Protein AF-0000000086630078 (afdb_homodimer)

InterPro domains:
  IPR008928 Six-hairpin glycosidase superfamily [SSF48208] (59-385)
  IPR012878 Non-reducing end beta-L-arabinofuranosidase-like, GH127 catalytic domain [PF07944] (8-413)
  IPR049046 Non-reducing end beta-L-arabinofuranosidase-like, GH127 middle domain [PF20736] (427-497)
  IPR049049 Non-reducing end beta-L-arabinofuranosidase-like, GH127 C-terminal domain [PF20737] (521-621)
  IPR049174 Non-reducing end beta-L-arabinofuranosidase-like [PTHR43465] (6-621)

pLDDT: mean 95.34, std 4.58, range [56.19, 98.94]

Sequence (1248 aa):
MQPIARDVDITSPFWSFLQKCSREKTIPALIQAQKKSGHWDCLKWKEGHKVKPHPFWDSDVYKTTEAACYFLMSHPDEPIMAHVEEAVDNIRAAQHPDGYINSYYTVRGLGERWTNLRDMHELYCIGHLIEACVAYETLTKSGRLLEPVMKVVHHIDSIFGAEEGKKQGYPGHQEIEIGLLRLYEMTGEPILLKVAQYFILERGSRDEKGEIYFDKEAWARGTDPSNWDSFEMRPTYRFPRDYGYHQANCPLVDATEVCGHSVRSMYYLTAATDLVRLTNHEDVKTSLDRLWRNMVDKKMYITGGLGSVRQWEGFGHPYVLGDTEEGGICYAETCATFGLIGWCNRMLRLNLNSEYADVMEVGLYNGFLGAVGLEGETFYYENPLRTFTGHPKERTRWFDVACCPPNVAKLLGNLGTYIYGVKDDRVVVHLYIASTFNVPGSNTTITMKTNAPWSGEVEITLSEPTSLACRIPSWATGYKATVEGGEVRDGYLYLPASVSGTIKLTFEVKPRKMYANPITGKNEVCIMRGPLVYCIEDVDNDVDIDTIALSQGQVKDGAPMTILDHEIIPVIAKGRELRSADASKLYDDKEWEQGEERELTFIPFYARANRGGKGGMRVWCFRQMQPIARDVDITSPFWSFLQKCSREKTIPALIQAQKKSGHWDCLKWKEGHKVKPHPFWDSDVYKTTEAACYFLMSHPDEPIMAHVEEAVDNIRAAQHPDGYINSYYTVRGLGERWTNLRDMHELYCIGHLIEACVAYETLTKSGRLLEPVMKVVHHIDSIFGAEEGKKQGYPGHQEIEIGLLRLYEMTGEPILLKVAQYFILERGSRDEKGEIYFDKEAWARGTDPSNWDSFEMRPTYRFPRDYGYHQANCPLVDATEVCGHSVRSMYYLTAATDLVRLTNHEDVKTSLDRLWRNMVDKKMYITGGLGSVRQWEGFGHPYVLGDTEEGGICYAETCATFGLIGWCNRMLRLNLNSEYADVMEVGLYNGFLGAVGLEGETFYYENPLRTFTGHPKERTRWFDVACCPPNVAKLLGNLGTYIYGVKDDRVVVHLYIASTFNVPGSNTTITMKTNAPWSGEVEITLSEPTSLACRIPSWATGYKATVEGGEVRDGYLYLPASVSGTIKLTFEVKPRKMYANPITGKNEVCIMRGPLVYCIEDVDNDVDIDTIALSQGQVKDGAPMTILDHEIIPVIAKGRELRSADASKLYDDKEWEQGEERELTFIPFYARANRGGKGGMRVWCFRQ

Secondary structure (DSSP, 8-state):
----GGGEEE--HHHHHHHHHIIIIIHHHHHHHHHHHTGGGGGG--TT-SSPPPTTHHHHHHHHHHHHHHHHHHS--HHHHHHHHHHHHHHHHH--TTS---HHHHHH-GGGTTS-TTTS-HHHHHHHHHHHHHHHHHHH---TTHHHHHHHHHHHHHHBSSSTTSB----SS--HHHHHHHHHHHH--HHHHHHHHHHHHHTT---TTS--HHHHHHHHTT--TT-TTSTTS-TT-SSTT-GGGGT-SS-GGG--S--EEHHHHHHHHHHHHHHHHHH--HHHHHHHHHHHHHIIIII--TTS----BTTTTEE-STT---S-GGGT----BHHHHHHHHHHHHHHHHH---HHHHHHHHHIIIIIIGGGB-TTSS-B-SB--SEE-TT-----BS--SS--HHHHHHHHHHTTHHHHEEEETTEEEE-S---EEEE-TTSS-EEEEEE-TTT--EEEEEEEEEE-EEEE--TT-S-EEESSSS-EEETTEEEPPTTEEEEEEEEE---EEEEEE-GGG---EEEEEETTEEEEEEGGG-SS-GGGEEE-SSPPEE---EEETTEEE--EEEEEEEEE-SSTT-SEESSPPEE---EEEEEEEGGGTTSS--SS-EES-EEE-/----GGGEEE--HHHHHHHHHIIIIIHHHHHHHHHHHTGGGGGG--TT-SSPPPTTHHHHHHHHHHHHHHHHHHS--HHHHHHHHHHHHHHHHH--TTS---HHHHHH-GGGTTS-TTTS-HHHHHHHHHHHHHHHHHHH---TTHHHHHHHHHHHHHHBSSSTTSB----SS--HHHHHHHHHHHH--HHHHHHHHHHHHHTT---TTS--HHHHHHHHTT--TT-TTSTTS-TT-SSTT-GGGGT-SS-GGG--S--EEHHHHHHHHHHHHHHHHHH--HHHHHHHHHHHHHIIIII--TTS----BTTTTEE-STT---S-GGGT----BHHHHHHHHHHHHHHHHH---HHHHHHHHHIIIIIIGGGB-TTSS-B-SB--SEE-TT-----BS--SS--HHHHHHHHHHTTHHHHEEEETTEEEE-S---EEEE-TTSS-EEEEEE-TTT--EEEEEEEEEE-EEEE--TT-S-EEESSSS-EEETTEEEPPTTEEEEEEEEE---EEEEEE-GGG---EEEEEETTEEEEEEGGG-SS-GGGEEE-SSPPEE---EEETTEEE--EEEEEEEEE-SSTT-SEESSPPEE---EEEEEEEGGGTTSS--SS-EES-EEE-

Organism: NCBI:txid1208366

Structure (mmCIF, N/CA/C/O backbone):
data_AF-0000000086630078-model_v1
#
loop_
_entity.id
_entity.type
_entity.pdbx_description
1 polymer 'Uncharacterized protein'
#
loop_
_atom_site.group_PDB
_atom_site.id
_atom_site.type_symbol
_atom_site.label_atom_id
_atom_site.label_alt_id
_atom_site.label_comp_id
_atom_site.label_asym_id
_atom_site.label_entity_id
_atom_site.label_seq_id
_atom_site.pdbx_PDB_ins_code
_atom_site.Cartn_x
_atom_site.Cartn_y
_atom_site.Cartn_z
_atom_site.occupancy
_atom_site.B_iso_or_equiv
_atom_site.auth_seq_id
_atom_site.auth_comp_id
_atom_site.auth_asym_id
_atom_site.auth_atom_id
_atom_site.pdbx_PDB_model_num
ATOM 1 N N . MET A 1 1 ? -0.254 -37.875 -25.281 1 74.31 1 MET A N 1
ATOM 2 C CA . MET A 1 1 ? -0.898 -37.688 -24 1 74.31 1 MET A CA 1
ATOM 3 C C . MET A 1 1 ? 0.069 -37.062 -23 1 74.31 1 MET A C 1
ATOM 5 O O . MET A 1 1 ? 1.234 -37.438 -22.922 1 74.31 1 MET A O 1
ATOM 9 N N . GLN A 1 2 ? -0.431 -36.125 -22.297 1 84.75 2 GLN A N 1
ATOM 10 C CA . GLN A 1 2 ? 0.403 -35.438 -21.312 1 84.75 2 GLN A CA 1
ATOM 11 C C . GLN A 1 2 ? 0.56 -36.281 -20.047 1 84.75 2 GLN A C 1
ATOM 13 O O . GLN A 1 2 ? -0.332 -37.062 -19.703 1 84.75 2 GLN A O 1
ATOM 18 N N . PRO A 1 3 ? 1.698 -36.156 -19.406 1 88.81 3 PRO A N 1
ATOM 19 C CA . PRO A 1 3 ? 1.896 -36.875 -18.156 1 88.81 3 PRO A CA 1
ATOM 20 C C . PRO A 1 3 ? 0.856 -36.531 -17.094 1 88.81 3 PRO A C 1
ATOM 22 O O . PRO A 1 3 ? 0.387 -35.406 -17.031 1 88.81 3 PRO A O 1
ATOM 25 N N . ILE A 1 4 ? 0.538 -37.562 -16.344 1 87.06 4 ILE A N 1
ATOM 26 C CA . ILE A 1 4 ? -0.288 -37.375 -15.148 1 87.06 4 ILE A CA 1
ATOM 27 C C . ILE A 1 4 ? 0.475 -37.844 -13.914 1 87.06 4 ILE A C 1
ATOM 29 O O . ILE A 1 4 ? 1.607 -38.312 -14.016 1 87.06 4 ILE A O 1
ATOM 33 N N . ALA A 1 5 ? -0.106 -37.656 -12.781 1 86 5 ALA A N 1
ATOM 34 C CA . ALA A 1 5 ? 0.574 -37.844 -11.5 1 86 5 ALA A CA 1
ATOM 35 C C . ALA A 1 5 ? 1.135 -39.25 -11.375 1 86 5 ALA A C 1
ATOM 37 O O . ALA A 1 5 ? 2.225 -39.438 -10.828 1 86 5 ALA A O 1
ATOM 38 N N . ARG A 1 6 ? 0.498 -40.219 -11.883 1 92.56 6 ARG A N 1
ATOM 39 C CA . ARG A 1 6 ? 0.92 -41.594 -11.688 1 92.56 6 ARG A CA 1
ATOM 40 C C . ARG A 1 6 ? 2.078 -41.969 -12.617 1 92.56 6 ARG A C 1
ATOM 42 O O . ARG A 1 6 ? 2.766 -42.969 -12.406 1 92.56 6 ARG A O 1
ATOM 49 N N . ASP A 1 7 ? 2.311 -41.125 -13.602 1 94.81 7 ASP A N 1
ATOM 50 C CA . ASP A 1 7 ? 3.279 -41.469 -14.641 1 94.81 7 ASP A CA 1
ATOM 51 C C . ASP A 1 7 ? 4.703 -41.188 -14.188 1 94.81 7 ASP A C 1
ATOM 53 O O . ASP A 1 7 ? 5.668 -41.656 -14.789 1 94.81 7 ASP A O 1
ATOM 57 N N . VAL A 1 8 ? 4.863 -40.344 -13.188 1 96.81 8 VAL A N 1
ATOM 58 C CA . VAL A 1 8 ? 6.188 -39.875 -12.789 1 96.81 8 VAL A CA 1
ATOM 59 C C . VAL A 1 8 ? 6.422 -40.188 -11.312 1 96.81 8 VAL A C 1
ATOM 61 O O . VAL A 1 8 ? 5.637 -39.781 -10.453 1 96.81 8 VAL A O 1
ATOM 64 N N . ASP A 1 9 ? 7.434 -40.875 -11.055 1 96.56 9 ASP A N 1
ATOM 65 C CA . ASP A 1 9 ? 7.867 -41.156 -9.688 1 96.56 9 ASP A CA 1
ATOM 66 C C . ASP A 1 9 ? 9.062 -40.281 -9.305 1 96.56 9 ASP A C 1
ATOM 68 O O . ASP A 1 9 ? 10.164 -40.469 -9.836 1 96.56 9 ASP A O 1
ATOM 72 N N . ILE A 1 10 ? 8.891 -39.375 -8.383 1 97.5 10 ILE A N 1
ATOM 73 C CA . ILE A 1 10 ? 9.953 -38.5 -7.938 1 97.5 10 ILE A CA 1
ATOM 74 C C . ILE A 1 10 ? 10.914 -39.25 -7.027 1 97.5 10 ILE A C 1
ATOM 76 O O . ILE A 1 10 ? 10.508 -39.781 -6.004 1 97.5 10 ILE A O 1
ATOM 80 N N . THR A 1 11 ? 12.195 -39.219 -7.375 1 97.38 11 THR A N 1
ATOM 81 C CA . THR A 1 11 ? 13.188 -39.938 -6.594 1 97.38 11 THR A CA 1
ATOM 82 C C . THR A 1 11 ? 14.148 -39 -5.902 1 97.38 11 THR A C 1
ATOM 84 O O . THR A 1 11 ? 14.969 -39.406 -5.086 1 97.38 11 THR A O 1
ATOM 87 N N . SER A 1 12 ? 14.094 -37.688 -6.223 1 96.94 12 SER A N 1
ATOM 88 C CA . SER A 1 12 ? 14.836 -36.688 -5.469 1 96.94 12 SER A CA 1
ATOM 89 C C . SER A 1 12 ? 14.547 -36.812 -3.975 1 96.94 12 SER A C 1
ATOM 91 O O . SER A 1 12 ? 13.383 -36.719 -3.559 1 96.94 12 SER A O 1
ATOM 93 N N . PRO A 1 13 ? 15.555 -36.906 -3.137 1 95.31 13 PRO A N 1
ATOM 94 C CA . PRO A 1 13 ? 15.297 -37.062 -1.702 1 95.31 13 PRO A CA 1
ATOM 95 C C . PRO A 1 13 ? 14.539 -35.875 -1.114 1 95.31 13 PRO A C 1
ATOM 97 O O . PRO A 1 13 ? 13.633 -36.062 -0.3 1 95.31 13 PRO A O 1
ATOM 100 N N . PHE A 1 14 ? 14.906 -34.719 -1.485 1 95.44 14 PHE A N 1
ATOM 101 C CA . PHE A 1 14 ? 14.289 -33.531 -0.942 1 95.44 14 PHE A CA 1
ATOM 102 C C . PHE A 1 14 ? 12.812 -33.438 -1.318 1 95.44 14 PHE A C 1
ATOM 104 O O . PHE A 1 14 ? 11.953 -33.312 -0.449 1 95.44 14 PHE A O 1
ATOM 111 N N . TRP A 1 15 ? 12.508 -33.531 -2.611 1 97.06 15 TRP A N 1
ATOM 112 C CA . TRP A 1 15 ? 11.133 -33.375 -3.078 1 97.06 15 TRP A CA 1
ATOM 113 C C . TRP A 1 15 ? 10.281 -34.562 -2.627 1 97.06 15 TRP A C 1
ATOM 115 O O . TRP A 1 15 ? 9.094 -34.406 -2.344 1 97.06 15 TRP A O 1
ATOM 125 N N . SER A 1 16 ? 10.922 -35.781 -2.566 1 96.5 16 SER A N 1
ATOM 126 C CA . SER A 1 16 ? 10.211 -36.938 -2.049 1 96.5 16 SER A CA 1
ATOM 127 C C . SER A 1 16 ? 9.82 -36.75 -0.588 1 96.5 16 SER A C 1
ATOM 129 O O . SER A 1 16 ? 8.734 -37.156 -0.168 1 96.5 16 SER A O 1
ATOM 131 N N . PHE A 1 17 ? 10.719 -36.156 0.139 1 96.31 17 PHE A N 1
ATOM 132 C CA . PHE A 1 17 ? 10.43 -35.875 1.535 1 96.31 17 PHE A CA 1
ATOM 133 C C . PHE A 1 17 ? 9.234 -34.938 1.649 1 96.31 17 PHE A C 1
ATOM 135 O O . PHE A 1 17 ? 8.32 -35.156 2.445 1 96.31 17 PHE A O 1
ATOM 142 N N . LEU A 1 18 ? 9.227 -33.875 0.848 1 96.19 18 LEU A N 1
ATOM 143 C CA . LEU A 1 18 ? 8.125 -32.906 0.901 1 96.19 18 LEU A CA 1
ATOM 144 C C . LEU A 1 18 ? 6.812 -33.562 0.498 1 96.19 18 LEU A C 1
ATOM 146 O O . LEU A 1 18 ? 5.766 -33.281 1.082 1 96.19 18 LEU A O 1
ATOM 150 N N . GLN A 1 19 ? 6.859 -34.406 -0.53 1 96.62 19 GLN A N 1
ATOM 151 C CA . GLN A 1 19 ? 5.668 -35.156 -0.928 1 96.62 19 GLN A CA 1
ATOM 152 C C . GLN A 1 19 ? 5.164 -36.031 0.211 1 96.62 19 GLN A C 1
ATOM 154 O O . GLN A 1 19 ? 3.959 -36.094 0.463 1 96.62 19 GLN A O 1
ATOM 159 N N . LYS A 1 20 ? 6.109 -36.688 0.867 1 96.25 20 LYS A N 1
ATOM 160 C CA . LYS A 1 20 ? 5.742 -37.531 1.991 1 96.25 20 LYS A CA 1
ATOM 161 C C . LYS A 1 20 ? 5.094 -36.719 3.111 1 96.25 20 LYS A C 1
ATOM 163 O O . LYS A 1 20 ? 4.078 -37.156 3.672 1 96.25 20 LYS A O 1
ATOM 168 N N . CYS A 1 21 ? 5.703 -35.594 3.432 1 95.19 21 CYS A N 1
ATOM 169 C CA . CYS A 1 21 ? 5.145 -34.75 4.461 1 95.19 21 CYS A CA 1
ATOM 170 C C . CYS A 1 21 ? 3.73 -34.312 4.098 1 95.19 21 CYS A C 1
ATOM 172 O O . CYS A 1 21 ? 2.838 -34.312 4.945 1 95.19 21 CYS A O 1
ATOM 174 N N . SER A 1 22 ? 3.564 -33.938 2.854 1 94.75 22 SER A N 1
ATOM 175 C CA . SER A 1 22 ? 2.246 -33.5 2.406 1 94.75 22 SER A CA 1
ATOM 176 C C . SER A 1 22 ? 1.222 -34.625 2.514 1 94.75 22 SER A C 1
ATOM 178 O O . SER A 1 22 ? 0.108 -34.406 2.998 1 94.75 22 SER A O 1
ATOM 180 N N . ARG A 1 23 ? 1.608 -35.781 2.133 1 94.88 23 ARG A N 1
ATOM 181 C CA . ARG A 1 23 ? 0.722 -36.938 2.111 1 94.88 23 ARG A CA 1
ATOM 182 C C . ARG A 1 23 ? 0.385 -37.406 3.525 1 94.88 23 ARG A C 1
ATOM 184 O O . ARG A 1 23 ? -0.775 -37.688 3.834 1 94.88 23 ARG A O 1
ATOM 191 N N . GLU A 1 24 ? 1.346 -37.375 4.398 1 94.94 24 GLU A N 1
ATOM 192 C CA . GLU A 1 24 ? 1.194 -38.031 5.695 1 94.94 24 GLU A CA 1
ATOM 193 C C . GLU A 1 24 ? 0.789 -37.031 6.773 1 94.94 24 GLU A C 1
ATOM 195 O O . GLU A 1 24 ? 0.217 -37.406 7.797 1 94.94 24 GLU A O 1
ATOM 200 N N . LYS A 1 25 ? 1.089 -35.812 6.516 1 92.56 25 LYS A N 1
ATOM 201 C CA . LYS A 1 25 ? 0.846 -34.812 7.574 1 92.56 25 LYS A CA 1
ATOM 202 C C . LYS A 1 25 ? -0.108 -33.719 7.102 1 92.56 25 LYS A C 1
ATOM 204 O O . LYS A 1 25 ? -1.171 -33.531 7.691 1 92.56 25 LYS A O 1
ATOM 209 N N . THR A 1 26 ? 0.227 -33.094 6.008 1 92.25 26 THR A N 1
ATOM 210 C CA . THR A 1 26 ? -0.507 -31.922 5.559 1 92.25 26 THR A CA 1
ATOM 211 C C . THR A 1 26 ? -1.948 -32.281 5.211 1 92.25 26 THR A C 1
ATOM 213 O O . THR A 1 26 ? -2.887 -31.656 5.711 1 92.25 26 THR A O 1
ATOM 216 N N . ILE A 1 27 ? -2.16 -33.25 4.359 1 94.38 27 ILE A N 1
ATOM 217 C CA . ILE A 1 27 ? -3.494 -33.594 3.889 1 94.38 27 ILE A CA 1
ATOM 218 C C . ILE A 1 27 ? -4.359 -34.031 5.066 1 94.38 27 ILE A C 1
ATOM 220 O O . ILE A 1 27 ? -5.469 -33.531 5.258 1 94.38 27 ILE A O 1
ATOM 224 N N . PRO A 1 28 ? -3.869 -34.906 5.977 1 93.38 28 PRO A N 1
ATOM 225 C CA . PRO A 1 28 ? -4.68 -35.281 7.145 1 93.38 28 PRO A CA 1
ATOM 226 C C . PRO A 1 28 ? -4.988 -34.094 8.039 1 93.38 28 PRO A C 1
ATOM 228 O O . PRO A 1 28 ? -6.105 -33.969 8.555 1 93.38 28 PRO A O 1
ATOM 231 N N . ALA A 1 29 ? -3.994 -33.281 8.172 1 91.38 29 ALA A N 1
ATOM 232 C CA . ALA A 1 29 ? -4.195 -32.094 9.008 1 91.38 29 ALA A CA 1
ATOM 233 C C . ALA A 1 29 ? -5.262 -31.172 8.406 1 91.38 29 ALA A C 1
ATOM 235 O O . ALA A 1 29 ? -6.051 -30.578 9.141 1 91.38 29 ALA A O 1
ATOM 236 N N . LEU A 1 30 ? -5.227 -31.047 7.105 1 91.75 30 LEU A N 1
ATOM 237 C CA . LEU A 1 30 ? -6.223 -30.234 6.418 1 91.75 30 LEU A CA 1
ATOM 238 C C . LEU A 1 30 ? -7.625 -30.797 6.641 1 91.75 30 LEU A C 1
ATOM 240 O O . LEU A 1 30 ? -8.555 -30.047 6.953 1 91.75 30 LEU A O 1
ATOM 244 N N . ILE A 1 31 ? -7.773 -32.031 6.504 1 93.69 31 ILE A N 1
ATOM 245 C CA . ILE A 1 31 ? -9.07 -32.688 6.66 1 93.69 31 ILE A CA 1
ATOM 246 C C . ILE A 1 31 ? -9.555 -32.531 8.102 1 93.69 31 ILE A C 1
ATOM 248 O O . ILE A 1 31 ? -10.711 -32.156 8.328 1 93.69 31 ILE A O 1
ATOM 252 N N . GLN A 1 32 ? -8.656 -32.719 9 1 92.62 32 GLN A N 1
ATOM 253 C CA . GLN A 1 32 ? -9.016 -32.594 10.406 1 92.62 32 GLN A CA 1
ATOM 254 C C . GLN A 1 32 ? -9.43 -31.141 10.727 1 92.62 32 GLN A C 1
ATOM 256 O O . GLN A 1 32 ? -10.391 -30.922 11.461 1 92.62 32 GLN A O 1
ATOM 261 N N . ALA A 1 33 ? -8.641 -30.25 10.25 1 90.56 33 ALA A N 1
ATOM 262 C CA . ALA A 1 33 ? -8.945 -28.844 10.484 1 90.56 33 ALA A CA 1
ATOM 263 C C . ALA A 1 33 ? -10.312 -28.469 9.906 1 90.56 33 ALA A C 1
ATOM 265 O O . ALA A 1 33 ? -11.07 -27.719 10.516 1 90.56 33 ALA A O 1
ATOM 266 N N . GLN A 1 34 ? -10.594 -28.953 8.742 1 92.5 34 GLN A N 1
ATOM 267 C CA . GLN A 1 34 ? -11.867 -28.672 8.086 1 92.5 34 GLN A CA 1
ATOM 268 C C . GLN A 1 34 ? -13.023 -29.328 8.828 1 92.5 34 GLN A C 1
ATOM 270 O O . GLN A 1 34 ? -14.125 -28.766 8.898 1 92.5 34 GLN A O 1
ATOM 275 N N . LYS A 1 35 ? -12.812 -30.469 9.344 1 93.38 35 LYS A N 1
ATOM 276 C CA . LYS A 1 35 ? -13.844 -31.141 10.141 1 93.38 35 LYS A CA 1
ATOM 277 C C . LYS A 1 35 ? -14.109 -30.375 11.438 1 93.38 35 LYS A C 1
ATOM 279 O O . LYS A 1 35 ? -15.266 -30.172 11.82 1 93.38 35 LYS A O 1
ATOM 284 N N . LYS A 1 36 ? -13.07 -29.938 12.031 1 90.94 36 LYS A N 1
ATOM 285 C CA . LYS A 1 36 ? -13.195 -29.219 13.281 1 90.94 36 LYS A CA 1
ATOM 286 C C . LYS A 1 36 ? -13.891 -27.875 13.078 1 90.94 36 LYS A C 1
ATOM 288 O O . LYS A 1 36 ? -14.664 -27.438 13.93 1 90.94 36 LYS A O 1
ATOM 293 N N . SER A 1 37 ? -13.562 -27.234 11.977 1 88.25 37 SER A N 1
ATOM 294 C CA . SER A 1 37 ? -14.102 -25.906 11.719 1 88.25 37 SER A CA 1
ATOM 295 C C . SER A 1 37 ? -15.484 -25.969 11.078 1 88.25 37 SER A C 1
ATOM 297 O O . SER A 1 37 ? -16.172 -24.953 10.953 1 88.25 37 SER A O 1
ATOM 299 N N . GLY A 1 38 ? -15.891 -27.188 10.641 1 90.69 38 GLY A N 1
ATOM 300 C CA . GLY A 1 38 ? -17.203 -27.375 10.039 1 90.69 38 GLY A CA 1
ATOM 301 C C . GLY A 1 38 ? -17.172 -27.312 8.523 1 90.69 38 GLY A C 1
ATOM 302 O O . GLY A 1 38 ? -18.172 -27.609 7.867 1 90.69 38 GLY A O 1
ATOM 303 N N . HIS A 1 39 ? -16.062 -26.984 7.906 1 90.31 39 HIS A N 1
ATOM 304 C CA . HIS A 1 39 ? -15.922 -26.906 6.457 1 90.31 39 HIS A CA 1
ATOM 305 C C . HIS A 1 39 ? -16.312 -28.219 5.797 1 90.31 39 HIS A C 1
ATOM 307 O O . HIS A 1 39 ? -17.047 -28.234 4.805 1 90.31 39 HIS A O 1
ATOM 313 N N . TRP A 1 40 ? -15.898 -29.25 6.387 1 93.06 40 TRP A N 1
ATOM 314 C CA . TRP A 1 40 ? -16.016 -30.594 5.801 1 93.06 40 TRP A CA 1
ATOM 315 C C . TRP A 1 40 ? -17.469 -31.031 5.746 1 93.06 40 TRP A C 1
ATOM 317 O O . TRP A 1 40 ? -17.859 -31.797 4.863 1 93.06 40 TRP A O 1
ATOM 327 N N . ASP A 1 41 ? -18.297 -30.438 6.641 1 94.62 41 ASP A N 1
ATOM 328 C CA . ASP A 1 41 ? -19.672 -30.906 6.781 1 94.62 41 ASP A CA 1
ATOM 329 C C . ASP A 1 41 ? -20.656 -29.891 6.211 1 94.62 41 ASP A C 1
ATOM 331 O O . ASP A 1 41 ? -21.859 -30.141 6.16 1 94.62 41 ASP A O 1
ATOM 335 N N . CYS A 1 42 ? -20.109 -28.859 5.688 1 95.88 42 CYS A N 1
ATOM 336 C CA . CYS A 1 42 ? -21 -27.766 5.332 1 95.88 42 CYS A CA 1
ATOM 337 C C . CYS A 1 42 ? -21.938 -28.172 4.203 1 95.88 42 CYS A C 1
ATOM 339 O O . CYS A 1 42 ? -23.078 -27.703 4.137 1 95.88 42 CYS A O 1
ATOM 341 N N . LEU A 1 43 ? -21.562 -29.078 3.389 1 96.31 43 LEU A N 1
ATOM 342 C CA . LEU A 1 43 ? -22.375 -29.531 2.266 1 96.31 43 LEU A CA 1
ATOM 343 C C . LEU A 1 43 ? -23.562 -30.359 2.752 1 96.31 43 LEU A C 1
ATOM 345 O O . LEU A 1 43 ? -24.516 -30.578 2 1 96.31 43 LEU A O 1
ATOM 349 N N . LYS A 1 44 ? -23.516 -30.734 3.998 1 96.62 44 LYS A N 1
ATOM 350 C CA . LYS A 1 44 ? -24.594 -31.531 4.566 1 96.62 44 LYS A CA 1
ATOM 351 C C . LYS A 1 44 ? -25.672 -30.641 5.172 1 96.62 44 LYS A C 1
ATOM 353 O O . LYS A 1 44 ? -26.766 -31.109 5.484 1 96.62 44 LYS A O 1
ATOM 358 N N . TRP A 1 45 ? -25.375 -29.422 5.293 1 97.06 45 TRP A N 1
ATOM 359 C CA . TRP A 1 45 ? -26.266 -28.531 6.031 1 97.06 45 TRP A CA 1
ATOM 360 C C . TRP A 1 45 ? -27.438 -28.094 5.16 1 97.06 45 TRP A C 1
ATOM 362 O O . TRP A 1 45 ? -27.344 -28.078 3.932 1 97.06 45 TRP A O 1
ATOM 372 N N . LYS A 1 46 ? -28.531 -27.797 5.852 1 95.38 46 LYS A N 1
ATOM 373 C CA . LYS A 1 46 ? -29.766 -27.375 5.176 1 95.38 46 LYS A CA 1
ATOM 374 C C . LYS A 1 46 ? -30.094 -25.922 5.5 1 95.38 46 LYS A C 1
ATOM 376 O O . LYS A 1 46 ? -29.406 -25.281 6.285 1 95.38 46 LYS A O 1
ATOM 381 N N . GLU A 1 47 ? -31.078 -25.438 4.809 1 95.19 47 GLU A N 1
ATOM 382 C CA . GLU A 1 47 ? -31.5 -24.047 5.008 1 95.19 47 GLU A CA 1
ATOM 383 C C . GLU A 1 47 ? -31.766 -23.766 6.48 1 95.19 47 GLU A C 1
ATOM 385 O O . GLU A 1 47 ? -32.438 -24.547 7.164 1 95.19 47 GLU A O 1
ATOM 390 N N . GLY A 1 48 ? -31.188 -22.672 6.941 1 93.75 48 GLY A N 1
ATOM 391 C CA . GLY A 1 48 ? -31.469 -22.25 8.305 1 93.75 48 GLY A CA 1
ATOM 392 C C . GLY A 1 48 ? -30.484 -22.797 9.312 1 93.75 48 GLY A C 1
ATOM 393 O O . GLY A 1 48 ? -30.547 -22.469 10.5 1 93.75 48 GLY A O 1
ATOM 394 N N . HIS A 1 49 ? -29.578 -23.562 8.836 1 94.5 49 HIS A N 1
ATOM 395 C CA . HIS A 1 49 ? -28.562 -24.047 9.758 1 94.5 49 HIS A CA 1
ATOM 396 C C . HIS A 1 49 ? -27.906 -22.906 10.523 1 94.5 49 HIS A C 1
ATOM 398 O O . HIS A 1 49 ? -27.688 -21.828 9.961 1 94.5 49 HIS A O 1
ATOM 404 N N . LYS A 1 50 ? -27.547 -23.125 11.852 1 90.31 50 LYS A N 1
ATOM 405 C CA . LYS A 1 50 ? -27.094 -22.094 12.781 1 90.31 50 LYS A CA 1
ATOM 406 C C . LYS A 1 50 ? -25.781 -21.484 12.32 1 90.31 50 LYS A C 1
ATOM 408 O O . LYS A 1 50 ? -25.609 -20.266 12.312 1 90.31 50 LYS A O 1
ATOM 413 N N . VAL A 1 51 ? -24.875 -22.375 12.047 1 90.56 51 VAL A N 1
ATOM 414 C CA . VAL A 1 51 ? -23.578 -21.938 11.531 1 90.56 51 VAL A CA 1
ATOM 415 C C . VAL A 1 51 ? -23.703 -21.641 10.039 1 90.56 51 VAL A C 1
ATOM 417 O O . VAL A 1 51 ? -24.203 -22.453 9.273 1 90.56 51 VAL A O 1
ATOM 420 N N . LYS A 1 52 ? -23.375 -20.453 9.68 1 90.44 52 LYS A N 1
ATOM 421 C CA . LYS A 1 52 ? -23.406 -20.047 8.281 1 90.44 52 LYS A CA 1
ATOM 422 C C . LYS A 1 52 ? -22.047 -20.234 7.621 1 90.44 52 LYS A C 1
ATOM 424 O O . LYS A 1 52 ? -21.047 -19.688 8.086 1 90.44 52 LYS A O 1
ATOM 429 N N . PRO A 1 53 ? -22.047 -20.984 6.562 1 92.12 53 PRO A N 1
ATOM 430 C CA . PRO A 1 53 ? -20.766 -21.188 5.895 1 92.12 53 PRO A CA 1
ATOM 431 C C . PRO A 1 53 ? -20.234 -19.922 5.23 1 92.12 53 PRO A C 1
ATOM 433 O O . PRO A 1 53 ? -21.016 -19.062 4.797 1 92.12 53 PRO A O 1
ATOM 436 N N . HIS A 1 54 ? -18.922 -19.859 5.199 1 90.5 54 HIS A N 1
ATOM 437 C CA . HIS A 1 54 ? -18.281 -18.844 4.371 1 90.5 54 HIS A CA 1
ATOM 438 C C . HIS A 1 54 ? -18.469 -19.156 2.889 1 90.5 54 HIS A C 1
ATOM 440 O O . HIS A 1 54 ? -18.578 -20.312 2.494 1 90.5 54 HIS A O 1
ATOM 446 N N . PRO A 1 55 ? -18.391 -18.109 2.074 1 91.31 55 PRO A N 1
ATOM 447 C CA . PRO A 1 55 ? -18.672 -18.297 0.651 1 91.31 55 PRO A CA 1
ATOM 448 C C . PRO A 1 55 ? -17.734 -19.281 -0.022 1 91.31 55 PRO A C 1
ATOM 450 O O . PRO A 1 55 ? -18.062 -19.844 -1.062 1 91.31 55 PRO A O 1
ATOM 453 N N . PHE A 1 56 ? -16.594 -19.562 0.509 1 90.62 56 PHE A N 1
ATOM 454 C CA . PHE A 1 56 ? -15.719 -20.422 -0.271 1 90.62 56 PHE A CA 1
ATOM 455 C C . PHE A 1 56 ? -15.297 -21.641 0.537 1 90.62 56 PHE A C 1
ATOM 457 O O . PHE A 1 56 ? -14.281 -22.266 0.234 1 90.62 56 PHE A O 1
ATOM 464 N N . TRP A 1 57 ? -16.078 -22.016 1.545 1 93.19 57 TRP A N 1
ATOM 465 C CA . TRP A 1 57 ? -15.781 -23.219 2.318 1 93.19 57 TRP A CA 1
ATOM 466 C C . TRP A 1 57 ? -15.828 -24.469 1.434 1 93.19 57 TRP A C 1
ATOM 468 O O . TRP A 1 57 ? -15.008 -25.375 1.581 1 93.19 57 TRP A O 1
ATOM 478 N N . ASP A 1 58 ? -16.781 -24.484 0.481 1 96.38 58 ASP A N 1
ATOM 479 C CA . ASP A 1 58 ? -16.875 -25.625 -0.428 1 96.38 58 ASP A CA 1
ATOM 480 C C . ASP A 1 58 ? -15.547 -25.875 -1.138 1 96.38 58 ASP A C 1
ATOM 482 O O . ASP A 1 58 ? -15.141 -27.031 -1.297 1 96.38 58 ASP A O 1
ATOM 486 N N . SER A 1 59 ? -14.945 -24.797 -1.549 1 96.25 59 SER A N 1
ATOM 487 C CA . SER A 1 59 ? -13.719 -24.922 -2.33 1 96.25 59 SER A CA 1
ATOM 488 C C . SER A 1 59 ? -12.609 -25.562 -1.505 1 96.25 59 SER A C 1
ATOM 490 O O . SER A 1 59 ? -11.758 -26.281 -2.043 1 96.25 59 SER A O 1
ATOM 492 N N . ASP A 1 60 ? -12.625 -25.359 -0.217 1 94 60 ASP A N 1
ATOM 493 C CA . ASP A 1 60 ? -11.617 -25.969 0.642 1 94 60 ASP A CA 1
ATOM 494 C C . ASP A 1 60 ? -11.719 -27.5 0.62 1 94 60 ASP A C 1
ATOM 496 O O . ASP A 1 60 ? -10.703 -28.188 0.555 1 94 60 ASP A O 1
ATOM 500 N N . VAL A 1 61 ? -12.93 -27.922 0.663 1 95.94 61 VAL A N 1
ATOM 501 C CA . VAL A 1 61 ? -13.172 -29.359 0.614 1 95.94 61 VAL A CA 1
ATOM 502 C C . VAL A 1 61 ? -12.727 -29.906 -0.738 1 95.94 61 VAL A C 1
ATOM 504 O O . VAL A 1 61 ? -12.062 -30.938 -0.803 1 95.94 61 VAL A O 1
ATOM 507 N N . TYR A 1 62 ? -13.117 -29.234 -1.773 1 97.81 62 TYR A N 1
ATOM 508 C CA . TYR A 1 62 ? -12.82 -29.703 -3.125 1 97.81 62 TYR A CA 1
ATOM 509 C C . TYR A 1 62 ? -11.32 -29.719 -3.379 1 97.81 62 TYR A C 1
ATOM 511 O O . TYR A 1 62 ? -10.789 -30.672 -3.957 1 97.81 62 TYR A O 1
ATOM 519 N N . LYS A 1 63 ? -10.578 -28.688 -2.963 1 97.06 63 LYS A N 1
ATOM 520 C CA . LYS A 1 63 ? -9.133 -28.609 -3.15 1 97.06 63 LYS A CA 1
ATOM 521 C C . LYS A 1 63 ? -8.414 -29.719 -2.395 1 97.06 63 LYS A C 1
ATOM 523 O O . LYS A 1 63 ? -7.469 -30.328 -2.912 1 97.06 63 LYS A O 1
ATOM 528 N N . THR A 1 64 ? -8.875 -29.922 -1.189 1 96.19 64 THR A N 1
ATOM 529 C CA . THR A 1 64 ? -8.289 -30.984 -0.386 1 96.19 64 THR A CA 1
ATOM 530 C C . THR A 1 64 ? -8.523 -32.344 -1.034 1 96.19 64 THR A C 1
ATOM 532 O O . THR A 1 64 ? -7.625 -33.188 -1.081 1 96.19 64 THR A O 1
ATOM 535 N N . THR A 1 65 ? -9.711 -32.531 -1.541 1 97.94 65 THR A N 1
ATOM 536 C CA . THR A 1 65 ? -10.047 -33.781 -2.225 1 97.94 65 THR A CA 1
ATOM 537 C C . THR A 1 65 ? -9.188 -33.969 -3.467 1 97.94 65 THR A C 1
ATOM 539 O O . THR A 1 65 ? -8.672 -35.062 -3.713 1 97.94 65 THR A O 1
ATOM 542 N N . GLU A 1 66 ? -9.047 -32.938 -4.199 1 98.12 66 GLU A N 1
ATOM 543 C CA . GLU A 1 66 ? -8.195 -32.969 -5.383 1 98.12 66 GLU A CA 1
ATOM 544 C C . GLU A 1 66 ? -6.766 -33.375 -5.023 1 98.12 66 GLU A C 1
ATOM 546 O O . GLU A 1 66 ? -6.188 -34.281 -5.637 1 98.12 66 GLU A O 1
ATOM 551 N N . ALA A 1 67 ? -6.211 -32.75 -4.02 1 97.38 67 ALA A N 1
ATOM 552 C CA . ALA A 1 67 ? -4.848 -33 -3.574 1 97.38 67 ALA A CA 1
ATOM 553 C C . ALA A 1 67 ? -4.699 -34.469 -3.148 1 97.38 67 ALA A C 1
ATOM 555 O O . ALA A 1 67 ? -3.73 -35.125 -3.525 1 97.38 67 ALA A O 1
ATOM 556 N N . ALA A 1 68 ? -5.66 -34.906 -2.387 1 97.94 68 ALA A N 1
ATOM 557 C CA . ALA A 1 68 ? -5.637 -36.281 -1.919 1 97.94 68 ALA A CA 1
ATOM 558 C C . ALA A 1 68 ? -5.633 -37.281 -3.092 1 97.94 68 ALA A C 1
ATOM 560 O O . ALA A 1 68 ? -4.895 -38.25 -3.084 1 97.94 68 ALA A O 1
ATOM 561 N N . CYS A 1 69 ? -6.43 -36.969 -4.078 1 98.38 69 CYS A N 1
ATOM 562 C CA . CYS A 1 69 ? -6.52 -37.844 -5.246 1 98.38 69 CYS A CA 1
ATOM 563 C C . CYS A 1 69 ? -5.172 -37.938 -5.953 1 98.38 69 CYS A C 1
ATOM 565 O O . CYS A 1 69 ? -4.777 -39 -6.391 1 98.38 69 CYS A O 1
ATOM 567 N N . TYR A 1 70 ? -4.477 -36.844 -6.086 1 97.69 70 TYR A N 1
ATOM 568 C CA . TYR A 1 70 ? -3.172 -36.875 -6.738 1 97.69 70 TYR A CA 1
ATOM 569 C C . TYR A 1 70 ? -2.215 -37.812 -6.008 1 97.69 70 TYR A C 1
ATOM 571 O O . TYR A 1 70 ? -1.504 -38.594 -6.637 1 97.69 70 TYR A O 1
ATOM 579 N N . PHE A 1 71 ? -2.217 -37.75 -4.691 1 97.12 71 PHE A N 1
ATOM 580 C CA . PHE A 1 71 ? -1.313 -38.594 -3.924 1 97.12 71 PHE A CA 1
ATOM 581 C C . PHE A 1 71 ? -1.751 -40.062 -3.994 1 97.12 71 PHE A C 1
ATOM 583 O O . PHE A 1 71 ? -0.914 -40.969 -4.039 1 97.12 71 PHE A O 1
ATOM 590 N N . LEU A 1 72 ? -3.037 -40.281 -4.039 1 97.69 72 LEU A N 1
ATOM 591 C CA . LEU A 1 72 ? -3.564 -41.625 -4.09 1 97.69 72 LEU A CA 1
ATOM 592 C C . LEU A 1 72 ? -3.215 -42.312 -5.414 1 97.69 72 LEU A C 1
ATOM 594 O O . LEU A 1 72 ? -3.162 -43.531 -5.496 1 97.69 72 LEU A O 1
ATOM 598 N N . MET A 1 73 ? -2.982 -41.594 -6.441 1 95.94 73 MET A N 1
ATOM 599 C CA . MET A 1 73 ? -2.629 -42.125 -7.75 1 95.94 73 MET A CA 1
ATOM 600 C C . MET A 1 73 ? -1.29 -42.844 -7.691 1 95.94 73 MET A C 1
ATOM 602 O O . MET A 1 73 ? -1.089 -43.844 -8.391 1 95.94 73 MET A O 1
ATOM 606 N N . SER A 1 74 ? -0.417 -42.375 -6.844 1 91.88 74 SER A N 1
ATOM 607 C CA . SER A 1 74 ? 0.921 -42.938 -6.773 1 91.88 74 SER A CA 1
ATOM 608 C C . SER A 1 74 ? 1.109 -43.75 -5.488 1 91.88 74 SER A C 1
ATOM 610 O O . SER A 1 74 ? 1.966 -44.625 -5.426 1 91.88 74 SER A O 1
ATOM 612 N N . HIS A 1 75 ? 0.321 -43.375 -4.453 1 94.25 75 HIS A N 1
ATOM 613 C CA . HIS A 1 75 ? 0.436 -44 -3.15 1 94.25 75 HIS A CA 1
ATOM 614 C C . HIS A 1 75 ? -0.937 -44.375 -2.59 1 94.25 75 HIS A C 1
ATOM 616 O O . HIS A 1 75 ? -1.486 -43.625 -1.77 1 94.25 75 HIS A O 1
ATOM 622 N N . PRO A 1 76 ? -1.347 -45.531 -2.93 1 95 76 PRO A N 1
ATOM 623 C CA . PRO A 1 76 ? -2.641 -45.906 -2.369 1 95 76 PRO A CA 1
ATOM 624 C C . PRO A 1 76 ? -2.662 -45.875 -0.843 1 95 76 PRO A C 1
ATOM 626 O O . PRO A 1 76 ? -1.681 -46.25 -0.196 1 95 76 PRO A O 1
ATOM 629 N N . ASP A 1 77 ? -3.674 -45.344 -0.282 1 96.25 77 ASP A N 1
ATOM 630 C CA . ASP A 1 77 ? -3.887 -45.156 1.15 1 96.25 77 ASP A CA 1
ATOM 631 C C . ASP A 1 77 ? -5.371 -45.25 1.501 1 96.25 77 ASP A C 1
ATOM 633 O O . ASP A 1 77 ? -6.137 -44.312 1.222 1 96.25 77 ASP A O 1
ATOM 637 N N . GLU A 1 78 ? -5.719 -46.281 2.227 1 96.88 78 GLU A N 1
ATOM 638 C CA . GLU A 1 78 ? -7.129 -46.594 2.451 1 96.88 78 GLU A CA 1
ATOM 639 C C . GLU A 1 78 ? -7.797 -45.531 3.303 1 96.88 78 GLU A C 1
ATOM 641 O O . GLU A 1 78 ? -8.898 -45.062 2.986 1 96.88 78 GLU A O 1
ATOM 646 N N . PRO A 1 79 ? -7.137 -45.094 4.375 1 96.56 79 PRO A N 1
ATOM 647 C CA . PRO A 1 79 ? -7.77 -44.031 5.18 1 96.56 79 PRO A CA 1
ATOM 648 C C . PRO A 1 79 ? -8.016 -42.75 4.387 1 96.56 79 PRO A C 1
ATOM 650 O O . PRO A 1 79 ? -9.078 -42.156 4.504 1 96.56 79 PRO A O 1
ATOM 653 N N . ILE A 1 80 ? -7.051 -42.375 3.613 1 97.19 80 ILE A N 1
ATOM 654 C CA . ILE A 1 80 ? -7.211 -41.156 2.811 1 97.19 80 ILE A CA 1
ATOM 655 C C . ILE A 1 80 ? -8.305 -41.375 1.768 1 97.19 80 ILE A C 1
ATOM 657 O O . ILE A 1 80 ? -9.125 -40.5 1.523 1 97.19 80 ILE A O 1
ATOM 661 N N . MET A 1 81 ? -8.289 -42.531 1.184 1 97.94 81 MET A N 1
ATOM 662 C CA . MET A 1 81 ? -9.32 -42.844 0.197 1 97.94 81 MET A CA 1
ATOM 663 C C . MET A 1 81 ? -10.711 -42.812 0.826 1 97.94 81 MET A C 1
ATOM 665 O O . MET A 1 81 ? -11.664 -42.375 0.189 1 97.94 81 MET A O 1
ATOM 669 N N . ALA A 1 82 ? -10.812 -43.25 2.025 1 98.19 82 ALA A N 1
ATOM 670 C CA . ALA A 1 82 ? -12.094 -43.219 2.727 1 98.19 82 ALA A CA 1
ATOM 671 C C . ALA A 1 82 ? -12.602 -41.781 2.869 1 98.19 82 ALA A C 1
ATOM 673 O O . ALA A 1 82 ? -13.797 -41.531 2.75 1 98.19 82 ALA A O 1
ATOM 674 N N . HIS A 1 83 ? -11.703 -40.906 3.215 1 97.62 83 HIS A N 1
ATOM 675 C CA . HIS A 1 83 ? -12.086 -39.5 3.307 1 97.62 83 HIS A CA 1
ATOM 676 C C . HIS A 1 83 ? -12.516 -38.969 1.949 1 97.62 83 HIS A C 1
ATOM 678 O O . HIS A 1 83 ? -13.461 -38.188 1.862 1 97.62 83 HIS A O 1
ATOM 684 N N . VAL A 1 84 ? -11.805 -39.344 0.899 1 98.38 84 VAL A N 1
ATOM 685 C CA . VAL A 1 84 ? -12.164 -38.906 -0.452 1 98.38 84 VAL A CA 1
ATOM 686 C C . VAL A 1 84 ? -13.57 -39.406 -0.792 1 98.38 84 VAL A C 1
ATOM 688 O O . VAL A 1 84 ? -14.398 -38.656 -1.279 1 98.38 84 VAL A O 1
ATOM 691 N N . GLU A 1 85 ? -13.836 -40.656 -0.483 1 98.5 85 GLU A N 1
ATOM 692 C CA . GLU A 1 85 ? -15.148 -41.219 -0.767 1 98.5 85 GLU A CA 1
ATOM 693 C C . GLU A 1 85 ? -16.234 -40.531 0.064 1 98.5 85 GLU A C 1
ATOM 695 O O . GLU A 1 85 ? -17.359 -40.344 -0.412 1 98.5 85 GLU A O 1
ATOM 700 N N . GLU A 1 86 ? -15.883 -40.25 1.244 1 98.25 86 GLU A N 1
ATOM 701 C CA . GLU A 1 86 ? -16.812 -39.5 2.08 1 98.25 86 GLU A CA 1
ATOM 702 C C . GLU A 1 86 ? -17.172 -38.156 1.45 1 98.25 86 GLU A C 1
ATOM 704 O O . GLU A 1 86 ? -18.344 -37.781 1.413 1 98.25 86 GLU A O 1
ATOM 709 N N . ALA A 1 87 ? -16.172 -37.469 1.022 1 98.06 87 ALA A N 1
ATOM 710 C CA . ALA A 1 87 ? -16.406 -36.188 0.36 1 98.06 87 ALA A CA 1
ATOM 711 C C . ALA A 1 87 ? -17.281 -36.375 -0.873 1 98.06 87 ALA A C 1
ATOM 713 O O . ALA A 1 87 ? -18.203 -35.562 -1.103 1 98.06 87 ALA A O 1
ATOM 714 N N . VAL A 1 88 ? -17.016 -37.375 -1.66 1 98.5 88 VAL A N 1
ATOM 715 C CA . VAL A 1 88 ? -17.766 -37.625 -2.875 1 98.5 88 VAL A CA 1
ATOM 716 C C . VAL A 1 88 ? -19.234 -37.906 -2.52 1 98.5 88 VAL A C 1
ATOM 718 O O . VAL A 1 88 ? -20.141 -37.406 -3.17 1 98.5 88 VAL A O 1
ATOM 721 N N . ASP A 1 89 ? -19.438 -38.688 -1.474 1 98.38 89 ASP A N 1
ATOM 722 C CA . ASP A 1 89 ? -20.797 -38.969 -1.008 1 98.38 89 ASP A CA 1
ATOM 723 C C . ASP A 1 89 ? -21.516 -37.688 -0.596 1 98.38 89 ASP A C 1
ATOM 725 O O . ASP A 1 89 ? -22.672 -37.469 -0.94 1 98.38 89 ASP A O 1
ATOM 729 N N . ASN A 1 90 ? -20.828 -36.875 0.166 1 98.06 90 ASN A N 1
ATOM 730 C CA . ASN A 1 90 ? -21.406 -35.625 0.616 1 98.06 90 ASN A CA 1
ATOM 731 C C . ASN A 1 90 ? -21.766 -34.719 -0.56 1 98.06 90 ASN A C 1
ATOM 733 O O . ASN A 1 90 ? -22.828 -34.094 -0.557 1 98.06 90 ASN A O 1
ATOM 737 N N . ILE A 1 91 ? -20.922 -34.656 -1.559 1 98.38 91 ILE A N 1
ATOM 738 C CA . ILE A 1 91 ? -21.141 -33.812 -2.74 1 98.38 91 ILE A CA 1
ATOM 739 C C . ILE A 1 91 ? -22.375 -34.312 -3.494 1 98.38 91 ILE A C 1
ATOM 741 O O . ILE A 1 91 ? -23.25 -33.531 -3.85 1 98.38 91 ILE A O 1
ATOM 745 N N . ARG A 1 92 ? -22.453 -35.594 -3.719 1 98.31 92 ARG A N 1
ATOM 746 C CA . ARG A 1 92 ? -23.578 -36.188 -4.441 1 98.31 92 ARG A CA 1
ATOM 747 C C . ARG A 1 92 ? -24.891 -35.938 -3.707 1 98.31 92 ARG A C 1
ATOM 749 O O . ARG A 1 92 ? -25.906 -35.594 -4.324 1 98.31 92 ARG A O 1
ATOM 756 N N . ALA A 1 93 ? -24.828 -36 -2.426 1 97.88 93 ALA A N 1
ATOM 757 C CA . ALA A 1 93 ? -26.031 -35.844 -1.61 1 97.88 93 ALA A CA 1
ATOM 758 C C . ALA A 1 93 ? -26.453 -34.375 -1.521 1 97.88 93 ALA A C 1
ATOM 760 O O . ALA A 1 93 ? -27.625 -34.062 -1.304 1 97.88 93 ALA A O 1
ATOM 761 N N . ALA A 1 94 ? -25.516 -33.531 -1.672 1 98.06 94 ALA A N 1
ATOM 762 C CA . ALA A 1 94 ? -25.734 -32.125 -1.439 1 98.06 94 ALA A CA 1
ATOM 763 C C . ALA A 1 94 ? -26.375 -31.453 -2.652 1 98.06 94 ALA A C 1
ATOM 765 O O . ALA A 1 94 ? -26.922 -30.344 -2.551 1 98.06 94 ALA A O 1
ATOM 766 N N . GLN A 1 95 ? -26.281 -32 -3.854 1 98.44 95 GLN A N 1
ATOM 767 C CA . GLN A 1 95 ? -26.719 -31.359 -5.086 1 98.44 95 GLN A CA 1
ATOM 768 C C . GLN A 1 95 ? -28.25 -31.25 -5.141 1 98.44 95 GLN A C 1
ATOM 770 O O . GLN A 1 95 ? -28.953 -32.188 -4.797 1 98.44 95 GLN A O 1
ATOM 775 N N . HIS A 1 96 ? -28.797 -30.156 -5.516 1 98.06 96 HIS A N 1
ATOM 776 C CA . HIS A 1 96 ? -30.219 -29.922 -5.66 1 98.06 96 HIS A CA 1
ATOM 777 C C . HIS A 1 96 ? -30.766 -30.547 -6.941 1 98.06 96 HIS A C 1
ATOM 779 O O . HIS A 1 96 ? -30 -30.859 -7.855 1 98.06 96 HIS A O 1
ATOM 785 N N . PRO A 1 97 ? -32.062 -30.641 -7.109 1 97.56 97 PRO A N 1
ATOM 786 C CA . PRO A 1 97 ? -32.656 -31.344 -8.25 1 97.56 97 PRO A CA 1
ATOM 787 C C . PRO A 1 97 ? -32.312 -30.688 -9.586 1 97.56 97 PRO A C 1
ATOM 789 O O . PRO A 1 97 ? -32.188 -31.375 -10.602 1 97.56 97 PRO A O 1
ATOM 792 N N . ASP A 1 98 ? -32.125 -29.484 -9.562 1 97.88 98 ASP A N 1
ATOM 793 C CA . ASP A 1 98 ? -31.859 -28.781 -10.82 1 97.88 98 ASP A CA 1
ATOM 794 C C . ASP A 1 98 ? -30.359 -28.797 -11.141 1 97.88 98 ASP A C 1
ATOM 796 O O . ASP A 1 98 ? -29.938 -28.188 -12.133 1 97.88 98 ASP A O 1
ATOM 800 N N . GLY A 1 99 ? -29.547 -29.391 -10.273 1 98.31 99 GLY A N 1
ATOM 801 C CA . GLY A 1 99 ? -28.109 -29.516 -10.5 1 98.31 99 GLY A CA 1
ATOM 802 C C . GLY A 1 99 ? -27.281 -28.531 -9.688 1 98.31 99 GLY A C 1
ATOM 803 O O . GLY A 1 99 ? -26.078 -28.703 -9.562 1 98.31 99 GLY A O 1
ATOM 804 N N . TYR A 1 100 ? -27.953 -27.531 -9.07 1 98.38 100 TYR A N 1
ATOM 805 C CA . TYR A 1 100 ? -27.25 -26.516 -8.281 1 98.38 100 TYR A CA 1
ATOM 806 C C . TYR A 1 100 ? -26.547 -27.156 -7.086 1 98.38 100 TYR A C 1
ATOM 808 O O . TYR A 1 100 ? -27.078 -28.078 -6.469 1 98.38 100 TYR A O 1
ATOM 816 N N . ILE A 1 101 ? -25.391 -26.656 -6.75 1 98.25 101 ILE A N 1
ATOM 817 C CA . ILE A 1 101 ? -24.672 -27.141 -5.574 1 98.25 101 ILE A CA 1
ATOM 818 C C . ILE A 1 101 ? -23.828 -26.031 -4.984 1 98.25 101 ILE A C 1
ATOM 820 O O . ILE A 1 101 ? -22.922 -25.5 -5.652 1 98.25 101 ILE A O 1
ATOM 824 N N . ASN A 1 102 ? -24.078 -25.625 -3.805 1 98.12 102 ASN A N 1
ATOM 825 C CA . ASN A 1 102 ? -23.375 -24.594 -3.031 1 98.12 102 ASN A CA 1
ATOM 826 C C . ASN A 1 102 ? -23.906 -24.516 -1.602 1 98.12 102 ASN A C 1
ATOM 828 O O . ASN A 1 102 ? -25.109 -24.328 -1.388 1 98.12 102 ASN A O 1
ATOM 832 N N . SER A 1 103 ? -22.984 -24.656 -0.649 1 97.56 103 SER A N 1
ATOM 833 C CA . SER A 1 103 ? -23.438 -24.719 0.739 1 97.56 103 SER A CA 1
ATOM 834 C C . SER A 1 103 ? -23.891 -23.359 1.23 1 97.56 103 SER A C 1
ATOM 836 O O . SER A 1 103 ? -24.844 -23.25 2.004 1 97.56 103 SER A O 1
ATOM 838 N N . TYR A 1 104 ? -23.219 -22.266 0.789 1 96.44 104 TYR A N 1
ATOM 839 C CA . TYR A 1 104 ? -23.5 -20.922 1.272 1 96.44 104 TYR A CA 1
ATOM 840 C C . TYR A 1 104 ? -24.953 -20.547 1.038 1 96.44 104 TYR A C 1
ATOM 842 O O . TYR A 1 104 ? -25.672 -20.188 1.979 1 96.44 104 TYR A O 1
ATOM 850 N N . TYR A 1 105 ? -25.453 -20.703 -0.179 1 96.94 105 TYR A N 1
ATOM 851 C CA . TYR A 1 105 ? -26.812 -20.281 -0.509 1 96.94 105 TYR A CA 1
ATOM 852 C C . TYR A 1 105 ? -27.828 -21.359 -0.154 1 96.94 105 TYR A C 1
ATOM 854 O O . TYR A 1 105 ? -29.016 -21.062 0.034 1 96.94 105 TYR A O 1
ATOM 862 N N . THR A 1 106 ? -27.344 -22.625 -0.1 1 97.44 106 THR A N 1
ATOM 863 C CA . THR A 1 106 ? -28.234 -23.656 0.411 1 97.44 106 THR A CA 1
ATOM 864 C C . THR A 1 106 ? -28.656 -23.344 1.845 1 97.44 106 THR A C 1
ATOM 866 O O . THR A 1 106 ? -29.844 -23.438 2.186 1 97.44 106 THR A O 1
ATOM 869 N N . VAL A 1 107 ? -27.688 -22.938 2.672 1 96.81 107 VAL A N 1
ATOM 870 C CA . VAL A 1 107 ? -27.938 -22.703 4.09 1 96.81 107 VAL A CA 1
ATOM 871 C C . VAL A 1 107 ? -28.688 -21.391 4.273 1 96.81 107 VAL A C 1
ATOM 873 O O . VAL A 1 107 ? -29.578 -21.297 5.121 1 96.81 107 VAL A O 1
ATOM 876 N N . ARG A 1 108 ? -28.391 -20.375 3.477 1 94.75 108 ARG A N 1
ATOM 877 C CA . ARG A 1 108 ? -28.938 -19.031 3.648 1 94.75 108 ARG A CA 1
ATOM 878 C C . ARG A 1 108 ? -30.266 -18.891 2.896 1 94.75 108 ARG A C 1
ATOM 880 O O . ARG A 1 108 ? -31.047 -17.984 3.184 1 94.75 108 ARG A O 1
ATOM 887 N N . GLY A 1 109 ? -30.5 -19.734 1.967 1 95.44 109 GLY A N 1
ATOM 888 C CA . GLY A 1 109 ? -31.688 -19.672 1.129 1 95.44 109 GLY A CA 1
ATOM 889 C C . GLY A 1 109 ? -31.359 -19.625 -0.353 1 95.44 109 GLY A C 1
ATOM 890 O O . GLY A 1 109 ? -30.609 -18.766 -0.803 1 95.44 109 GLY A O 1
ATOM 891 N N . LEU A 1 110 ? -32 -20.484 -1.127 1 95.75 110 LEU A N 1
ATOM 892 C CA . LEU A 1 110 ? -31.688 -20.672 -2.541 1 95.75 110 LEU A CA 1
ATOM 893 C C . LEU A 1 110 ? -32.188 -19.5 -3.373 1 95.75 110 LEU A C 1
ATOM 895 O O . LEU A 1 110 ? -31.797 -19.328 -4.523 1 95.75 110 LEU A O 1
ATOM 899 N N . GLY A 1 111 ? -33.062 -18.766 -2.787 1 95.31 111 GLY A N 1
ATOM 900 C CA . GLY A 1 111 ? -33.625 -17.625 -3.498 1 95.31 111 GLY A CA 1
ATOM 901 C C . GLY A 1 111 ? -32.562 -16.594 -3.896 1 95.31 111 GLY A C 1
ATOM 902 O O . GLY A 1 111 ? -32.781 -15.828 -4.836 1 95.31 111 GLY A O 1
ATOM 903 N N . GLU A 1 112 ? -31.406 -16.625 -3.293 1 94.38 112 GLU A N 1
ATOM 904 C CA . GLU A 1 112 ? -30.391 -15.609 -3.531 1 94.38 112 GLU A CA 1
ATOM 905 C C . GLU A 1 112 ? -29.234 -16.172 -4.352 1 94.38 112 GLU A C 1
ATOM 907 O O . GLU A 1 112 ? -28.25 -15.469 -4.598 1 94.38 112 GLU A O 1
ATOM 912 N N . ARG A 1 113 ? -29.453 -17.391 -4.793 1 97 113 ARG A N 1
ATOM 913 C CA . ARG A 1 113 ? -28.391 -17.938 -5.633 1 97 113 ARG A CA 1
ATOM 914 C C . ARG A 1 113 ? -28.234 -17.141 -6.918 1 97 113 ARG A C 1
ATOM 916 O O . ARG A 1 113 ? -29.219 -16.578 -7.426 1 97 113 ARG A O 1
ATOM 923 N N . TRP A 1 114 ? -27.016 -16.953 -7.477 1 97.69 114 TRP A N 1
ATOM 924 C CA . TRP A 1 114 ? -26.625 -16.328 -8.742 1 97.69 114 TRP A CA 1
ATOM 925 C C . TRP A 1 114 ? -26.984 -14.844 -8.75 1 97.69 114 TRP A C 1
ATOM 927 O O . TRP A 1 114 ? -27.188 -14.25 -9.812 1 97.69 114 TRP A O 1
ATOM 937 N N . THR A 1 115 ? -27.062 -14.18 -7.535 1 96.75 115 THR A N 1
ATOM 938 C CA . THR A 1 115 ? -27.391 -12.766 -7.477 1 96.75 115 THR A CA 1
ATOM 939 C C . THR A 1 115 ? -26.141 -11.914 -7.258 1 96.75 115 THR A C 1
ATOM 941 O O . THR A 1 115 ? -26.172 -10.695 -7.441 1 96.75 115 THR A O 1
ATOM 944 N N . ASN A 1 116 ? -25.047 -12.555 -6.867 1 96.38 116 ASN A N 1
ATOM 945 C CA . ASN A 1 116 ? -23.781 -11.852 -6.621 1 96.38 116 ASN A CA 1
ATOM 946 C C . ASN A 1 116 ? -22.578 -12.68 -7.051 1 96.38 116 ASN A C 1
ATOM 948 O O . ASN A 1 116 ? -21.828 -13.172 -6.211 1 96.38 116 ASN A O 1
ATOM 952 N N . LEU A 1 117 ? -22.359 -12.703 -8.352 1 97.75 117 LEU A N 1
ATOM 953 C CA . LEU A 1 117 ? -21.266 -13.477 -8.922 1 97.75 117 LEU A CA 1
ATOM 954 C C . LEU A 1 117 ? -19.922 -12.828 -8.609 1 97.75 117 LEU A C 1
ATOM 956 O O . LEU A 1 117 ? -18.922 -13.523 -8.461 1 97.75 117 LEU A O 1
ATOM 960 N N . ARG A 1 118 ? -19.969 -11.547 -8.43 1 97 118 ARG A N 1
ATOM 961 C CA . ARG A 1 118 ? -18.75 -10.773 -8.219 1 97 118 ARG A CA 1
ATOM 962 C C . ARG A 1 118 ? -18.031 -11.203 -6.938 1 97 118 ARG A C 1
ATOM 964 O O . ARG A 1 118 ? -16.812 -11.344 -6.914 1 97 118 ARG A O 1
ATOM 971 N N . ASP A 1 119 ? -18.828 -11.508 -5.891 1 94.5 119 ASP A N 1
ATOM 972 C CA . ASP A 1 119 ? -18.203 -11.547 -4.578 1 94.5 119 ASP A CA 1
ATOM 973 C C . ASP A 1 119 ? -18.422 -12.906 -3.908 1 94.5 119 ASP A C 1
ATOM 975 O O . ASP A 1 119 ? -17.656 -13.297 -3.018 1 94.5 119 ASP A O 1
ATOM 979 N N . MET A 1 120 ? -19.422 -13.719 -4.324 1 95.06 120 MET A N 1
ATOM 980 C CA . MET A 1 120 ? -19.875 -14.789 -3.445 1 95.06 120 MET A CA 1
ATOM 981 C C . MET A 1 120 ? -19.359 -16.141 -3.926 1 95.06 120 MET A C 1
ATOM 983 O O . MET A 1 120 ? -19.766 -17.188 -3.408 1 95.06 120 MET A O 1
ATOM 987 N N . HIS A 1 121 ? -18.594 -16.328 -4.875 1 97 121 HIS A N 1
ATOM 988 C CA . HIS A 1 121 ? -17.672 -17.406 -5.211 1 97 121 HIS A CA 1
ATOM 989 C C . HIS A 1 121 ? -18.422 -18.688 -5.57 1 97 121 HIS A C 1
ATOM 991 O O . HIS A 1 121 ? -17.906 -19.781 -5.387 1 97 121 HIS A O 1
ATOM 997 N N . GLU A 1 122 ? -19.672 -18.578 -6.023 1 98 122 GLU A N 1
ATOM 998 C CA . GLU A 1 122 ? -20.391 -19.781 -6.422 1 98 122 GLU A CA 1
ATOM 999 C C . GLU A 1 122 ? -19.672 -20.516 -7.551 1 98 122 GLU A C 1
ATOM 1001 O O . GLU A 1 122 ? -19.359 -21.703 -7.43 1 98 122 GLU A O 1
ATOM 1006 N N . LEU A 1 123 ? -19.406 -19.766 -8.578 1 98.69 123 LEU A N 1
ATOM 1007 C CA . LEU A 1 123 ? -18.766 -20.359 -9.75 1 98.69 123 LEU A CA 1
ATOM 1008 C C . LEU A 1 123 ? -17.328 -20.766 -9.453 1 98.69 123 LEU A C 1
ATOM 1010 O O . LEU A 1 123 ? -16.844 -21.766 -9.992 1 98.69 123 LEU A O 1
ATOM 1014 N N . TYR A 1 124 ? -16.688 -20.031 -8.57 1 98.12 124 TYR A N 1
ATOM 1015 C CA . TYR A 1 124 ? -15.344 -20.375 -8.102 1 98.12 124 TYR A CA 1
ATOM 1016 C C . TYR A 1 124 ? -15.336 -21.734 -7.43 1 98.12 124 TYR A C 1
ATOM 1018 O O . TYR A 1 124 ? -14.492 -22.578 -7.742 1 98.12 124 TYR A O 1
ATOM 1026 N N . CYS A 1 125 ? -16.266 -21.953 -6.562 1 98.12 125 CYS A N 1
ATOM 1027 C CA . CYS A 1 125 ? -16.375 -23.234 -5.859 1 98.12 125 CYS A CA 1
ATOM 1028 C C . CYS A 1 125 ? -16.641 -24.375 -6.832 1 98.12 125 CYS A C 1
ATOM 1030 O O . CYS A 1 125 ? -16.016 -25.438 -6.738 1 98.12 125 CYS A O 1
ATOM 1032 N N . ILE A 1 126 ? -17.5 -24.141 -7.738 1 98.75 126 ILE A N 1
ATOM 1033 C CA . ILE A 1 126 ? -17.844 -25.188 -8.711 1 98.75 126 ILE A CA 1
ATOM 1034 C C . ILE A 1 126 ? -16.625 -25.484 -9.57 1 98.75 126 ILE A C 1
ATOM 1036 O O . ILE A 1 126 ? -16.391 -26.641 -9.945 1 98.75 126 ILE A O 1
ATOM 1040 N N . GLY A 1 127 ? -15.828 -24.453 -9.883 1 98.75 127 GLY A N 1
ATOM 1041 C CA . GLY A 1 127 ? -14.578 -24.703 -10.586 1 98.75 127 GLY A CA 1
ATOM 1042 C C . GLY A 1 127 ? -13.68 -25.703 -9.875 1 98.75 127 GLY A C 1
ATOM 1043 O O . GLY A 1 127 ? -13.164 -26.625 -10.5 1 98.75 127 GLY A O 1
ATOM 1044 N N . HIS A 1 128 ? -13.539 -25.531 -8.594 1 98.44 128 HIS A N 1
ATOM 1045 C CA . HIS A 1 128 ? -12.711 -26.453 -7.82 1 98.44 128 HIS A CA 1
ATOM 1046 C C . HIS A 1 128 ? -13.359 -27.828 -7.727 1 98.44 128 HIS A C 1
ATOM 1048 O O . HIS A 1 128 ? -12.664 -28.844 -7.684 1 98.44 128 HIS A O 1
ATOM 1054 N N . LEU A 1 129 ? -14.672 -27.844 -7.707 1 98.81 129 LEU A N 1
ATOM 1055 C CA . LEU A 1 129 ? -15.359 -29.125 -7.762 1 98.81 129 LEU A CA 1
ATOM 1056 C C . LEU A 1 129 ? -15.016 -29.875 -9.047 1 98.81 129 LEU A C 1
ATOM 1058 O O . LEU A 1 129 ? -14.758 -31.078 -9.016 1 98.81 129 LEU A O 1
ATOM 1062 N N . ILE A 1 130 ? -15.062 -29.188 -10.117 1 98.94 130 ILE A N 1
ATOM 1063 C CA . ILE A 1 130 ? -14.758 -29.797 -11.398 1 98.94 130 ILE A CA 1
ATOM 1064 C C . ILE A 1 130 ? -13.312 -30.297 -11.398 1 98.94 130 ILE A C 1
ATOM 1066 O O . ILE A 1 130 ? -13.031 -31.391 -11.891 1 98.94 130 ILE A O 1
ATOM 1070 N N . GLU A 1 131 ? -12.375 -29.516 -10.883 1 98.5 131 GLU A N 1
ATOM 1071 C CA . GLU A 1 131 ? -10.984 -29.953 -10.781 1 98.5 131 GLU A CA 1
ATOM 1072 C C . GLU A 1 131 ? -10.859 -31.203 -9.93 1 98.5 131 GLU A C 1
ATOM 1074 O O . GLU A 1 131 ? -10.117 -32.125 -10.281 1 98.5 131 GLU A O 1
ATOM 1079 N N . ALA A 1 132 ? -11.578 -31.188 -8.82 1 98.62 132 ALA A N 1
ATOM 1080 C CA . ALA A 1 132 ? -11.594 -32.406 -7.988 1 98.62 132 ALA A CA 1
ATOM 1081 C C . ALA A 1 132 ? -12.148 -33.594 -8.758 1 98.62 132 ALA A C 1
ATOM 1083 O O . ALA A 1 132 ? -11.664 -34.719 -8.609 1 98.62 132 ALA A O 1
ATOM 1084 N N . CYS A 1 133 ? -13.148 -33.344 -9.531 1 98.88 133 CYS A N 1
ATOM 1085 C CA . CYS A 1 133 ? -13.742 -34.375 -10.359 1 98.88 133 CYS A CA 1
ATOM 1086 C C . CYS A 1 133 ? -12.727 -34.969 -11.328 1 98.88 133 CYS A C 1
ATOM 1088 O O . CYS A 1 133 ? -12.617 -36.188 -11.477 1 98.88 133 CYS A O 1
ATOM 1090 N N . VAL A 1 134 ? -11.992 -34.094 -11.992 1 98.5 134 VAL A N 1
ATOM 1091 C CA . VAL A 1 134 ? -10.977 -34.531 -12.938 1 98.5 134 VAL A CA 1
ATOM 1092 C C . VAL A 1 134 ? -9.977 -35.438 -12.227 1 98.5 134 VAL A C 1
ATOM 1094 O O . VAL A 1 134 ? -9.641 -36.531 -12.719 1 98.5 134 VAL A O 1
ATOM 1097 N N . ALA A 1 135 ? -9.5 -35.031 -11.078 1 98.38 135 ALA A N 1
ATOM 1098 C CA . ALA A 1 135 ? -8.539 -35.844 -10.32 1 98.38 135 ALA A CA 1
ATOM 1099 C C . ALA A 1 135 ? -9.148 -37.156 -9.875 1 98.38 135 ALA A C 1
ATOM 1101 O O . ALA A 1 135 ? -8.531 -38.219 -10.031 1 98.38 135 ALA A O 1
ATOM 1102 N N . TYR A 1 136 ? -10.344 -37.094 -9.352 1 98.69 136 TYR A N 1
ATOM 1103 C CA . TYR A 1 136 ? -11.031 -38.281 -8.828 1 98.69 136 TYR A CA 1
ATOM 1104 C C . TYR A 1 136 ? -11.297 -39.281 -9.938 1 98.69 136 TYR A C 1
ATOM 1106 O O . TYR A 1 136 ? -11.07 -40.469 -9.758 1 98.69 136 TYR A O 1
ATOM 1114 N N . GLU A 1 137 ? -11.781 -38.812 -11.062 1 98.44 137 GLU A N 1
ATOM 1115 C CA . GLU A 1 137 ? -12.109 -39.719 -12.164 1 98.44 137 GLU A CA 1
ATOM 1116 C C . GLU A 1 137 ? -10.852 -40.25 -12.836 1 98.44 137 GLU A C 1
ATOM 1118 O O . GLU A 1 137 ? -10.859 -41.344 -13.422 1 98.44 137 GLU A O 1
ATOM 1123 N N . THR A 1 138 ? -9.789 -39.469 -12.797 1 97 138 THR A N 1
ATOM 1124 C CA . THR A 1 138 ? -8.508 -40 -13.242 1 97 138 THR A CA 1
ATOM 1125 C C . THR A 1 138 ? -8.07 -41.156 -12.352 1 97 138 THR A C 1
ATOM 1127 O O . THR A 1 138 ? -7.535 -42.156 -12.836 1 97 138 THR A O 1
ATOM 1130 N N . LEU A 1 139 ? -8.312 -41.031 -11.086 1 97.5 139 LEU A N 1
ATOM 1131 C CA . LEU A 1 139 ? -7.922 -42 -10.086 1 97.5 139 LEU A CA 1
ATOM 1132 C C . LEU A 1 139 ? -8.82 -43.25 -10.164 1 97.5 139 LEU A C 1
ATOM 1134 O O . LEU A 1 139 ? -8.328 -44.375 -10.133 1 97.5 139 LEU A O 1
ATOM 1138 N N . THR A 1 140 ? -10.188 -43.094 -10.359 1 97.56 140 THR A N 1
ATOM 1139 C CA . THR A 1 140 ? -11.109 -44.156 -10.062 1 97.56 140 THR A CA 1
ATOM 1140 C C . THR A 1 140 ? -11.828 -44.625 -11.328 1 97.56 140 THR A C 1
ATOM 1142 O O . THR A 1 140 ? -12.305 -45.781 -11.398 1 97.56 140 THR A O 1
ATOM 1145 N N . LYS A 1 141 ? -12.094 -43.688 -12.25 1 96.69 141 LYS A N 1
ATOM 1146 C CA . LYS A 1 141 ? -12.898 -43.938 -13.445 1 96.69 141 LYS A CA 1
ATOM 1147 C C . LYS A 1 141 ? -14.289 -44.438 -13.086 1 96.69 141 LYS A C 1
ATOM 1149 O O . LYS A 1 141 ? -14.867 -45.25 -13.805 1 96.69 141 LYS A O 1
ATOM 1154 N N . SER A 1 142 ? -14.797 -44 -11.977 1 97.5 142 SER A N 1
ATOM 1155 C CA . SER A 1 142 ? -16.047 -44.562 -11.445 1 97.5 142 SER A CA 1
ATOM 1156 C C . SER A 1 142 ? -17.25 -43.812 -12.016 1 97.5 142 SER A C 1
ATOM 1158 O O . SER A 1 142 ? -18.359 -44.375 -12.078 1 97.5 142 SER A O 1
ATOM 1160 N N . GLY A 1 143 ? -17.094 -42.625 -12.344 1 97.81 143 GLY A N 1
ATOM 1161 C CA . GLY A 1 143 ? -18.188 -41.781 -12.812 1 97.81 143 GLY A CA 1
ATOM 1162 C C . GLY A 1 143 ? -19 -41.188 -11.68 1 97.81 143 GLY A C 1
ATOM 1163 O O . GLY A 1 143 ? -19.859 -40.344 -11.914 1 97.81 143 GLY A O 1
ATOM 1164 N N . ARG A 1 144 ? -18.703 -41.469 -10.469 1 98.31 144 ARG A N 1
ATOM 1165 C CA . ARG A 1 144 ? -19.5 -41.062 -9.312 1 98.31 144 ARG A CA 1
ATOM 1166 C C . ARG A 1 144 ? -19.5 -39.531 -9.148 1 98.31 144 ARG A C 1
ATOM 1168 O O . ARG A 1 144 ? -20.516 -38.969 -8.734 1 98.31 144 ARG A O 1
ATOM 1175 N N . LEU A 1 145 ? -18.406 -38.938 -9.445 1 98.38 145 LEU A N 1
ATOM 1176 C CA . LEU A 1 145 ? -18.359 -37.469 -9.312 1 98.38 145 LEU A CA 1
ATOM 1177 C C . LEU A 1 145 ? -18.672 -36.781 -10.648 1 98.38 145 LEU A C 1
ATOM 1179 O O . LEU A 1 145 ? -19.094 -35.656 -10.68 1 98.38 145 LEU A O 1
ATOM 1183 N N . LEU A 1 146 ? -18.438 -37.5 -11.727 1 98.69 146 LEU A N 1
ATOM 1184 C CA . LEU A 1 146 ? -18.703 -36.938 -13.055 1 98.69 146 LEU A CA 1
ATOM 1185 C C . LEU A 1 146 ? -20.188 -36.625 -13.211 1 98.69 146 LEU A C 1
ATOM 1187 O O . LEU A 1 146 ? -20.562 -35.625 -13.828 1 98.69 146 LEU A O 1
ATOM 1191 N N . GLU A 1 147 ? -21.031 -37.438 -12.656 1 98.31 147 GLU A N 1
ATOM 1192 C CA . GLU A 1 147 ? -22.484 -37.281 -12.797 1 98.31 147 GLU A CA 1
ATOM 1193 C C . GLU A 1 147 ? -22.953 -35.969 -12.227 1 98.31 147 GLU A C 1
ATOM 1195 O O . GLU A 1 147 ? -23.5 -35.125 -12.945 1 98.31 147 GLU A O 1
ATOM 1200 N N . PRO A 1 148 ? -22.734 -35.719 -10.922 1 98.56 148 PRO A N 1
ATOM 1201 C CA . PRO A 1 148 ? -23.188 -34.438 -10.391 1 98.56 148 PRO A CA 1
ATOM 1202 C C . PRO A 1 148 ? -22.484 -33.25 -11.039 1 98.56 148 PRO A C 1
ATOM 1204 O O . PRO A 1 148 ? -23.078 -32.156 -11.172 1 98.56 148 PRO A O 1
ATOM 1207 N N . VAL A 1 149 ? -21.25 -33.406 -11.453 1 98.88 149 VAL A N 1
ATOM 1208 C CA . VAL A 1 149 ? -20.5 -32.312 -12.055 1 98.88 149 VAL A CA 1
ATOM 1209 C C . VAL A 1 149 ? -21.109 -31.938 -13.406 1 98.88 149 VAL A C 1
ATOM 1211 O O . VAL A 1 149 ? -21.344 -30.766 -13.688 1 98.88 149 VAL A O 1
ATOM 1214 N N . MET A 1 150 ? -21.438 -32.938 -14.211 1 98.81 150 MET A N 1
ATOM 1215 C CA . MET A 1 150 ? -22.047 -32.656 -15.508 1 98.81 150 MET A CA 1
ATOM 1216 C C . MET A 1 150 ? -23.438 -32.062 -15.328 1 98.81 150 MET A C 1
ATOM 1218 O O . MET A 1 150 ? -23.859 -31.188 -16.109 1 98.81 150 MET A O 1
ATOM 1222 N N . LYS A 1 151 ? -24.125 -32.5 -14.258 1 98.75 151 LYS A N 1
ATOM 1223 C CA . LYS A 1 151 ? -25.438 -31.938 -13.984 1 98.75 151 LYS A CA 1
ATOM 1224 C C . LYS A 1 151 ? -25.344 -30.438 -13.648 1 98.75 151 LYS A C 1
ATOM 1226 O O . LYS A 1 151 ? -26.172 -29.656 -14.117 1 98.75 151 LYS A O 1
ATOM 1231 N N . VAL A 1 152 ? -24.438 -30.094 -12.867 1 98.81 152 VAL A N 1
ATOM 1232 C CA . VAL A 1 152 ? -24.312 -28.672 -12.516 1 98.81 152 VAL A CA 1
ATOM 1233 C C . VAL A 1 152 ? -23.828 -27.875 -13.719 1 98.81 152 VAL A C 1
ATOM 1235 O O . VAL A 1 152 ? -24.219 -26.734 -13.914 1 98.81 152 VAL A O 1
ATOM 1238 N N . VAL A 1 153 ? -22.984 -28.422 -14.586 1 98.81 153 VAL A N 1
ATOM 1239 C CA . VAL A 1 153 ? -22.531 -27.734 -15.789 1 98.81 153 VAL A CA 1
ATOM 1240 C C . VAL A 1 153 ? -23.719 -27.422 -16.688 1 98.81 153 VAL A C 1
ATOM 1242 O O . VAL A 1 153 ? -23.828 -26.312 -17.234 1 98.81 153 VAL A O 1
ATOM 1245 N N . HIS A 1 154 ? -24.609 -28.391 -16.812 1 98.69 154 HIS A N 1
ATOM 1246 C CA . HIS A 1 154 ? -25.812 -28.156 -17.594 1 98.69 154 HIS A CA 1
ATOM 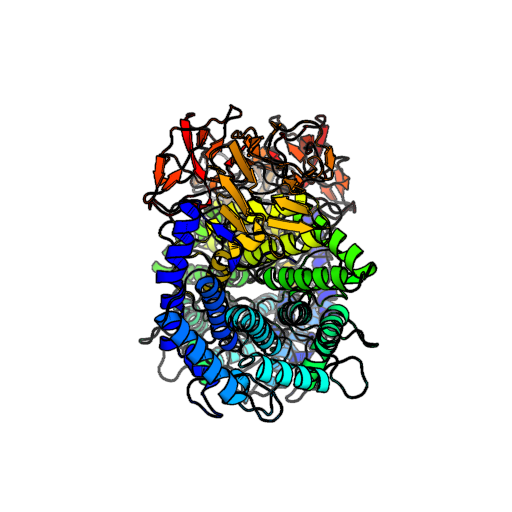1247 C C . HIS A 1 154 ? -26.672 -27.062 -16.969 1 98.69 154 HIS A C 1
ATOM 1249 O O . HIS A 1 154 ? -27.25 -26.234 -17.672 1 98.69 154 HIS A O 1
ATOM 1255 N N . HIS A 1 155 ? -26.75 -27.109 -15.656 1 98.69 155 HIS A N 1
ATOM 1256 C CA . HIS A 1 155 ? -27.453 -26.062 -14.945 1 98.69 155 HIS A CA 1
ATOM 1257 C C . HIS A 1 155 ? -26.859 -24.688 -15.25 1 98.69 155 HIS A C 1
ATOM 1259 O O . HIS A 1 155 ? -27.578 -23.75 -15.578 1 98.69 155 HIS A O 1
ATOM 1265 N N . ILE A 1 156 ? -25.594 -24.594 -15.203 1 98.81 156 ILE A N 1
ATOM 1266 C CA . ILE A 1 156 ? -24.875 -23.344 -15.445 1 98.81 156 ILE A CA 1
ATOM 1267 C C . ILE A 1 156 ? -25.125 -22.875 -16.875 1 98.81 156 ILE A C 1
ATOM 1269 O O . ILE A 1 156 ? -25.406 -21.703 -17.109 1 98.81 156 ILE A O 1
ATOM 1273 N N . ASP A 1 157 ? -25.062 -23.781 -17.797 1 98.5 157 ASP A N 1
ATOM 1274 C CA . ASP A 1 157 ? -25.312 -23.453 -19.203 1 98.5 157 ASP A CA 1
ATOM 1275 C C . ASP A 1 157 ? -26.734 -22.953 -19.422 1 98.5 157 ASP A C 1
ATOM 1277 O O . ASP A 1 157 ? -26.984 -22.141 -20.297 1 98.5 157 ASP A O 1
ATOM 1281 N N . SER A 1 158 ? -27.625 -23.484 -18.641 1 98.25 158 SER A N 1
ATOM 1282 C CA . SER A 1 158 ? -29.016 -23.062 -18.766 1 98.25 158 SER A CA 1
ATOM 1283 C C . SER A 1 158 ? -29.219 -21.641 -18.25 1 98.25 158 SER A C 1
ATOM 1285 O O . SER A 1 158 ? -30.156 -20.953 -18.656 1 98.25 158 SER A O 1
ATOM 1287 N N . ILE A 1 159 ? -28.344 -21.203 -17.391 1 98.25 159 ILE A N 1
ATOM 1288 C CA . ILE A 1 159 ? -28.516 -19.922 -16.719 1 98.25 159 ILE A CA 1
ATOM 1289 C C . ILE A 1 159 ? -27.672 -18.844 -17.422 1 98.25 159 ILE A C 1
ATOM 1291 O O . ILE A 1 159 ? -28.125 -17.719 -17.578 1 98.25 159 ILE A O 1
ATOM 1295 N N . PHE A 1 160 ? -26.453 -19.188 -17.812 1 98.31 160 PHE A N 1
ATOM 1296 C CA . PHE A 1 160 ? -25.5 -18.203 -18.281 1 98.31 160 PHE A CA 1
ATOM 1297 C C . PHE A 1 160 ? -25.188 -18.406 -19.766 1 98.31 160 PHE A C 1
ATOM 1299 O O . PHE A 1 160 ? -25.094 -19.547 -20.234 1 98.31 160 PHE A O 1
ATOM 1306 N N . GLY A 1 161 ? -24.938 -17.344 -20.453 1 97.06 161 GLY A N 1
ATOM 1307 C CA . GLY A 1 161 ? -24.578 -17.391 -21.859 1 97.06 161 GLY A CA 1
ATOM 1308 C C . GLY A 1 161 ? -24.953 -16.125 -22.625 1 97.06 161 GLY A C 1
ATOM 1309 O O . GLY A 1 161 ? -25.547 -15.211 -22.047 1 97.06 161 GLY A O 1
ATOM 1310 N N . ALA A 1 162 ? -24.547 -16.078 -23.844 1 93.31 162 ALA A N 1
ATOM 1311 C CA . ALA A 1 162 ? -24.828 -14.922 -24.703 1 93.31 162 ALA A CA 1
ATOM 1312 C C . ALA A 1 162 ? -26.234 -15 -25.297 1 93.31 162 ALA A C 1
ATOM 1314 O O . ALA A 1 162 ? -26.75 -14.008 -25.797 1 93.31 162 ALA A O 1
ATOM 1315 N N . GLU A 1 163 ? -26.828 -16.125 -25.156 1 94.62 163 GLU A N 1
ATOM 1316 C CA . GLU A 1 163 ? -28.141 -16.344 -25.75 1 94.62 163 GLU A CA 1
ATOM 1317 C C . GLU A 1 163 ? -29.219 -15.523 -25.047 1 94.62 163 GLU A C 1
ATOM 1319 O O . GLU A 1 163 ? -29.094 -15.219 -23.859 1 94.62 163 GLU A O 1
ATOM 1324 N N . GLU A 1 164 ? -30.281 -15.203 -25.766 1 93.88 164 GLU A N 1
ATOM 1325 C CA . GLU A 1 164 ? -31.406 -14.461 -25.219 1 93.88 164 GLU A CA 1
ATOM 1326 C C . GLU A 1 164 ? -32 -15.195 -24.016 1 93.88 164 GLU A C 1
ATOM 1328 O O . GLU A 1 164 ? -32.188 -16.422 -24.062 1 93.88 164 GLU A O 1
ATOM 1333 N N . GLY A 1 165 ? -32.25 -14.5 -23.016 1 94 165 GLY A N 1
ATOM 1334 C CA . GLY A 1 165 ? -32.875 -15.07 -21.828 1 94 165 GLY A CA 1
ATOM 1335 C C . GLY A 1 165 ? -31.891 -15.516 -20.781 1 94 165 GLY A C 1
ATOM 1336 O O . GLY A 1 165 ? -32.281 -15.727 -19.625 1 94 165 GLY A O 1
ATOM 1337 N N . LYS A 1 166 ? -30.688 -15.68 -21.125 1 96.38 166 LYS A N 1
ATOM 1338 C CA . LYS A 1 166 ? -29.672 -16.094 -20.156 1 96.38 166 LYS A CA 1
ATOM 1339 C C . LYS A 1 166 ? -28.984 -14.875 -19.531 1 96.38 166 LYS A C 1
ATOM 1341 O O . LYS A 1 166 ? -29.047 -13.773 -20.062 1 96.38 166 LYS A O 1
ATOM 1346 N N . LYS A 1 167 ? -28.453 -15.117 -18.344 1 96.62 167 LYS A N 1
ATOM 1347 C CA . LYS A 1 167 ? -27.641 -14.102 -17.703 1 96.62 167 LYS A CA 1
ATOM 1348 C C . LYS A 1 167 ? -26.281 -13.969 -18.375 1 96.62 167 LYS A C 1
ATOM 1350 O O . LYS A 1 167 ? -25.625 -14.977 -18.656 1 96.62 167 LYS A O 1
ATOM 1355 N N . GLN A 1 168 ? -25.906 -12.773 -18.641 1 96.56 168 GLN A N 1
ATOM 1356 C CA . GLN A 1 168 ? -24.594 -12.555 -19.234 1 96.56 168 GLN A CA 1
ATOM 1357 C C . GLN A 1 168 ? -23.516 -12.352 -18.156 1 96.56 168 GLN A C 1
ATOM 1359 O O . GLN A 1 168 ? -22.75 -11.398 -18.219 1 96.56 168 GLN A O 1
ATOM 1364 N N . GLY A 1 169 ? -23.531 -13.273 -17.141 1 97.5 169 GLY A N 1
ATOM 1365 C CA . GLY A 1 169 ? -22.641 -13.172 -15.992 1 97.5 169 GLY A CA 1
ATOM 1366 C C . GLY A 1 169 ? -21.406 -14.039 -16.125 1 97.5 169 GLY A C 1
ATOM 1367 O O . GLY A 1 169 ? -21.328 -14.883 -17.016 1 97.5 169 GLY A O 1
ATOM 1368 N N . TYR A 1 170 ? -20.453 -13.805 -15.414 1 98.25 170 TYR A N 1
ATOM 1369 C CA . TYR A 1 170 ? -19.203 -14.547 -15.289 1 98.25 170 TYR A CA 1
ATOM 1370 C C . TYR A 1 170 ? -18.656 -14.461 -13.867 1 98.25 170 TYR A C 1
ATOM 1372 O O . TYR A 1 170 ? -19.062 -13.586 -13.094 1 98.25 170 TYR A O 1
ATOM 1380 N N . PRO A 1 171 ? -17.75 -15.367 -13.469 1 97.75 171 PRO A N 1
ATOM 1381 C CA . PRO A 1 171 ? -17.297 -15.406 -12.078 1 97.75 171 PRO A CA 1
ATOM 1382 C C . PRO A 1 171 ? -16.438 -14.211 -11.703 1 97.75 171 PRO A C 1
ATOM 1384 O O . PRO A 1 171 ? -15.609 -13.758 -12.508 1 97.75 171 PRO A O 1
ATOM 1387 N N . GLY A 1 172 ? -16.609 -13.711 -10.422 1 97.56 172 GLY A N 1
ATOM 1388 C CA . GLY A 1 172 ? -15.727 -12.68 -9.891 1 97.56 172 GLY A CA 1
ATOM 1389 C C . GLY A 1 172 ? -14.328 -13.188 -9.586 1 97.56 172 GLY A C 1
ATOM 1390 O O . GLY A 1 172 ? -13.359 -12.422 -9.641 1 97.56 172 GLY A O 1
ATOM 1391 N N . HIS A 1 173 ? -14.219 -14.406 -9.188 1 97.75 173 HIS A N 1
ATOM 1392 C CA . HIS A 1 173 ? -12.969 -15.125 -8.984 1 97.75 173 HIS A CA 1
ATOM 1393 C C . HIS A 1 173 ? -12.844 -16.297 -9.945 1 97.75 173 HIS A C 1
ATOM 1395 O O . HIS A 1 173 ? -13.617 -17.266 -9.867 1 97.75 173 HIS A O 1
ATOM 1401 N N . GLN A 1 174 ? -11.828 -16.25 -10.773 1 98.31 174 GLN A N 1
ATOM 1402 C CA . GLN A 1 174 ? -11.656 -17.25 -11.828 1 98.31 174 GLN A CA 1
ATOM 1403 C C . GLN A 1 174 ? -11.273 -18.609 -11.242 1 98.31 174 GLN A C 1
ATOM 1405 O O . GLN A 1 174 ? -10.602 -18.688 -10.211 1 98.31 174 GLN A O 1
ATOM 1410 N N . GLU A 1 175 ? -11.68 -19.656 -11.758 1 98.38 175 GLU A N 1
ATOM 1411 C CA . GLU A 1 175 ? -11.359 -21.062 -11.484 1 98.38 175 GLU A CA 1
ATOM 1412 C C . GLU A 1 175 ? -12.195 -22 -12.344 1 98.38 175 GLU A C 1
ATOM 1414 O O . GLU A 1 175 ? -11.688 -23 -12.859 1 98.38 175 GLU A O 1
ATOM 1419 N N . ILE A 1 176 ? -13.453 -21.656 -12.562 1 98.81 176 ILE A N 1
ATOM 1420 C CA . ILE A 1 176 ? -14.359 -22.562 -13.266 1 98.81 176 ILE A CA 1
ATOM 1421 C C . ILE A 1 176 ? -13.875 -22.766 -14.695 1 98.81 176 ILE A C 1
ATOM 1423 O O . ILE A 1 176 ? -14.031 -23.859 -15.258 1 98.81 176 ILE A O 1
ATOM 1427 N N . GLU A 1 177 ? -13.289 -21.719 -15.281 1 98.88 177 GLU A N 1
ATOM 1428 C CA . GLU A 1 177 ? -12.789 -21.797 -16.656 1 98.88 177 GLU A CA 1
ATOM 1429 C C . GLU A 1 177 ? -11.727 -22.891 -16.781 1 98.88 177 GLU A C 1
ATOM 1431 O O . GLU A 1 177 ? -11.742 -23.672 -17.734 1 98.88 177 GLU A O 1
ATOM 1436 N N . ILE A 1 178 ? -10.812 -22.938 -15.789 1 98.75 178 ILE A N 1
ATOM 1437 C CA . ILE A 1 178 ? -9.781 -23.969 -15.773 1 98.75 178 ILE A CA 1
ATOM 1438 C C . ILE A 1 178 ? -10.43 -25.344 -15.648 1 98.75 178 ILE A C 1
ATOM 1440 O O . ILE A 1 178 ? -10.125 -26.25 -16.422 1 98.75 178 ILE A O 1
ATOM 1444 N N . GLY A 1 179 ? -11.375 -25.484 -14.656 1 98.81 179 GLY A N 1
ATOM 1445 C CA . GLY A 1 179 ? -12.039 -26.75 -14.438 1 98.81 179 GLY A CA 1
ATOM 1446 C C . GLY A 1 179 ? -12.766 -27.266 -15.664 1 98.81 179 GLY A C 1
ATOM 1447 O O . GLY A 1 179 ? -12.633 -28.438 -16.031 1 98.81 179 GLY A O 1
ATOM 1448 N N . LEU A 1 180 ? -13.484 -26.391 -16.297 1 98.94 180 LEU A N 1
ATOM 1449 C CA . LEU A 1 180 ? -14.258 -26.75 -17.484 1 98.94 180 LEU A CA 1
ATOM 1450 C C . LEU A 1 180 ? -13.336 -27.25 -18.594 1 98.94 180 LEU A C 1
ATOM 1452 O O . LEU A 1 180 ? -13.609 -28.281 -19.219 1 98.94 180 LEU A O 1
ATOM 1456 N N . LEU A 1 181 ? -12.281 -26.625 -18.844 1 98.75 181 LEU A N 1
ATOM 1457 C CA . LEU A 1 181 ? -11.406 -26.984 -19.953 1 98.75 181 LEU A CA 1
ATOM 1458 C C . LEU A 1 181 ? -10.633 -28.266 -19.641 1 98.75 181 LEU A C 1
ATOM 1460 O O . LEU A 1 181 ? -10.391 -29.062 -20.547 1 98.75 181 LEU A O 1
ATOM 1464 N N . ARG A 1 182 ? -10.234 -28.438 -18.406 1 98.19 182 ARG A N 1
ATOM 1465 C CA . ARG A 1 182 ? -9.594 -29.703 -18.031 1 98.19 182 ARG A CA 1
ATOM 1466 C C . ARG A 1 182 ? -10.555 -30.875 -18.188 1 98.19 182 ARG A C 1
ATOM 1468 O O . ARG A 1 182 ? -10.164 -31.938 -18.672 1 98.19 182 ARG A O 1
ATOM 1475 N N . LEU A 1 183 ? -11.781 -30.625 -17.75 1 98.75 183 LEU A N 1
ATOM 1476 C CA . LEU A 1 183 ? -12.773 -31.688 -17.891 1 98.75 183 LEU A CA 1
ATOM 1477 C C . LEU A 1 183 ? -13.07 -31.953 -19.359 1 98.75 183 LEU A C 1
ATOM 1479 O O . LEU A 1 183 ? -13.32 -33.094 -19.75 1 98.75 183 LEU A O 1
ATOM 1483 N N . TYR A 1 184 ? -13.117 -30.953 -20.172 1 98.56 184 TYR A N 1
ATOM 1484 C CA . TYR A 1 184 ? -13.289 -31.125 -21.609 1 98.56 184 TYR A CA 1
ATOM 1485 C C . TYR A 1 184 ? -12.203 -32.031 -22.203 1 98.56 184 TYR A C 1
ATOM 1487 O O . TYR A 1 184 ? -12.484 -32.906 -23.016 1 98.56 184 TYR A O 1
ATOM 1495 N N . GLU A 1 185 ? -10.984 -31.766 -21.828 1 96.69 185 GLU A N 1
ATOM 1496 C CA . GLU A 1 185 ? -9.875 -32.562 -22.328 1 96.69 185 GLU A CA 1
ATOM 1497 C C . GLU A 1 185 ? -10.047 -34.031 -21.922 1 96.69 185 GLU A C 1
ATOM 1499 O O . GLU A 1 185 ? -9.656 -34.938 -22.672 1 96.69 185 GLU A O 1
ATOM 1504 N N . MET A 1 186 ? -10.641 -34.219 -20.766 1 96.19 186 MET A N 1
ATOM 1505 C CA . MET A 1 186 ? -10.82 -35.562 -20.266 1 96.19 186 MET A CA 1
ATOM 1506 C C . MET A 1 186 ? -12 -36.25 -20.969 1 96.19 186 MET A C 1
ATOM 1508 O O . MET A 1 186 ? -11.922 -37.438 -21.312 1 96.19 186 MET A O 1
ATOM 1512 N N . THR A 1 187 ? -13.133 -35.5 -21.266 1 97.5 187 THR A N 1
ATOM 1513 C CA . THR A 1 187 ? -14.383 -36.156 -21.641 1 97.5 187 THR A CA 1
ATOM 1514 C C . THR A 1 187 ? -14.703 -35.875 -23.109 1 97.5 187 THR A C 1
ATOM 1516 O O . THR A 1 187 ? -15.477 -36.625 -23.719 1 97.5 187 THR A O 1
ATOM 1519 N N . GLY A 1 188 ? -14.234 -34.75 -23.609 1 97.44 188 GLY A N 1
ATOM 1520 C CA . GLY A 1 188 ? -14.555 -34.344 -24.969 1 97.44 188 GLY A CA 1
ATOM 1521 C C . GLY A 1 188 ? -15.953 -33.781 -25.109 1 97.44 188 GLY A C 1
ATOM 1522 O O . GLY A 1 188 ? -16.391 -33.438 -26.219 1 97.44 188 GLY A O 1
ATOM 1523 N N . GLU A 1 189 ? -16.641 -33.594 -23.984 1 98.25 189 GLU A N 1
ATOM 1524 C CA . GLU A 1 189 ? -18.016 -33.094 -24.047 1 98.25 189 GLU A CA 1
ATOM 1525 C C . GLU A 1 189 ? -18.016 -31.625 -24.5 1 98.25 189 GLU A C 1
ATOM 1527 O O . GLU A 1 189 ? -17.484 -30.75 -23.812 1 98.25 189 GLU A O 1
ATOM 1532 N N . PRO A 1 190 ? -18.703 -31.25 -25.547 1 98.31 190 PRO A N 1
ATOM 1533 C CA . PRO A 1 190 ? -18.594 -29.938 -26.172 1 98.31 190 PRO A CA 1
ATOM 1534 C C . PRO A 1 190 ? -19.141 -28.812 -25.281 1 98.31 190 PRO A C 1
ATOM 1536 O O . PRO A 1 190 ? -18.672 -27.688 -25.344 1 98.31 190 PRO A O 1
ATOM 1539 N N . ILE A 1 191 ? -20.141 -29.141 -24.453 1 98.56 191 ILE A N 1
ATOM 1540 C CA . ILE A 1 191 ? -20.766 -28.125 -23.609 1 98.56 191 ILE A CA 1
ATOM 1541 C C . ILE A 1 191 ? -19.719 -27.5 -22.688 1 98.56 191 ILE A C 1
ATOM 1543 O O . ILE A 1 191 ? -19.812 -26.328 -22.344 1 98.56 191 ILE A O 1
ATOM 1547 N N . LEU A 1 192 ? -18.75 -28.266 -22.312 1 98.81 192 LEU A N 1
ATOM 1548 C CA . LEU A 1 192 ? -17.703 -27.797 -21.422 1 98.81 192 LEU A CA 1
ATOM 1549 C C . LEU A 1 192 ? -16.875 -26.703 -22.078 1 98.81 192 LEU A C 1
ATOM 1551 O O . LEU A 1 192 ? -16.609 -25.672 -21.453 1 98.81 192 LEU A O 1
ATOM 1555 N N . LEU A 1 193 ? -16.453 -26.891 -23.297 1 98.75 193 LEU A N 1
ATOM 1556 C CA . LEU A 1 193 ? -15.703 -25.891 -24.047 1 98.75 193 LEU A CA 1
ATOM 1557 C C . LEU A 1 193 ? -16.562 -24.656 -24.312 1 98.75 193 LEU A C 1
ATOM 1559 O O . LEU A 1 193 ? -16.078 -23.531 -24.234 1 98.75 193 LEU A O 1
ATOM 1563 N N . LYS A 1 194 ? -17.859 -24.906 -24.594 1 98.56 194 LYS A N 1
ATOM 1564 C CA . LYS A 1 194 ? -18.781 -23.812 -24.859 1 98.56 194 LYS A CA 1
ATOM 1565 C C . LYS A 1 194 ? -18.891 -22.875 -23.672 1 98.56 194 LYS A C 1
ATOM 1567 O O . LYS A 1 194 ? -18.719 -21.656 -23.812 1 98.56 194 LYS A O 1
ATOM 1572 N N . VAL A 1 195 ? -19.078 -23.453 -22.531 1 98.75 195 VAL A N 1
ATOM 1573 C CA . VAL A 1 195 ? -19.297 -22.672 -21.312 1 98.75 195 VAL A CA 1
ATOM 1574 C C . VAL A 1 195 ? -18 -21.969 -20.922 1 98.75 195 VAL A C 1
ATOM 1576 O O . VAL A 1 195 ? -18 -20.797 -20.547 1 98.75 195 VAL A O 1
ATOM 1579 N N . ALA A 1 196 ? -16.875 -22.656 -21.031 1 98.81 196 ALA A N 1
ATOM 1580 C CA . ALA A 1 196 ? -15.578 -22.062 -20.703 1 98.81 196 ALA A CA 1
ATOM 1581 C C . ALA A 1 196 ? -15.273 -20.859 -21.594 1 98.81 196 ALA A C 1
ATOM 1583 O O . ALA A 1 196 ? -14.844 -19.812 -21.109 1 98.81 196 ALA A O 1
ATOM 1584 N N . GLN A 1 197 ? -15.484 -21.062 -22.906 1 98.56 197 GLN A N 1
ATOM 1585 C CA . GLN A 1 197 ? -15.234 -20 -23.859 1 98.56 197 GLN A CA 1
ATOM 1586 C C . GLN A 1 197 ? -16.078 -18.781 -23.562 1 98.56 197 GLN A C 1
ATOM 1588 O O . GLN A 1 197 ? -15.602 -17.641 -23.641 1 98.56 197 GLN A O 1
ATOM 1593 N N . TYR A 1 198 ? -17.328 -18.984 -23.219 1 98.44 198 TYR A N 1
ATOM 1594 C CA . TYR A 1 198 ? -18.219 -17.875 -22.875 1 98.44 198 TYR A CA 1
ATOM 1595 C C . TYR A 1 198 ? -17.656 -17.094 -21.688 1 98.44 198 TYR A C 1
ATOM 1597 O O . TYR A 1 198 ? -17.516 -15.867 -21.766 1 98.44 198 TYR A O 1
ATOM 1605 N N . PHE A 1 199 ? -17.297 -17.797 -20.562 1 98.75 199 PHE A N 1
ATOM 1606 C CA . PHE A 1 199 ? -16.844 -17.125 -19.359 1 98.75 199 PHE A CA 1
ATOM 1607 C C . PHE A 1 199 ? -15.555 -16.344 -19.625 1 98.75 199 PHE A C 1
ATOM 1609 O O . PHE A 1 199 ? -15.352 -15.258 -19.078 1 98.75 199 PHE A O 1
ATOM 1616 N N . ILE A 1 200 ? -14.648 -16.875 -20.438 1 98.69 200 ILE A N 1
ATOM 1617 C CA . ILE A 1 200 ? -13.359 -16.25 -20.719 1 98.69 200 ILE A CA 1
ATOM 1618 C C . ILE A 1 200 ? -13.555 -15.008 -21.578 1 98.69 200 ILE A C 1
ATOM 1620 O O . ILE A 1 200 ? -13.016 -13.945 -21.266 1 98.69 200 ILE A O 1
ATOM 1624 N N . LEU A 1 201 ? -14.422 -15.094 -22.594 1 98.06 201 LEU A N 1
ATOM 1625 C CA . LEU A 1 201 ? -14.484 -14.039 -23.594 1 98.06 201 LEU A CA 1
ATOM 1626 C C . LEU A 1 201 ? -15.484 -12.961 -23.203 1 98.06 201 LEU A C 1
ATOM 1628 O O . LEU A 1 201 ? -15.383 -11.812 -23.625 1 98.06 201 LEU A O 1
ATOM 1632 N N . GLU A 1 202 ? -16.453 -13.312 -22.312 1 98 202 GLU A N 1
ATOM 1633 C CA . GLU A 1 202 ? -17.5 -12.367 -21.922 1 98 202 GLU A CA 1
ATOM 1634 C C . GLU A 1 202 ? -16.984 -11.375 -20.875 1 98 202 GLU A C 1
ATOM 1636 O O . GLU A 1 202 ? -17.516 -10.273 -20.75 1 98 202 GLU A O 1
ATOM 1641 N N . ARG A 1 203 ? -16 -11.797 -20.094 1 98 203 ARG A N 1
ATOM 1642 C CA . ARG A 1 203 ? -15.492 -10.992 -18.984 1 98 203 ARG A CA 1
ATOM 1643 C C . ARG A 1 203 ? -15 -9.633 -19.469 1 98 203 ARG A C 1
ATOM 1645 O O . ARG A 1 203 ? -14.227 -9.547 -20.422 1 98 203 ARG A O 1
ATOM 1652 N N . GLY A 1 204 ? -15.461 -8.586 -18.781 1 97.19 204 GLY A N 1
ATOM 1653 C CA . GLY A 1 204 ? -15 -7.234 -19.078 1 97.19 204 GLY A CA 1
ATOM 1654 C C . GLY A 1 204 ? -15.773 -6.574 -20.203 1 97.19 204 GLY A C 1
ATOM 1655 O O . GLY A 1 204 ? -15.57 -5.395 -20.484 1 97.19 204 GLY A O 1
ATOM 1656 N N . SER A 1 205 ? -16.719 -7.301 -20.828 1 97 205 SER A N 1
ATOM 1657 C CA . SER A 1 205 ? -17.531 -6.711 -21.891 1 97 205 SER A CA 1
ATOM 1658 C C . SER A 1 205 ? -18.484 -5.66 -21.328 1 97 205 SER A C 1
ATOM 1660 O O . SER A 1 205 ? -19.031 -5.824 -20.234 1 97 205 SER A O 1
ATOM 1662 N N . ARG A 1 206 ? -18.656 -4.637 -22.109 1 96.38 206 ARG A N 1
ATOM 1663 C CA . ARG A 1 206 ? -19.516 -3.525 -21.703 1 96.38 206 ARG A CA 1
ATOM 1664 C C . ARG A 1 206 ? -20.703 -3.361 -22.641 1 96.38 206 ARG A C 1
ATOM 1666 O O . ARG A 1 206 ? -20.594 -3.615 -23.844 1 96.38 206 ARG A O 1
ATOM 1673 N N . ASP A 1 207 ? -21.828 -2.99 -22.062 1 95.06 207 ASP A N 1
ATOM 1674 C CA . ASP A 1 207 ? -23 -2.717 -22.891 1 95.06 207 ASP A CA 1
ATOM 1675 C C . ASP A 1 207 ? -22.984 -1.28 -23.406 1 95.06 207 ASP A C 1
ATOM 1677 O O . ASP A 1 207 ? -21.953 -0.604 -23.344 1 95.06 207 ASP A O 1
ATOM 1681 N N . GLU A 1 208 ? -24.078 -0.865 -23.922 1 93.88 208 GLU A N 1
ATOM 1682 C CA . GLU A 1 208 ? -24.172 0.448 -24.562 1 93.88 208 GLU A CA 1
ATOM 1683 C C . GLU A 1 208 ? -24.016 1.566 -23.531 1 93.88 208 GLU A C 1
ATOM 1685 O O . GLU A 1 208 ? -23.594 2.674 -23.875 1 93.88 208 GLU A O 1
ATOM 1690 N N . LYS A 1 209 ? -24.312 1.347 -22.281 1 93.12 209 LYS A N 1
ATOM 1691 C CA . LYS A 1 209 ? -24.219 2.344 -21.219 1 93.12 209 LYS A CA 1
ATOM 1692 C C . LYS A 1 209 ? -22.844 2.312 -20.562 1 93.12 209 LYS A C 1
ATOM 1694 O O . LYS A 1 209 ? -22.594 3.035 -19.594 1 93.12 209 LYS A O 1
ATOM 1699 N N . GLY A 1 210 ? -21.984 1.419 -21.062 1 95.19 210 GLY A N 1
ATOM 1700 C CA . GLY A 1 210 ? -20.641 1.296 -20.516 1 95.19 210 GLY A CA 1
ATOM 1701 C C . GLY A 1 210 ? -20.594 0.455 -19.25 1 95.19 210 GLY A C 1
ATOM 1702 O O . GLY A 1 210 ? -19.625 0.524 -18.484 1 95.19 210 GLY A O 1
ATOM 1703 N N . GLU A 1 211 ? -21.578 -0.289 -18.953 1 96.94 211 GLU A N 1
ATOM 1704 C CA . GLU A 1 211 ? -21.672 -1.106 -17.75 1 96.94 211 GLU A CA 1
ATOM 1705 C C . GLU A 1 211 ? -21.281 -2.555 -18.031 1 96.94 211 GLU A C 1
ATOM 1707 O O . GLU A 1 211 ? -21.594 -3.086 -19.109 1 96.94 211 GLU A O 1
ATOM 1712 N N . ILE A 1 212 ? -20.547 -3.113 -17.094 1 97.94 212 ILE A N 1
ATOM 1713 C CA . ILE A 1 212 ? -20.266 -4.543 -17.188 1 97.94 212 ILE A CA 1
ATOM 1714 C C . ILE A 1 212 ? -21.297 -5.324 -16.375 1 97.94 212 ILE A C 1
ATOM 1716 O O . ILE A 1 212 ? -22.203 -4.734 -15.766 1 97.94 212 ILE A O 1
ATOM 1720 N N . TYR A 1 213 ? -21.219 -6.562 -16.406 1 97.88 213 TYR A N 1
ATOM 1721 C CA . TYR A 1 213 ? -22.234 -7.387 -15.742 1 97.88 213 TYR A CA 1
ATOM 1722 C C . TYR A 1 213 ? -22.281 -7.09 -14.242 1 97.88 213 TYR A C 1
ATOM 1724 O O . TYR A 1 213 ? -23.344 -7.125 -13.633 1 97.88 213 TYR A O 1
ATOM 1732 N N . PHE A 1 214 ? -21.156 -6.816 -13.578 1 98.06 214 PHE A N 1
ATOM 1733 C CA . PHE A 1 214 ? -21.109 -6.582 -12.141 1 98.06 214 PHE A CA 1
ATOM 1734 C C . PHE A 1 214 ? -21.891 -5.328 -11.773 1 98.06 214 PHE A C 1
ATOM 1736 O O . PHE A 1 214 ? -22.453 -5.242 -10.68 1 98.06 214 PHE A O 1
ATOM 1743 N N . ASP A 1 215 ? -21.891 -4.348 -12.656 1 97.69 215 ASP A N 1
ATOM 1744 C CA . ASP A 1 215 ? -22.75 -3.184 -12.445 1 97.69 215 ASP A CA 1
ATOM 1745 C C . ASP A 1 215 ? -24.219 -3.58 -12.445 1 97.69 215 ASP A C 1
ATOM 1747 O O . ASP A 1 215 ? -24.984 -3.17 -11.562 1 97.69 215 ASP A O 1
ATOM 1751 N N . LYS A 1 216 ? -24.578 -4.387 -13.453 1 96.5 216 LYS A N 1
ATOM 1752 C CA . LYS A 1 216 ? -25.969 -4.812 -13.617 1 96.5 216 LYS A CA 1
ATOM 1753 C C . LYS A 1 216 ? -26.453 -5.605 -12.398 1 96.5 216 LYS A C 1
ATOM 1755 O O . LYS A 1 216 ? -27.578 -5.426 -11.938 1 96.5 216 LYS A O 1
ATOM 1760 N N . GLU A 1 217 ? -25.625 -6.43 -11.93 1 96.44 217 GLU A N 1
ATOM 1761 C CA . GLU A 1 217 ? -25.984 -7.223 -10.766 1 96.44 217 GLU A CA 1
ATOM 1762 C C . GLU A 1 217 ? -26.125 -6.348 -9.523 1 96.44 217 GLU A C 1
ATOM 1764 O O . GLU A 1 217 ? -27 -6.598 -8.68 1 96.44 217 GLU A O 1
ATOM 1769 N N . ALA A 1 218 ? -25.234 -5.348 -9.359 1 96.44 218 ALA A N 1
ATOM 1770 C CA . ALA A 1 218 ? -25.328 -4.41 -8.242 1 96.44 218 ALA A CA 1
ATOM 1771 C C . ALA A 1 218 ? -26.672 -3.674 -8.266 1 96.44 218 ALA A C 1
ATOM 1773 O O . ALA A 1 218 ? -27.359 -3.584 -7.246 1 96.44 218 ALA A O 1
ATOM 1774 N N . TRP A 1 219 ? -27.094 -3.197 -9.438 1 96 219 TRP A N 1
ATOM 1775 C CA . TRP A 1 219 ? -28.375 -2.523 -9.594 1 96 219 TRP A CA 1
ATOM 1776 C C . TRP A 1 219 ? -29.531 -3.459 -9.242 1 96 219 TRP A C 1
ATOM 1778 O O . TRP A 1 219 ? -30.484 -3.053 -8.586 1 96 219 TRP A O 1
ATOM 1788 N N . ALA A 1 220 ? -29.406 -4.68 -9.727 1 96.31 220 ALA A N 1
ATOM 1789 C CA . ALA A 1 220 ? -30.453 -5.668 -9.469 1 96.31 220 ALA A CA 1
ATOM 1790 C C . ALA A 1 220 ? -30.594 -5.934 -7.977 1 96.31 220 ALA A C 1
ATOM 1792 O O . ALA A 1 220 ? -31.703 -6.238 -7.5 1 96.31 220 ALA A O 1
ATOM 1793 N N . ARG A 1 221 ? -29.516 -5.758 -7.254 1 94.44 221 ARG A N 1
ATOM 1794 C CA . ARG A 1 221 ? -29.562 -5.969 -5.809 1 94.44 221 ARG A CA 1
ATOM 1795 C C . ARG A 1 221 ? -29.922 -4.68 -5.078 1 94.44 221 ARG A C 1
ATOM 1797 O O . ARG A 1 221 ? -29.953 -4.645 -3.846 1 94.44 221 ARG A O 1
ATOM 1804 N N . GLY A 1 222 ? -30.094 -3.701 -5.762 1 93.81 222 GLY A N 1
ATOM 1805 C CA . GLY A 1 222 ? -30.547 -2.441 -5.195 1 93.81 222 GLY A CA 1
ATOM 1806 C C . GLY A 1 222 ? -29.422 -1.58 -4.668 1 93.81 222 GLY A C 1
ATOM 1807 O O . GLY A 1 222 ? -29.625 -0.763 -3.766 1 93.81 222 GLY A O 1
ATOM 1808 N N . THR A 1 223 ? -28.266 -1.854 -5.148 1 91.62 223 THR A N 1
ATOM 1809 C CA . THR A 1 223 ? -27.125 -1.086 -4.688 1 91.62 223 THR A CA 1
ATOM 1810 C C . THR A 1 223 ? -26.516 -0.289 -5.836 1 91.62 223 THR A C 1
ATOM 1812 O O . THR A 1 223 ? -26.672 -0.653 -7.004 1 91.62 223 THR A O 1
ATOM 1815 N N . ASP A 1 224 ? -25.906 0.825 -5.52 1 92.75 224 ASP A N 1
ATOM 1816 C CA . ASP A 1 224 ? -25.25 1.687 -6.504 1 92.75 224 ASP A CA 1
ATOM 1817 C C . ASP A 1 224 ? -23.75 1.417 -6.566 1 92.75 224 ASP A C 1
ATOM 1819 O O . ASP A 1 224 ? -23.016 1.784 -5.648 1 92.75 224 ASP A O 1
ATOM 1823 N N . PRO A 1 225 ? -23.266 0.862 -7.656 1 95.06 225 PRO A N 1
ATOM 1824 C CA . PRO A 1 225 ? -21.859 0.507 -7.738 1 95.06 225 PRO A CA 1
ATOM 1825 C C . PRO A 1 225 ? -20.938 1.729 -7.836 1 95.06 225 PRO A C 1
ATOM 1827 O O . PRO A 1 225 ? -19.719 1.606 -7.711 1 95.06 225 PRO A O 1
ATOM 1830 N N . SER A 1 226 ? -21.516 2.895 -8.008 1 91.56 226 SER A N 1
ATOM 1831 C CA . SER A 1 226 ? -20.719 4.109 -8.18 1 91.56 226 SER A CA 1
ATOM 1832 C C . SER A 1 226 ? -20.562 4.855 -6.855 1 91.56 226 SER A C 1
ATOM 1834 O O . SER A 1 226 ? -19.812 5.828 -6.773 1 91.56 226 SER A O 1
ATOM 1836 N N . ASN A 1 227 ? -21.219 4.383 -5.836 1 87.44 227 ASN A N 1
ATOM 1837 C CA . ASN A 1 227 ? -21.25 5.086 -4.559 1 87.44 227 ASN A CA 1
ATOM 1838 C C . ASN A 1 227 ? -20.125 4.621 -3.635 1 87.44 227 ASN A C 1
ATOM 1840 O O . ASN A 1 227 ? -20.031 3.432 -3.318 1 87.44 227 ASN A O 1
ATOM 1844 N N . TRP A 1 228 ? -19.328 5.539 -3.086 1 79.06 228 TRP A N 1
ATOM 1845 C CA . TRP A 1 228 ? -18.188 5.266 -2.207 1 79.06 228 TRP A CA 1
ATOM 1846 C C . TRP A 1 228 ? -18.672 4.672 -0.883 1 79.06 228 TRP A C 1
ATOM 1848 O O . TRP A 1 228 ? -17.906 3.994 -0.193 1 79.06 228 TRP A O 1
ATOM 1858 N N . ASP A 1 229 ? -19.906 4.836 -0.607 1 74.81 229 ASP A N 1
ATOM 1859 C CA . ASP A 1 229 ? -20.406 4.422 0.698 1 74.81 229 ASP A CA 1
ATOM 1860 C C . ASP A 1 229 ? -21.266 3.16 0.583 1 74.81 229 ASP A C 1
ATOM 1862 O O . ASP A 1 229 ? -21.859 2.719 1.565 1 74.81 229 ASP A O 1
ATOM 1866 N N . SER A 1 230 ? -21.312 2.68 -0.609 1 82.56 230 SER A N 1
ATOM 1867 C CA . SER A 1 230 ? -22.125 1.488 -0.803 1 82.56 230 SER A CA 1
ATOM 1868 C C . SER A 1 230 ? -21.344 0.219 -0.5 1 82.56 230 SER A C 1
ATOM 1870 O O . SER A 1 230 ? -20.109 0.234 -0.498 1 82.56 230 SER A O 1
ATOM 1872 N N . PHE A 1 231 ? -22 -0.856 -0.271 1 82.06 231 PHE A N 1
ATOM 1873 C CA . PHE A 1 231 ? -21.406 -2.166 -0.05 1 82.06 231 PHE A CA 1
ATOM 1874 C C . PHE A 1 231 ? -20.672 -2.641 -1.295 1 82.06 231 PHE A C 1
ATOM 1876 O O . PHE A 1 231 ? -19.875 -3.588 -1.234 1 82.06 231 PHE A O 1
ATOM 1883 N N . GLU A 1 232 ? -20.922 -1.902 -2.373 1 89.38 232 GLU A N 1
ATOM 1884 C CA . GLU A 1 232 ? -20.219 -2.26 -3.607 1 89.38 232 GLU A CA 1
ATOM 1885 C C . GLU A 1 232 ? -18.781 -1.774 -3.588 1 89.38 232 GLU A C 1
ATOM 1887 O O . GLU A 1 232 ? -17.953 -2.244 -4.371 1 89.38 232 GLU A O 1
ATOM 1892 N N . MET A 1 233 ? -18.516 -0.874 -2.652 1 90.62 233 MET A N 1
ATOM 1893 C CA . MET A 1 233 ? -17.141 -0.42 -2.453 1 90.62 233 MET A CA 1
ATOM 1894 C C . MET A 1 233 ? -16.391 -1.368 -1.529 1 90.62 233 MET A C 1
ATOM 1896 O O . MET A 1 233 ? -16.391 -1.193 -0.31 1 90.62 233 MET A O 1
ATOM 1900 N N . ARG A 1 234 ? -15.562 -2.252 -2.129 1 90.5 234 ARG A N 1
ATOM 1901 C CA . ARG A 1 234 ? -14.82 -3.27 -1.385 1 90.5 234 ARG A CA 1
ATOM 1902 C C . ARG A 1 234 ? -13.531 -2.703 -0.816 1 90.5 234 ARG A C 1
ATOM 1904 O O . ARG A 1 234 ? -12.938 -1.792 -1.397 1 90.5 234 ARG A O 1
ATOM 1911 N N . PRO A 1 235 ? -13.062 -3.32 0.278 1 88.38 235 PRO A N 1
ATOM 1912 C CA . PRO A 1 235 ? -11.773 -2.898 0.832 1 88.38 235 PRO A CA 1
ATOM 1913 C C . PRO A 1 235 ? -10.633 -3.029 -0.17 1 88.38 235 PRO A C 1
ATOM 1915 O O . PRO A 1 235 ? -9.648 -2.291 -0.089 1 88.38 235 PRO A O 1
ATOM 1918 N N . THR A 1 236 ? -10.836 -3.871 -1.139 1 92.12 236 THR A N 1
ATOM 1919 C CA . THR A 1 236 ? -9.789 -4.152 -2.117 1 92.12 236 THR A CA 1
ATOM 1920 C C . THR A 1 236 ? -9.844 -3.152 -3.268 1 92.12 236 THR A C 1
ATOM 1922 O O . THR A 1 236 ? -8.961 -3.139 -4.129 1 92.12 236 THR A O 1
ATOM 1925 N N . TYR A 1 237 ? -10.914 -2.316 -3.328 1 92.94 237 TYR A N 1
ATOM 1926 C CA . TYR A 1 237 ? -11.062 -1.326 -4.391 1 92.94 237 TYR A CA 1
ATOM 1927 C C . TYR A 1 237 ? -10.398 -0.009 -4 1 92.94 237 TYR A C 1
ATOM 1929 O O . TYR A 1 237 ? -10.414 0.379 -2.828 1 92.94 237 TYR A O 1
ATOM 1937 N N . ARG A 1 238 ? -9.852 0.742 -4.91 1 88.56 238 ARG A N 1
ATOM 1938 C CA . ARG A 1 238 ? -9.297 2.078 -4.703 1 88.56 238 ARG A CA 1
ATOM 1939 C C . ARG A 1 238 ? -10.359 3.148 -4.93 1 88.56 238 ARG A C 1
ATOM 1941 O O . ARG A 1 238 ? -10.266 4.246 -4.375 1 88.56 238 ARG A O 1
ATOM 1948 N N . PHE A 1 239 ? -11.258 2.812 -5.828 1 88.62 239 PHE A N 1
ATOM 1949 C CA . PHE A 1 239 ? -12.375 3.664 -6.223 1 88.62 239 PHE A CA 1
ATOM 1950 C C . PHE A 1 239 ? -13.562 2.824 -6.672 1 88.62 239 PHE A C 1
ATOM 1952 O O . PHE A 1 239 ? -13.422 1.627 -6.93 1 88.62 239 PHE A O 1
ATOM 1959 N N . PRO A 1 240 ? -14.734 3.416 -6.754 1 93.12 240 PRO A N 1
ATOM 1960 C CA . PRO A 1 240 ? -15.891 2.637 -7.191 1 93.12 240 PRO A CA 1
ATOM 1961 C C . PRO A 1 240 ? -15.695 2.002 -8.562 1 93.12 240 PRO A C 1
ATOM 1963 O O . PRO A 1 240 ? -15.141 2.635 -9.469 1 93.12 240 PRO A O 1
ATOM 1966 N N . ARG A 1 241 ? -16.109 0.772 -8.781 1 95.75 241 ARG A N 1
ATOM 1967 C CA . ARG A 1 241 ? -16.078 0.044 -10.039 1 95.75 241 ARG A CA 1
ATOM 1968 C C . ARG A 1 241 ? -14.656 -0.264 -10.469 1 95.75 241 ARG A C 1
ATOM 1970 O O . ARG A 1 241 ? -14.352 -0.29 -11.664 1 95.75 241 ARG A O 1
ATOM 1977 N N . ASP A 1 242 ? -13.75 -0.376 -9.414 1 95.69 242 ASP A N 1
ATOM 1978 C CA . ASP A 1 242 ? -12.383 -0.798 -9.711 1 95.69 242 ASP A CA 1
ATOM 1979 C C . ASP A 1 242 ? -12.328 -2.275 -10.094 1 95.69 242 ASP A C 1
ATOM 1981 O O . ASP A 1 242 ? -11.742 -3.09 -9.383 1 95.69 242 ASP A O 1
ATOM 1985 N N . TYR A 1 243 ? -12.734 -2.586 -11.305 1 97.88 243 TYR A N 1
ATOM 1986 C CA . TYR A 1 243 ? -12.977 -3.963 -11.719 1 97.88 243 TYR A CA 1
ATOM 1987 C C . TYR A 1 243 ? -11.688 -4.641 -12.156 1 97.88 243 TYR A C 1
ATOM 1989 O O . TYR A 1 243 ? -11.68 -5.836 -12.461 1 97.88 243 TYR A O 1
ATOM 1997 N N . GLY A 1 244 ? -10.562 -3.875 -12.109 1 97.25 244 GLY A N 1
ATOM 1998 C CA . GLY A 1 244 ? -9.273 -4.504 -12.336 1 97.25 244 GLY A CA 1
ATOM 1999 C C . GLY A 1 244 ? -8.961 -5.602 -11.336 1 97.25 244 GLY A C 1
ATOM 2000 O O . GLY A 1 244 ? -8.305 -6.59 -11.672 1 97.25 244 GLY A O 1
ATOM 2001 N N . TYR A 1 245 ? -9.523 -5.469 -10.164 1 97.25 245 TYR A N 1
ATOM 2002 C CA . TYR A 1 245 ? -9.367 -6.473 -9.125 1 97.25 245 TYR A CA 1
ATOM 2003 C C . TYR A 1 245 ? -9.781 -7.848 -9.617 1 97.25 245 TYR A C 1
ATOM 2005 O O . TYR A 1 245 ? -9.18 -8.859 -9.25 1 97.25 245 TYR A O 1
ATOM 2013 N N . HIS A 1 246 ? -10.781 -7.879 -10.492 1 98.19 246 HIS A N 1
ATOM 2014 C CA . HIS A 1 246 ? -11.391 -9.109 -10.984 1 98.19 246 HIS A CA 1
ATOM 2015 C C . HIS A 1 246 ? -10.914 -9.445 -12.391 1 98.19 246 HIS A C 1
ATOM 2017 O O . HIS A 1 246 ? -11.445 -10.344 -13.039 1 98.19 246 HIS A O 1
ATOM 2023 N N . GLN A 1 247 ? -9.969 -8.695 -12.961 1 98.38 247 GLN A N 1
ATOM 2024 C CA . GLN A 1 247 ? -9.578 -8.766 -14.359 1 98.38 247 GLN A CA 1
ATOM 2025 C C . GLN A 1 247 ? -10.773 -8.516 -15.281 1 98.38 247 GLN A C 1
ATOM 2027 O O . GLN A 1 247 ? -10.883 -9.133 -16.344 1 98.38 247 GLN A O 1
ATOM 2032 N N . ALA A 1 248 ? -11.672 -7.633 -14.875 1 98.5 248 ALA A N 1
ATOM 2033 C CA . ALA A 1 248 ? -12.883 -7.395 -15.656 1 98.5 248 ALA A 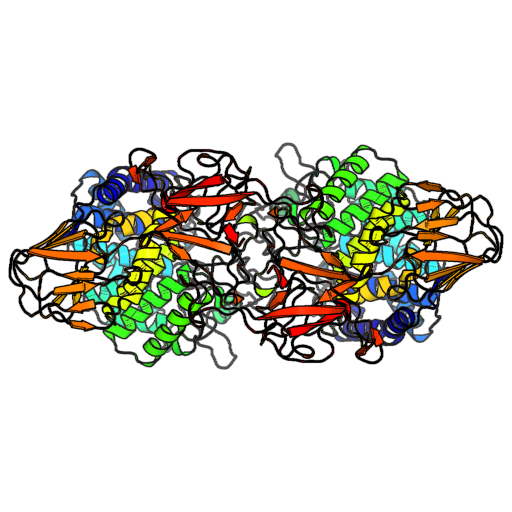CA 1
ATOM 2034 C C . ALA A 1 248 ? -12.961 -5.945 -16.125 1 98.5 248 ALA A C 1
ATOM 2036 O O . ALA A 1 248 ? -14.023 -5.469 -16.516 1 98.5 248 ALA A O 1
ATOM 2037 N N . ASN A 1 249 ? -11.844 -5.242 -16.031 1 97.38 249 ASN A N 1
ATOM 2038 C CA . ASN A 1 249 ? -11.812 -3.844 -16.438 1 97.38 249 ASN A CA 1
ATOM 2039 C C . ASN A 1 249 ? -11.914 -3.703 -17.953 1 97.38 249 ASN A C 1
ATOM 2041 O O . ASN A 1 249 ? -12.281 -2.639 -18.469 1 97.38 249 ASN A O 1
ATOM 2045 N N . CYS A 1 250 ? -11.578 -4.734 -18.75 1 97.94 250 CYS A N 1
ATOM 2046 C CA . CYS A 1 250 ? -11.719 -4.809 -20.203 1 97.94 250 CYS A CA 1
ATOM 2047 C C . CYS A 1 250 ? -11.758 -6.254 -20.672 1 97.94 250 CYS A C 1
ATOM 2049 O O . CYS A 1 250 ? -11.414 -7.168 -19.906 1 97.94 250 CYS A O 1
ATOM 2051 N N . PRO A 1 251 ? -12.211 -6.477 -21.891 1 98.12 251 PRO A N 1
ATOM 2052 C CA . PRO A 1 251 ? -12.102 -7.832 -22.438 1 98.12 251 PRO A CA 1
ATOM 2053 C C . PRO A 1 251 ? -10.656 -8.312 -22.547 1 98.12 251 PRO A C 1
ATOM 2055 O O . PRO A 1 251 ? -9.742 -7.504 -22.75 1 98.12 251 PRO A O 1
ATOM 2058 N N . LEU A 1 252 ? -10.5 -9.609 -22.484 1 98.44 252 LEU A N 1
ATOM 2059 C CA . LEU A 1 252 ? -9.164 -10.203 -22.469 1 98.44 252 LEU A CA 1
ATOM 2060 C C . LEU A 1 252 ? -8.367 -9.789 -23.703 1 98.44 252 LEU A C 1
ATOM 2062 O O . LEU A 1 252 ? -7.176 -9.477 -23.594 1 98.44 252 LEU A O 1
ATOM 2066 N N . VAL A 1 253 ? -8.938 -9.711 -24.875 1 98.19 253 VAL A N 1
ATOM 2067 C CA . VAL A 1 253 ? -8.25 -9.453 -26.141 1 98.19 253 VAL A CA 1
ATOM 2068 C C . VAL A 1 253 ? -7.68 -8.039 -26.141 1 98.19 253 VAL A C 1
ATOM 2070 O O . VAL A 1 253 ? -6.703 -7.754 -26.844 1 98.19 253 VAL A O 1
ATOM 2073 N N . ASP A 1 254 ? -8.25 -7.18 -25.25 1 97.75 254 ASP A N 1
ATOM 2074 C CA . ASP A 1 254 ? -7.828 -5.785 -25.188 1 97.75 254 ASP A CA 1
ATOM 2075 C C . ASP A 1 254 ? -6.836 -5.559 -24.047 1 97.75 254 ASP A C 1
ATOM 2077 O O . ASP A 1 254 ? -6.254 -4.477 -23.922 1 97.75 254 ASP A O 1
ATOM 2081 N N . ALA A 1 255 ? -6.637 -6.555 -23.203 1 97.88 255 ALA A N 1
ATOM 2082 C CA . ALA A 1 255 ? -5.785 -6.387 -22.031 1 97.88 255 ALA A CA 1
ATOM 2083 C C . ALA A 1 255 ? -4.32 -6.211 -22.438 1 97.88 255 ALA A C 1
ATOM 2085 O O . ALA A 1 255 ? -3.812 -6.949 -23.281 1 97.88 255 ALA A O 1
ATOM 2086 N N . THR A 1 256 ? -3.66 -5.23 -21.828 1 96.44 256 THR A N 1
ATOM 2087 C CA . THR A 1 256 ? -2.279 -4.945 -22.203 1 96.44 256 THR A CA 1
ATOM 2088 C C . THR A 1 256 ? -1.345 -5.129 -21.016 1 96.44 256 THR A C 1
ATOM 2090 O O . THR A 1 256 ? -0.125 -5.191 -21.188 1 96.44 256 THR A O 1
ATOM 2093 N N . GLU A 1 257 ? -1.879 -5.211 -19.859 1 97.19 257 GLU A N 1
ATOM 2094 C CA . GLU A 1 257 ? -1.079 -5.41 -18.656 1 97.19 257 GLU A CA 1
ATOM 2095 C C . GLU A 1 257 ? -1.793 -6.324 -17.656 1 97.19 257 GLU A C 1
ATOM 2097 O O . GLU A 1 257 ? -3.023 -6.328 -17.594 1 97.19 257 GLU A O 1
ATOM 2102 N N . VAL A 1 258 ? -1.025 -7.098 -16.969 1 98.38 258 VAL A N 1
ATOM 2103 C CA . VAL A 1 258 ? -1.604 -7.82 -15.844 1 98.38 258 VAL A CA 1
ATOM 2104 C C . VAL A 1 258 ? -1.962 -6.844 -14.727 1 98.38 258 VAL A C 1
ATOM 2106 O O . VAL A 1 258 ? -1.238 -5.871 -14.492 1 98.38 258 VAL A O 1
ATOM 2109 N N . CYS A 1 259 ? -3.115 -7.027 -14.086 1 97 259 CYS A N 1
ATOM 2110 C CA . CYS A 1 259 ? -3.559 -6.109 -13.047 1 97 259 CYS A CA 1
ATOM 2111 C C . CYS A 1 259 ? -4.414 -6.832 -12.008 1 97 259 CYS A C 1
ATOM 2113 O O . CYS A 1 259 ? -4.762 -8 -12.195 1 97 259 CYS A O 1
ATOM 2115 N N . GLY A 1 260 ? -4.652 -6.145 -10.938 1 96.94 260 GLY A N 1
ATOM 2116 C CA . GLY A 1 260 ? -5.578 -6.652 -9.938 1 96.94 260 GLY A CA 1
ATOM 2117 C C . GLY A 1 260 ? -5.031 -7.836 -9.156 1 96.94 260 GLY A C 1
ATOM 2118 O O . GLY A 1 260 ? -3.818 -7.941 -8.953 1 96.94 260 GLY A O 1
ATOM 2119 N N . HIS A 1 261 ? -5.949 -8.664 -8.641 1 97.94 261 HIS A N 1
ATOM 2120 C CA . HIS A 1 261 ? -5.598 -9.797 -7.797 1 97.94 261 HIS A CA 1
ATOM 2121 C C . HIS A 1 261 ? -4.762 -10.812 -8.57 1 97.94 261 HIS A C 1
ATOM 2123 O O . HIS A 1 261 ? -5.199 -11.336 -9.594 1 97.94 261 HIS A O 1
ATOM 2129 N N . SER A 1 262 ? -3.615 -11.18 -8.039 1 98.44 262 SER A N 1
ATOM 2130 C CA . SER A 1 262 ? -2.631 -11.953 -8.789 1 98.44 262 SER A CA 1
ATOM 2131 C C . SER A 1 262 ? -3.111 -13.383 -9.023 1 98.44 262 SER A C 1
ATOM 2133 O O . SER A 1 262 ? -2.902 -13.945 -10.094 1 98.44 262 SER A O 1
ATOM 2135 N N . VAL A 1 263 ? -3.758 -13.969 -8.023 1 98.19 263 VAL A N 1
ATOM 2136 C CA . VAL A 1 263 ? -4.234 -15.336 -8.172 1 98.19 263 VAL A CA 1
ATOM 2137 C C . VAL A 1 263 ? -5.309 -15.398 -9.25 1 98.19 263 VAL A C 1
ATOM 2139 O O . VAL A 1 263 ? -5.27 -16.266 -10.125 1 98.19 263 VAL A O 1
ATOM 2142 N N . ARG A 1 264 ? -6.266 -14.469 -9.195 1 98.5 264 ARG A N 1
ATOM 2143 C CA . ARG A 1 264 ? -7.32 -14.398 -10.203 1 98.5 264 ARG A CA 1
ATOM 2144 C C . ARG A 1 264 ? -6.73 -14.266 -11.602 1 98.5 264 ARG A C 1
ATOM 2146 O O . ARG A 1 264 ? -7.18 -14.93 -12.539 1 98.5 264 ARG A O 1
ATOM 2153 N N . SER A 1 265 ? -5.742 -13.445 -11.68 1 98.69 265 SER A N 1
ATOM 2154 C CA . SER A 1 265 ? -5.09 -13.219 -12.969 1 98.69 265 SER A CA 1
ATOM 2155 C C . SER A 1 265 ? -4.434 -14.492 -13.492 1 98.69 265 SER A C 1
ATOM 2157 O O . SER A 1 265 ? -4.605 -14.844 -14.656 1 98.69 265 SER A O 1
ATOM 2159 N N . MET A 1 266 ? -3.678 -15.148 -12.648 1 98.62 266 MET A N 1
ATOM 2160 C CA . MET A 1 266 ? -2.988 -16.359 -13.078 1 98.62 266 MET A CA 1
ATOM 2161 C C . MET A 1 266 ? -3.988 -17.438 -13.484 1 98.62 266 MET A C 1
ATOM 2163 O O . MET A 1 266 ? -3.781 -18.141 -14.477 1 98.62 266 MET A O 1
ATOM 2167 N N . TYR A 1 267 ? -5.074 -17.594 -12.711 1 98.62 267 TYR A N 1
ATOM 2168 C CA . TYR A 1 267 ? -6.094 -18.578 -13.062 1 98.62 267 TYR A CA 1
ATOM 2169 C C . TYR A 1 267 ? -6.742 -18.234 -14.398 1 98.62 267 TYR A C 1
ATOM 2171 O O . TYR A 1 267 ? -6.953 -19.109 -15.242 1 98.62 267 TYR A O 1
ATOM 2179 N N . TYR A 1 268 ? -7.031 -16.922 -14.586 1 98.75 268 TYR A N 1
ATOM 2180 C CA . TYR A 1 268 ? -7.637 -16.438 -15.82 1 98.75 268 TYR A CA 1
ATOM 2181 C C . TYR A 1 268 ? -6.758 -16.75 -17.016 1 98.75 268 TYR A C 1
ATOM 2183 O O . TYR A 1 268 ? -7.23 -17.312 -18.016 1 98.75 268 TYR A O 1
ATOM 2191 N N . LEU A 1 269 ? -5.516 -16.5 -16.891 1 98.88 269 LEU A N 1
ATOM 2192 C CA . LEU A 1 269 ? -4.582 -16.625 -18 1 98.88 269 LEU A CA 1
ATOM 2193 C C . LEU A 1 269 ? -4.258 -18.094 -18.266 1 98.88 269 LEU A C 1
ATOM 2195 O O . LEU A 1 269 ? -4.031 -18.469 -19.422 1 98.88 269 LEU A O 1
ATOM 2199 N N . THR A 1 270 ? -4.266 -18.891 -17.234 1 98.69 270 THR A N 1
ATOM 2200 C CA . THR A 1 270 ? -4.121 -20.328 -17.422 1 98.69 270 THR A CA 1
ATOM 2201 C C . THR A 1 270 ? -5.25 -20.875 -18.297 1 98.69 270 THR A C 1
ATOM 2203 O O . THR A 1 270 ? -4.996 -21.578 -19.281 1 98.69 270 THR A O 1
ATOM 2206 N N . ALA A 1 271 ? -6.469 -20.516 -17.969 1 98.81 271 ALA A N 1
ATOM 2207 C CA . ALA A 1 271 ? -7.621 -20.969 -18.734 1 98.81 271 ALA A CA 1
ATOM 2208 C C . ALA A 1 271 ? -7.59 -20.438 -20.156 1 98.81 271 ALA A C 1
ATOM 2210 O O . ALA A 1 271 ? -7.883 -21.156 -21.109 1 98.81 271 ALA A O 1
ATOM 2211 N N . ALA A 1 272 ? -7.277 -19.188 -20.266 1 98.88 272 ALA A N 1
ATOM 2212 C CA . ALA A 1 272 ? -7.184 -18.562 -21.594 1 98.88 272 ALA A CA 1
ATOM 2213 C C . ALA A 1 272 ? -6.152 -19.281 -22.469 1 98.88 272 ALA A C 1
ATOM 2215 O O . ALA A 1 272 ? -6.355 -19.438 -23.672 1 98.88 272 ALA A O 1
ATOM 2216 N N . THR A 1 273 ? -5.031 -19.656 -21.891 1 98.75 273 THR A N 1
ATOM 2217 C CA . THR A 1 273 ? -3.994 -20.375 -22.625 1 98.75 273 THR A CA 1
ATOM 2218 C C . THR A 1 273 ? -4.516 -21.719 -23.125 1 98.75 273 THR A C 1
ATOM 2220 O O . THR A 1 273 ? -4.27 -22.094 -24.266 1 98.75 273 THR A O 1
ATOM 2223 N N . ASP A 1 274 ? -5.242 -22.422 -22.297 1 98.31 274 ASP A N 1
ATOM 2224 C CA . ASP A 1 274 ? -5.863 -23.672 -22.719 1 98.31 274 ASP A CA 1
ATOM 2225 C C . ASP A 1 274 ? -6.863 -23.422 -23.844 1 98.31 274 ASP A C 1
ATOM 2227 O O . ASP A 1 274 ? -6.961 -24.219 -24.781 1 98.31 274 ASP A O 1
ATOM 2231 N N . LEU A 1 275 ? -7.586 -22.328 -23.719 1 98.62 275 LEU A N 1
ATOM 2232 C CA . LEU A 1 275 ? -8.539 -22 -24.766 1 98.62 275 LEU A CA 1
ATOM 2233 C C . LEU A 1 275 ? -7.832 -21.812 -26.094 1 98.62 275 LEU A C 1
ATOM 2235 O O . LEU A 1 275 ? -8.289 -22.328 -27.125 1 98.62 275 LEU A O 1
ATOM 2239 N N . VAL A 1 276 ? -6.77 -21.062 -26.094 1 98.62 276 VAL A N 1
ATOM 2240 C CA . VAL A 1 276 ? -5.992 -20.844 -27.312 1 98.62 276 VAL A CA 1
ATOM 2241 C C . VAL A 1 276 ? -5.5 -22.172 -27.859 1 98.62 276 VAL A C 1
ATOM 2243 O O . VAL A 1 276 ? -5.613 -22.438 -29.062 1 98.62 276 VAL A O 1
ATOM 2246 N N . ARG A 1 277 ? -4.953 -23.016 -27.016 1 97 277 ARG A N 1
ATOM 2247 C CA . ARG A 1 277 ? -4.422 -24.297 -27.438 1 97 277 ARG A CA 1
ATOM 2248 C C . ARG A 1 277 ? -5.5 -25.156 -28.094 1 97 277 ARG A C 1
ATOM 2250 O O . ARG A 1 277 ? -5.238 -25.844 -29.078 1 97 277 ARG A O 1
ATOM 2257 N N . LEU A 1 278 ? -6.719 -25.094 -27.578 1 97.06 278 LEU A N 1
ATOM 2258 C CA . LEU A 1 278 ? -7.797 -25.984 -28 1 97.06 278 LEU A CA 1
ATOM 2259 C C . LEU A 1 278 ? -8.539 -25.391 -29.203 1 97.06 278 LEU A C 1
ATOM 2261 O O . LEU A 1 278 ? -9.148 -26.141 -29.969 1 97.06 278 LEU A O 1
ATOM 2265 N N . THR A 1 279 ? -8.492 -24.016 -29.391 1 97.5 279 THR A N 1
ATOM 2266 C CA . THR A 1 279 ? -9.352 -23.406 -30.406 1 97.5 279 THR A CA 1
ATOM 2267 C C . THR A 1 279 ? -8.531 -22.578 -31.391 1 97.5 279 THR A C 1
ATOM 2269 O O . THR A 1 279 ? -9.055 -22.094 -32.375 1 97.5 279 THR A O 1
ATOM 2272 N N . ASN A 1 280 ? -7.27 -22.375 -31.156 1 96.94 280 ASN A N 1
ATOM 2273 C CA . ASN A 1 280 ? -6.383 -21.531 -31.953 1 96.94 280 ASN A CA 1
ATOM 2274 C C . ASN A 1 280 ? -6.891 -20.094 -32.031 1 96.94 280 ASN A C 1
ATOM 2276 O O . ASN A 1 280 ? -6.914 -19.484 -33.094 1 96.94 280 ASN A O 1
ATOM 2280 N N . HIS A 1 281 ? -7.395 -19.656 -30.922 1 96.81 281 HIS A N 1
ATOM 2281 C CA . HIS A 1 281 ? -7.891 -18.281 -30.859 1 96.81 281 HIS A CA 1
ATOM 2282 C C . HIS A 1 281 ? -6.746 -17.281 -30.906 1 96.81 281 HIS A C 1
ATOM 2284 O O . HIS A 1 281 ? -6.242 -16.844 -29.875 1 96.81 281 HIS A O 1
ATOM 2290 N N . GLU A 1 282 ? -6.508 -16.594 -32 1 97.25 282 GLU A N 1
ATOM 2291 C CA . GLU A 1 282 ? -5.305 -15.812 -32.281 1 97.25 282 GLU A CA 1
ATOM 2292 C C . GLU A 1 282 ? -5.305 -14.516 -31.469 1 97.25 282 GLU A C 1
ATOM 2294 O O . GLU A 1 282 ? -4.258 -14.078 -30.984 1 97.25 282 GLU A O 1
ATOM 2299 N N . ASP A 1 283 ? -6.422 -13.867 -31.406 1 97.62 283 ASP A N 1
ATOM 2300 C CA . ASP A 1 283 ? -6.484 -12.602 -30.688 1 97.62 283 ASP A CA 1
ATOM 2301 C C . ASP A 1 283 ? -6.16 -12.805 -29.203 1 97.62 283 ASP A C 1
ATOM 2303 O O . ASP A 1 283 ? -5.473 -11.984 -28.594 1 97.62 283 ASP A O 1
ATOM 2307 N N . VAL A 1 284 ? -6.664 -13.867 -28.625 1 98.38 284 VAL A N 1
ATOM 2308 C CA . VAL A 1 284 ? -6.363 -14.188 -27.234 1 98.38 284 VAL A CA 1
ATOM 2309 C C . VAL A 1 284 ? -4.879 -14.516 -27.094 1 98.38 284 VAL A C 1
ATOM 2311 O O . VAL A 1 284 ? -4.242 -14.094 -26.125 1 98.38 284 VAL A O 1
ATOM 2314 N N . LYS A 1 285 ? -4.328 -15.227 -28.031 1 98.38 285 LYS A N 1
ATOM 2315 C CA . LYS A 1 285 ? -2.91 -15.562 -28 1 98.38 285 LYS A CA 1
ATOM 2316 C C . LYS A 1 285 ? -2.045 -14.305 -27.969 1 98.38 285 LYS A C 1
ATOM 2318 O O . LYS A 1 285 ? -1.09 -14.219 -27.203 1 98.38 285 LYS A O 1
ATOM 2323 N N . THR A 1 286 ? -2.393 -13.352 -28.781 1 98.19 286 THR A N 1
ATOM 2324 C CA . THR A 1 286 ? -1.661 -12.094 -28.844 1 98.19 286 THR A CA 1
ATOM 2325 C C . THR A 1 286 ? -1.704 -11.375 -27.5 1 98.19 286 THR A C 1
ATOM 2327 O O . THR A 1 286 ? -0.692 -10.836 -27.047 1 98.19 286 THR A O 1
ATOM 2330 N N . SER A 1 287 ? -2.842 -11.383 -26.922 1 98.19 287 SER A N 1
ATOM 2331 C CA . SER A 1 287 ? -2.996 -10.766 -25.609 1 98.19 287 SER A CA 1
ATOM 2332 C C . SER A 1 287 ? -2.162 -11.492 -24.547 1 98.19 287 SER A C 1
ATOM 2334 O O . SER A 1 287 ? -1.519 -10.852 -23.719 1 98.19 287 SER A O 1
ATOM 2336 N N . LEU A 1 288 ? -2.172 -12.805 -24.578 1 98.44 288 LEU A N 1
ATOM 2337 C CA . LEU A 1 288 ? -1.388 -13.594 -23.641 1 98.44 288 LEU A CA 1
ATOM 2338 C C . LEU A 1 288 ? 0.094 -13.25 -23.734 1 98.44 288 LEU A C 1
ATOM 2340 O O . LEU A 1 288 ? 0.773 -13.109 -22.719 1 98.44 288 LEU A O 1
ATOM 2344 N N . ASP A 1 289 ? 0.572 -13.078 -24.969 1 98.12 289 ASP A N 1
ATOM 2345 C CA . ASP A 1 289 ? 1.974 -12.727 -25.188 1 98.12 289 ASP A CA 1
ATOM 2346 C C . ASP A 1 289 ? 2.299 -11.367 -24.578 1 98.12 289 ASP A C 1
ATOM 2348 O O . ASP A 1 289 ? 3.334 -11.203 -23.922 1 98.12 289 ASP A O 1
ATOM 2352 N N . ARG A 1 290 ? 1.413 -10.445 -24.75 1 98.06 290 ARG A N 1
ATOM 2353 C CA . ARG A 1 290 ? 1.601 -9.109 -24.203 1 98.06 290 ARG A CA 1
ATOM 2354 C C . ARG A 1 290 ? 1.603 -9.141 -22.672 1 98.06 290 ARG A C 1
ATOM 2356 O O . ARG A 1 290 ? 2.438 -8.492 -22.031 1 98.06 290 ARG A O 1
ATOM 2363 N N . LEU A 1 291 ? 0.679 -9.844 -22.156 1 98.69 291 LEU A N 1
ATOM 2364 C CA . LEU A 1 291 ? 0.532 -9.906 -20.703 1 98.69 291 LEU A CA 1
ATOM 2365 C C . LEU A 1 291 ? 1.716 -10.633 -20.078 1 98.69 291 LEU A C 1
ATOM 2367 O O . LEU A 1 291 ? 2.164 -10.258 -18.984 1 98.69 291 LEU A O 1
ATOM 2371 N N . TRP A 1 292 ? 2.256 -11.672 -20.766 1 98.69 292 TRP A N 1
ATOM 2372 C CA . TRP A 1 292 ? 3.447 -12.367 -20.297 1 98.69 292 TRP A CA 1
ATOM 2373 C C . TRP A 1 292 ? 4.629 -11.414 -20.188 1 98.69 292 TRP A C 1
ATOM 2375 O O . TRP A 1 292 ? 5.293 -11.352 -19.141 1 98.69 292 TRP A O 1
ATOM 2385 N N . ARG A 1 293 ? 4.836 -10.641 -21.219 1 98.31 293 ARG A N 1
ATOM 2386 C CA . ARG A 1 293 ? 5.949 -9.695 -21.234 1 98.31 293 ARG A CA 1
ATOM 2387 C C . ARG A 1 293 ? 5.777 -8.633 -20.156 1 98.31 293 ARG A C 1
ATOM 2389 O O . ARG A 1 293 ? 6.734 -8.289 -19.469 1 98.31 293 ARG A O 1
ATOM 2396 N N . ASN A 1 294 ? 4.574 -8.141 -20.031 1 98.31 294 ASN A N 1
ATOM 2397 C CA . ASN A 1 294 ? 4.309 -7.152 -18.984 1 98.31 294 ASN A CA 1
ATOM 2398 C C . ASN A 1 294 ? 4.641 -7.695 -17.594 1 98.31 294 ASN A C 1
ATOM 2400 O O . ASN A 1 294 ? 5.219 -6.984 -16.766 1 98.31 294 ASN A O 1
ATOM 2404 N N . MET A 1 295 ? 4.285 -8.883 -17.328 1 98.56 295 MET A N 1
ATOM 2405 C CA . MET A 1 295 ? 4.488 -9.5 -16.016 1 98.56 295 MET A CA 1
ATOM 2406 C C . MET A 1 295 ? 5.969 -9.734 -15.75 1 98.56 295 MET A C 1
ATOM 2408 O O . MET A 1 295 ? 6.52 -9.219 -14.773 1 98.56 295 MET A O 1
ATOM 2412 N N . VAL A 1 296 ? 6.723 -10.414 -16.672 1 98.38 296 VAL A N 1
ATOM 2413 C CA . VAL A 1 296 ? 8.078 -10.883 -16.422 1 98.38 296 VAL A CA 1
ATOM 2414 C C . VAL A 1 296 ? 9.062 -9.727 -16.547 1 98.38 296 VAL A C 1
ATOM 2416 O O . VAL A 1 296 ? 10.086 -9.688 -15.859 1 98.38 296 VAL A O 1
ATOM 2419 N N . ASP A 1 297 ? 8.672 -8.711 -17.328 1 97.94 297 ASP A N 1
ATOM 2420 C CA . ASP A 1 297 ? 9.617 -7.637 -17.594 1 97.94 297 ASP A CA 1
ATOM 2421 C C . ASP A 1 297 ? 9.383 -6.453 -16.656 1 97.94 297 ASP A C 1
ATOM 2423 O O . ASP A 1 297 ? 10.227 -5.555 -16.562 1 97.94 297 ASP A O 1
ATOM 2427 N N . LYS A 1 298 ? 8.242 -6.484 -15.914 1 97.56 298 LYS A N 1
ATOM 2428 C CA . LYS A 1 298 ? 7.965 -5.227 -15.219 1 97.56 298 LYS A CA 1
ATOM 2429 C C . LYS A 1 298 ? 7.414 -5.484 -13.82 1 97.56 298 LYS A C 1
ATOM 2431 O O . LYS A 1 298 ? 7.496 -4.613 -12.945 1 97.56 298 LYS A O 1
ATOM 2436 N N . LYS A 1 299 ? 6.852 -6.684 -13.555 1 97.94 299 LYS A N 1
ATOM 2437 C CA . LYS A 1 299 ? 6 -6.723 -12.375 1 97.94 299 LYS A CA 1
ATOM 2438 C C . LYS A 1 299 ? 6.273 -7.969 -11.539 1 97.94 299 LYS A C 1
ATOM 2440 O O . LYS A 1 299 ? 5.629 -8.188 -10.508 1 97.94 299 LYS A O 1
ATOM 2445 N N . MET A 1 300 ? 7.195 -8.805 -11.859 1 98.62 300 MET A N 1
ATOM 2446 C CA . MET A 1 300 ? 7.473 -10.047 -11.148 1 98.62 300 MET A CA 1
ATOM 2447 C C . MET A 1 300 ? 8.672 -9.891 -10.219 1 98.62 300 MET A C 1
ATOM 2449 O O . MET A 1 300 ? 9.672 -9.266 -10.586 1 98.62 300 MET A O 1
ATOM 2453 N N . TYR A 1 301 ? 8.562 -10.391 -9.023 1 98.5 301 TYR A N 1
ATOM 2454 C CA . TYR A 1 301 ? 9.711 -10.406 -8.117 1 98.5 301 TYR A CA 1
ATOM 2455 C C . TYR A 1 301 ? 10.766 -11.398 -8.594 1 98.5 301 TYR A C 1
ATOM 2457 O O . TYR A 1 301 ? 10.445 -12.375 -9.273 1 98.5 301 TYR A O 1
ATOM 2465 N N . ILE A 1 302 ? 11.961 -11.234 -8.172 1 98.62 302 ILE A N 1
ATOM 2466 C CA . ILE A 1 302 ? 13.094 -12.062 -8.578 1 98.62 302 ILE A CA 1
ATOM 2467 C C . ILE A 1 302 ? 12.883 -13.5 -8.094 1 98.62 302 ILE A C 1
ATOM 2469 O O . ILE A 1 302 ? 13.461 -14.438 -8.648 1 98.62 302 ILE A O 1
ATOM 2473 N N . THR A 1 303 ? 12 -13.734 -7.105 1 98.69 303 THR A N 1
ATOM 2474 C CA . THR A 1 303 ? 11.719 -15.039 -6.523 1 98.69 303 THR A CA 1
ATOM 2475 C C . THR A 1 303 ? 10.578 -15.734 -7.27 1 98.69 303 THR A C 1
ATOM 2477 O O . THR A 1 303 ? 10.125 -16.812 -6.871 1 98.69 303 THR A O 1
ATOM 2480 N N . GLY A 1 304 ? 10.047 -15.109 -8.234 1 98.56 304 GLY A N 1
ATOM 2481 C CA . GLY A 1 304 ? 8.875 -15.641 -8.922 1 98.56 304 GLY A CA 1
ATOM 2482 C C . GLY A 1 304 ? 7.57 -15.273 -8.25 1 98.56 304 GLY A C 1
ATOM 2483 O O . GLY A 1 304 ? 6.504 -15.719 -8.672 1 98.56 304 GLY A O 1
ATOM 2484 N N . GLY A 1 305 ? 7.648 -14.461 -7.188 1 98.38 305 GLY A N 1
ATOM 2485 C CA . GLY A 1 305 ? 6.441 -13.984 -6.531 1 98.38 305 GLY A CA 1
ATOM 2486 C C . GLY A 1 305 ? 5.691 -12.945 -7.344 1 98.38 305 GLY A C 1
ATOM 2487 O O . GLY A 1 305 ? 6.289 -12.219 -8.141 1 98.38 305 GLY A O 1
ATOM 2488 N N . LEU A 1 306 ? 4.355 -12.922 -7.164 1 98.44 306 LEU A N 1
ATOM 2489 C CA . LEU A 1 306 ? 3.49 -11.953 -7.832 1 98.44 306 LEU A CA 1
ATOM 2490 C C . LEU A 1 306 ? 2.633 -11.203 -6.816 1 98.44 306 LEU A C 1
ATOM 2492 O O . LEU A 1 306 ? 2.164 -11.789 -5.84 1 98.44 306 LEU A O 1
ATOM 2496 N N . GLY A 1 307 ? 2.381 -9.922 -7.191 1 97.06 307 GLY A N 1
ATOM 2497 C CA . GLY A 1 307 ? 1.556 -9.086 -6.34 1 97.06 307 GLY A CA 1
ATOM 2498 C C . GLY A 1 307 ? 2.365 -8.195 -5.418 1 97.06 307 GLY A C 1
ATOM 2499 O O . GLY A 1 307 ? 2.869 -8.648 -4.387 1 97.06 307 GLY A O 1
ATOM 2500 N N . SER A 1 308 ? 2.453 -6.926 -5.809 1 95.69 308 SER A N 1
ATOM 2501 C CA . SER A 1 308 ? 3.242 -5.988 -5.016 1 95.69 308 SER A CA 1
ATOM 2502 C C . SER A 1 308 ? 2.367 -5.227 -4.023 1 95.69 308 SER A C 1
ATOM 2504 O O . SER A 1 308 ? 2.871 -4.645 -3.062 1 95.69 308 SER A O 1
ATOM 2506 N N . VAL A 1 309 ? 1.056 -5.27 -4.172 1 94.44 309 VAL A N 1
ATOM 2507 C CA . VAL A 1 309 ? 0.184 -4.438 -3.352 1 94.44 309 VAL A CA 1
ATOM 2508 C C . VAL A 1 309 ? -0.676 -5.316 -2.447 1 94.44 309 VAL A C 1
ATOM 2510 O O . VAL A 1 309 ? -1.426 -6.168 -2.932 1 94.44 309 VAL A O 1
ATOM 2513 N N . ARG A 1 310 ? -0.677 -5.102 -1.209 1 91.44 310 ARG A N 1
ATOM 2514 C CA . ARG A 1 310 ? -1.397 -5.898 -0.218 1 91.44 310 ARG A CA 1
ATOM 2515 C C . ARG A 1 310 ? -2.898 -5.637 -0.294 1 91.44 310 ARG A C 1
ATOM 2517 O O . ARG A 1 310 ? -3.701 -6.566 -0.171 1 91.44 310 ARG A O 1
ATOM 2524 N N . GLN A 1 311 ? -3.305 -4.434 -0.536 1 90.12 311 GLN A N 1
ATOM 2525 C CA . GLN A 1 311 ? -4.707 -4.043 -0.466 1 90.12 311 GLN A CA 1
ATOM 2526 C C . GLN A 1 311 ? -5.574 -4.938 -1.351 1 90.12 311 GLN A C 1
ATOM 2528 O O . GLN A 1 311 ? -6.656 -5.355 -0.944 1 90.12 311 GLN A O 1
ATOM 2533 N N . TRP A 1 312 ? -5.066 -5.191 -2.547 1 93.75 312 TRP A N 1
ATOM 2534 C CA . TRP A 1 312 ? -5.887 -6.043 -3.4 1 93.75 312 TRP A CA 1
ATOM 2535 C C . TRP A 1 312 ? -5.164 -7.344 -3.727 1 93.75 312 TRP A C 1
ATOM 2537 O O . TRP A 1 312 ? -5.527 -8.047 -4.672 1 93.75 312 TRP A O 1
ATOM 2547 N N . GLU A 1 313 ? -4.043 -7.562 -2.996 1 94.12 313 GLU A N 1
ATOM 2548 C CA . GLU A 1 313 ? -3.316 -8.828 -3.064 1 94.12 313 GLU A CA 1
ATOM 2549 C C . GLU A 1 313 ? -2.793 -9.086 -4.473 1 94.12 313 GLU A C 1
ATOM 2551 O O . GLU A 1 313 ? -2.922 -10.195 -4.992 1 94.12 313 GLU A O 1
ATOM 2556 N N . GLY A 1 314 ? -2.275 -8.031 -5.055 1 96.62 314 GLY A N 1
ATOM 2557 C CA . GLY A 1 314 ? -2.006 -8.266 -6.461 1 96.62 314 GLY A CA 1
ATOM 2558 C C . GLY A 1 314 ? -1.049 -7.258 -7.066 1 96.62 314 GLY A C 1
ATOM 2559 O O . GLY A 1 314 ? -0.155 -6.758 -6.383 1 96.62 314 GLY A O 1
ATOM 2560 N N . PHE A 1 315 ? -1.199 -7.051 -8.367 1 97.56 315 PHE A N 1
ATOM 2561 C CA . PHE A 1 315 ? -0.234 -6.309 -9.172 1 97.56 315 PHE A CA 1
ATOM 2562 C C . PHE A 1 315 ? -0.381 -4.809 -8.938 1 97.56 315 PHE A C 1
ATOM 2564 O O . PHE A 1 315 ? -1.499 -4.289 -8.883 1 97.56 315 PHE A O 1
ATOM 2571 N N . GLY A 1 316 ? 0.758 -4.164 -8.719 1 94.81 316 GLY A N 1
ATOM 2572 C CA . GLY A 1 316 ? 0.811 -2.711 -8.688 1 94.81 316 GLY A CA 1
ATOM 2573 C C . GLY A 1 316 ? 1.366 -2.104 -9.961 1 94.81 316 GLY A C 1
ATOM 2574 O O . GLY A 1 316 ? 1.309 -2.721 -11.023 1 94.81 316 GLY A O 1
ATOM 2575 N N . HIS A 1 317 ? 1.849 -0.934 -9.906 1 94.62 317 HIS A N 1
ATOM 2576 C CA . HIS A 1 317 ? 2.434 -0.212 -11.031 1 94.62 317 HIS A CA 1
ATOM 2577 C C . HIS A 1 317 ? 3.723 -0.875 -11.5 1 94.62 317 HIS A C 1
ATOM 2579 O O . HIS A 1 317 ? 4.484 -1.408 -10.688 1 94.62 317 HIS A O 1
ATOM 2585 N N . PRO A 1 318 ? 3.984 -0.812 -12.828 1 96.06 318 PRO A N 1
ATOM 2586 C CA . PRO A 1 318 ? 5.23 -1.391 -13.344 1 96.06 318 PRO A CA 1
ATOM 2587 C C . PRO A 1 318 ? 6.461 -0.9 -12.586 1 96.06 318 PRO A C 1
ATOM 2589 O O . PRO A 1 318 ? 6.547 0.28 -12.234 1 96.06 318 PRO A O 1
ATOM 2592 N N . TYR A 1 319 ? 7.383 -1.802 -12.25 1 95.94 319 TYR A N 1
ATOM 2593 C CA . TYR A 1 319 ? 8.719 -1.553 -11.719 1 95.94 319 TYR A CA 1
ATOM 2594 C C . TYR A 1 319 ? 8.656 -1.139 -10.258 1 95.94 319 TYR A C 1
ATOM 2596 O O . TYR A 1 319 ? 9.688 -0.85 -9.641 1 95.94 319 TYR A O 1
ATOM 2604 N N . VAL A 1 320 ? 7.438 -1.029 -9.68 1 95.69 320 VAL A N 1
ATOM 2605 C CA . VAL A 1 320 ? 7.312 -0.734 -8.258 1 95.69 320 VAL A CA 1
ATOM 2606 C C . VAL A 1 320 ? 7.184 -2.035 -7.465 1 95.69 320 VAL A C 1
ATOM 2608 O O . VAL A 1 320 ? 6.082 -2.568 -7.312 1 95.69 320 VAL A O 1
ATOM 2611 N N . LEU A 1 321 ? 8.273 -2.498 -6.973 1 96.31 321 LEU A N 1
ATOM 2612 C CA . LEU A 1 321 ? 8.375 -3.795 -6.309 1 96.31 321 LEU A CA 1
ATOM 2613 C C . LEU A 1 321 ? 9.086 -3.664 -4.965 1 96.31 321 LEU A C 1
ATOM 2615 O O . LEU A 1 321 ? 10.266 -3.988 -4.852 1 96.31 321 LEU A O 1
ATOM 2619 N N . GLY A 1 322 ? 8.328 -3.311 -3.93 1 94 322 GLY A N 1
ATOM 2620 C CA . GLY A 1 322 ? 8.891 -3.232 -2.59 1 94 322 GLY A CA 1
ATOM 2621 C C . GLY A 1 322 ? 9.195 -4.594 -1.991 1 94 322 GLY A C 1
ATOM 2622 O O . GLY A 1 322 ? 8.688 -5.613 -2.467 1 94 322 GLY A O 1
ATOM 2623 N N . ASP A 1 323 ? 9.961 -4.648 -0.895 1 95.5 323 ASP A N 1
ATOM 2624 C CA . ASP A 1 323 ? 10.492 -5.926 -0.44 1 95.5 323 ASP A CA 1
ATOM 2625 C C . ASP A 1 323 ? 9.852 -6.352 0.879 1 95.5 323 ASP A C 1
ATOM 2627 O O . ASP A 1 323 ? 10.07 -7.469 1.349 1 95.5 323 ASP A O 1
ATOM 2631 N N . THR A 1 324 ? 9.102 -5.469 1.483 1 94.06 324 THR A N 1
ATOM 2632 C CA . THR A 1 324 ? 8.641 -5.797 2.828 1 94.06 324 THR A CA 1
ATOM 2633 C C . THR A 1 324 ? 7.125 -5.652 2.932 1 94.06 324 THR A C 1
ATOM 2635 O O . THR A 1 324 ? 6.539 -4.738 2.34 1 94.06 324 THR A O 1
ATOM 2638 N N . GLU A 1 325 ? 6.512 -6.488 3.674 1 91.12 325 GLU A N 1
ATOM 2639 C CA . GLU A 1 325 ? 5.074 -6.449 3.92 1 91.12 325 GLU A CA 1
ATOM 2640 C C . GLU A 1 325 ? 4.699 -5.285 4.828 1 91.12 325 GLU A C 1
ATOM 2642 O O . GLU A 1 325 ? 3.557 -4.82 4.816 1 91.12 325 GLU A O 1
ATOM 2647 N N . GLU A 1 326 ? 5.637 -4.809 5.586 1 87.56 326 GLU A N 1
ATOM 2648 C CA . GLU A 1 326 ? 5.406 -3.707 6.516 1 87.56 326 GLU A CA 1
ATOM 2649 C C . GLU A 1 326 ? 5.055 -2.42 5.777 1 87.56 326 GLU A C 1
ATOM 2651 O O . GLU A 1 326 ? 4.418 -1.526 6.34 1 87.56 326 GLU A O 1
ATOM 2656 N N . GLY A 1 327 ? 5.391 -2.277 4.574 1 79.94 327 GLY A N 1
ATOM 2657 C CA . GLY A 1 327 ? 5.043 -1.13 3.75 1 79.94 327 GLY A CA 1
ATOM 2658 C C . GLY A 1 327 ? 3.771 -1.333 2.947 1 79.94 327 GLY A C 1
ATOM 2659 O O . GLY A 1 327 ? 3.299 -0.412 2.279 1 79.94 327 GLY A O 1
ATOM 2660 N N . GLY A 1 328 ? 3.236 -2.533 3.051 1 80 328 GLY A N 1
ATOM 2661 C CA . GLY A 1 328 ? 2.057 -2.85 2.262 1 80 328 GLY A CA 1
ATOM 2662 C C . GLY A 1 328 ? 2.359 -3.049 0.789 1 80 328 GLY A C 1
ATOM 2663 O O . GLY A 1 328 ? 1.458 -2.99 -0.05 1 80 328 GLY A O 1
ATOM 2664 N N . ILE A 1 329 ? 3.639 -3.176 0.441 1 85.75 329 ILE A N 1
ATOM 2665 C CA . ILE A 1 329 ? 4.012 -3.197 -0.969 1 85.75 329 ILE A CA 1
ATOM 2666 C C . ILE A 1 329 ? 4.773 -4.48 -1.282 1 85.75 329 ILE A C 1
ATOM 2668 O O . ILE A 1 329 ? 5.641 -4.496 -2.16 1 85.75 329 ILE A O 1
ATOM 2672 N N . CYS A 1 330 ? 4.617 -5.562 -0.679 1 93.19 330 CYS A N 1
ATOM 2673 C CA . CYS A 1 330 ? 5.121 -6.887 -1.015 1 93.19 330 CYS A CA 1
ATOM 2674 C C . CYS A 1 330 ? 4.184 -7.973 -0.503 1 93.19 330 CYS A C 1
ATOM 2676 O O . CYS A 1 330 ? 4.352 -8.469 0.611 1 93.19 330 CYS A O 1
ATOM 2678 N N . TYR A 1 331 ? 3.293 -8.234 -1.29 1 93.94 331 TYR A N 1
ATOM 2679 C CA . TYR A 1 331 ? 2.346 -9.281 -0.922 1 93.94 331 TYR A CA 1
ATOM 2680 C C . TYR A 1 331 ? 2.875 -10.656 -1.312 1 93.94 331 TYR A C 1
ATOM 2682 O O . TYR A 1 331 ? 3.121 -11.5 -0.448 1 93.94 331 TYR A O 1
ATOM 2690 N N . ALA A 1 332 ? 3.184 -10.828 -2.604 1 96.81 332 ALA A N 1
ATOM 2691 C CA . ALA A 1 332 ? 3.791 -12.062 -3.104 1 96.81 332 ALA A CA 1
ATOM 2692 C C . ALA A 1 332 ? 3.111 -13.289 -2.506 1 96.81 332 ALA A C 1
ATOM 2694 O O . ALA A 1 332 ? 3.771 -14.141 -1.911 1 96.81 332 ALA A O 1
ATOM 2695 N N . GLU A 1 333 ? 1.865 -13.461 -2.752 1 96.19 333 GLU A N 1
ATOM 2696 C CA . GLU A 1 333 ? 1.055 -14.555 -2.221 1 96.19 333 GLU A CA 1
ATOM 2697 C C . GLU A 1 333 ? 1.535 -15.898 -2.744 1 96.19 333 GLU A C 1
ATOM 2699 O O . GLU A 1 333 ? 1.846 -16.047 -3.93 1 96.19 333 GLU A O 1
ATOM 2704 N N . THR A 1 334 ? 1.576 -16.875 -1.863 1 96.69 334 THR A N 1
ATOM 2705 C CA . THR A 1 334 ? 1.974 -18.234 -2.246 1 96.69 334 THR A CA 1
ATOM 2706 C C . THR A 1 334 ? 1.082 -18.766 -3.365 1 96.69 334 THR A C 1
ATOM 2708 O O . THR A 1 334 ? 1.573 -19.344 -4.332 1 96.69 334 THR A O 1
ATOM 2711 N N . CYS A 1 335 ? -0.217 -18.516 -3.297 1 96.94 335 CYS A N 1
ATOM 2712 C CA . CYS A 1 335 ? -1.157 -19.031 -4.289 1 96.94 335 CYS A CA 1
ATOM 2713 C C . CYS A 1 335 ? -0.913 -18.391 -5.652 1 96.94 335 CYS A C 1
ATOM 2715 O O . CYS A 1 335 ? -1.19 -19 -6.688 1 96.94 335 CYS A O 1
ATOM 2717 N N . ALA A 1 336 ? -0.436 -17.156 -5.629 1 98.25 336 ALA A N 1
ATOM 2718 C CA . ALA A 1 336 ? -0.129 -16.516 -6.902 1 98.25 336 ALA A CA 1
ATOM 2719 C C . ALA A 1 336 ? 1.039 -17.219 -7.598 1 98.25 336 ALA A C 1
ATOM 2721 O O . ALA A 1 336 ? 1.031 -17.391 -8.82 1 98.25 336 ALA A O 1
ATOM 2722 N N . THR A 1 337 ? 2.045 -17.562 -6.832 1 98.31 337 THR A N 1
ATOM 2723 C CA . THR A 1 337 ? 3.164 -18.297 -7.402 1 98.31 337 THR A CA 1
ATOM 2724 C C . THR A 1 337 ? 2.711 -19.672 -7.875 1 98.31 337 THR A C 1
ATOM 2726 O O . THR A 1 337 ? 3.16 -20.156 -8.914 1 98.31 337 THR A O 1
ATOM 2729 N N . PHE A 1 338 ? 1.849 -20.328 -7.051 1 97.62 338 PHE A N 1
ATOM 2730 C CA . PHE A 1 338 ? 1.221 -21.562 -7.473 1 97.62 338 PHE A CA 1
ATOM 2731 C C . PHE A 1 338 ? 0.554 -21.406 -8.836 1 97.62 338 PHE A C 1
ATOM 2733 O O . PHE A 1 338 ? 0.768 -22.219 -9.742 1 97.62 338 PHE A O 1
ATOM 2740 N N . GLY A 1 339 ? -0.245 -20.328 -8.938 1 98.38 339 GLY A N 1
ATOM 2741 C CA . GLY A 1 339 ? -0.907 -20.047 -10.203 1 98.38 339 GLY A CA 1
ATOM 2742 C C . GLY A 1 339 ? 0.063 -19.797 -11.344 1 98.38 339 GLY A C 1
ATOM 2743 O O . GLY A 1 339 ? -0.168 -20.25 -12.469 1 98.38 339 GLY A O 1
ATOM 2744 N N . LEU A 1 340 ? 1.157 -19.109 -11.078 1 98.81 340 LEU A N 1
ATOM 2745 C CA . LEU A 1 340 ? 2.178 -18.812 -12.078 1 98.81 340 LEU A CA 1
ATOM 2746 C C . LEU A 1 340 ? 2.803 -20.109 -12.602 1 98.81 340 LEU A C 1
ATOM 2748 O O . LEU A 1 340 ? 2.984 -20.266 -13.812 1 98.81 340 LEU A O 1
ATOM 2752 N N . ILE A 1 341 ? 3.133 -20.969 -11.727 1 98.69 341 ILE A N 1
ATOM 2753 C CA . ILE A 1 341 ? 3.725 -22.25 -12.109 1 98.69 341 ILE A CA 1
ATOM 2754 C C . ILE A 1 341 ? 2.777 -23 -13.039 1 98.69 341 ILE A C 1
ATOM 2756 O O . ILE A 1 341 ? 3.199 -23.531 -14.07 1 98.69 341 ILE A O 1
ATOM 2760 N N . GLY A 1 342 ? 1.519 -22.984 -12.664 1 98.19 342 GLY A N 1
ATOM 2761 C CA . GLY A 1 342 ? 0.516 -23.594 -13.523 1 98.19 342 GLY A CA 1
ATOM 2762 C C . GLY A 1 342 ? 0.427 -22.953 -14.891 1 98.19 342 GLY A C 1
ATOM 2763 O O . GLY A 1 342 ? 0.32 -23.641 -15.906 1 98.19 342 GLY A O 1
ATOM 2764 N N . TRP A 1 343 ? 0.465 -21.641 -14.898 1 98.75 343 TRP A N 1
ATOM 2765 C CA . TRP A 1 343 ? 0.373 -20.922 -16.172 1 98.75 343 TRP A CA 1
ATOM 2766 C C . TRP A 1 343 ? 1.585 -21.219 -17.047 1 98.75 343 TRP A C 1
ATOM 2768 O O . TRP A 1 343 ? 1.448 -21.438 -18.25 1 98.75 343 TRP A O 1
ATOM 2778 N N . CYS A 1 344 ? 2.777 -21.25 -16.484 1 98.75 344 CYS A N 1
ATOM 2779 C CA . CYS A 1 344 ? 3.99 -21.578 -17.219 1 98.75 344 CYS A CA 1
ATOM 2780 C C . CYS A 1 344 ? 3.865 -22.938 -17.891 1 98.75 344 CYS A C 1
ATOM 2782 O O . CYS A 1 344 ? 4.223 -23.094 -19.062 1 98.75 344 CYS A O 1
ATOM 2784 N N . ASN A 1 345 ? 3.365 -23.859 -17.125 1 97.88 345 ASN A N 1
ATOM 2785 C CA . ASN A 1 345 ? 3.184 -25.203 -17.672 1 97.88 345 ASN A CA 1
ATOM 2786 C C . ASN A 1 345 ? 2.256 -25.203 -18.875 1 97.88 345 ASN A C 1
ATOM 2788 O O . ASN A 1 345 ? 2.514 -25.891 -19.875 1 97.88 345 ASN A O 1
ATOM 2792 N N . ARG A 1 346 ? 1.188 -24.438 -18.812 1 97.75 346 ARG A N 1
ATOM 2793 C CA . ARG A 1 346 ? 0.256 -24.344 -19.938 1 97.75 346 ARG A CA 1
ATOM 2794 C C . ARG A 1 346 ? 0.892 -23.625 -21.125 1 97.75 346 ARG A C 1
ATOM 2796 O O . ARG A 1 346 ? 0.572 -23.922 -22.281 1 97.75 346 ARG A O 1
ATOM 2803 N N . MET A 1 347 ? 1.678 -22.656 -20.812 1 98.25 347 MET A N 1
ATOM 2804 C CA . MET A 1 347 ? 2.371 -21.938 -21.891 1 98.25 347 MET A CA 1
ATOM 2805 C C . MET A 1 347 ? 3.324 -22.875 -22.625 1 98.25 347 MET A C 1
ATOM 2807 O O . MET A 1 347 ? 3.461 -22.781 -23.844 1 98.25 347 MET A O 1
ATOM 2811 N N . LEU A 1 348 ? 3.982 -23.734 -21.906 1 97.62 348 LEU A N 1
ATOM 2812 C CA . LEU A 1 348 ? 4.91 -24.688 -22.5 1 97.62 348 LEU A CA 1
ATOM 2813 C C . LEU A 1 348 ? 4.18 -25.656 -23.438 1 97.62 348 LEU A C 1
ATOM 2815 O O . LEU A 1 348 ? 4.754 -26.125 -24.406 1 97.62 348 LEU A O 1
ATOM 2819 N N . ARG A 1 349 ? 2.924 -25.922 -23.109 1 95.62 349 ARG A N 1
ATOM 2820 C CA . ARG A 1 349 ? 2.125 -26.797 -23.969 1 95.62 349 ARG A CA 1
ATOM 2821 C C . ARG A 1 349 ? 1.758 -26.078 -25.266 1 95.62 349 ARG A C 1
ATOM 2823 O O . ARG A 1 349 ? 1.548 -26.719 -26.297 1 95.62 349 ARG A O 1
ATOM 2830 N N . LEU A 1 350 ? 1.67 -24.781 -25.141 1 94.38 350 LEU A N 1
ATOM 2831 C CA . LEU A 1 350 ? 1.356 -23.984 -26.328 1 94.38 350 LEU A CA 1
ATOM 2832 C C . LEU A 1 350 ? 2.59 -23.797 -27.203 1 94.38 350 LEU A C 1
ATOM 2834 O O . LEU A 1 350 ? 2.531 -24.016 -28.422 1 94.38 350 LEU A O 1
ATOM 2838 N N . ASN A 1 351 ? 3.631 -23.359 -26.578 1 93.06 351 ASN A N 1
ATOM 2839 C CA . ASN A 1 351 ? 4.914 -23.109 -27.219 1 93.06 351 ASN A CA 1
ATOM 2840 C C . ASN A 1 351 ? 6.082 -23.578 -26.359 1 93.06 351 ASN A C 1
ATOM 2842 O O . ASN A 1 351 ? 6.223 -23.156 -25.219 1 93.06 351 ASN A O 1
ATOM 2846 N N . LEU A 1 352 ? 6.973 -24.453 -26.984 1 95.81 352 LEU A N 1
ATOM 2847 C CA . LEU A 1 352 ? 8.148 -24.906 -26.25 1 95.81 352 LEU A CA 1
ATOM 2848 C C . LEU A 1 352 ? 9.234 -23.844 -26.25 1 95.81 352 LEU A C 1
ATOM 2850 O O . LEU A 1 352 ? 10.109 -23.844 -27.125 1 95.81 352 LEU A O 1
ATOM 2854 N N . ASN A 1 353 ? 9.164 -22.969 -25.344 1 97.5 353 ASN A N 1
ATOM 2855 C CA . ASN A 1 353 ? 10.117 -21.906 -25.062 1 97.5 353 ASN A CA 1
ATOM 2856 C C . ASN A 1 353 ? 10.672 -22 -23.641 1 97.5 353 ASN A C 1
ATOM 2858 O O . ASN A 1 353 ? 9.914 -21.984 -22.672 1 97.5 353 ASN A O 1
ATOM 2862 N N . SER A 1 354 ? 12.047 -22.109 -23.547 1 97.88 354 SER A N 1
ATOM 2863 C CA . SER A 1 354 ? 12.672 -22.406 -22.266 1 97.88 354 SER A CA 1
ATOM 2864 C C . SER A 1 354 ? 12.406 -21.297 -21.25 1 97.88 354 SER A C 1
ATOM 2866 O O . SER A 1 354 ? 12.5 -21.5 -20.047 1 97.88 354 SER A O 1
ATOM 2868 N N . GLU A 1 355 ? 12.047 -20.078 -21.703 1 97.88 355 GLU A N 1
ATOM 2869 C CA . GLU A 1 355 ? 11.758 -18.984 -20.781 1 97.88 355 GLU A CA 1
ATOM 2870 C C . GLU A 1 355 ? 10.641 -19.359 -19.812 1 97.88 355 GLU A C 1
ATOM 2872 O O . GLU A 1 355 ? 10.703 -19.031 -18.641 1 97.88 355 GLU A O 1
ATOM 2877 N N . TYR A 1 356 ? 9.586 -19.984 -20.344 1 98.69 356 TYR A N 1
ATOM 2878 C CA . TYR A 1 356 ? 8.461 -20.375 -19.5 1 98.69 356 TYR A CA 1
ATOM 2879 C C . TYR A 1 356 ? 8.898 -21.359 -18.422 1 98.69 356 TYR A C 1
ATOM 2881 O O . TYR A 1 356 ? 8.453 -21.281 -17.281 1 98.69 356 TYR A O 1
ATOM 2889 N N . ALA A 1 357 ? 9.773 -22.281 -18.812 1 98.62 357 ALA A N 1
ATOM 2890 C CA . ALA A 1 357 ? 10.266 -23.281 -17.859 1 98.62 357 ALA A CA 1
ATOM 2891 C C . ALA A 1 357 ? 11.211 -22.641 -16.844 1 98.62 357 ALA A C 1
ATOM 2893 O O . ALA A 1 357 ? 11.25 -23.047 -15.672 1 98.62 357 ALA A O 1
ATOM 2894 N N . ASP A 1 358 ? 11.977 -21.656 -17.328 1 98.62 358 ASP A N 1
ATOM 2895 C CA . ASP A 1 358 ? 12.867 -20.938 -16.422 1 98.62 358 ASP A CA 1
ATOM 2896 C C . ASP A 1 358 ? 12.07 -20.203 -15.336 1 98.62 358 ASP A C 1
ATOM 2898 O O . ASP A 1 358 ? 12.414 -20.266 -14.156 1 98.62 358 ASP A O 1
ATOM 2902 N N . VAL A 1 359 ? 11.016 -19.516 -15.734 1 98.75 359 VAL A N 1
ATOM 2903 C CA . VAL A 1 359 ? 10.172 -18.797 -14.789 1 98.75 359 VAL A CA 1
ATOM 2904 C C . VAL A 1 359 ? 9.477 -19.797 -13.859 1 98.75 359 VAL A C 1
ATOM 2906 O O . VAL A 1 359 ? 9.367 -19.562 -12.656 1 98.75 359 VAL A O 1
ATOM 2909 N N . MET A 1 360 ? 9.039 -20.891 -14.398 1 98.81 360 MET A N 1
ATOM 2910 C CA . MET A 1 360 ? 8.438 -21.969 -13.609 1 98.81 360 MET A CA 1
ATOM 2911 C C . MET A 1 360 ? 9.398 -22.453 -12.531 1 98.81 360 MET A C 1
ATOM 2913 O O . MET A 1 360 ? 9.008 -22.625 -11.375 1 98.81 360 MET A O 1
ATOM 2917 N N . GLU A 1 361 ? 10.664 -22.672 -12.938 1 98.75 361 GLU A N 1
ATOM 2918 C CA . GLU A 1 361 ? 11.688 -23.188 -12.031 1 98.75 361 GLU A CA 1
ATOM 2919 C C . GLU A 1 361 ? 11.977 -22.188 -10.906 1 98.75 361 GLU A C 1
ATOM 2921 O O . GLU A 1 361 ? 12.062 -22.578 -9.742 1 98.75 361 GLU A O 1
ATOM 2926 N N . VAL A 1 362 ? 12.062 -20.938 -11.234 1 98.75 362 VAL A N 1
ATOM 2927 C CA . VAL A 1 362 ? 12.32 -19.891 -10.242 1 98.75 362 VAL A CA 1
ATOM 2928 C C . VAL A 1 362 ? 11.156 -19.828 -9.258 1 98.75 362 VAL A C 1
ATOM 2930 O O . VAL A 1 362 ? 11.359 -19.781 -8.047 1 98.75 362 VAL A O 1
ATOM 2933 N N . GLY A 1 363 ? 9.945 -19.828 -9.828 1 98.69 363 GLY A N 1
ATOM 2934 C CA . GLY A 1 363 ? 8.773 -19.812 -8.961 1 98.69 363 GLY A CA 1
ATOM 2935 C C . GLY A 1 363 ? 8.703 -21.016 -8.047 1 98.69 363 GLY A C 1
ATOM 2936 O O . GLY A 1 363 ? 8.391 -20.875 -6.859 1 98.69 363 GLY A O 1
ATOM 2937 N N . LEU A 1 364 ? 9.031 -22.172 -8.555 1 98.62 364 LEU A N 1
ATOM 2938 C CA . LEU A 1 364 ? 8.961 -23.406 -7.797 1 98.62 364 LEU A CA 1
ATOM 2939 C C . LEU A 1 364 ? 9.977 -23.406 -6.652 1 98.62 364 LEU A C 1
ATOM 2941 O O . LEU A 1 364 ? 9.625 -23.719 -5.512 1 98.62 364 LEU A O 1
ATOM 2945 N N . TYR A 1 365 ? 11.227 -23 -6.918 1 98.38 365 TYR A N 1
ATOM 2946 C CA . TYR A 1 365 ? 12.32 -23.172 -5.973 1 98.38 365 TYR A CA 1
ATOM 2947 C C . TYR A 1 365 ? 12.375 -22.016 -4.977 1 98.38 365 TYR A C 1
ATOM 2949 O O . TYR A 1 365 ? 13.055 -22.094 -3.955 1 98.38 365 TYR A O 1
ATOM 2957 N N . ASN A 1 366 ? 11.695 -20.859 -5.281 1 98.62 366 ASN A N 1
ATOM 2958 C CA . ASN A 1 366 ? 11.828 -19.703 -4.406 1 98.62 366 ASN A CA 1
ATOM 2959 C C . ASN A 1 366 ? 10.469 -19.266 -3.852 1 98.62 366 ASN A C 1
ATOM 2961 O O . ASN A 1 366 ? 10.125 -19.594 -2.715 1 98.62 366 ASN A O 1
ATOM 2965 N N . GLY A 1 367 ? 9.57 -18.766 -4.758 1 97.5 367 GLY A N 1
ATOM 2966 C CA . GLY A 1 367 ? 8.273 -18.297 -4.305 1 97.5 367 GLY A CA 1
ATOM 2967 C C . GLY A 1 367 ? 7.43 -19.406 -3.684 1 97.5 367 GLY A C 1
ATOM 2968 O O . GLY A 1 367 ? 6.773 -19.188 -2.66 1 97.5 367 GLY A O 1
ATOM 2969 N N . PHE A 1 368 ? 7.41 -20.578 -4.219 1 97.25 368 PHE A N 1
ATOM 2970 C CA . PHE A 1 368 ? 6.594 -21.688 -3.738 1 97.25 368 PHE A CA 1
ATOM 2971 C C . PHE A 1 368 ? 7.281 -22.406 -2.584 1 97.25 368 PHE A C 1
ATOM 2973 O O . PHE A 1 368 ? 6.738 -22.484 -1.479 1 97.25 368 PHE A O 1
ATOM 2980 N N . LEU A 1 369 ? 8.508 -22.828 -2.85 1 96.69 369 LEU A N 1
ATOM 2981 C CA . LEU A 1 369 ? 9.242 -23.578 -1.829 1 96.69 369 LEU A CA 1
ATOM 2982 C C . LEU A 1 369 ? 9.539 -22.688 -0.625 1 96.69 369 LEU A C 1
ATOM 2984 O O . LEU A 1 369 ? 9.594 -23.172 0.509 1 96.69 369 LEU A O 1
ATOM 2988 N N . GLY A 1 370 ? 9.711 -21.406 -0.883 1 95.88 370 GLY A N 1
ATOM 2989 C CA . GLY A 1 370 ? 9.992 -20.453 0.178 1 95.88 370 GLY A CA 1
ATOM 2990 C C . GLY A 1 370 ? 8.836 -20.281 1.143 1 95.88 370 GLY A C 1
ATOM 2991 O O . GLY A 1 370 ? 9.008 -19.75 2.24 1 95.88 370 GLY A O 1
ATOM 2992 N N . ALA A 1 371 ? 7.672 -20.75 0.742 1 95.56 371 ALA A N 1
ATOM 2993 C CA . ALA A 1 371 ? 6.484 -20.625 1.583 1 95.56 371 ALA A CA 1
ATOM 2994 C C . ALA A 1 371 ? 6.371 -21.812 2.543 1 95.56 371 ALA A C 1
ATOM 2996 O O . ALA A 1 371 ? 5.617 -21.75 3.518 1 95.56 371 ALA A O 1
ATOM 2997 N N . VAL A 1 372 ? 7.125 -22.859 2.283 1 94.62 372 VAL A N 1
ATOM 2998 C CA . VAL A 1 372 ? 6.988 -24.094 3.033 1 94.62 372 VAL A CA 1
ATOM 2999 C C . VAL A 1 372 ? 8.125 -24.219 4.043 1 94.62 372 VAL A C 1
ATOM 3001 O O . VAL A 1 372 ? 9.297 -24.047 3.695 1 94.62 372 VAL A O 1
ATOM 3004 N N . GLY A 1 373 ? 7.766 -24.516 5.277 1 94.12 373 GLY A N 1
ATOM 3005 C CA . GLY A 1 373 ? 8.812 -24.812 6.246 1 94.12 373 GLY A CA 1
ATOM 3006 C C . GLY A 1 373 ? 9.609 -26.047 5.906 1 94.12 373 GLY A C 1
ATOM 3007 O O . GLY A 1 373 ? 9.07 -27 5.332 1 94.12 373 GLY A O 1
ATOM 3008 N N . LEU A 1 374 ? 10.844 -26.047 6.324 1 94.44 374 LEU A N 1
ATOM 3009 C CA . LEU A 1 374 ? 11.727 -27.156 5.969 1 94.44 374 LEU A CA 1
ATOM 3010 C C . LEU A 1 374 ? 11.289 -28.438 6.66 1 94.44 374 LEU A C 1
ATOM 3012 O O . LEU A 1 374 ? 11.711 -29.531 6.273 1 94.44 374 LEU A O 1
ATOM 3016 N N . GLU A 1 375 ? 10.477 -28.281 7.668 1 90.75 375 GLU A N 1
ATOM 3017 C CA . GLU A 1 375 ? 9.891 -29.453 8.312 1 90.75 375 GLU A CA 1
ATOM 3018 C C . GLU A 1 375 ? 8.711 -29.984 7.512 1 90.75 375 GLU A C 1
ATOM 3020 O O . GLU A 1 375 ? 8.266 -31.109 7.73 1 90.75 375 GLU A O 1
ATOM 3025 N N . GLY A 1 376 ? 8.156 -29.203 6.648 1 88.62 376 GLY A N 1
ATOM 3026 C CA . GLY A 1 376 ? 7.188 -29.656 5.66 1 88.62 376 GLY A CA 1
ATOM 3027 C C . GLY A 1 376 ? 5.75 -29.516 6.133 1 88.62 376 GLY A C 1
ATOM 3028 O O . GLY A 1 376 ? 4.836 -30.062 5.512 1 88.62 376 GLY A O 1
ATOM 3029 N N . GLU A 1 377 ? 5.5 -28.719 7.219 1 88.38 377 GLU A N 1
ATOM 3030 C CA . GLU A 1 377 ? 4.145 -28.719 7.758 1 88.38 377 GLU A CA 1
ATOM 3031 C C . GLU A 1 377 ? 3.658 -27.297 8.039 1 88.38 377 GLU A C 1
ATOM 3033 O O . GLU A 1 377 ? 2.514 -27.109 8.453 1 88.38 377 GLU A O 1
ATOM 3038 N N . THR A 1 378 ? 4.52 -26.297 7.895 1 92 378 THR A N 1
ATOM 3039 C CA . THR A 1 378 ? 4.145 -24.906 8.125 1 92 378 THR A CA 1
ATOM 3040 C C . THR A 1 378 ? 4.297 -24.094 6.848 1 92 378 THR A C 1
ATOM 3042 O O . THR A 1 378 ? 5.082 -24.453 5.965 1 92 378 THR A O 1
ATOM 3045 N N . PHE A 1 379 ? 3.504 -23 6.773 1 92.88 379 PHE A N 1
ATOM 3046 C CA . PHE A 1 379 ? 3.432 -22.297 5.5 1 92.88 379 PHE A CA 1
ATOM 3047 C C . PHE A 1 379 ? 3.359 -20.781 5.719 1 92.88 379 PHE A C 1
ATOM 3049 O O . PHE A 1 379 ? 2.9 -20.328 6.766 1 92.88 379 PHE A O 1
ATOM 3056 N N . TYR A 1 380 ? 3.881 -20.016 4.73 1 93.62 380 TYR A N 1
ATOM 3057 C CA . TYR A 1 380 ? 3.611 -18.594 4.617 1 93.62 380 TYR A CA 1
ATOM 3058 C C . TYR A 1 380 ? 2.465 -18.328 3.648 1 93.62 380 TYR A C 1
ATOM 3060 O O . TYR A 1 380 ? 2.33 -19.016 2.635 1 93.62 380 TYR A O 1
ATOM 3068 N N . TYR A 1 381 ? 1.634 -17.359 3.973 1 92.5 381 TYR A N 1
ATOM 3069 C CA . TYR A 1 381 ? 0.674 -16.812 3.02 1 92.5 381 TYR A CA 1
ATOM 3070 C C . TYR A 1 381 ? 1.337 -15.805 2.098 1 92.5 381 TYR A C 1
ATOM 3072 O O . TYR A 1 381 ? 1.15 -15.844 0.88 1 92.5 381 TYR A O 1
ATOM 3080 N N . GLU A 1 382 ? 2.059 -14.836 2.654 1 94.25 382 GLU A N 1
ATOM 3081 C CA . GLU A 1 382 ? 2.844 -13.812 1.969 1 94.25 382 GLU A CA 1
ATOM 3082 C C . GLU A 1 382 ? 4.336 -14.109 2.062 1 94.25 382 GLU A C 1
ATOM 3084 O O . GLU A 1 382 ? 4.812 -14.617 3.078 1 94.25 382 GLU A O 1
ATOM 3089 N N . ASN A 1 383 ? 5.066 -13.82 1.032 1 96.06 383 ASN A N 1
ATOM 3090 C CA . ASN A 1 383 ? 6.488 -14.148 0.979 1 96.06 383 ASN A CA 1
ATOM 3091 C C . ASN A 1 383 ? 7.344 -12.906 0.734 1 96.06 383 ASN A C 1
ATOM 3093 O O . ASN A 1 383 ? 7.875 -12.727 -0.361 1 96.06 383 ASN A O 1
ATOM 3097 N N . PRO A 1 384 ? 7.52 -12.078 1.747 1 96.25 384 PRO A N 1
ATOM 3098 C CA . PRO A 1 384 ? 8.32 -10.867 1.576 1 96.25 384 PRO A CA 1
ATOM 3099 C C . PRO A 1 384 ? 9.805 -11.172 1.341 1 96.25 384 PRO A C 1
ATOM 3101 O O . PRO A 1 384 ? 10.281 -12.25 1.7 1 96.25 384 PRO A O 1
ATOM 3104 N N . LEU A 1 385 ? 10.516 -10.234 0.773 1 97.94 385 LEU A N 1
ATOM 3105 C CA . LEU A 1 385 ? 11.938 -10.383 0.477 1 97.94 385 LEU A CA 1
ATOM 3106 C C . LEU A 1 385 ? 12.789 -9.688 1.535 1 97.94 385 LEU A C 1
ATOM 3108 O O . LEU A 1 385 ? 14.016 -9.711 1.462 1 97.94 385 LEU A O 1
ATOM 3112 N N . ARG A 1 386 ? 12.086 -9.055 2.516 1 97 386 ARG A N 1
ATOM 3113 C CA . ARG A 1 386 ? 12.766 -8.406 3.629 1 97 386 ARG A CA 1
ATOM 3114 C C . ARG A 1 386 ? 11.922 -8.453 4.895 1 97 386 ARG A C 1
ATOM 3116 O O . ARG A 1 386 ? 10.711 -8.188 4.848 1 97 386 ARG A O 1
ATOM 3123 N N . THR A 1 387 ? 12.469 -8.891 5.977 1 96.5 387 THR A N 1
ATOM 3124 C CA . THR A 1 387 ? 11.938 -8.719 7.328 1 96.5 387 THR A CA 1
ATOM 3125 C C . THR A 1 387 ? 12.938 -7.973 8.203 1 96.5 387 THR A C 1
ATOM 3127 O O . THR A 1 387 ? 14.148 -8.094 8.023 1 96.5 387 THR A O 1
ATOM 3130 N N . PHE A 1 388 ? 12.445 -7.188 9.07 1 95.5 388 PHE A N 1
ATOM 3131 C CA . PHE A 1 388 ? 13.297 -6.324 9.883 1 95.5 388 PHE A CA 1
ATOM 3132 C C . PHE A 1 388 ? 13.734 -7.043 11.156 1 95.5 388 PHE A C 1
ATOM 3134 O O . PHE A 1 388 ? 12.977 -7.832 11.719 1 95.5 388 PHE A O 1
ATOM 3141 N N . THR A 1 389 ? 14.992 -6.703 11.594 1 94.94 389 THR A N 1
ATOM 3142 C CA . THR A 1 389 ? 15.43 -7.145 12.914 1 94.94 389 THR A CA 1
ATOM 3143 C C . THR A 1 389 ? 14.445 -6.699 13.984 1 94.94 389 THR A C 1
ATOM 3145 O O . THR A 1 389 ? 14.055 -5.531 14.031 1 94.94 389 THR A O 1
ATOM 3148 N N . GLY A 1 390 ? 14.07 -7.672 14.773 1 94.19 390 GLY A N 1
ATOM 3149 C CA . GLY A 1 390 ? 13.094 -7.387 15.812 1 94.19 390 GLY A CA 1
ATOM 3150 C C . GLY A 1 390 ? 11.664 -7.664 15.391 1 94.19 390 GLY A C 1
ATOM 3151 O O . GLY A 1 390 ? 10.75 -7.656 16.219 1 94.19 390 GLY A O 1
ATOM 3152 N N . HIS A 1 391 ? 11.477 -7.957 14.117 1 93.19 391 HIS A N 1
ATOM 3153 C CA . HIS A 1 391 ? 10.156 -8.25 13.586 1 93.19 391 HIS A CA 1
ATOM 3154 C C . HIS A 1 391 ? 10.156 -9.539 12.773 1 93.19 391 HIS A C 1
ATOM 3156 O O . HIS A 1 391 ? 9.953 -9.508 11.555 1 93.19 391 HIS A O 1
ATOM 3162 N N . PRO A 1 392 ? 10.281 -10.602 13.445 1 93.25 392 PRO A N 1
ATOM 3163 C CA . PRO A 1 392 ? 10.312 -11.883 12.727 1 93.25 392 PRO A CA 1
ATOM 3164 C C . PRO A 1 392 ? 8.969 -12.234 12.094 1 93.25 392 PRO A C 1
ATOM 3166 O O . PRO A 1 392 ? 7.922 -11.789 12.57 1 93.25 392 PRO A O 1
ATOM 3169 N N . LYS A 1 393 ? 9.016 -12.969 11.047 1 92.06 393 LYS A N 1
ATOM 3170 C CA . LYS A 1 393 ? 7.832 -13.547 10.422 1 92.06 393 LYS A CA 1
ATOM 3171 C C . LYS A 1 393 ? 7.812 -15.062 10.578 1 92.06 393 LYS A C 1
ATOM 3173 O O . LYS A 1 393 ? 8.75 -15.75 10.172 1 92.06 393 LYS A O 1
ATOM 3178 N N . GLU A 1 394 ? 6.73 -15.516 11.109 1 90.81 394 GLU A N 1
ATOM 3179 C CA . GLU A 1 394 ? 6.641 -16.953 11.359 1 90.81 394 GLU A CA 1
ATOM 3180 C C . GLU A 1 394 ? 5.652 -17.609 10.398 1 90.81 394 GLU A C 1
ATOM 3182 O O . GLU A 1 394 ? 4.691 -16.984 9.961 1 90.81 394 GLU A O 1
ATOM 3187 N N . ARG A 1 395 ? 6 -18.906 10.078 1 91.5 395 ARG A N 1
ATOM 3188 C CA . ARG A 1 395 ? 5.066 -19.719 9.32 1 91.5 395 ARG A CA 1
ATOM 3189 C C . ARG A 1 395 ? 3.979 -20.297 10.227 1 91.5 395 ARG A C 1
ATOM 3191 O O . ARG A 1 395 ? 4.148 -20.344 11.445 1 91.5 395 ARG A O 1
ATOM 3198 N N . THR A 1 396 ? 2.904 -20.609 9.625 1 87.81 396 THR A N 1
ATOM 3199 C CA . THR A 1 396 ? 1.803 -21.203 10.375 1 87.81 396 THR A CA 1
ATOM 3200 C C . THR A 1 396 ? 1.312 -22.484 9.703 1 87.81 396 THR A C 1
ATOM 3202 O O . THR A 1 396 ? 1.506 -22.672 8.5 1 87.81 396 THR A O 1
ATOM 3205 N N . ARG A 1 397 ? 0.724 -23.344 10.516 1 77.81 397 ARG A N 1
ATOM 3206 C CA . ARG A 1 397 ? 0.215 -24.609 9.992 1 77.81 397 ARG A CA 1
ATOM 3207 C C . ARG A 1 397 ? -1.145 -24.422 9.328 1 77.81 397 ARG A C 1
ATOM 3209 O O . ARG A 1 397 ? -1.561 -25.234 8.5 1 77.81 397 ARG A O 1
ATOM 3216 N N . TRP A 1 398 ? -1.842 -23.453 9.82 1 73.81 398 TRP A N 1
ATOM 3217 C CA . TRP A 1 398 ? -3.191 -23.234 9.312 1 73.81 398 TRP A CA 1
ATOM 3218 C C . TRP A 1 398 ? -3.51 -21.734 9.266 1 73.81 398 TRP A C 1
ATOM 3220 O O . TRP A 1 398 ? -2.875 -20.938 9.953 1 73.81 398 TRP A O 1
ATOM 3230 N N . PHE A 1 399 ? -4.395 -21.453 8.242 1 70.44 399 PHE A N 1
ATOM 3231 C CA . PHE A 1 399 ? -4.918 -20.094 8.133 1 70.44 399 PHE A CA 1
ATOM 3232 C C . PHE A 1 399 ? -6.441 -20.094 8.219 1 70.44 399 PHE A C 1
ATOM 3234 O O . PHE A 1 399 ? -7.086 -21.094 7.902 1 70.44 399 PHE A O 1
ATOM 3241 N N . ASP A 1 400 ? -6.988 -18.984 8.641 1 58.91 400 ASP A N 1
ATOM 3242 C CA . ASP A 1 400 ? -8.438 -18.828 8.555 1 58.91 400 ASP A CA 1
ATOM 3243 C C . ASP A 1 400 ? -8.922 -18.938 7.113 1 58.91 400 ASP A C 1
ATOM 3245 O O . ASP A 1 400 ? -9.969 -19.516 6.848 1 58.91 400 ASP A O 1
ATOM 3249 N N . VAL A 1 401 ? -8.133 -18.328 6.309 1 56.56 401 VAL A N 1
ATOM 3250 C CA . VAL A 1 401 ? -8.312 -18.531 4.875 1 56.56 401 VAL A CA 1
ATOM 3251 C C . VAL A 1 401 ? -7.234 -19.484 4.352 1 56.56 401 VAL A C 1
ATOM 3253 O O . VAL A 1 401 ? -6.078 -19.094 4.188 1 56.56 401 VAL A O 1
ATOM 3256 N N . ALA A 1 402 ? -7.633 -20.625 4.219 1 68.69 402 ALA A N 1
ATOM 3257 C CA . ALA A 1 402 ? -6.625 -21.672 4.074 1 68.69 402 ALA A CA 1
ATOM 3258 C C . ALA A 1 402 ? -6.504 -22.125 2.619 1 68.69 402 ALA A C 1
ATOM 3260 O O . ALA A 1 402 ? -6.508 -23.312 2.326 1 68.69 402 ALA A O 1
ATOM 3261 N N . CYS A 1 403 ? -6.297 -21.094 1.826 1 78.12 403 CYS A N 1
ATOM 3262 C CA . CYS A 1 403 ? -6.184 -21.469 0.424 1 78.12 403 CYS A CA 1
ATOM 3263 C C . CYS A 1 403 ? -4.785 -21.984 0.112 1 78.12 403 CYS A C 1
ATOM 3265 O O . CYS A 1 403 ? -4.605 -22.812 -0.786 1 78.12 403 CYS A O 1
ATOM 3267 N N . CYS A 1 404 ? -3.855 -21.609 0.81 1 84.75 404 CYS A N 1
ATOM 3268 C CA . CYS A 1 404 ? -2.471 -21.859 0.427 1 84.75 404 CYS A CA 1
ATOM 3269 C C . CYS A 1 404 ? -2.066 -23.281 0.764 1 84.75 404 CYS A C 1
ATOM 3271 O O . CYS A 1 404 ? -1.492 -23.984 -0.072 1 84.75 404 CYS A O 1
ATOM 3273 N N . PRO A 1 405 ? -2.451 -23.859 1.866 1 86.25 405 PRO A N 1
ATOM 3274 C CA . PRO A 1 405 ? -1.978 -25.203 2.203 1 86.25 405 PRO A CA 1
ATOM 3275 C C . PRO A 1 405 ? -2.496 -26.266 1.24 1 86.25 405 PRO A C 1
ATOM 3277 O O . PRO A 1 405 ? -1.718 -27.078 0.743 1 86.25 405 PRO A O 1
ATOM 3280 N N . PRO A 1 406 ? -3.76 -26.219 0.868 1 90.31 406 PRO A N 1
ATOM 3281 C CA . PRO A 1 406 ? -4.207 -27.219 -0.115 1 90.31 406 PRO A CA 1
ATOM 3282 C C . PRO A 1 406 ? -3.533 -27.047 -1.475 1 90.31 406 PRO A C 1
ATOM 3284 O O . PRO A 1 406 ? -3.258 -28.031 -2.162 1 90.31 406 PRO A O 1
ATOM 3287 N N . ASN A 1 407 ? -3.328 -25.812 -1.907 1 93 407 ASN A N 1
ATOM 3288 C CA . ASN A 1 407 ? -2.656 -25.578 -3.182 1 93 407 ASN A CA 1
ATOM 3289 C C . ASN A 1 407 ? -1.219 -26.094 -3.156 1 93 407 ASN A C 1
ATOM 3291 O O . ASN A 1 407 ? -0.718 -26.609 -4.16 1 93 407 ASN A O 1
ATOM 3295 N N . VAL A 1 408 ? -0.585 -25.984 -1.996 1 93.56 408 VAL A N 1
ATOM 3296 C CA . VAL A 1 408 ? 0.752 -26.547 -1.843 1 93.56 408 VAL A CA 1
ATOM 3297 C C . VAL A 1 408 ? 0.695 -28.062 -1.998 1 93.56 408 VAL A C 1
ATOM 3299 O O . VAL A 1 408 ? 1.494 -28.641 -2.732 1 93.56 408 VAL A O 1
ATOM 3302 N N . ALA A 1 409 ? -0.273 -28.656 -1.386 1 94.56 409 ALA A N 1
ATOM 3303 C CA . ALA A 1 409 ? -0.431 -30.109 -1.469 1 94.56 409 ALA A CA 1
ATOM 3304 C C . ALA A 1 409 ? -0.747 -30.547 -2.896 1 94.56 409 ALA A C 1
ATOM 3306 O O . ALA A 1 409 ? -0.236 -31.562 -3.367 1 94.56 409 ALA A O 1
ATOM 3307 N N . LYS A 1 410 ? -1.562 -29.812 -3.561 1 96.62 410 LYS A N 1
ATOM 3308 C CA . LYS A 1 410 ? -1.92 -30.109 -4.941 1 96.62 410 LYS A CA 1
ATOM 3309 C C . LYS A 1 410 ? -0.686 -30.125 -5.84 1 96.62 410 LYS A C 1
ATOM 3311 O O . LYS A 1 410 ? -0.498 -31.047 -6.641 1 96.62 410 LYS A O 1
ATOM 3316 N N . LEU A 1 411 ? 0.102 -29.078 -5.707 1 97.12 411 LEU A N 1
ATOM 3317 C CA . LEU A 1 411 ? 1.28 -28.969 -6.559 1 97.12 411 LEU A CA 1
ATOM 3318 C C . LEU A 1 411 ? 2.27 -30.094 -6.258 1 97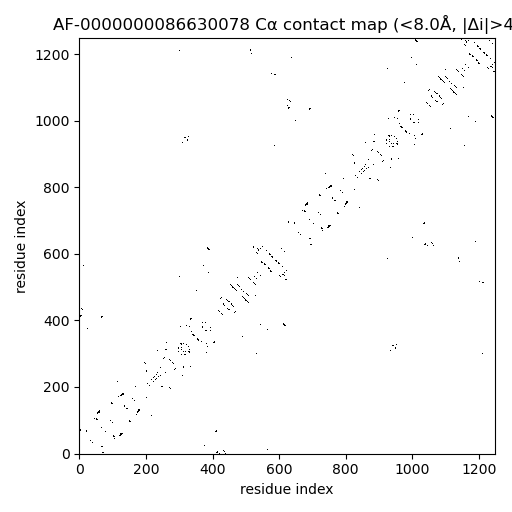.12 411 LEU A C 1
ATOM 3320 O O . LEU A 1 411 ? 2.82 -30.703 -7.176 1 97.12 411 LEU A O 1
ATOM 3324 N N . LEU A 1 412 ? 2.469 -30.359 -4.965 1 96.69 412 LEU A N 1
ATOM 3325 C CA . LEU A 1 412 ? 3.4 -31.406 -4.59 1 96.69 412 LEU A CA 1
ATOM 3326 C C . LEU A 1 412 ? 2.91 -32.781 -5.09 1 96.69 412 LEU A C 1
ATOM 3328 O O . LEU A 1 412 ? 3.705 -33.594 -5.551 1 96.69 412 LEU A O 1
ATOM 3332 N N . GLY A 1 413 ? 1.64 -32.969 -5.012 1 96.38 413 GLY A N 1
ATOM 3333 C CA . GLY A 1 413 ? 1.073 -34.219 -5.492 1 96.38 413 GLY A CA 1
ATOM 3334 C C . GLY A 1 413 ? 1.177 -34.406 -6.996 1 96.38 413 GLY A C 1
ATOM 3335 O O . GLY A 1 413 ? 1.271 -35.531 -7.496 1 96.38 413 GLY A O 1
ATOM 3336 N N . ASN A 1 414 ? 1.174 -33.312 -7.695 1 95.75 414 ASN A N 1
ATOM 3337 C CA . ASN A 1 414 ? 1.184 -33.312 -9.156 1 95.75 414 ASN A CA 1
ATOM 3338 C C . ASN A 1 414 ? 2.525 -32.844 -9.703 1 95.75 414 ASN A C 1
ATOM 3340 O O . ASN A 1 414 ? 2.639 -32.531 -10.898 1 95.75 414 ASN A O 1
ATOM 3344 N N . LEU A 1 415 ? 3.553 -32.781 -8.938 1 97.06 415 LEU A N 1
ATOM 3345 C CA . LEU A 1 415 ? 4.84 -32.188 -9.281 1 97.06 415 LEU A CA 1
ATOM 3346 C C . LEU A 1 415 ? 5.426 -32.844 -10.523 1 97.06 415 LEU A C 1
ATOM 3348 O O . LEU A 1 415 ? 6.027 -32.156 -11.367 1 97.06 415 LEU A O 1
ATOM 3352 N N . GLY A 1 416 ? 5.25 -34.094 -10.68 1 95.62 416 GLY A N 1
ATOM 3353 C CA . GLY A 1 416 ? 5.805 -34.844 -11.797 1 95.62 416 GLY A CA 1
ATOM 3354 C C . GLY A 1 416 ? 5.348 -34.312 -13.148 1 95.62 416 GLY A C 1
ATOM 3355 O O . GLY A 1 416 ? 6.09 -34.406 -14.133 1 95.62 416 GLY A O 1
ATOM 3356 N N . THR A 1 417 ? 4.133 -33.781 -13.188 1 95.38 417 THR A N 1
ATOM 3357 C CA . THR A 1 417 ? 3.539 -33.344 -14.438 1 95.38 417 THR A CA 1
ATOM 3358 C C . THR A 1 417 ? 4.195 -32.031 -14.914 1 95.38 417 THR A C 1
ATOM 3360 O O . THR A 1 417 ? 4.031 -31.641 -16.078 1 95.38 417 THR A O 1
ATOM 3363 N N . TYR A 1 418 ? 4.957 -31.422 -14.078 1 97.5 418 TYR A N 1
ATOM 3364 C CA . TYR A 1 418 ? 5.66 -30.188 -14.43 1 97.5 418 TYR A CA 1
ATOM 3365 C C . TYR A 1 418 ? 7.074 -30.5 -14.914 1 97.5 418 TYR A C 1
ATOM 3367 O O . TYR A 1 418 ? 7.715 -29.641 -15.539 1 97.5 418 TYR A O 1
ATOM 3375 N N . ILE A 1 419 ? 7.543 -31.703 -14.633 1 98.25 419 ILE A N 1
ATOM 3376 C CA . ILE A 1 419 ? 8.914 -32.094 -14.945 1 98.25 419 ILE A CA 1
ATOM 3377 C C . ILE A 1 419 ? 9.031 -32.406 -16.422 1 98.25 419 ILE A C 1
ATOM 3379 O O . ILE A 1 419 ? 9.992 -32.031 -17.094 1 98.25 419 ILE A O 1
ATOM 3383 N N . TYR A 1 420 ? 8.016 -33.125 -16.906 1 97.44 420 TYR A N 1
ATOM 3384 C CA . TYR A 1 420 ? 8.055 -33.656 -18.281 1 97.44 420 TYR A CA 1
ATOM 3385 C C . TYR A 1 420 ? 6.859 -33.156 -19.078 1 97.44 420 TYR A C 1
ATOM 3387 O O . TYR A 1 420 ? 5.844 -32.75 -18.5 1 97.44 420 TYR A O 1
ATOM 3395 N N . GLY A 1 421 ? 7.043 -33.094 -20.375 1 94.81 421 GLY A N 1
ATOM 3396 C CA . GLY A 1 421 ? 5.961 -32.906 -21.328 1 94.81 421 GLY A CA 1
ATOM 3397 C C . GLY A 1 421 ? 6.094 -33.844 -22.547 1 94.81 421 GLY A C 1
ATOM 3398 O O . GLY A 1 421 ? 7.105 -34.531 -22.703 1 94.81 421 GLY A O 1
ATOM 3399 N N . VAL A 1 422 ? 5.051 -33.969 -23.203 1 91.94 422 VAL A N 1
ATOM 3400 C CA . VAL A 1 422 ? 5.066 -34.656 -24.484 1 91.94 422 VAL A CA 1
ATOM 3401 C C . VAL A 1 422 ? 4.5 -33.75 -25.578 1 91.94 422 VAL A C 1
ATOM 3403 O O . VAL A 1 422 ? 3.42 -33.188 -25.422 1 91.94 422 VAL A O 1
ATOM 3406 N N . LYS A 1 423 ? 5.289 -33.531 -26.531 1 88.25 423 LYS A N 1
ATOM 3407 C CA . LYS A 1 423 ? 4.867 -32.719 -27.672 1 88.25 423 LYS A CA 1
ATOM 3408 C C . LYS A 1 423 ? 5.309 -33.344 -28.984 1 88.25 423 LYS A C 1
ATOM 3410 O O . LYS A 1 423 ? 6.492 -33.625 -29.188 1 88.25 423 LYS A O 1
ATOM 3415 N N . ASP A 1 424 ? 4.367 -33.594 -29.922 1 85.06 424 ASP A N 1
ATOM 3416 C CA . ASP A 1 424 ? 4.645 -34.188 -31.219 1 85.06 424 ASP A CA 1
ATOM 3417 C C . ASP A 1 424 ? 5.445 -35.5 -31.078 1 85.06 424 ASP A C 1
ATOM 3419 O O . ASP A 1 424 ? 6.48 -35.656 -31.719 1 85.06 424 ASP A O 1
ATOM 3423 N N . ASP A 1 425 ? 5.105 -36.312 -30.172 1 86.19 425 ASP A N 1
ATOM 3424 C CA . ASP A 1 425 ? 5.664 -37.625 -29.891 1 86.19 425 ASP A CA 1
ATOM 3425 C C . ASP A 1 425 ? 7.094 -37.531 -29.375 1 86.19 425 ASP A C 1
ATOM 3427 O O . ASP A 1 425 ? 7.898 -38.438 -29.547 1 86.19 425 ASP A O 1
ATOM 3431 N N . ARG A 1 426 ? 7.387 -36.406 -28.891 1 92.69 426 ARG A N 1
ATOM 3432 C CA . ARG A 1 426 ? 8.68 -36.156 -28.281 1 92.69 426 ARG A CA 1
ATOM 3433 C C . ARG A 1 426 ? 8.531 -35.875 -26.781 1 92.69 426 ARG A C 1
ATOM 3435 O O . ARG A 1 426 ? 7.656 -35.094 -26.375 1 92.69 426 ARG A O 1
ATOM 3442 N N . VAL A 1 427 ? 9.352 -36.625 -26.031 1 96 427 VAL A N 1
ATOM 3443 C CA . VAL A 1 427 ? 9.398 -36.344 -24.594 1 96 427 VAL A CA 1
ATOM 3444 C C . VAL A 1 427 ? 10.234 -35.062 -24.375 1 96 427 VAL A C 1
ATOM 3446 O O . VAL A 1 427 ? 11.281 -34.906 -24.984 1 96 427 VAL A O 1
ATOM 3449 N N . VAL A 1 428 ? 9.742 -34.219 -23.641 1 97.5 428 VAL A N 1
ATOM 3450 C CA . VAL A 1 428 ? 10.438 -32.969 -23.312 1 97.5 428 VAL A CA 1
ATOM 3451 C C . VAL A 1 428 ? 10.719 -32.906 -21.812 1 97.5 428 VAL A C 1
ATOM 3453 O O . VAL A 1 428 ? 9.828 -33.125 -21 1 97.5 428 VAL A O 1
ATOM 3456 N N . VAL A 1 429 ? 11.977 -32.594 -21.406 1 98.12 429 VAL A N 1
ATOM 3457 C CA . VAL A 1 429 ? 12.344 -32.406 -20.016 1 98.12 429 VAL A CA 1
ATOM 3458 C C . VAL A 1 429 ? 12.359 -30.906 -19.703 1 98.12 429 VAL A C 1
ATOM 3460 O O . VAL A 1 429 ? 13.188 -30.156 -20.234 1 98.12 429 VAL A O 1
ATOM 3463 N N . HIS A 1 430 ? 11.484 -30.484 -18.844 1 98.31 430 HIS A N 1
ATOM 3464 C CA . HIS A 1 430 ? 11.375 -29.078 -18.484 1 98.31 430 HIS A CA 1
ATOM 3465 C C . HIS A 1 430 ? 12.195 -28.766 -17.234 1 98.31 430 HIS A C 1
ATOM 3467 O O . HIS A 1 430 ? 12.883 -27.734 -17.172 1 98.31 430 HIS A O 1
ATOM 3473 N N . LEU A 1 431 ? 12.055 -29.578 -16.188 1 98.62 431 LEU A N 1
ATOM 3474 C CA . LEU A 1 431 ? 12.727 -29.375 -14.906 1 98.62 431 LEU A CA 1
ATOM 3475 C C . LEU A 1 431 ? 13.672 -30.531 -14.609 1 98.62 431 LEU A C 1
ATOM 3477 O O . LEU A 1 431 ? 13.391 -31.688 -14.969 1 98.62 431 LEU A O 1
ATOM 3481 N N . TYR A 1 432 ? 14.773 -30.266 -14 1 98.44 432 TYR A N 1
ATOM 3482 C CA . TYR A 1 432 ? 15.742 -31.297 -13.641 1 98.44 432 TYR A CA 1
ATOM 3483 C C . TYR A 1 432 ? 15.594 -31.688 -12.18 1 98.44 432 TYR A C 1
ATOM 3485 O O . TYR A 1 432 ? 16.375 -31.266 -11.328 1 98.44 432 TYR A O 1
ATOM 3493 N N . ILE A 1 433 ? 14.688 -32.531 -11.938 1 98.38 433 ILE A N 1
ATOM 3494 C CA . ILE A 1 433 ? 14.383 -33.156 -10.656 1 98.38 433 ILE A CA 1
ATOM 3495 C C . ILE A 1 433 ? 14.477 -34.688 -10.789 1 98.38 433 ILE A C 1
ATOM 3497 O O . ILE A 1 433 ? 13.797 -35.281 -11.617 1 98.38 433 ILE A O 1
ATOM 3501 N N . ALA A 1 434 ? 15.328 -35.281 -10.016 1 98.56 434 ALA A N 1
ATOM 3502 C CA . ALA A 1 434 ? 15.508 -36.75 -10.086 1 98.56 434 ALA A CA 1
ATOM 3503 C C . ALA A 1 434 ? 14.164 -37.469 -10.023 1 98.56 434 ALA A C 1
ATOM 3505 O O . ALA A 1 434 ? 13.359 -37.219 -9.125 1 98.56 434 ALA A O 1
ATOM 3506 N N . SER A 1 435 ? 13.922 -38.375 -11.055 1 98.44 435 SER A N 1
ATOM 3507 C CA . SER A 1 435 ? 12.617 -39.031 -11.188 1 98.44 435 SER A CA 1
ATOM 3508 C C . SER A 1 435 ? 12.648 -40.125 -12.234 1 98.44 435 SER A C 1
ATOM 3510 O O . SER A 1 435 ? 13.625 -40.25 -12.977 1 98.44 435 SER A O 1
ATOM 3512 N N . THR A 1 436 ? 11.68 -40.906 -12.203 1 98 436 THR A N 1
ATOM 3513 C CA . THR A 1 436 ? 11.398 -41.906 -13.227 1 98 436 THR A CA 1
ATOM 3514 C C . THR A 1 436 ? 10.062 -41.625 -13.914 1 98 436 THR A C 1
ATOM 3516 O O . THR A 1 436 ? 9.047 -41.406 -13.25 1 98 436 THR A O 1
ATOM 3519 N N . PHE A 1 437 ? 10.133 -41.594 -15.258 1 97.5 437 PHE A N 1
ATOM 3520 C CA . PHE A 1 437 ? 8.961 -41.25 -16.047 1 97.5 437 PHE A CA 1
ATOM 3521 C C . PHE A 1 437 ? 8.562 -42.406 -16.969 1 97.5 437 PHE A C 1
ATOM 3523 O O . PHE A 1 437 ? 9.32 -42.781 -17.875 1 97.5 437 PHE A O 1
ATOM 3530 N N . ASN A 1 438 ? 7.414 -42.969 -16.672 1 96.25 438 ASN A N 1
ATOM 3531 C CA . ASN A 1 438 ? 6.805 -43.906 -17.609 1 96.25 438 ASN A CA 1
ATOM 3532 C C . ASN A 1 438 ? 5.992 -43.188 -18.672 1 96.25 438 ASN A C 1
ATOM 3534 O O . ASN A 1 438 ? 4.875 -42.719 -18.406 1 96.25 438 ASN A O 1
ATOM 3538 N N . VAL A 1 439 ? 6.535 -43.156 -19.891 1 94.75 439 VAL A N 1
ATOM 3539 C CA . VAL A 1 439 ? 5.938 -42.344 -20.953 1 94.75 439 VAL A CA 1
ATOM 3540 C C . VAL A 1 439 ? 4.59 -42.938 -21.359 1 94.75 439 VAL A C 1
ATOM 3542 O O . VAL A 1 439 ? 4.52 -44.094 -21.797 1 94.75 439 VAL A O 1
ATOM 3545 N N . PRO A 1 440 ? 3.574 -42.156 -21.188 1 90.5 440 PRO A N 1
ATOM 3546 C CA . PRO A 1 440 ? 2.252 -42.688 -21.516 1 90.5 440 PRO A CA 1
ATOM 3547 C C . PRO A 1 440 ? 2.154 -43.156 -22.969 1 90.5 440 PRO A C 1
ATOM 3549 O O . PRO A 1 440 ? 2.639 -42.469 -23.875 1 90.5 440 PRO A O 1
ATOM 3552 N N . GLY A 1 441 ? 1.48 -44.312 -23.172 1 87.31 441 GLY A N 1
ATOM 3553 C CA . GLY A 1 441 ? 1.231 -44.812 -24.5 1 87.31 441 GLY A CA 1
ATOM 3554 C C . GLY A 1 441 ? 2.434 -45.531 -25.109 1 87.31 441 GLY A C 1
ATOM 3555 O O . GLY A 1 441 ? 2.418 -45.875 -26.297 1 87.31 441 GLY A O 1
ATOM 3556 N N . SER A 1 442 ? 3.453 -45.562 -24.344 1 89.31 442 SER A N 1
ATOM 3557 C CA . SER A 1 442 ? 4.641 -46.25 -24.844 1 89.31 442 SER A CA 1
ATOM 3558 C C . SER A 1 442 ? 5.227 -47.156 -23.766 1 89.31 442 SER A C 1
ATOM 3560 O O . SER A 1 442 ? 4.738 -47.188 -22.641 1 89.31 442 SER A O 1
ATOM 3562 N N . ASN A 1 443 ? 6.211 -47.969 -24.156 1 90.88 443 ASN A N 1
ATOM 3563 C CA . ASN A 1 443 ? 6.902 -48.844 -23.203 1 90.88 443 ASN A CA 1
ATOM 3564 C C . ASN A 1 443 ? 8.211 -48.219 -22.719 1 90.88 443 ASN A C 1
ATOM 3566 O O . ASN A 1 443 ? 9.039 -48.906 -22.109 1 90.88 443 ASN A O 1
ATOM 3570 N N . THR A 1 444 ? 8.344 -47 -23 1 93.88 444 THR A N 1
ATOM 3571 C CA . THR A 1 444 ? 9.586 -46.312 -22.656 1 93.88 444 THR A CA 1
ATOM 3572 C C . THR A 1 444 ? 9.555 -45.812 -21.234 1 93.88 444 THR A C 1
ATOM 3574 O O . THR A 1 444 ? 8.562 -45.219 -20.812 1 93.88 444 THR A O 1
ATOM 3577 N N . THR A 1 445 ? 10.555 -46.094 -20.469 1 97.25 445 THR A N 1
ATOM 3578 C CA . THR A 1 445 ? 10.797 -45.5 -19.141 1 97.25 445 THR A CA 1
ATOM 3579 C C . THR A 1 445 ? 12.031 -44.594 -19.172 1 97.25 445 THR A C 1
ATOM 3581 O O . THR A 1 445 ? 13.078 -45 -19.703 1 97.25 445 THR A O 1
ATOM 3584 N N . ILE A 1 446 ? 11.891 -43.438 -18.688 1 97.5 446 ILE A N 1
ATOM 3585 C CA . ILE A 1 446 ? 12.992 -42.5 -18.594 1 97.5 446 ILE A CA 1
ATOM 3586 C C . ILE A 1 446 ? 13.391 -42.312 -17.141 1 97.5 446 ILE A C 1
ATOM 3588 O O . ILE A 1 446 ? 12.547 -42 -16.281 1 97.5 446 ILE A O 1
ATOM 3592 N N . THR A 1 447 ? 14.648 -42.531 -16.812 1 98.5 447 THR A N 1
ATOM 3593 C CA . THR A 1 447 ? 15.18 -42.281 -15.469 1 98.5 447 THR A CA 1
ATOM 3594 C C . THR A 1 447 ? 16.141 -41.094 -15.469 1 98.5 447 THR A C 1
ATOM 3596 O O . THR A 1 447 ? 17.109 -41.094 -16.219 1 98.5 447 THR A O 1
ATOM 3599 N N . MET A 1 448 ? 15.828 -40.125 -14.703 1 98.62 448 MET A N 1
ATOM 3600 C CA . MET A 1 448 ? 16.688 -38.969 -14.562 1 98.62 448 MET A CA 1
ATOM 3601 C C . MET A 1 448 ? 17.344 -38.938 -13.188 1 98.62 448 MET A C 1
ATOM 3603 O O . MET A 1 448 ? 16.656 -38.906 -12.164 1 98.62 448 MET A O 1
ATOM 3607 N N . LYS A 1 449 ? 18.672 -38.969 -13.133 1 98.5 449 LYS A N 1
ATOM 3608 C CA . LYS A 1 449 ? 19.453 -38.812 -11.914 1 98.5 449 LYS A CA 1
ATOM 3609 C C . LYS A 1 449 ? 20.156 -37.438 -11.898 1 98.5 449 LYS A C 1
ATOM 3611 O O . LYS A 1 449 ? 20.812 -37.062 -12.875 1 98.5 449 LYS A O 1
ATOM 3616 N N . THR A 1 450 ? 19.953 -36.75 -10.898 1 98.31 450 THR A N 1
ATOM 3617 C CA . THR A 1 450 ? 20.594 -35.438 -10.75 1 98.31 450 THR A CA 1
ATOM 3618 C C . THR A 1 450 ? 20.516 -34.969 -9.297 1 98.31 450 THR A C 1
ATOM 3620 O O . THR A 1 450 ? 19.656 -35.406 -8.539 1 98.31 450 THR A O 1
ATOM 3623 N N . ASN A 1 451 ? 21.469 -34.125 -8.867 1 96.25 451 ASN A N 1
ATOM 3624 C CA . ASN A 1 451 ? 21.438 -33.438 -7.578 1 96.25 451 ASN A CA 1
ATOM 3625 C C . ASN A 1 451 ? 21.109 -31.969 -7.746 1 96.25 451 ASN A C 1
ATOM 3627 O O . ASN A 1 451 ? 21.5 -31.141 -6.914 1 96.25 451 ASN A O 1
ATOM 3631 N N . ALA A 1 452 ? 20.531 -31.625 -8.906 1 95.56 452 ALA A N 1
ATOM 3632 C CA . ALA A 1 452 ? 20.047 -30.266 -9.055 1 95.56 452 ALA A CA 1
ATOM 3633 C C . ALA A 1 452 ? 19.125 -29.891 -7.898 1 95.56 452 ALA A C 1
ATOM 3635 O O . ALA A 1 452 ? 18.391 -30.734 -7.375 1 95.56 452 ALA A O 1
ATOM 3636 N N . PRO A 1 453 ? 19.219 -28.672 -7.461 1 95.25 453 PRO A N 1
ATOM 3637 C CA . PRO A 1 453 ? 19.891 -27.531 -8.086 1 95.25 453 PRO A CA 1
ATOM 3638 C C . PRO A 1 453 ? 21.312 -27.312 -7.562 1 95.25 453 PRO A C 1
ATOM 3640 O O . PRO A 1 453 ? 21.953 -26.312 -7.902 1 95.25 453 PRO A O 1
ATOM 3643 N N . TRP A 1 454 ? 21.844 -28.234 -6.723 1 95.69 454 TRP A N 1
ATOM 3644 C CA . TRP A 1 454 ? 23.172 -28.078 -6.121 1 95.69 454 TRP A CA 1
ATOM 3645 C C . TRP A 1 454 ? 24.266 -28.406 -7.129 1 95.69 454 TRP A C 1
ATOM 3647 O O . TRP A 1 454 ? 25.391 -27.891 -7.031 1 95.69 454 TRP A O 1
ATOM 3657 N N . SER A 1 455 ? 23.906 -29.266 -8.055 1 93.62 455 SER A N 1
ATOM 3658 C CA . SER A 1 455 ? 24.812 -29.688 -9.117 1 93.62 455 SER A CA 1
ATOM 3659 C C . SER A 1 455 ? 24.188 -29.469 -10.492 1 93.62 455 SER A C 1
ATOM 3661 O O . SER A 1 455 ? 22.969 -29.484 -10.633 1 93.62 455 SER A O 1
ATOM 3663 N N . GLY A 1 456 ? 25.062 -29.281 -11.492 1 95.88 456 GLY A N 1
ATOM 3664 C CA . GLY A 1 456 ? 24.578 -29.141 -12.859 1 95.88 456 GLY A CA 1
ATOM 3665 C C . GLY A 1 456 ? 24.656 -30.438 -13.648 1 95.88 456 GLY A C 1
ATOM 3666 O O . GLY A 1 456 ? 24.344 -30.453 -14.844 1 95.88 456 GLY A O 1
ATOM 3667 N N . GLU A 1 457 ? 24.969 -31.469 -12.969 1 97.56 457 GLU A N 1
ATOM 3668 C CA . GLU A 1 457 ? 25.078 -32.781 -13.625 1 97.56 457 GLU A CA 1
ATOM 3669 C C . GLU A 1 457 ? 23.734 -33.469 -13.695 1 97.56 457 GLU A C 1
ATOM 3671 O O . GLU A 1 457 ? 23.062 -33.656 -12.68 1 97.56 457 GLU A O 1
ATOM 3676 N N . VAL A 1 458 ? 23.359 -33.906 -14.969 1 98.38 458 VAL A N 1
ATOM 3677 C CA . VAL A 1 458 ? 22.094 -34.594 -15.203 1 98.38 458 VAL A CA 1
ATOM 3678 C C . VAL A 1 458 ? 22.359 -35.844 -16.031 1 98.38 458 VAL A C 1
ATOM 3680 O O . VAL A 1 458 ? 23.016 -35.812 -17.078 1 98.38 458 VAL A O 1
ATOM 3683 N N . GLU A 1 459 ? 21.906 -36.938 -15.555 1 98.56 459 GLU A N 1
ATOM 3684 C CA . GLU A 1 459 ? 21.969 -38.219 -16.281 1 98.56 459 GLU A CA 1
ATOM 3685 C C . GLU A 1 459 ? 20.562 -38.719 -16.609 1 98.56 459 GLU A C 1
ATOM 3687 O O . GLU A 1 459 ? 19.734 -38.906 -15.719 1 98.56 459 GLU A O 1
ATOM 3692 N N . ILE A 1 460 ? 20.281 -38.906 -17.891 1 98.25 460 ILE A N 1
ATOM 3693 C CA . ILE A 1 460 ? 18.984 -39.406 -18.359 1 98.25 460 ILE A CA 1
ATOM 3694 C C . ILE A 1 460 ? 19.156 -40.75 -19.047 1 98.25 460 ILE A C 1
ATOM 3696 O O . ILE A 1 460 ? 19.906 -40.875 -20.016 1 98.25 460 ILE A O 1
ATOM 3700 N N . THR A 1 461 ? 18.516 -41.719 -18.516 1 98.38 461 THR A N 1
ATOM 3701 C CA . THR A 1 461 ? 18.562 -43.062 -19.078 1 98.38 461 THR A CA 1
ATOM 3702 C C . THR A 1 461 ? 17.234 -43.438 -19.703 1 98.38 461 THR A C 1
ATOM 3704 O O . THR A 1 461 ? 16.188 -43.312 -19.062 1 98.38 461 THR A O 1
ATOM 3707 N N . LEU A 1 462 ? 17.312 -43.938 -20.938 1 97.31 462 LEU A N 1
ATOM 3708 C CA . LEU A 1 462 ? 16.125 -44.344 -21.672 1 97.31 462 LEU A CA 1
ATOM 3709 C C . LEU A 1 462 ? 16.062 -45.844 -21.797 1 97.31 462 LEU A C 1
ATOM 3711 O O . LEU A 1 462 ? 17.031 -46.5 -22.219 1 97.31 462 LEU A O 1
ATOM 3715 N N . SER A 1 463 ? 14.953 -46.469 -21.484 1 97.25 463 SER A N 1
ATOM 3716 C CA . SER A 1 463 ? 14.805 -47.906 -21.609 1 97.25 463 SER A CA 1
ATOM 3717 C C . SER A 1 463 ? 14.633 -48.344 -23.062 1 97.25 463 SER A C 1
ATOM 3719 O O . SER A 1 463 ? 14.977 -49.438 -23.438 1 97.25 463 SER A O 1
ATOM 3721 N N . GLU A 1 464 ? 13.961 -47.469 -23.828 1 95.62 464 GLU A N 1
ATOM 3722 C CA . GLU A 1 464 ? 13.773 -47.656 -25.266 1 95.62 464 GLU A CA 1
ATOM 3723 C C . GLU A 1 464 ? 14.094 -46.375 -26.031 1 95.62 464 GLU A C 1
ATOM 3725 O O . GLU A 1 464 ? 14.062 -45.281 -25.453 1 95.62 464 GLU A O 1
ATOM 3730 N N . PRO A 1 465 ? 14.461 -46.594 -27.297 1 93.44 465 PRO A N 1
ATOM 3731 C CA . PRO A 1 465 ? 14.719 -45.375 -28.094 1 93.44 465 PRO A CA 1
ATOM 3732 C C . PRO A 1 465 ? 13.531 -44.406 -28.109 1 93.44 465 PRO A C 1
ATOM 3734 O O . PRO A 1 465 ? 12.383 -44.844 -28.219 1 93.44 465 PRO A O 1
ATOM 3737 N N . THR A 1 466 ? 13.789 -43.188 -27.891 1 92.56 466 THR A N 1
ATOM 3738 C CA . THR A 1 466 ? 12.75 -42.188 -27.797 1 92.56 466 THR A CA 1
ATOM 3739 C C . THR A 1 466 ? 13.273 -40.812 -28.281 1 92.56 466 THR A C 1
ATOM 3741 O O . THR A 1 466 ? 14.469 -40.531 -28.188 1 92.56 466 THR A O 1
ATOM 3744 N N . SER A 1 467 ? 12.391 -40.062 -28.953 1 94.06 467 SER A N 1
ATOM 3745 C CA . SER A 1 467 ? 12.703 -38.656 -29.234 1 94.06 467 SER A CA 1
ATOM 3746 C C . SER A 1 467 ? 12.672 -37.812 -27.969 1 94.06 467 SER A C 1
ATOM 3748 O O . SER A 1 467 ? 11.734 -37.906 -27.188 1 94.06 467 SER A O 1
ATOM 3750 N N . LEU A 1 468 ? 13.781 -37.031 -27.797 1 96 468 LEU A N 1
ATOM 3751 C CA . LEU A 1 468 ? 13.945 -36.312 -26.531 1 96 468 LEU A CA 1
ATOM 3752 C C . LEU A 1 468 ? 14.391 -34.875 -26.766 1 96 468 LEU A C 1
ATOM 3754 O O . LEU A 1 468 ? 15.234 -34.625 -27.625 1 96 468 LEU A O 1
ATOM 3758 N N . ALA A 1 469 ? 13.773 -33.969 -26.172 1 97.06 469 ALA A N 1
ATOM 3759 C CA . ALA A 1 469 ? 14.25 -32.594 -26.062 1 97.06 469 ALA A CA 1
ATOM 3760 C C . ALA A 1 469 ? 14.492 -32.219 -24.594 1 97.06 469 ALA A C 1
ATOM 3762 O O . ALA A 1 469 ? 13.719 -32.594 -23.719 1 97.06 469 ALA A O 1
ATOM 3763 N N . CYS A 1 470 ? 15.633 -31.5 -24.297 1 97.62 470 CYS A N 1
ATOM 3764 C CA . CYS A 1 470 ? 16.016 -31.125 -22.938 1 97.62 470 CYS A CA 1
ATOM 3765 C C . CYS A 1 470 ? 16.188 -29.609 -22.828 1 97.62 470 CYS A C 1
ATOM 3767 O O . CYS A 1 470 ? 16.844 -29 -23.688 1 97.62 470 CYS A O 1
ATOM 3769 N N . ARG A 1 471 ? 15.664 -29.062 -21.797 1 98.06 471 ARG A N 1
ATOM 3770 C CA . ARG A 1 471 ? 15.797 -27.625 -21.578 1 98.06 471 ARG A CA 1
ATOM 3771 C C . ARG A 1 471 ? 17.25 -27.25 -21.297 1 98.06 471 ARG A C 1
ATOM 3773 O O . ARG A 1 471 ? 17.953 -27.953 -20.594 1 98.06 471 ARG A O 1
ATOM 3780 N N . ILE A 1 472 ? 17.688 -26.188 -21.812 1 97.5 472 ILE A N 1
ATOM 3781 C CA . ILE A 1 472 ? 18.922 -25.531 -21.406 1 97.5 472 ILE A CA 1
ATOM 3782 C C . ILE A 1 472 ? 18.594 -24.328 -20.531 1 97.5 472 ILE A C 1
ATOM 3784 O O . ILE A 1 472 ? 18.156 -23.281 -21.031 1 97.5 472 ILE A O 1
ATOM 3788 N N . PRO A 1 473 ? 18.812 -24.469 -19.203 1 97.44 473 PRO A N 1
ATOM 3789 C CA . PRO A 1 473 ? 18.438 -23.344 -18.328 1 97.44 473 PRO A CA 1
ATOM 3790 C C . PRO A 1 473 ? 19.156 -22.047 -18.703 1 97.44 473 PRO A C 1
ATOM 3792 O O . PRO A 1 473 ? 20.344 -22.062 -19.047 1 97.44 473 PRO A O 1
ATOM 3795 N N . SER A 1 474 ? 18.453 -20.906 -18.594 1 94.88 474 SER A N 1
ATOM 3796 C CA . SER A 1 474 ? 19.016 -19.609 -18.969 1 94.88 474 SER A CA 1
ATOM 3797 C C . SER A 1 474 ? 20.125 -19.203 -18 1 94.88 474 SER A C 1
ATOM 3799 O O . SER A 1 474 ? 21 -18.406 -18.344 1 94.88 474 SER A O 1
ATOM 3801 N N . TRP A 1 475 ? 20.141 -19.703 -16.781 1 95.12 475 TRP A N 1
ATOM 3802 C CA . TRP A 1 475 ? 21.156 -19.328 -15.805 1 95.12 475 TRP A CA 1
ATOM 3803 C C . TRP A 1 475 ? 22.453 -20.078 -16.062 1 95.12 475 TRP A C 1
ATOM 3805 O O . TRP A 1 475 ? 23.5 -19.734 -15.484 1 95.12 475 TRP A O 1
ATOM 3815 N N . ALA A 1 476 ? 22.406 -21.109 -16.938 1 92.5 476 ALA A N 1
ATOM 3816 C CA . ALA A 1 476 ? 23.625 -21.859 -17.234 1 92.5 476 ALA A CA 1
ATOM 3817 C C . ALA A 1 476 ? 24.516 -21.109 -18.219 1 92.5 476 ALA A C 1
ATOM 3819 O O . ALA A 1 476 ? 24.047 -20.594 -19.234 1 92.5 476 ALA A O 1
ATOM 3820 N N . THR A 1 477 ? 25.766 -20.859 -17.953 1 84 477 THR A N 1
ATOM 3821 C CA . THR A 1 477 ? 26.734 -20.172 -18.812 1 84 477 THR A CA 1
ATOM 3822 C C . THR A 1 477 ? 27.141 -21.062 -19.984 1 84 477 THR A C 1
ATOM 3824 O O . THR A 1 477 ? 27.719 -20.594 -20.953 1 84 477 THR A O 1
ATOM 3827 N N . GLY A 1 478 ? 26.766 -22.312 -20 1 86.75 478 GLY A N 1
ATOM 3828 C CA . GLY A 1 478 ? 27.062 -23.312 -21.016 1 86.75 478 GLY A CA 1
ATOM 3829 C C . GLY A 1 478 ? 26.516 -24.688 -20.688 1 86.75 478 GLY A C 1
ATOM 3830 O O . GLY A 1 478 ? 26 -24.922 -19.578 1 86.75 478 GLY A O 1
ATOM 3831 N N . TYR A 1 479 ? 26.547 -25.547 -21.734 1 93.94 479 TYR A N 1
ATOM 3832 C CA . TYR A 1 479 ? 26.125 -26.922 -21.484 1 93.94 479 TYR A CA 1
ATOM 3833 C C . TYR A 1 479 ? 27.016 -27.906 -22.234 1 93.94 479 TYR A C 1
ATOM 3835 O O . TYR A 1 479 ? 27.703 -27.516 -23.188 1 93.94 479 TYR A O 1
ATOM 3843 N N . LYS A 1 480 ? 27.141 -29.047 -21.688 1 96 480 LYS A N 1
ATOM 3844 C CA . LYS A 1 480 ? 27.75 -30.188 -22.375 1 96 480 LYS A CA 1
ATOM 3845 C C . LYS A 1 480 ? 26.781 -31.359 -22.438 1 96 480 LYS A C 1
ATOM 3847 O O . LYS A 1 480 ? 26 -31.578 -21.516 1 96 480 LYS A O 1
ATOM 3852 N N . ALA A 1 481 ? 26.766 -32.031 -23.594 1 95.44 481 ALA A N 1
ATOM 3853 C CA . ALA A 1 481 ? 25.953 -33.219 -23.781 1 95.44 481 ALA A CA 1
ATOM 3854 C C . ALA A 1 481 ? 26.781 -34.344 -24.391 1 95.44 481 ALA A C 1
ATOM 3856 O O . ALA A 1 481 ? 27.625 -34.125 -25.266 1 95.44 481 ALA A O 1
ATOM 3857 N N . THR A 1 482 ? 26.547 -35.531 -24.016 1 94.06 482 THR A N 1
ATOM 3858 C CA . THR A 1 482 ? 27.297 -36.688 -24.531 1 94.06 482 THR A CA 1
ATOM 3859 C C . THR A 1 482 ? 26.781 -37.094 -25.906 1 94.06 482 THR A C 1
ATOM 3861 O O . THR A 1 482 ? 27.453 -37.812 -26.641 1 94.06 482 THR A O 1
ATOM 3864 N N . VAL A 1 483 ? 25.531 -36.75 -26.188 1 90.75 483 VAL A N 1
ATOM 3865 C CA . VAL A 1 483 ? 24.969 -37.094 -27.5 1 90.75 483 VAL A CA 1
ATOM 3866 C C . VAL A 1 483 ? 25.312 -35.969 -28.5 1 90.75 483 VAL A C 1
ATOM 3868 O O . VAL A 1 483 ? 25.109 -34.781 -28.203 1 90.75 483 VAL A O 1
ATOM 3871 N N . GLU A 1 484 ? 25.828 -36.406 -29.641 1 88.12 484 GLU A N 1
ATOM 3872 C CA . GLU A 1 484 ? 26.172 -35.469 -30.703 1 88.12 484 GLU A CA 1
ATOM 3873 C C . GLU A 1 484 ? 25 -35.219 -31.641 1 88.12 484 GLU A C 1
ATOM 3875 O O . GLU A 1 484 ? 24.078 -36.031 -31.703 1 88.12 484 GLU A O 1
ATOM 3880 N N . GLY A 1 485 ? 24.938 -34.125 -32.219 1 88.38 485 GLY A N 1
ATOM 3881 C CA . GLY A 1 485 ? 23.984 -33.844 -33.281 1 88.38 485 GLY A CA 1
ATOM 3882 C C . GLY A 1 485 ? 22.719 -33.156 -32.781 1 88.38 485 GLY A C 1
ATOM 3883 O O . GLY A 1 485 ? 21.734 -33.031 -33.5 1 88.38 485 GLY A O 1
ATOM 3884 N N . GLY A 1 486 ? 22.688 -32.781 -31.609 1 91.31 486 GLY A N 1
ATOM 3885 C CA . GLY A 1 486 ? 21.531 -32.062 -31.094 1 91.31 486 GLY A CA 1
ATOM 3886 C C . GLY A 1 486 ? 21.438 -30.625 -31.594 1 91.31 486 GLY A C 1
ATOM 3887 O O . GLY A 1 486 ? 22.453 -30.031 -31.969 1 91.31 486 GLY A O 1
ATOM 3888 N N . GLU A 1 487 ? 20.203 -30.125 -31.766 1 95.19 487 GLU A N 1
ATOM 3889 C CA . GLU A 1 487 ? 19.953 -28.75 -32.156 1 95.19 487 GLU A CA 1
ATOM 3890 C C . GLU A 1 487 ? 19.234 -27.984 -31.062 1 95.19 487 GLU A C 1
ATOM 3892 O O . GLU A 1 487 ? 18.297 -28.484 -30.453 1 95.19 487 GLU A O 1
ATOM 3897 N N . VAL A 1 488 ? 19.734 -26.797 -30.812 1 95.62 488 VAL A N 1
ATOM 3898 C CA . VAL A 1 488 ? 19.094 -25.969 -29.797 1 95.62 488 VAL A CA 1
ATOM 3899 C C . VAL A 1 488 ? 18.078 -25.031 -30.453 1 95.62 488 VAL A C 1
ATOM 3901 O O . VAL A 1 488 ? 18.422 -24.281 -31.375 1 95.62 488 VAL A O 1
ATOM 3904 N N . ARG A 1 489 ? 16.844 -25.156 -30.078 1 96.62 489 ARG A N 1
ATOM 3905 C CA . ARG A 1 489 ? 15.766 -24.281 -30.531 1 96.62 489 ARG A CA 1
ATOM 3906 C C . ARG A 1 489 ? 14.984 -23.734 -29.344 1 96.62 489 ARG A C 1
ATOM 3908 O O . ARG A 1 489 ? 14.445 -24.484 -28.531 1 96.62 489 ARG A O 1
ATOM 3915 N N . ASP A 1 490 ? 14.844 -22.375 -29.203 1 96.81 490 ASP A N 1
ATOM 3916 C CA . ASP A 1 490 ? 14.086 -21.672 -28.172 1 96.81 490 ASP A CA 1
ATOM 3917 C C . ASP A 1 490 ? 14.453 -22.188 -26.781 1 96.81 490 ASP A C 1
ATOM 3919 O O . ASP A 1 490 ? 13.57 -22.391 -25.953 1 96.81 490 ASP A O 1
ATOM 3923 N N . GLY A 1 491 ? 15.742 -22.484 -26.609 1 96.88 491 GLY A N 1
ATOM 3924 C CA . GLY A 1 491 ? 16.281 -22.844 -25.312 1 96.88 491 GLY A CA 1
ATOM 3925 C C . GLY A 1 491 ? 16.141 -24.312 -25 1 96.88 491 GLY A C 1
ATOM 3926 O O . GLY A 1 491 ? 16.422 -24.75 -23.875 1 96.88 491 GLY A O 1
ATOM 3927 N N . TYR A 1 492 ? 15.711 -25.156 -25.953 1 97.19 492 TYR A N 1
ATOM 3928 C CA . TYR A 1 492 ? 15.641 -26.609 -25.797 1 97.19 492 TYR A CA 1
ATOM 3929 C C . TYR A 1 492 ? 16.625 -27.312 -26.734 1 97.19 492 TYR A C 1
ATOM 3931 O O . TYR A 1 492 ? 16.75 -26.938 -27.906 1 97.19 492 TYR A O 1
ATOM 3939 N N . LEU A 1 493 ? 17.375 -28.219 -26.203 1 96.94 493 LEU A N 1
ATOM 3940 C CA . LEU A 1 493 ? 18.25 -29.078 -27 1 96.94 493 LEU A CA 1
ATOM 3941 C C . LEU A 1 493 ? 17.469 -30.281 -27.547 1 96.94 493 LEU A C 1
ATOM 3943 O O . LEU A 1 493 ? 17.156 -31.219 -26.812 1 96.94 493 LEU A O 1
ATOM 3947 N N . TYR A 1 494 ? 17.156 -30.234 -28.844 1 96.56 494 TYR A N 1
ATOM 3948 C CA . TYR A 1 494 ? 16.531 -31.359 -29.531 1 96.56 494 TYR A CA 1
ATOM 3949 C C . TYR A 1 494 ? 17.562 -32.406 -29.891 1 96.56 494 TYR A C 1
ATOM 3951 O O . TYR A 1 494 ? 18.438 -32.188 -30.719 1 96.56 494 TYR A O 1
ATOM 3959 N N . LEU A 1 495 ? 17.453 -33.531 -29.25 1 95.06 495 LEU A N 1
ATOM 3960 C CA . LEU A 1 495 ? 18.359 -34.625 -29.547 1 95.06 495 LEU A CA 1
ATOM 3961 C C . LEU A 1 495 ? 17.922 -35.344 -30.812 1 95.06 495 LEU A C 1
ATOM 3963 O O . LEU A 1 495 ? 16.781 -35.188 -31.266 1 95.06 495 LEU A O 1
ATOM 3967 N N . PRO A 1 496 ? 18.906 -36.062 -31.406 1 91.12 496 PRO A N 1
ATOM 3968 C CA . PRO A 1 496 ? 18.531 -36.812 -32.625 1 91.12 496 PRO A CA 1
ATOM 3969 C C . PRO A 1 496 ? 17.359 -37.781 -32.375 1 91.12 496 PRO A C 1
ATOM 3971 O O . PRO A 1 496 ? 17.125 -38.188 -31.234 1 91.12 496 PRO A O 1
ATOM 3974 N N . ALA A 1 497 ? 16.75 -38.094 -33.5 1 88.19 497 ALA A N 1
ATOM 3975 C CA . ALA A 1 497 ? 15.57 -38.938 -33.406 1 88.19 497 ALA A CA 1
ATOM 3976 C C . ALA A 1 497 ? 15.945 -40.312 -32.875 1 88.19 497 ALA A C 1
ATOM 3978 O O . ALA A 1 497 ? 16.969 -40.875 -33.281 1 88.19 497 ALA A O 1
ATOM 3979 N N . SER A 1 498 ? 15.305 -40.75 -31.953 1 88.44 498 SER A N 1
ATOM 3980 C CA . SER A 1 498 ? 15.383 -42.125 -31.438 1 88.44 498 SER A CA 1
ATOM 3981 C C . SER A 1 498 ? 16.703 -42.344 -30.703 1 88.44 498 SER A C 1
ATOM 3983 O O . SER A 1 498 ? 17.422 -43.312 -30.984 1 88.44 498 SER A O 1
ATOM 3985 N N . VAL A 1 499 ? 16.938 -41.469 -29.844 1 90.56 499 VAL A N 1
ATOM 3986 C CA . VAL A 1 499 ? 18.125 -41.656 -29 1 90.56 499 VAL A CA 1
ATOM 3987 C C . VAL A 1 499 ? 17.875 -42.781 -27.984 1 90.56 499 VAL A C 1
ATOM 3989 O O . VAL A 1 499 ? 16.734 -43.062 -27.625 1 90.56 499 VAL A O 1
ATOM 3992 N N . SER A 1 500 ? 18.953 -43.469 -27.625 1 92.56 500 SER A N 1
ATOM 3993 C CA . SER A 1 500 ? 18.844 -44.594 -26.703 1 92.56 500 SER A CA 1
ATOM 3994 C C . SER A 1 500 ? 20 -44.594 -25.703 1 92.56 500 SER A C 1
ATOM 3996 O O . SER A 1 500 ? 20.969 -43.875 -25.875 1 92.56 500 SER A O 1
ATOM 3998 N N . GLY A 1 501 ? 19.797 -45.281 -24.656 1 93.88 501 GLY A N 1
ATOM 3999 C CA . GLY A 1 501 ? 20.859 -45.406 -23.656 1 93.88 501 GLY A CA 1
ATOM 4000 C C . GLY A 1 501 ? 20.906 -44.281 -22.656 1 93.88 501 GLY A C 1
ATOM 4001 O O . GLY A 1 501 ? 19.859 -43.781 -22.234 1 93.88 501 GLY A O 1
ATOM 4002 N N . THR A 1 502 ? 22.062 -44 -22.219 1 96.81 502 THR A N 1
ATOM 4003 C CA . THR A 1 502 ? 22.25 -42.969 -21.188 1 96.81 502 THR A CA 1
ATOM 4004 C C . THR A 1 502 ? 22.812 -41.688 -21.781 1 96.81 502 THR A C 1
ATOM 4006 O O . THR A 1 502 ? 23.844 -41.719 -22.469 1 96.81 502 THR A O 1
ATOM 4009 N N . ILE A 1 503 ? 22.125 -40.625 -21.562 1 96.56 503 ILE A N 1
ATOM 4010 C CA . ILE A 1 503 ? 22.516 -39.312 -21.984 1 96.56 503 ILE A CA 1
ATOM 4011 C C . ILE A 1 503 ? 22.969 -38.5 -20.781 1 96.56 503 ILE A C 1
ATOM 4013 O O . ILE A 1 503 ? 22.266 -38.438 -19.766 1 96.56 503 ILE A O 1
ATOM 4017 N N . LYS A 1 504 ? 24.141 -37.875 -20.875 1 97.69 504 LYS A N 1
ATOM 4018 C CA . LYS A 1 504 ? 24.641 -37 -19.812 1 97.69 504 LYS A CA 1
ATOM 4019 C C . LYS A 1 504 ? 24.656 -35.531 -20.25 1 97.69 504 LYS A C 1
ATOM 4021 O O . LYS A 1 504 ? 25.141 -35.219 -21.344 1 97.69 504 LYS A O 1
ATOM 4026 N N . LEU A 1 505 ? 24.031 -34.75 -19.453 1 97.5 505 LEU A N 1
ATOM 4027 C CA . LEU A 1 505 ? 24.078 -33.312 -19.625 1 97.5 505 LEU A CA 1
ATOM 4028 C C . LEU A 1 505 ? 24.781 -32.625 -18.453 1 97.5 505 LEU A C 1
ATOM 4030 O O . LEU A 1 505 ? 24.641 -33.094 -17.312 1 97.5 505 LEU A O 1
ATOM 4034 N N . THR A 1 506 ? 25.562 -31.609 -18.703 1 97.25 506 THR A N 1
ATOM 4035 C CA . THR A 1 506 ? 26.219 -30.828 -17.672 1 97.25 506 THR A CA 1
ATOM 4036 C C . THR A 1 506 ? 25.984 -29.328 -17.891 1 97.25 506 THR A C 1
ATOM 4038 O O . THR A 1 506 ? 26.219 -28.812 -18.984 1 97.25 506 THR A O 1
ATOM 4041 N N . PHE A 1 507 ? 25.453 -28.719 -16.844 1 96.62 507 PHE A N 1
ATOM 4042 C CA . PHE A 1 507 ? 25.297 -27.281 -16.828 1 96.62 507 PHE A CA 1
ATOM 4043 C C . PHE A 1 507 ? 26.203 -26.641 -15.773 1 96.62 507 PHE A C 1
ATOM 4045 O O . PHE A 1 507 ? 26.328 -27.156 -14.664 1 96.62 507 PHE A O 1
ATOM 4052 N N . GLU A 1 508 ? 26.859 -25.609 -16.047 1 93.06 508 GLU A N 1
ATOM 4053 C CA . GLU A 1 508 ? 27.703 -24.922 -15.055 1 93.06 508 GLU A CA 1
ATOM 4054 C C . GLU A 1 508 ? 26.844 -24.109 -14.086 1 93.06 508 GLU A C 1
ATOM 4056 O O . GLU A 1 508 ? 26.109 -23.219 -14.508 1 93.06 508 GLU A O 1
ATOM 4061 N N . VAL A 1 509 ? 26.969 -24.484 -12.789 1 94.31 509 VAL A N 1
ATOM 4062 C CA . VAL A 1 509 ? 26.234 -23.766 -11.758 1 94.31 509 VAL A CA 1
ATOM 4063 C C . VAL A 1 509 ? 27.188 -22.922 -10.93 1 94.31 509 VAL A C 1
ATOM 4065 O O . VAL A 1 509 ? 28.094 -23.453 -10.273 1 94.31 509 VAL A O 1
ATOM 4068 N N . LYS A 1 510 ? 27.062 -21.609 -10.945 1 92.81 510 LYS A N 1
ATOM 4069 C CA . LYS A 1 510 ? 27.891 -20.688 -10.172 1 92.81 510 LYS A CA 1
ATOM 4070 C C . LYS A 1 510 ? 27.031 -19.578 -9.547 1 92.81 510 LYS A C 1
ATOM 4072 O O . LYS A 1 510 ? 26.062 -19.141 -10.141 1 92.81 510 LYS A O 1
ATOM 4077 N N . PRO A 1 511 ? 27.484 -19.219 -8.273 1 96.56 511 PRO A N 1
ATOM 4078 C CA . PRO A 1 511 ? 26.812 -18.047 -7.746 1 96.56 511 PRO A CA 1
ATOM 4079 C C . PRO A 1 511 ? 27.078 -16.781 -8.578 1 96.56 511 PRO A C 1
ATOM 4081 O O . PRO A 1 511 ? 28.172 -16.625 -9.125 1 96.56 511 PRO A O 1
ATOM 4084 N N . ARG A 1 512 ? 26.094 -15.961 -8.68 1 96.44 512 ARG A N 1
ATOM 4085 C CA . ARG A 1 512 ? 26.234 -14.719 -9.438 1 96.44 512 ARG A CA 1
ATOM 4086 C C . ARG A 1 512 ? 25.438 -13.594 -8.773 1 96.44 512 ARG A C 1
ATOM 4088 O O . ARG A 1 512 ? 24.422 -13.836 -8.141 1 96.44 512 ARG A O 1
ATOM 4095 N N . LYS A 1 513 ? 25.906 -12.367 -8.867 1 96.94 513 LYS A N 1
ATOM 4096 C CA . LYS A 1 513 ? 25.188 -11.172 -8.453 1 96.94 513 LYS A CA 1
ATOM 4097 C C . LYS A 1 513 ? 24.109 -10.812 -9.469 1 96.94 513 LYS A C 1
ATOM 4099 O O . LYS A 1 513 ? 24.297 -10.992 -10.672 1 96.94 513 LYS A O 1
ATOM 4104 N N . MET A 1 514 ? 22.984 -10.445 -9 1 97.31 514 MET A N 1
ATOM 4105 C CA . MET A 1 514 ? 21.875 -10 -9.844 1 97.31 514 MET A CA 1
ATOM 4106 C C . MET A 1 514 ? 21.531 -8.547 -9.555 1 97.31 514 MET A C 1
ATOM 4108 O O . MET A 1 514 ? 21.578 -8.102 -8.406 1 97.31 514 MET A O 1
ATOM 4112 N N . TYR A 1 515 ? 21.141 -7.828 -10.609 1 96.69 515 TYR A N 1
ATOM 4113 C CA . TYR A 1 515 ? 20.766 -6.418 -10.539 1 96.69 515 TYR A CA 1
ATOM 4114 C C . TYR A 1 515 ? 19.391 -6.184 -11.141 1 96.69 515 TYR A C 1
ATOM 4116 O O . TYR A 1 515 ? 19.031 -6.777 -12.164 1 96.69 515 TYR A O 1
ATOM 4124 N N . ALA A 1 516 ? 18.547 -5.422 -10.453 1 96.94 516 ALA A N 1
ATOM 4125 C CA . ALA A 1 516 ? 17.25 -5.047 -11 1 96.94 516 ALA A CA 1
ATOM 4126 C C . ALA A 1 516 ? 17.375 -3.891 -11.984 1 96.94 516 ALA A C 1
ATOM 4128 O O . ALA A 1 516 ? 18.328 -3.109 -11.914 1 96.94 516 ALA A O 1
ATOM 4129 N N . ASN A 1 517 ? 16.453 -3.805 -12.953 1 97 517 ASN A N 1
ATOM 4130 C CA . ASN A 1 517 ? 16.375 -2.611 -13.789 1 97 517 ASN A CA 1
ATOM 4131 C C . ASN A 1 517 ? 16.391 -1.338 -12.953 1 97 517 ASN A C 1
ATOM 4133 O O . ASN A 1 517 ? 15.68 -1.247 -11.945 1 97 517 ASN A O 1
ATOM 4137 N N . PRO A 1 518 ? 17.219 -0.389 -13.375 1 95.75 518 PRO A N 1
ATOM 4138 C CA . PRO A 1 518 ? 17.359 0.801 -12.531 1 95.75 518 PRO A CA 1
ATOM 4139 C C . PRO A 1 518 ? 16.047 1.554 -12.352 1 95.75 518 PRO A C 1
ATOM 4141 O O . PRO A 1 518 ? 15.867 2.277 -11.367 1 95.75 518 PRO A O 1
ATOM 4144 N N . ILE A 1 519 ? 15.086 1.426 -13.219 1 95.06 519 ILE A N 1
ATOM 4145 C CA . ILE A 1 519 ? 13.805 2.117 -13.125 1 95.06 519 ILE A CA 1
ATOM 4146 C C . ILE A 1 519 ? 13.07 1.668 -11.867 1 95.06 519 ILE A C 1
ATOM 4148 O O . ILE A 1 519 ? 12.195 2.379 -11.367 1 95.06 519 ILE A O 1
ATOM 4152 N N . THR A 1 520 ? 13.461 0.495 -11.273 1 95.19 520 THR A N 1
ATOM 4153 C CA . THR A 1 520 ? 12.828 -0.008 -10.055 1 95.19 520 THR A CA 1
ATOM 4154 C C . THR A 1 520 ? 13.242 0.824 -8.844 1 95.19 520 THR A C 1
ATOM 4156 O O . THR A 1 520 ? 12.609 0.752 -7.793 1 95.19 520 THR A O 1
ATOM 4159 N N . GLY A 1 521 ? 14.328 1.505 -9 1 93.12 521 GLY A N 1
ATOM 4160 C CA . GLY A 1 521 ? 14.867 2.258 -7.883 1 93.12 521 GLY A CA 1
ATOM 4161 C C . GLY A 1 521 ? 15.703 1.412 -6.941 1 93.12 521 GLY A C 1
ATOM 4162 O O . GLY A 1 521 ? 16.266 1.926 -5.973 1 93.12 521 GLY A O 1
ATOM 4163 N N . LYS A 1 522 ? 15.867 0.168 -7.215 1 94.25 522 LYS A N 1
ATOM 4164 C CA . LYS A 1 522 ? 16.609 -0.739 -6.348 1 94.25 522 LYS A CA 1
ATOM 4165 C C . LYS A 1 522 ? 18.125 -0.634 -6.605 1 94.25 522 LYS A C 1
ATOM 4167 O O . LYS A 1 522 ? 18.688 -1.438 -7.348 1 94.25 522 LYS A O 1
ATOM 4172 N N . ASN A 1 523 ? 18.734 0.354 -5.922 1 94.56 523 ASN A N 1
ATOM 4173 C CA . ASN A 1 523 ? 20.188 0.397 -5.941 1 94.56 523 ASN A CA 1
ATOM 4174 C C . ASN A 1 523 ? 20.797 -0.647 -5.008 1 94.56 523 ASN A C 1
ATOM 4176 O O . ASN A 1 523 ? 21.469 -0.302 -4.035 1 94.56 523 ASN A O 1
ATOM 4180 N N . GLU A 1 524 ? 20.5 -1.839 -5.281 1 96 524 GLU A N 1
ATOM 4181 C CA . GLU A 1 524 ? 20.797 -3.021 -4.477 1 96 524 GLU A CA 1
ATOM 4182 C C . GLU A 1 524 ? 21.266 -4.184 -5.352 1 96 524 GLU A C 1
ATOM 4184 O O . GLU A 1 524 ? 21.188 -4.105 -6.578 1 96 524 GLU A O 1
ATOM 4189 N N . VAL A 1 525 ? 21.828 -5.16 -4.754 1 96.88 525 VAL A N 1
ATOM 4190 C CA . VAL A 1 525 ? 22.312 -6.363 -5.422 1 96.88 525 VAL A CA 1
ATOM 4191 C C . VAL A 1 525 ? 21.844 -7.602 -4.656 1 96.88 525 VAL A C 1
ATOM 4193 O O . VAL A 1 525 ? 21.766 -7.582 -3.428 1 96.88 525 VAL A O 1
ATOM 4196 N N . CYS A 1 526 ? 21.406 -8.609 -5.336 1 97.38 526 CYS A N 1
ATOM 4197 C CA . CYS A 1 526 ? 21.125 -9.883 -4.688 1 97.38 526 CYS A CA 1
ATOM 4198 C C . CYS A 1 526 ? 21.938 -11.008 -5.328 1 97.38 526 CYS A C 1
ATOM 4200 O O . CYS A 1 526 ? 22.703 -10.773 -6.262 1 97.38 526 CYS A O 1
ATOM 4202 N N . ILE A 1 527 ? 21.875 -12.172 -4.746 1 98.44 527 ILE A N 1
ATOM 4203 C CA . ILE A 1 527 ? 22.688 -13.305 -5.18 1 98.44 527 ILE A CA 1
ATOM 4204 C C . ILE A 1 527 ? 21.766 -14.453 -5.617 1 98.44 527 ILE A C 1
ATOM 4206 O O . ILE A 1 527 ? 20.766 -14.742 -4.961 1 98.44 527 ILE A O 1
ATOM 4210 N N . MET A 1 528 ? 22.109 -14.977 -6.785 1 98.44 528 MET A N 1
ATOM 4211 C CA . MET A 1 528 ? 21.484 -16.219 -7.223 1 98.44 528 MET A CA 1
ATOM 4212 C C . MET A 1 528 ? 22.531 -17.297 -7.5 1 98.44 528 MET A C 1
ATOM 4214 O O . MET A 1 528 ? 23.688 -16.984 -7.801 1 98.44 528 MET A O 1
ATOM 4218 N N . ARG A 1 529 ? 22.234 -18.484 -7.395 1 98 529 ARG A N 1
ATOM 4219 C CA . ARG A 1 529 ? 22.984 -19.672 -7.793 1 98 529 ARG A CA 1
ATOM 4220 C C . ARG A 1 529 ? 22.078 -20.688 -8.492 1 98 529 ARG A C 1
ATOM 4222 O O . ARG A 1 529 ? 21.234 -21.312 -7.855 1 98 529 ARG A O 1
ATOM 4229 N N . GLY A 1 530 ? 22.328 -20.891 -9.828 1 97 530 GLY A N 1
ATOM 4230 C CA . GLY A 1 530 ? 21.297 -21.562 -10.594 1 97 530 GLY A CA 1
ATOM 4231 C C . GLY A 1 530 ? 19.938 -20.875 -10.492 1 97 530 GLY A C 1
ATOM 4232 O O . GLY A 1 530 ? 19.844 -19.672 -10.711 1 97 530 GLY A O 1
ATOM 4233 N N . PRO A 1 531 ? 18.875 -21.641 -10.242 1 97.75 531 PRO A N 1
ATOM 4234 C CA . PRO A 1 531 ? 17.547 -21.031 -10.133 1 97.75 531 PRO A CA 1
ATOM 4235 C C . PRO A 1 531 ? 17.266 -20.5 -8.727 1 97.75 531 PRO A C 1
ATOM 4237 O O . PRO A 1 531 ? 16.203 -19.922 -8.492 1 97.75 531 PRO A O 1
ATOM 4240 N N . LEU A 1 532 ? 18.156 -20.625 -7.77 1 98.56 532 LEU A N 1
ATOM 4241 C CA . LEU A 1 532 ? 17.906 -20.281 -6.371 1 98.56 532 LEU A CA 1
ATOM 4242 C C . LEU A 1 532 ? 18.25 -18.828 -6.09 1 98.56 532 LEU A C 1
ATOM 4244 O O . LEU A 1 532 ? 19.312 -18.344 -6.492 1 98.56 532 LEU A O 1
ATOM 4248 N N . VAL A 1 533 ? 17.375 -18.141 -5.445 1 98.81 533 VAL A N 1
ATOM 4249 C CA . VAL A 1 533 ? 17.641 -16.828 -4.879 1 98.81 533 VAL A CA 1
ATOM 4250 C C . VAL A 1 533 ? 18.172 -16.969 -3.453 1 98.81 533 VAL A C 1
ATOM 4252 O O . VAL A 1 533 ? 17.672 -17.812 -2.686 1 98.81 533 VAL A O 1
ATOM 4255 N N . TYR A 1 534 ? 19.141 -16.219 -3.086 1 98.81 534 TYR A N 1
ATOM 4256 C CA . TYR A 1 534 ? 19.734 -16.312 -1.761 1 98.81 534 TYR A CA 1
ATOM 4257 C C . TYR A 1 534 ? 19.359 -15.102 -0.907 1 98.81 534 TYR A C 1
ATOM 4259 O O . TYR A 1 534 ? 19.031 -14.039 -1.436 1 98.81 534 TYR A O 1
ATOM 4267 N N . CYS A 1 535 ? 19.375 -15.289 0.372 1 98.5 535 CYS A N 1
ATOM 4268 C CA . CYS A 1 535 ? 19.141 -14.211 1.329 1 98.5 535 CYS A CA 1
ATOM 4269 C C . CYS A 1 535 ? 20.141 -14.273 2.477 1 98.5 535 CYS A C 1
ATOM 4271 O O . CYS A 1 535 ? 20.812 -15.297 2.67 1 98.5 535 CYS A O 1
ATOM 4273 N N . ILE A 1 536 ? 20.297 -13.195 3.16 1 98 536 ILE A N 1
ATOM 4274 C CA . ILE A 1 536 ? 21.109 -13.117 4.359 1 98 536 ILE A CA 1
ATOM 4275 C C . ILE A 1 536 ? 20.219 -13.031 5.598 1 98 536 ILE A C 1
ATOM 4277 O O . ILE A 1 536 ? 19.188 -12.367 5.578 1 98 536 ILE A O 1
ATOM 4281 N N . GLU A 1 537 ? 20.531 -13.781 6.664 1 97.44 537 GLU A N 1
ATOM 4282 C CA . GLU A 1 537 ? 19.812 -13.758 7.938 1 97.44 537 GLU A CA 1
ATOM 4283 C C . GLU A 1 537 ? 20.734 -13.398 9.094 1 97.44 537 GLU A C 1
ATOM 4285 O O . GLU A 1 537 ? 21.938 -13.672 9.039 1 97.44 537 GLU A O 1
ATOM 4290 N N . ASP A 1 538 ? 20.109 -12.883 10.078 1 96.25 538 ASP A N 1
ATOM 4291 C CA . ASP A 1 538 ? 20.891 -12.445 11.234 1 96.25 538 ASP A CA 1
ATOM 4292 C C . ASP A 1 538 ? 21.484 -13.633 11.984 1 96.25 538 ASP A C 1
ATOM 4294 O O . ASP A 1 538 ? 22.531 -13.516 12.617 1 96.25 538 ASP A O 1
ATOM 4298 N N . VAL A 1 539 ? 20.906 -14.789 11.93 1 95.56 539 VAL A N 1
ATOM 4299 C CA . VAL A 1 539 ? 21.328 -15.961 12.695 1 95.56 539 VAL A CA 1
ATOM 4300 C C . VAL A 1 539 ? 22.688 -16.438 12.211 1 95.56 539 VAL A C 1
ATOM 4302 O O . VAL A 1 539 ? 23.484 -16.953 13 1 95.56 539 VAL A O 1
ATOM 4305 N N . ASP A 1 540 ? 23.031 -16.188 10.922 1 95.81 540 ASP A N 1
ATOM 4306 C CA . ASP A 1 540 ? 24.297 -16.641 10.336 1 95.81 540 ASP A CA 1
ATOM 4307 C C . ASP A 1 540 ? 25.328 -15.523 10.32 1 95.81 540 ASP A C 1
ATOM 4309 O O . ASP A 1 540 ? 26.5 -15.758 9.992 1 95.81 540 ASP A O 1
ATOM 4313 N N . ASN A 1 541 ? 24.906 -14.312 10.609 1 96.5 541 ASN A N 1
ATOM 4314 C CA . ASN A 1 541 ? 25.75 -13.148 10.391 1 96.5 541 ASN A CA 1
ATOM 4315 C C . ASN A 1 541 ? 25.688 -12.188 11.578 1 96.5 541 ASN A C 1
ATOM 4317 O O . ASN A 1 541 ? 24.641 -11.625 11.883 1 96.5 541 ASN A O 1
ATOM 4321 N N . ASP A 1 542 ? 26.812 -11.969 12.234 1 92.69 542 ASP A N 1
ATOM 4322 C CA . ASP A 1 542 ? 26.891 -11.078 13.383 1 92.69 542 ASP A CA 1
ATOM 4323 C C . ASP A 1 542 ? 27.047 -9.625 12.938 1 92.69 542 ASP A C 1
ATOM 4325 O O . ASP A 1 542 ? 28.016 -8.961 13.305 1 92.69 542 ASP A O 1
ATOM 4329 N N . VAL A 1 543 ? 26.188 -9.141 12.109 1 93.88 543 VAL A N 1
ATOM 4330 C CA . VAL A 1 543 ? 26.078 -7.777 11.609 1 93.88 543 VAL A CA 1
ATOM 4331 C C . VAL A 1 543 ? 24.609 -7.336 11.617 1 93.88 543 VAL A C 1
ATOM 4333 O O . VAL A 1 543 ? 23.703 -8.156 11.805 1 93.88 543 VAL A O 1
ATOM 4336 N N . ASP A 1 544 ? 24.406 -6.066 11.531 1 93.81 544 ASP A N 1
ATOM 4337 C CA . ASP A 1 544 ? 23.062 -5.578 11.297 1 93.81 544 ASP A CA 1
ATOM 4338 C C . ASP A 1 544 ? 22.625 -5.824 9.852 1 93.81 544 ASP A C 1
ATOM 4340 O O . ASP A 1 544 ? 22.953 -5.043 8.953 1 93.81 544 ASP A O 1
ATOM 4344 N N . ILE A 1 545 ? 21.812 -6.828 9.633 1 93.81 545 ILE A N 1
ATOM 4345 C CA . ILE A 1 545 ? 21.469 -7.27 8.289 1 93.81 545 ILE A CA 1
ATOM 4346 C C . ILE A 1 545 ? 20.609 -6.211 7.598 1 93.81 545 ILE A C 1
ATOM 4348 O O . ILE A 1 545 ? 20.516 -6.172 6.367 1 93.81 545 ILE A O 1
ATOM 4352 N N . ASP A 1 546 ? 19.953 -5.305 8.406 1 95.31 546 ASP A N 1
ATOM 4353 C CA . ASP A 1 546 ? 19.047 -4.305 7.848 1 95.31 546 ASP A CA 1
ATOM 4354 C C . ASP A 1 546 ? 19.812 -3.238 7.07 1 95.31 546 ASP A C 1
ATOM 4356 O O . ASP A 1 546 ? 19.234 -2.521 6.254 1 95.31 546 ASP A O 1
ATOM 4360 N N . THR A 1 547 ? 21.141 -3.143 7.289 1 96.5 547 THR A N 1
ATOM 4361 C CA . THR A 1 547 ? 21.891 -2.041 6.691 1 96.5 547 THR A CA 1
ATOM 4362 C C . THR A 1 547 ? 23.172 -2.549 6.035 1 96.5 547 THR A C 1
ATOM 4364 O O . THR A 1 547 ? 24.203 -1.867 6.062 1 96.5 547 THR A O 1
ATOM 4367 N N . ILE A 1 548 ? 23.141 -3.705 5.426 1 96.38 548 ILE A N 1
ATOM 4368 C CA . ILE A 1 548 ? 24.344 -4.344 4.895 1 96.38 548 ILE A CA 1
ATOM 4369 C C . ILE A 1 548 ? 24.516 -3.957 3.428 1 96.38 548 ILE A C 1
ATOM 4371 O O . ILE A 1 548 ? 23.547 -3.922 2.664 1 96.38 548 ILE A O 1
ATOM 4375 N N . ALA A 1 549 ? 25.719 -3.586 3.031 1 96.5 549 ALA A N 1
ATOM 4376 C CA . ALA A 1 549 ? 26.141 -3.375 1.646 1 96.5 549 ALA A CA 1
ATOM 4377 C C . ALA A 1 549 ? 27.094 -4.461 1.187 1 96.5 549 ALA A C 1
ATOM 4379 O O . ALA A 1 549 ? 28.047 -4.801 1.902 1 96.5 549 ALA A O 1
ATOM 4380 N N . LEU A 1 550 ? 26.859 -5.043 0.021 1 96.38 550 LEU A N 1
ATOM 4381 C CA . LEU A 1 550 ? 27.75 -6.055 -0.522 1 96.38 550 LEU A CA 1
ATOM 4382 C C . LEU A 1 550 ? 28.938 -5.402 -1.241 1 96.38 550 LEU A C 1
ATOM 4384 O O . LEU A 1 550 ? 28.75 -4.43 -1.979 1 96.38 550 LEU A O 1
ATOM 4388 N N . SER A 1 551 ? 30.062 -5.945 -0.992 1 94.5 551 SER A N 1
ATOM 4389 C CA . SER A 1 551 ? 31.266 -5.469 -1.667 1 94.5 551 SER A CA 1
ATOM 4390 C C . SER A 1 551 ? 31.312 -5.934 -3.119 1 94.5 551 SER A C 1
ATOM 4392 O O . SER A 1 551 ? 30.625 -6.887 -3.488 1 94.5 551 SER A O 1
ATOM 4394 N N . GLN A 1 552 ? 31.969 -5.305 -4.148 1 88.5 552 GLN A N 1
ATOM 4395 C CA . GLN A 1 552 ? 32.031 -5.613 -5.57 1 88.5 552 GLN A CA 1
ATOM 4396 C C . GLN A 1 552 ? 32.781 -6.934 -5.805 1 88.5 552 GLN A C 1
ATOM 4398 O O . GLN A 1 552 ? 32.625 -7.555 -6.859 1 88.5 552 GLN A O 1
ATOM 4403 N N . GLY A 1 553 ? 33.312 -7.512 -4.828 1 86.62 553 GLY A N 1
ATOM 4404 C CA . GLY A 1 553 ? 34.094 -8.711 -5 1 86.62 553 GLY A CA 1
ATOM 4405 C C . GLY A 1 553 ? 33.281 -9.922 -5.406 1 86.62 553 GLY A C 1
ATOM 4406 O O . GLY A 1 553 ? 32.062 -9.828 -5.598 1 86.62 553 GLY A O 1
ATOM 4407 N N . GLN A 1 554 ? 33.938 -11.008 -5.75 1 89.25 554 GLN A N 1
ATOM 4408 C CA . GLN A 1 554 ? 33.312 -12.242 -6.219 1 89.25 554 GLN A CA 1
ATOM 4409 C C . GLN A 1 554 ? 32.531 -12.914 -5.102 1 89.25 554 GLN A C 1
ATOM 4411 O O . GLN A 1 554 ? 32.844 -12.766 -3.924 1 89.25 554 GLN A O 1
ATOM 4416 N N . VAL A 1 555 ? 31.5 -13.492 -5.516 1 96.62 555 VAL A N 1
ATOM 4417 C CA . VAL A 1 555 ? 30.75 -14.383 -4.637 1 96.62 555 VAL A CA 1
ATOM 4418 C C . VAL A 1 555 ? 31.141 -15.836 -4.91 1 96.62 555 VAL A C 1
ATOM 4420 O O . VAL A 1 555 ? 31.469 -16.188 -6.043 1 96.62 555 VAL A O 1
ATOM 4423 N N . LYS A 1 556 ? 31.188 -16.641 -3.854 1 97.19 556 LYS A N 1
ATOM 4424 C CA . LYS A 1 556 ? 31.656 -18.016 -4.016 1 97.19 556 LYS A CA 1
ATOM 4425 C C . LYS A 1 556 ? 30.812 -18.984 -3.182 1 97.19 556 LYS A C 1
ATOM 4427 O O . LYS A 1 556 ? 30.172 -18.578 -2.217 1 97.19 556 LYS A O 1
ATOM 4432 N N . ASP A 1 557 ? 30.859 -20.203 -3.6 1 97.56 557 ASP A N 1
ATOM 4433 C CA . ASP A 1 557 ? 30.203 -21.25 -2.812 1 97.56 557 ASP A CA 1
ATOM 4434 C C . ASP A 1 557 ? 30.844 -21.375 -1.434 1 97.56 557 ASP A C 1
ATOM 4436 O O . ASP A 1 557 ? 32.062 -21.281 -1.3 1 97.56 557 ASP A O 1
ATOM 4440 N N . GLY A 1 558 ? 30.016 -21.453 -0.423 1 97.38 558 GLY A N 1
ATOM 4441 C CA . GLY A 1 558 ? 30.5 -21.828 0.891 1 97.38 558 GLY A CA 1
ATOM 4442 C C . GLY A 1 558 ? 30.516 -23.344 1.1 1 97.38 558 GLY A C 1
ATOM 4443 O O . GLY A 1 558 ? 30.094 -24.094 0.225 1 97.38 558 GLY A O 1
ATOM 4444 N N . ALA A 1 559 ? 31.031 -23.719 2.24 1 96.44 559 ALA A N 1
ATOM 4445 C CA . ALA A 1 559 ? 30.969 -25.141 2.621 1 96.44 559 ALA A CA 1
ATOM 4446 C C . ALA A 1 559 ? 29.516 -25.562 2.844 1 96.44 559 ALA A C 1
ATOM 4448 O O . ALA A 1 559 ? 28.734 -24.844 3.451 1 96.44 559 ALA A O 1
ATOM 4449 N N . PRO A 1 560 ? 29.219 -26.75 2.26 1 96.5 560 PRO A N 1
ATOM 4450 C CA . PRO A 1 560 ? 27.859 -27.25 2.504 1 96.5 560 PRO A CA 1
ATOM 4451 C C . PRO A 1 560 ? 27.469 -27.219 3.982 1 96.5 560 PRO A C 1
ATOM 4453 O O . PRO A 1 560 ? 28.312 -27.484 4.844 1 96.5 560 PRO A O 1
ATOM 4456 N N . MET A 1 561 ? 26.266 -26.859 4.262 1 95.5 561 MET A N 1
ATOM 4457 C CA . MET A 1 561 ? 25.75 -26.875 5.633 1 95.5 561 MET A CA 1
ATOM 4458 C C . MET A 1 561 ? 24.359 -27.484 5.695 1 95.5 561 MET A C 1
ATOM 4460 O O . MET A 1 561 ? 23.734 -27.703 4.66 1 95.5 561 MET A O 1
ATOM 4464 N N . THR A 1 562 ? 23.969 -27.859 6.922 1 95.62 562 THR A N 1
ATOM 4465 C CA . THR A 1 562 ? 22.672 -28.484 7.117 1 95.62 562 THR A CA 1
ATOM 4466 C C . THR A 1 562 ? 21.734 -27.578 7.902 1 95.62 562 THR A C 1
ATOM 4468 O O . THR A 1 562 ? 22.125 -27 8.914 1 95.62 562 THR A O 1
ATOM 4471 N N . ILE A 1 563 ? 20.562 -27.406 7.34 1 95.62 563 ILE A N 1
ATOM 4472 C CA . ILE A 1 563 ? 19.469 -26.75 8.055 1 95.62 563 ILE A CA 1
ATOM 4473 C C . ILE A 1 563 ? 18.312 -27.734 8.25 1 95.62 563 ILE A C 1
ATOM 4475 O O . ILE A 1 563 ? 17.734 -28.234 7.281 1 95.62 563 ILE A O 1
ATOM 4479 N N . LEU A 1 564 ? 17.766 -28.094 9.453 1 91.94 564 LEU A N 1
ATOM 4480 C CA . LEU A 1 564 ? 16.734 -29.062 9.797 1 91.94 564 LEU A CA 1
ATOM 4481 C C . LEU A 1 564 ? 16.922 -30.344 9.008 1 91.94 564 LEU A C 1
ATOM 4483 O O . LEU A 1 564 ? 15.992 -30.828 8.367 1 91.94 564 LEU A O 1
ATOM 4487 N N . ASP A 1 565 ? 18.062 -30.828 8.75 1 90.94 565 ASP A N 1
ATOM 4488 C CA . ASP A 1 565 ? 18.406 -32.125 8.164 1 90.94 565 ASP A CA 1
ATOM 4489 C C . ASP A 1 565 ? 18.484 -32.031 6.641 1 90.94 565 ASP A C 1
ATOM 4491 O O . ASP A 1 565 ? 18.5 -33.031 5.949 1 90.94 565 ASP A O 1
ATOM 4495 N N . HIS A 1 566 ? 18.422 -30.859 6.105 1 94.56 566 HIS A N 1
ATOM 4496 C CA . HIS A 1 566 ? 18.578 -30.656 4.668 1 94.56 566 HIS A CA 1
ATOM 4497 C C . HIS A 1 566 ? 19.922 -30 4.34 1 94.56 566 HIS A C 1
ATOM 4499 O O . HIS A 1 566 ? 20.25 -28.953 4.895 1 94.56 566 HIS A O 1
ATOM 4505 N N . GLU A 1 567 ? 20.609 -30.625 3.564 1 95.06 567 GLU A N 1
ATOM 4506 C CA . GLU A 1 567 ? 21.891 -30.078 3.137 1 95.06 567 GLU A CA 1
ATOM 4507 C C . GLU A 1 567 ? 21.688 -28.969 2.107 1 95.06 567 GLU A C 1
ATOM 4509 O O . GLU A 1 567 ? 20.891 -29.109 1.178 1 95.06 567 GLU A O 1
ATOM 4514 N N . ILE A 1 568 ? 22.344 -27.844 2.307 1 96.62 568 ILE A N 1
ATOM 4515 C CA . ILE A 1 568 ? 22.312 -26.734 1.359 1 96.62 568 ILE A CA 1
ATOM 4516 C C . ILE A 1 568 ? 23.75 -26.281 1.054 1 96.62 568 ILE A C 1
ATOM 4518 O O . ILE A 1 568 ? 24.688 -26.672 1.749 1 96.62 568 ILE A O 1
ATOM 4522 N N . ILE A 1 569 ? 23.938 -25.609 -0.023 1 97.69 569 ILE A N 1
ATOM 4523 C CA . ILE A 1 569 ? 25.188 -24.922 -0.336 1 97.69 569 ILE A CA 1
ATOM 4524 C C . ILE A 1 569 ? 25.016 -23.422 -0.106 1 97.69 569 ILE A C 1
ATOM 4526 O O . ILE A 1 569 ? 24.312 -22.734 -0.854 1 97.69 569 ILE A O 1
ATOM 4530 N N . PRO A 1 570 ? 25.609 -22.891 1.013 1 98.31 570 PRO A N 1
ATOM 4531 C CA . PRO A 1 570 ? 25.578 -21.438 1.192 1 98.31 570 PRO A CA 1
ATOM 4532 C C . PRO A 1 570 ? 26.484 -20.703 0.213 1 98.31 570 PRO A C 1
ATOM 4534 O O . PRO A 1 570 ? 27.344 -21.312 -0.434 1 98.31 570 PRO A O 1
ATOM 4537 N N . VAL A 1 571 ? 26.234 -19.469 -0.033 1 98.56 571 VAL A N 1
ATOM 4538 C CA . VAL A 1 571 ? 27.109 -18.609 -0.813 1 98.56 571 VAL A CA 1
ATOM 4539 C C . VAL A 1 571 ? 27.781 -17.578 0.107 1 98.56 571 VAL A C 1
ATOM 4541 O O . VAL A 1 571 ? 27.141 -17.047 1.018 1 98.56 571 VAL A O 1
ATOM 4544 N N . ILE A 1 572 ? 29.047 -17.375 -0.061 1 98.38 572 ILE A N 1
ATOM 4545 C CA . ILE A 1 572 ? 29.828 -16.453 0.744 1 98.38 572 ILE A CA 1
ATOM 4546 C C . ILE A 1 572 ? 30.141 -15.195 -0.072 1 98.38 572 ILE A C 1
ATOM 4548 O O . ILE A 1 572 ? 30.594 -15.289 -1.216 1 98.38 572 ILE A O 1
ATOM 4552 N N . ALA A 1 573 ? 29.859 -14.078 0.454 1 97.44 573 ALA A N 1
ATOM 4553 C CA . ALA A 1 573 ? 30.188 -12.773 -0.119 1 97.44 573 ALA A CA 1
ATOM 4554 C C . ALA A 1 573 ? 30.734 -11.828 0.949 1 97.44 573 ALA A C 1
ATOM 4556 O O . ALA A 1 573 ? 30.531 -12.055 2.145 1 97.44 573 ALA A O 1
ATOM 4557 N N . LYS A 1 574 ? 31.453 -10.852 0.564 1 97.25 574 LYS A N 1
ATOM 4558 C CA . LYS A 1 574 ? 31.938 -9.836 1.496 1 97.25 574 LYS A CA 1
ATOM 4559 C C . LYS A 1 574 ? 31.016 -8.617 1.515 1 97.25 574 LYS A C 1
ATOM 4561 O O . LYS A 1 574 ? 30.438 -8.258 0.489 1 97.25 574 LYS A O 1
ATOM 4566 N N . GLY A 1 575 ? 30.859 -8.086 2.627 1 96.62 575 GLY A N 1
ATOM 4567 C CA . GLY A 1 575 ? 30.031 -6.898 2.775 1 96.62 575 GLY A CA 1
ATOM 4568 C C . GLY A 1 575 ? 30.359 -6.094 4.02 1 96.62 575 GLY A C 1
ATOM 4569 O O . GLY A 1 575 ? 31.281 -6.449 4.773 1 96.62 575 GLY A O 1
ATOM 4570 N N . ARG A 1 576 ? 29.719 -4.883 4.137 1 96.12 576 ARG A N 1
ATOM 4571 C CA . ARG A 1 576 ? 29.938 -3.963 5.25 1 96.12 576 ARG A CA 1
ATOM 4572 C C . ARG A 1 576 ? 28.609 -3.418 5.773 1 96.12 576 ARG A C 1
ATOM 4574 O O . ARG A 1 576 ? 27.672 -3.223 5.004 1 96.12 576 ARG A O 1
ATOM 4581 N N . GLU A 1 577 ? 28.594 -3.188 7.125 1 95.38 577 GLU A N 1
ATOM 4582 C CA . GLU A 1 577 ? 27.453 -2.484 7.715 1 95.38 577 GLU A CA 1
ATOM 4583 C C . GLU A 1 577 ? 27.516 -0.991 7.406 1 95.38 577 GLU A C 1
ATOM 4585 O O . GLU A 1 577 ? 28.578 -0.382 7.449 1 95.38 577 GLU A O 1
ATOM 4590 N N . LEU A 1 578 ? 26.375 -0.456 7.008 1 95.75 578 LEU A N 1
ATOM 4591 C CA . LEU A 1 578 ? 26.266 0.988 6.84 1 95.75 578 LEU A CA 1
ATOM 4592 C C . LEU A 1 578 ? 25.609 1.627 8.055 1 95.75 578 LEU A C 1
ATOM 4594 O O . LEU A 1 578 ? 24.672 1.06 8.633 1 95.75 578 LEU A O 1
ATOM 4598 N N . ARG A 1 579 ? 26.156 2.721 8.484 1 92.94 579 ARG A N 1
ATOM 4599 C CA . ARG A 1 579 ? 25.641 3.43 9.648 1 92.94 579 ARG A CA 1
ATOM 4600 C C . ARG A 1 579 ? 25.516 4.926 9.367 1 92.94 579 ARG A C 1
ATOM 4602 O O . ARG A 1 579 ? 26.375 5.508 8.695 1 92.94 579 ARG A O 1
ATOM 4609 N N . SER A 1 580 ? 24.406 5.477 9.852 1 91.12 580 SER A N 1
ATOM 4610 C CA . SER A 1 580 ? 24.344 6.934 9.812 1 91.12 580 SER A CA 1
ATOM 4611 C C . SER A 1 580 ? 25.281 7.559 10.836 1 91.12 580 SER A C 1
ATOM 4613 O O . SER A 1 580 ? 25.672 6.91 11.812 1 91.12 580 SER A O 1
ATOM 4615 N N . ALA A 1 581 ? 25.688 8.758 10.578 1 87.5 581 ALA A N 1
ATOM 4616 C CA . ALA A 1 581 ? 26.516 9.477 11.547 1 87.5 581 ALA A CA 1
ATOM 4617 C C . ALA A 1 581 ? 25.781 9.625 12.883 1 87.5 581 ALA A C 1
ATOM 4619 O O . ALA A 1 581 ? 26.375 9.445 13.945 1 87.5 581 ALA A O 1
ATOM 4620 N N . ASP A 1 582 ? 24.516 9.914 12.859 1 89.31 582 ASP A N 1
ATOM 4621 C CA . ASP A 1 582 ? 23.625 9.938 14.016 1 89.31 582 ASP A CA 1
ATOM 4622 C C . ASP A 1 582 ? 22.453 8.992 13.812 1 89.31 582 ASP A C 1
ATOM 4624 O O . ASP A 1 582 ? 21.484 9.336 13.133 1 89.31 582 ASP A O 1
ATOM 4628 N N . ALA A 1 583 ? 22.484 7.945 14.523 1 84.94 583 ALA A N 1
ATOM 4629 C CA . ALA A 1 583 ? 21.547 6.852 14.305 1 84.94 583 ALA A CA 1
ATOM 4630 C C . ALA A 1 583 ? 20.141 7.246 14.75 1 84.94 583 ALA A C 1
ATOM 4632 O O . ALA A 1 583 ? 19.156 6.598 14.375 1 84.94 583 ALA A O 1
ATOM 4633 N N . SER A 1 584 ? 20.078 8.242 15.477 1 88.38 584 SER A N 1
ATOM 4634 C CA . SER A 1 584 ? 18.766 8.633 15.977 1 88.38 584 SER A CA 1
ATOM 4635 C C . SER A 1 584 ? 18.016 9.492 14.969 1 88.38 584 SER A C 1
ATOM 4637 O O . SER A 1 584 ? 16.797 9.672 15.07 1 88.38 584 SER A O 1
ATOM 4639 N N . LYS A 1 585 ? 18.734 10.023 13.969 1 94.25 585 LYS A N 1
ATOM 4640 C CA . LYS A 1 585 ? 18.125 10.938 13.008 1 94.25 585 LYS A CA 1
ATOM 4641 C C . LYS A 1 585 ? 17.656 10.195 11.766 1 94.25 585 LYS A C 1
ATOM 4643 O O . LYS A 1 585 ? 18.344 9.289 11.281 1 94.25 585 LYS A O 1
ATOM 4648 N N . LEU A 1 586 ? 16.531 10.578 11.289 1 97.69 586 LEU A N 1
ATOM 4649 C CA . LEU A 1 586 ? 16 10.023 10.055 1 97.69 586 LEU A CA 1
ATOM 4650 C C . LEU A 1 586 ? 16.766 10.555 8.844 1 97.69 586 LEU A C 1
ATOM 4652 O O . LEU A 1 586 ? 16.953 9.844 7.855 1 97.69 586 LEU A O 1
ATOM 4656 N N . TYR A 1 587 ? 17.25 11.773 8.883 1 97.75 587 TYR A N 1
ATOM 4657 C CA . TYR A 1 587 ? 17.984 12.438 7.816 1 97.75 587 TYR A CA 1
ATOM 4658 C C . TYR A 1 587 ? 19.203 13.172 8.375 1 97.75 587 TYR A C 1
ATOM 4660 O O . TYR A 1 587 ? 19.156 13.75 9.461 1 97.75 587 TYR A O 1
ATOM 4668 N N . ASP A 1 588 ? 20.359 13.125 7.648 1 96.12 588 ASP A N 1
ATOM 4669 C CA . ASP A 1 588 ? 21.609 13.773 8.055 1 96.12 588 ASP A CA 1
ATOM 4670 C C . ASP A 1 588 ? 22.375 14.297 6.844 1 96.12 588 ASP A C 1
ATOM 4672 O O . ASP A 1 588 ? 22.188 13.805 5.727 1 96.12 588 ASP A O 1
ATOM 4676 N N . ASP A 1 589 ? 23.156 15.344 7.004 1 94.81 589 ASP A N 1
ATOM 4677 C CA . ASP A 1 589 ? 23.953 15.898 5.906 1 94.81 589 ASP A CA 1
ATOM 4678 C C . ASP A 1 589 ? 25.328 15.242 5.832 1 94.81 589 ASP A C 1
ATOM 4680 O O . ASP A 1 589 ? 26.188 15.664 5.047 1 94.81 589 ASP A O 1
ATOM 4684 N N . LYS A 1 590 ? 25.531 14.242 6.637 1 94.5 590 LYS A N 1
ATOM 4685 C CA . LYS A 1 590 ? 26.75 13.438 6.594 1 94.5 590 LYS A CA 1
ATOM 4686 C C . LYS A 1 590 ? 26.5 12.094 5.91 1 94.5 590 LYS A C 1
ATOM 4688 O O . LYS A 1 590 ? 25.453 11.477 6.109 1 94.5 590 LYS A O 1
ATOM 4693 N N . GLU A 1 591 ? 27.406 11.703 5.129 1 93.06 591 GLU A N 1
ATOM 4694 C CA . GLU A 1 591 ? 27.328 10.406 4.461 1 93.06 591 GLU A CA 1
ATOM 4695 C C . GLU A 1 591 ? 27.344 9.266 5.469 1 93.06 591 GLU A C 1
ATOM 4697 O O . GLU A 1 591 ? 27.828 9.422 6.59 1 93.06 591 GLU A O 1
ATOM 4702 N N . TRP A 1 592 ? 26.859 8.133 4.996 1 94.94 592 TRP A N 1
ATOM 4703 C CA . TRP A 1 592 ? 26.875 6.938 5.832 1 94.94 592 TRP A CA 1
ATOM 4704 C C . TRP A 1 592 ? 28.312 6.512 6.145 1 94.94 592 TRP A C 1
ATOM 4706 O O . TRP A 1 592 ? 29.203 6.645 5.301 1 94.94 592 TRP A O 1
ATOM 4716 N N . GLU A 1 593 ? 28.5 6.098 7.34 1 95.25 593 GLU A N 1
ATOM 4717 C CA . GLU A 1 593 ? 29.75 5.441 7.707 1 95.25 593 GLU A CA 1
ATOM 4718 C C . GLU A 1 593 ? 29.734 3.961 7.332 1 95.25 593 GLU A C 1
ATOM 4720 O O . GLU A 1 593 ? 28.672 3.324 7.355 1 95.25 593 GLU A O 1
ATOM 4725 N N . GLN A 1 594 ? 30.922 3.482 6.945 1 94.12 594 GLN A N 1
ATOM 4726 C CA . GLN A 1 594 ? 31.047 2.076 6.574 1 94.12 594 GLN A CA 1
ATOM 4727 C C . GLN A 1 594 ? 31.781 1.287 7.648 1 94.12 594 GLN A C 1
ATOM 4729 O O . GLN A 1 594 ? 32.875 1.691 8.094 1 94.12 594 GLN A O 1
ATOM 4734 N N . GLY A 1 595 ? 31.203 0.276 8.078 1 94.25 595 GLY A N 1
ATOM 4735 C CA . GLY A 1 595 ? 31.875 -0.616 9.008 1 94.25 595 GLY A CA 1
ATOM 4736 C C . GLY A 1 595 ? 32.969 -1.46 8.344 1 94.25 595 GLY A C 1
ATOM 4737 O O . GLY A 1 595 ? 33.25 -1.272 7.16 1 94.25 595 GLY A O 1
ATOM 4738 N N . GLU A 1 596 ? 33.562 -2.35 9.07 1 95 596 GLU A N 1
ATOM 4739 C CA . GLU A 1 596 ? 34.594 -3.246 8.555 1 95 596 GLU A CA 1
ATOM 4740 C C . GLU A 1 596 ? 34 -4.277 7.598 1 95 596 GLU A C 1
ATOM 4742 O O . GLU A 1 596 ? 32.844 -4.73 7.789 1 95 596 GLU A O 1
ATOM 4747 N N . GLU A 1 597 ? 34.75 -4.57 6.57 1 95.88 597 GLU A N 1
ATOM 4748 C CA . GLU A 1 597 ? 34.344 -5.625 5.648 1 95.88 597 GLU A CA 1
ATOM 4749 C C . GLU A 1 597 ? 34.344 -6.988 6.332 1 95.88 597 GLU A C 1
ATOM 4751 O O . GLU A 1 597 ? 35.281 -7.309 7.074 1 95.88 597 GLU A O 1
ATOM 4756 N N . ARG A 1 598 ? 33.344 -7.719 6.109 1 95.81 598 ARG A N 1
ATOM 4757 C CA . ARG A 1 598 ? 33.219 -9.039 6.707 1 95.81 598 ARG A CA 1
ATOM 4758 C C . ARG A 1 598 ? 32.719 -10.062 5.68 1 95.81 598 ARG A C 1
ATOM 4760 O O . ARG A 1 598 ? 32.094 -9.695 4.684 1 95.81 598 ARG A O 1
ATOM 4767 N N . GLU A 1 599 ? 33.094 -11.32 5.945 1 96.81 599 GLU A N 1
ATOM 4768 C CA . GLU A 1 599 ? 32.469 -12.398 5.172 1 96.81 599 GLU A CA 1
ATOM 4769 C C . GLU A 1 599 ? 31.047 -12.688 5.648 1 96.81 599 GLU A C 1
ATOM 4771 O O . GLU A 1 599 ? 30.797 -12.82 6.848 1 96.81 599 GLU A O 1
ATOM 4776 N N . LEU A 1 600 ? 30.203 -12.703 4.719 1 97.81 600 LEU A N 1
ATOM 4777 C CA . LEU A 1 600 ? 28.797 -12.922 5.004 1 97.81 600 LEU A CA 1
ATOM 4778 C C . LEU A 1 600 ? 28.312 -14.234 4.406 1 97.81 600 LEU A C 1
ATOM 4780 O O . LEU A 1 600 ? 28.75 -14.625 3.322 1 97.81 600 LEU A O 1
ATOM 4784 N N . THR A 1 601 ? 27.438 -14.867 5.113 1 98.38 601 THR A N 1
ATOM 4785 C CA . THR A 1 601 ? 26.859 -16.125 4.672 1 98.38 601 THR A CA 1
ATOM 4786 C C . THR A 1 601 ? 25.438 -15.914 4.152 1 98.38 601 THR A C 1
ATOM 4788 O O . THR A 1 601 ? 24.578 -15.391 4.871 1 98.38 601 THR A O 1
ATOM 4791 N N . PHE A 1 602 ? 25.234 -16.281 2.936 1 98.56 602 PHE A N 1
ATOM 4792 C CA . PHE A 1 602 ? 23.922 -16.281 2.322 1 98.56 602 PHE A CA 1
ATOM 4793 C C . PHE A 1 602 ? 23.391 -17.703 2.18 1 98.56 602 PHE A C 1
ATOM 4795 O O . PHE A 1 602 ? 24.141 -18.625 1.862 1 98.56 602 PHE A O 1
ATOM 4802 N N . ILE A 1 603 ? 22.125 -17.891 2.398 1 98.62 603 ILE A N 1
ATOM 4803 C CA . ILE A 1 603 ? 21.5 -19.188 2.246 1 98.62 603 ILE A CA 1
ATOM 4804 C C . ILE A 1 603 ? 20.344 -19.094 1.236 1 98.62 603 ILE A C 1
ATOM 4806 O O . ILE A 1 603 ? 19.875 -18 0.935 1 98.62 603 ILE A O 1
ATOM 4810 N N . PRO A 1 604 ? 19.891 -20.234 0.665 1 98.62 604 PRO A N 1
ATOM 4811 C CA . PRO A 1 604 ? 18.719 -20.172 -0.225 1 98.62 604 PRO A CA 1
ATOM 4812 C C . PRO A 1 604 ? 17.484 -19.578 0.456 1 98.62 604 PRO A C 1
ATOM 4814 O O . PRO A 1 604 ? 17.188 -19.922 1.6 1 98.62 604 PRO A O 1
ATOM 4817 N N . PHE A 1 605 ? 16.844 -18.734 -0.242 1 98.38 605 PHE A N 1
ATOM 4818 C CA . PHE A 1 605 ? 15.672 -18.016 0.249 1 98.38 605 PHE A CA 1
ATOM 4819 C C . PHE A 1 605 ? 14.664 -18.984 0.847 1 98.38 605 PHE A C 1
ATOM 4821 O O . PHE A 1 605 ? 14.031 -18.688 1.863 1 98.38 605 PHE A O 1
ATOM 4828 N N . TYR A 1 606 ? 14.484 -20.156 0.242 1 97.69 606 TYR A N 1
ATOM 4829 C CA . TYR A 1 606 ? 13.469 -21.094 0.705 1 97.69 606 TYR A CA 1
ATOM 4830 C C . TYR A 1 606 ? 13.812 -21.641 2.084 1 97.69 606 TYR A C 1
ATOM 4832 O O . TYR A 1 606 ? 12.945 -22.156 2.787 1 97.69 606 TYR A O 1
ATOM 4840 N N . ALA A 1 607 ? 15.055 -21.5 2.525 1 97.31 607 ALA A N 1
ATOM 4841 C CA . ALA A 1 607 ? 15.508 -22.078 3.791 1 97.31 607 ALA A CA 1
ATOM 4842 C C . ALA A 1 607 ? 15.438 -21.047 4.914 1 97.31 607 ALA A C 1
ATOM 4844 O O . ALA A 1 607 ? 15.781 -21.344 6.062 1 97.31 607 ALA A O 1
ATOM 4845 N N . ARG A 1 608 ? 14.906 -19.891 4.602 1 96.5 608 ARG A N 1
ATOM 4846 C CA . ARG A 1 608 ? 14.891 -18.812 5.57 1 96.5 608 ARG A CA 1
ATOM 4847 C C . ARG A 1 608 ? 13.961 -19.109 6.734 1 96.5 608 ARG A C 1
ATOM 4849 O O . ARG A 1 608 ? 13.023 -19.906 6.59 1 96.5 608 ARG A O 1
ATOM 4856 N N . ALA A 1 609 ? 14.203 -18.484 7.848 1 95 609 ALA A N 1
ATOM 4857 C CA . ALA A 1 609 ? 13.32 -18.453 9.016 1 95 609 ALA A CA 1
ATOM 4858 C C . ALA A 1 609 ? 13.07 -19.859 9.555 1 95 609 ALA A C 1
ATOM 4860 O O . ALA A 1 609 ? 11.969 -20.156 10.016 1 95 609 ALA A O 1
ATOM 4861 N N . ASN A 1 610 ? 14.055 -20.719 9.453 1 94.94 610 ASN A N 1
ATOM 4862 C CA . ASN A 1 610 ? 13.93 -22.062 9.992 1 94.94 610 ASN A CA 1
ATOM 4863 C C . ASN A 1 610 ? 14.836 -22.266 11.203 1 94.94 610 ASN A C 1
ATOM 4865 O O . ASN A 1 610 ? 14.852 -23.344 11.805 1 94.94 610 ASN A O 1
ATOM 4869 N N . ARG A 1 611 ? 15.641 -21.281 11.609 1 92.12 611 ARG A N 1
ATOM 4870 C CA . ARG A 1 611 ? 16.672 -21.469 12.625 1 92.12 611 ARG A CA 1
ATOM 4871 C C . ARG A 1 611 ? 16.562 -20.422 13.719 1 92.12 611 ARG A C 1
ATOM 4873 O O . ARG A 1 611 ? 17.484 -20.266 14.531 1 92.12 611 ARG A O 1
ATOM 4880 N N . GLY A 1 612 ? 15.5 -19.734 13.766 1 88.88 612 GLY A N 1
ATOM 4881 C CA . GLY A 1 612 ? 15.344 -18.688 14.758 1 88.88 612 GLY A CA 1
ATOM 4882 C C . GLY A 1 612 ? 16.109 -17.422 14.422 1 88.88 612 GLY A C 1
ATOM 4883 O O . GLY A 1 612 ? 16.203 -17.047 13.25 1 88.88 612 GLY A O 1
ATOM 4884 N N . GLY A 1 613 ? 16.625 -16.688 15.391 1 92.75 613 GLY A N 1
ATOM 4885 C CA . GLY A 1 613 ? 17.266 -15.398 15.227 1 92.75 613 GLY A CA 1
ATOM 4886 C C . GLY A 1 613 ? 16.391 -14.234 15.648 1 92.75 613 GLY A C 1
ATOM 4887 O O . GLY A 1 613 ? 15.453 -14.414 16.438 1 92.75 613 GLY A O 1
ATOM 4888 N N . LYS A 1 614 ? 16.828 -13.078 15.258 1 94.38 614 LYS A N 1
ATOM 4889 C CA . LYS A 1 614 ? 16.156 -11.867 15.695 1 94.38 614 LYS A CA 1
ATOM 4890 C C . LYS A 1 614 ? 15.125 -11.406 14.664 1 94.38 614 LYS A C 1
ATOM 4892 O O . LYS A 1 614 ? 14.484 -10.367 14.836 1 94.38 614 LYS A O 1
ATOM 4897 N N . GLY A 1 615 ? 14.953 -12.125 13.531 1 94.88 615 GLY A N 1
ATOM 4898 C CA . GLY A 1 615 ? 13.914 -11.836 12.555 1 94.88 615 GLY A CA 1
ATOM 4899 C C . GLY A 1 615 ? 14.43 -11.109 11.328 1 94.88 615 GLY A C 1
ATOM 4900 O O . GLY A 1 615 ? 13.727 -11.008 10.32 1 94.88 615 GLY A O 1
ATOM 4901 N N . GLY A 1 616 ? 15.68 -10.641 11.383 1 96 616 GLY A N 1
ATOM 4902 C CA . GLY A 1 616 ? 16.25 -9.922 10.25 1 96 616 GLY A CA 1
ATOM 4903 C C . GLY A 1 616 ? 16.562 -10.828 9.078 1 96 616 GLY A C 1
ATOM 4904 O O . GLY A 1 616 ? 17.219 -11.859 9.242 1 96 616 GLY A O 1
ATOM 4905 N N . MET A 1 617 ? 16.094 -10.477 7.91 1 97.38 617 MET A N 1
ATOM 4906 C CA . MET A 1 617 ? 16.344 -11.188 6.664 1 97.38 617 MET A CA 1
ATOM 4907 C C . MET A 1 617 ? 16.188 -10.266 5.461 1 97.38 617 MET A C 1
ATOM 4909 O O . MET A 1 617 ? 15.273 -9.445 5.422 1 97.38 617 MET A O 1
ATOM 4913 N N . ARG A 1 618 ? 17.078 -10.414 4.465 1 97.56 618 ARG A N 1
ATOM 4914 C CA . ARG A 1 618 ? 16.859 -9.648 3.24 1 97.56 618 ARG A CA 1
ATOM 4915 C C . ARG A 1 618 ? 17.453 -10.367 2.035 1 97.56 618 ARG A C 1
ATOM 4917 O O . ARG A 1 618 ? 18.516 -10.992 2.143 1 97.56 618 ARG A O 1
ATOM 4924 N N . VAL A 1 619 ? 16.797 -10.258 0.955 1 98.38 619 VAL A N 1
ATOM 4925 C CA . VAL A 1 619 ? 17.25 -10.781 -0.327 1 98.38 619 VAL A CA 1
ATOM 4926 C C . VAL A 1 619 ? 18.156 -9.758 -1.014 1 98.38 619 VAL A C 1
ATOM 4928 O O . VAL A 1 619 ? 19.203 -10.102 -1.542 1 98.38 619 VAL A O 1
ATOM 4931 N N . TRP A 1 620 ? 17.75 -8.477 -1.043 1 98 620 TRP A N 1
ATOM 4932 C CA . TRP A 1 620 ? 18.484 -7.391 -1.677 1 98 620 TRP A CA 1
ATOM 4933 C C . TRP A 1 620 ? 19.359 -6.656 -0.662 1 98 620 TRP A C 1
ATOM 4935 O O . TRP A 1 620 ? 18.859 -6.211 0.379 1 98 620 TRP A O 1
ATOM 4945 N N . CYS A 1 621 ? 20.625 -6.535 -0.896 1 97.38 621 CYS A N 1
ATOM 4946 C CA . CYS A 1 621 ? 21.547 -5.758 -0.088 1 97.38 621 CYS A CA 1
ATOM 4947 C C . CYS A 1 621 ? 21.984 -4.496 -0.823 1 97.38 621 CYS A C 1
ATOM 4949 O O . CYS A 1 621 ? 21.938 -4.441 -2.053 1 97.38 621 CYS A O 1
ATOM 4951 N N . PHE A 1 622 ? 22.391 -3.479 -0.05 1 96.06 622 PHE A N 1
ATOM 4952 C CA . PHE A 1 622 ? 22.891 -2.26 -0.684 1 96.06 622 PHE A CA 1
ATOM 4953 C C . PHE A 1 622 ? 24.062 -2.561 -1.606 1 96.06 622 PHE A C 1
ATOM 4955 O O . PHE A 1 622 ? 24.844 -3.467 -1.336 1 96.06 622 PHE A O 1
ATOM 4962 N N . ARG A 1 623 ? 24.016 -1.784 -2.697 1 91.88 623 ARG A N 1
ATOM 4963 C CA . ARG A 1 623 ? 25.203 -1.815 -3.557 1 91.88 623 ARG A CA 1
ATOM 4964 C C . ARG A 1 623 ? 26.281 -0.883 -3.029 1 91.88 623 ARG A C 1
ATOM 4966 O O . ARG A 1 623 ? 26 0.233 -2.594 1 91.88 623 ARG A O 1
ATOM 4973 N N . GLN A 1 624 ? 27.453 -1.363 -2.9 1 83.56 624 GLN A N 1
ATOM 4974 C CA . GLN A 1 624 ? 28.562 -0.507 -2.49 1 83.56 624 GLN A CA 1
ATOM 4975 C C . GLN A 1 624 ? 29.062 0.341 -3.656 1 83.56 624 GLN A C 1
ATOM 4977 O O . GLN A 1 624 ? 29.109 -0.125 -4.797 1 83.56 624 GLN A O 1
ATOM 4982 N N . MET B 1 1 ? -0.288 37.75 25.328 1 73.75 1 MET B N 1
ATOM 4983 C CA . MET B 1 1 ? -1.257 37.375 24.297 1 73.75 1 MET B CA 1
ATOM 4984 C C . MET B 1 1 ? -0.551 36.938 23.016 1 73.75 1 MET B C 1
ATOM 4986 O O . MET B 1 1 ? 0.42 37.562 22.594 1 73.75 1 MET B O 1
ATOM 4990 N N . GLN B 1 2 ? -1.049 35.906 22.484 1 84.31 2 GLN B N 1
ATOM 4991 C CA . GLN B 1 2 ? -0.456 35.406 21.25 1 84.31 2 GLN B CA 1
ATOM 4992 C C . GLN B 1 2 ? -0.905 36.219 20.047 1 84.31 2 GLN B C 1
ATOM 4994 O O . GLN B 1 2 ? -2.006 36.781 20.031 1 84.31 2 GLN B O 1
ATOM 4999 N N . PRO B 1 3 ? -0.035 36.312 19.062 1 87 3 PRO B N 1
ATOM 5000 C CA . PRO B 1 3 ? -0.424 37.031 17.844 1 87 3 PRO B CA 1
ATOM 5001 C C . PRO B 1 3 ? -1.652 36.406 17.172 1 87 3 PRO B C 1
ATOM 5003 O O . PRO B 1 3 ? -1.86 35.188 17.234 1 87 3 PRO B O 1
ATOM 5006 N N . ILE B 1 4 ? -2.41 37.312 16.594 1 86 4 ILE B N 1
ATOM 5007 C CA . ILE B 1 4 ? -3.518 36.906 15.734 1 86 4 ILE B CA 1
ATOM 5008 C C . ILE B 1 4 ? -3.324 37.5 14.336 1 86 4 ILE B C 1
ATOM 5010 O O . ILE B 1 4 ? -2.355 38.219 14.078 1 86 4 ILE B O 1
ATOM 5014 N N . ALA B 1 5 ? -4.188 37.156 13.453 1 85.81 5 ALA B N 1
ATOM 5015 C CA . ALA B 1 5 ? -4.023 37.438 12.031 1 85.81 5 ALA B CA 1
ATOM 5016 C C . ALA B 1 5 ? -3.863 38.938 11.781 1 85.81 5 ALA B C 1
ATOM 5018 O O . ALA B 1 5 ? -3.092 39.344 10.914 1 85.81 5 ALA B O 1
ATOM 5019 N N . ARG B 1 6 ? -4.496 39.75 12.508 1 92.38 6 ARG B N 1
ATOM 5020 C CA . ARG B 1 6 ? -4.477 41.188 12.242 1 92.38 6 ARG B CA 1
ATOM 5021 C C . ARG B 1 6 ? -3.188 41.812 12.758 1 92.38 6 ARG B C 1
ATOM 5023 O O . ARG B 1 6 ? -2.848 42.938 12.375 1 92.38 6 ARG B O 1
ATOM 5030 N N . ASP B 1 7 ? -2.471 41.125 13.586 1 94.75 7 ASP B N 1
ATOM 5031 C CA . ASP B 1 7 ? -1.319 41.688 14.266 1 94.75 7 ASP B CA 1
ATOM 5032 C C . ASP B 1 7 ? -0.089 41.688 13.359 1 94.75 7 ASP B C 1
ATOM 5034 O O . ASP B 1 7 ? 0.889 42.406 13.633 1 94.75 7 ASP B O 1
ATOM 5038 N N . VAL B 1 8 ? -0.082 40.875 12.328 1 96.75 8 VAL B N 1
ATOM 5039 C CA . VAL B 1 8 ? 1.109 40.688 11.508 1 96.75 8 VAL B CA 1
ATOM 5040 C C . VAL B 1 8 ? 0.781 41 10.047 1 96.75 8 VAL B C 1
ATOM 5042 O O . VAL B 1 8 ? -0.135 40.375 9.477 1 96.75 8 VAL B O 1
ATOM 5045 N N . ASP B 1 9 ? 1.474 41.906 9.5 1 96.5 9 ASP B N 1
ATOM 5046 C CA . ASP B 1 9 ? 1.372 42.188 8.07 1 96.5 9 ASP B CA 1
ATOM 5047 C C . ASP B 1 9 ? 2.541 41.594 7.297 1 96.5 9 ASP B C 1
ATOM 5049 O O . ASP B 1 9 ? 3.684 42.031 7.441 1 96.5 9 ASP B O 1
ATOM 5053 N N . ILE B 1 10 ? 2.277 40.625 6.445 1 97.44 10 ILE B N 1
ATOM 5054 C CA . ILE B 1 10 ? 3.305 39.969 5.645 1 97.44 10 ILE B CA 1
ATOM 5055 C C . ILE B 1 10 ? 3.734 40.906 4.5 1 97.44 10 ILE B C 1
ATOM 5057 O O . ILE B 1 10 ? 2.906 41.312 3.686 1 97.44 10 ILE B O 1
ATOM 5061 N N . THR B 1 11 ? 5.039 41.156 4.41 1 97.38 11 THR B N 1
ATOM 5062 C CA . THR B 1 11 ? 5.531 42.062 3.377 1 97.38 11 THR B CA 1
ATOM 5063 C C . THR B 1 11 ? 6.41 41.312 2.377 1 97.38 11 THR B C 1
ATOM 5065 O O . THR B 1 11 ? 6.812 41.875 1.357 1 97.38 11 THR B O 1
ATOM 5068 N N . SER B 1 12 ? 6.734 40.062 2.656 1 96.88 12 SER B N 1
ATOM 5069 C CA . SER B 1 12 ? 7.398 39.219 1.661 1 96.88 12 SER B CA 1
ATOM 5070 C C . SER B 1 12 ? 6.621 39.188 0.35 1 96.88 12 SER B C 1
ATOM 5072 O O . SER B 1 12 ? 5.438 38.844 0.329 1 96.88 12 SER B O 1
ATOM 5074 N N . PRO B 1 13 ? 7.258 39.5 -0.771 1 95.31 13 PRO B N 1
ATOM 5075 C CA . PRO B 1 13 ? 6.523 39.531 -2.037 1 95.31 13 PRO B CA 1
ATOM 5076 C C . PRO B 1 13 ? 5.898 38.188 -2.393 1 95.31 13 PRO B C 1
ATOM 5078 O O . PRO B 1 13 ? 4.758 38.156 -2.865 1 95.31 13 PRO B O 1
ATOM 5081 N N . PHE B 1 14 ? 6.602 37.156 -2.193 1 95.44 14 PHE B N 1
ATOM 5082 C CA . PHE B 1 14 ? 6.121 35.844 -2.553 1 95.44 14 PHE B CA 1
ATOM 5083 C C . PHE B 1 14 ? 4.895 35.469 -1.724 1 95.44 14 PHE B C 1
ATOM 5085 O O . PHE B 1 14 ? 3.855 35.094 -2.273 1 95.44 14 PHE B O 1
ATOM 5092 N N . TRP B 1 15 ? 5.023 35.531 -0.4 1 97.06 15 TRP B N 1
ATOM 5093 C CA . TRP B 1 15 ? 3.939 35.094 0.481 1 97.06 15 TRP B CA 1
ATOM 5094 C C . TRP B 1 15 ? 2.752 36.062 0.373 1 97.06 15 TRP B C 1
ATOM 5096 O O . TRP B 1 15 ? 1.599 35.625 0.483 1 97.06 15 TRP B O 1
ATOM 5106 N N . SER B 1 16 ? 3.059 37.344 0.156 1 96.5 16 SER B N 1
ATOM 5107 C CA . SER B 1 16 ? 1.982 38.312 -0.063 1 96.5 16 SER B CA 1
ATOM 5108 C C . SER B 1 16 ? 1.193 38 -1.325 1 96.5 16 SER B C 1
ATOM 5110 O O . SER B 1 16 ? -0.029 38.156 -1.359 1 96.5 16 SER B O 1
ATOM 5112 N N . PHE B 1 17 ? 1.911 37.594 -2.326 1 96.38 17 PHE B N 1
ATOM 5113 C CA . PHE B 1 17 ? 1.266 37.188 -3.566 1 96.38 17 PHE B CA 1
ATOM 5114 C C . PHE B 1 17 ? 0.331 36 -3.322 1 96.38 17 PHE B C 1
ATOM 5116 O O . PHE B 1 17 ? -0.816 36.031 -3.773 1 96.38 17 PHE B O 1
ATOM 5123 N N . LEU B 1 18 ? 0.818 35 -2.604 1 96.19 18 LEU B N 1
ATOM 5124 C CA . LEU B 1 18 ? -0.006 33.812 -2.332 1 96.19 18 LEU B CA 1
ATOM 5125 C C . LEU B 1 18 ? -1.229 34.188 -1.501 1 96.19 18 LEU B C 1
ATOM 5127 O O . LEU B 1 18 ? -2.32 33.688 -1.726 1 96.19 18 LEU B O 1
ATOM 5131 N N . GLN B 1 19 ? -1.033 35.062 -0.511 1 96.69 19 GLN B N 1
ATOM 5132 C CA . GLN B 1 19 ? -2.164 35.531 0.278 1 96.69 19 GLN B CA 1
ATOM 5133 C C . GLN B 1 19 ? -3.189 36.25 -0.603 1 96.69 19 GLN B C 1
ATOM 5135 O O . GLN B 1 19 ? -4.395 36.031 -0.45 1 96.69 19 GLN B O 1
ATOM 5140 N N . LYS B 1 20 ? -2.676 37.062 -1.506 1 96.25 20 LYS B N 1
ATOM 5141 C CA . LYS B 1 20 ? -3.562 37.781 -2.422 1 96.25 20 LYS B CA 1
ATOM 5142 C C . LYS B 1 20 ? -4.344 36.812 -3.299 1 96.25 20 LYS B C 1
ATOM 5144 O O . LYS B 1 20 ? -5.555 36.969 -3.484 1 96.25 20 LYS B O 1
ATOM 5149 N N . CYS B 1 21 ? -3.643 35.844 -3.84 1 95.25 21 CYS B N 1
ATOM 5150 C CA . CYS B 1 21 ? -4.297 34.812 -4.664 1 95.25 21 CYS B CA 1
ATOM 5151 C C . CYS B 1 21 ? -5.387 34.094 -3.881 1 95.25 21 CYS B C 1
ATOM 5153 O O . CYS B 1 21 ? -6.484 33.875 -4.395 1 95.25 21 CYS B O 1
ATOM 5155 N N . SER B 1 22 ? -5.055 33.75 -2.666 1 94.81 22 SER B N 1
ATOM 5156 C CA . SER B 1 22 ? -6.027 33.031 -1.833 1 94.81 22 SER B CA 1
ATOM 5157 C C . SER B 1 22 ? -7.254 33.906 -1.561 1 94.81 22 SER B C 1
ATOM 5159 O O . SER B 1 22 ? -8.391 33.438 -1.667 1 94.81 22 SER B O 1
ATOM 5161 N N . ARG B 1 23 ? -7.027 35.156 -1.274 1 94.94 23 ARG B N 1
ATOM 5162 C CA . ARG B 1 23 ? -8.086 36.094 -0.921 1 94.94 23 ARG B CA 1
ATOM 5163 C C . ARG B 1 23 ? -8.961 36.406 -2.133 1 94.94 23 ARG B C 1
ATOM 5165 O O . ARG B 1 23 ? -10.188 36.406 -2.037 1 94.94 23 ARG B O 1
ATOM 5172 N N . GLU B 1 24 ? -8.352 36.562 -3.268 1 95 24 GLU B N 1
ATOM 5173 C CA . GLU B 1 24 ? -9.055 37.125 -4.422 1 95 24 GLU B CA 1
ATOM 5174 C C . GLU B 1 24 ? -9.555 36 -5.344 1 95 24 GLU B C 1
ATOM 5176 O O . GLU B 1 24 ? -10.5 36.219 -6.113 1 95 24 GLU B O 1
ATOM 5181 N N . LYS B 1 25 ? -8.922 34.906 -5.258 1 92.62 25 LYS B N 1
ATOM 5182 C CA . LYS B 1 25 ? -9.273 33.844 -6.215 1 92.62 25 LYS B CA 1
ATOM 5183 C C . LYS B 1 25 ? -9.758 32.594 -5.5 1 92.62 25 LYS B C 1
ATOM 5185 O O . LYS B 1 25 ? -10.883 32.156 -5.727 1 92.62 25 LYS B O 1
ATOM 5190 N N . THR B 1 26 ? -8.961 32.094 -4.598 1 92.25 26 THR B N 1
ATOM 5191 C CA . THR B 1 26 ? -9.227 30.797 -3.979 1 92.25 26 THR B CA 1
ATOM 5192 C C . THR B 1 26 ? -10.523 30.844 -3.174 1 92.25 26 THR B C 1
ATOM 5194 O O . THR B 1 26 ? -11.406 30 -3.367 1 92.25 26 THR B O 1
ATOM 5197 N N . ILE B 1 27 ? -10.656 31.766 -2.266 1 94.38 27 ILE B N 1
ATOM 5198 C CA . ILE B 1 27 ? -11.805 31.828 -1.375 1 94.38 27 ILE B CA 1
ATOM 5199 C C . ILE B 1 27 ? -13.078 32.031 -2.193 1 94.38 27 ILE B C 1
ATOM 5201 O O . ILE B 1 27 ? -14.047 31.281 -2.033 1 94.38 27 ILE B O 1
ATOM 5205 N N . PRO B 1 28 ? -13.125 32.969 -3.182 1 93.38 28 PRO B N 1
ATOM 5206 C CA . PRO B 1 28 ? -14.328 33.094 -4.008 1 93.38 28 PRO B CA 1
ATOM 5207 C C . PRO B 1 28 ? -14.633 31.828 -4.805 1 93.38 28 PRO B C 1
ATOM 5209 O O . PRO B 1 28 ? -15.805 31.438 -4.934 1 93.38 28 PRO B O 1
ATOM 5212 N N . ALA B 1 29 ? -13.586 31.25 -5.277 1 91.38 29 ALA B N 1
ATOM 5213 C CA . ALA B 1 29 ? -13.773 30.016 -6.047 1 91.38 29 ALA B CA 1
ATOM 5214 C C . ALA B 1 29 ? -14.359 28.906 -5.176 1 91.38 29 ALA B C 1
ATOM 5216 O O . ALA B 1 29 ? -15.188 28.125 -5.637 1 91.38 29 ALA B O 1
ATOM 5217 N N . LEU B 1 30 ? -13.875 28.844 -3.961 1 91.69 30 LEU B N 1
ATOM 5218 C CA . LEU B 1 30 ? -14.391 27.844 -3.021 1 91.69 30 LEU B CA 1
ATOM 5219 C C . LEU B 1 30 ? -15.875 28.078 -2.76 1 91.69 30 LEU B C 1
ATOM 5221 O O . LEU B 1 30 ? -16.672 27.125 -2.783 1 91.69 30 LEU B O 1
ATOM 5225 N N . ILE B 1 31 ? -16.25 29.266 -2.531 1 93.62 31 ILE B N 1
ATOM 5226 C CA . ILE B 1 31 ? -17.625 29.609 -2.238 1 93.62 31 ILE B CA 1
ATOM 5227 C C . ILE B 1 31 ? -18.516 29.297 -3.445 1 93.62 31 ILE B C 1
ATOM 5229 O O . ILE B 1 31 ? -19.562 28.672 -3.305 1 93.62 31 ILE B O 1
ATOM 5233 N N . GLN B 1 32 ? -18 29.641 -4.582 1 92.56 32 GLN B N 1
ATOM 5234 C CA . GLN B 1 32 ? -18.766 29.375 -5.801 1 92.56 32 GLN B CA 1
ATOM 5235 C C . GLN B 1 32 ? -18.922 27.875 -6.031 1 92.56 32 GLN B C 1
ATOM 5237 O O . GLN B 1 32 ? -20 27.422 -6.438 1 92.56 32 GLN B O 1
ATOM 5242 N N . ALA B 1 33 ? -17.844 27.188 -5.871 1 90.56 33 ALA B N 1
ATOM 5243 C CA . ALA B 1 33 ? -17.891 25.734 -6.047 1 90.56 33 ALA B CA 1
ATOM 5244 C C . ALA B 1 33 ? -18.875 25.094 -5.07 1 90.56 33 ALA B C 1
ATOM 5246 O O . ALA B 1 33 ? -19.609 24.172 -5.434 1 90.56 33 ALA B O 1
ATOM 5247 N N . GLN B 1 34 ? -18.875 25.531 -3.857 1 92.44 34 GLN B N 1
ATOM 5248 C CA . GLN B 1 34 ? -19.766 25 -2.84 1 92.44 34 GLN B CA 1
ATOM 5249 C C . GLN B 1 34 ? -21.219 25.359 -3.141 1 92.44 34 GLN B C 1
ATOM 5251 O O . GLN B 1 34 ? -22.125 24.578 -2.879 1 92.44 34 GLN B O 1
ATOM 5256 N N . LYS B 1 35 ? -21.453 26.516 -3.658 1 93.25 35 LYS B N 1
ATOM 5257 C CA . LYS B 1 35 ? -22.797 26.906 -4.051 1 93.25 35 LYS B CA 1
ATOM 5258 C C . LYS B 1 35 ? -23.297 26.047 -5.223 1 93.25 35 LYS B C 1
ATOM 5260 O O . LYS B 1 35 ? -24.438 25.594 -5.219 1 93.25 35 LYS B O 1
ATOM 5265 N N . LYS B 1 36 ? -22.438 25.844 -6.133 1 90.88 36 LYS B N 1
ATOM 5266 C CA . LYS B 1 36 ? -22.797 25.062 -7.309 1 90.88 36 LYS B CA 1
ATOM 5267 C C . LYS B 1 36 ? -23.078 23.609 -6.938 1 90.88 36 LYS B C 1
ATOM 5269 O O . LYS B 1 36 ? -23.969 22.969 -7.512 1 90.88 36 LYS B O 1
ATOM 5274 N N . SER B 1 37 ? -22.281 23.094 -6.031 1 88.12 37 SER B N 1
ATOM 5275 C CA . SER B 1 37 ? -22.391 21.688 -5.672 1 88.12 37 SER B CA 1
ATOM 5276 C C . SER B 1 37 ? -23.469 21.469 -4.613 1 88.12 37 SER B C 1
ATOM 5278 O O . SER B 1 37 ? -23.828 20.328 -4.305 1 88.12 37 SER B O 1
ATOM 5280 N N . GLY B 1 38 ? -23.969 22.578 -4.016 1 90.5 38 GLY B N 1
ATOM 5281 C CA . GLY B 1 38 ? -25.031 22.5 -3.014 1 90.5 38 GLY B CA 1
ATOM 5282 C C . GLY B 1 38 ? -24.5 22.5 -1.592 1 90.5 38 GLY B C 1
ATOM 5283 O O . GLY B 1 38 ? -25.266 22.609 -0.637 1 90.5 38 GLY B O 1
ATOM 5284 N N . HIS B 1 39 ? -23.203 22.453 -1.386 1 90.12 39 HIS B N 1
ATOM 5285 C CA . HIS B 1 39 ? -22.594 22.469 -0.064 1 90.12 39 HIS B CA 1
ATOM 5286 C C . HIS B 1 39 ? -23.031 23.688 0.733 1 90.12 39 HIS B C 1
ATOM 5288 O O . HIS B 1 39 ? -23.375 23.578 1.908 1 90.12 39 HIS B O 1
ATOM 5294 N N . TRP B 1 40 ? -23.062 24.766 0.085 1 92.88 40 TRP B N 1
ATOM 5295 C CA . TRP B 1 40 ? -23.266 26.047 0.726 1 92.88 40 TRP B CA 1
ATOM 5296 C C . TRP B 1 40 ? -24.688 26.172 1.264 1 92.88 40 TRP B C 1
ATOM 5298 O O . TRP B 1 40 ? -24.938 26.859 2.254 1 92.88 40 TRP B O 1
ATOM 5308 N N . ASP B 1 41 ? -25.609 25.391 0.666 1 94.5 41 ASP B N 1
ATOM 5309 C CA . ASP B 1 41 ? -27.031 25.531 0.996 1 94.5 41 ASP B CA 1
ATOM 5310 C C . ASP B 1 41 ? -27.516 24.344 1.821 1 94.5 41 ASP B C 1
ATOM 5312 O O . ASP B 1 41 ? -28.672 24.328 2.275 1 94.5 41 ASP B O 1
ATOM 5316 N N . CYS B 1 42 ? -26.625 23.469 2.096 1 95.81 42 CYS B N 1
ATOM 5317 C CA . CYS B 1 42 ? -27.078 22.219 2.684 1 95.81 42 CYS B CA 1
ATOM 5318 C C . CYS B 1 42 ? -27.672 22.453 4.07 1 95.81 42 CYS B C 1
ATOM 5320 O O . CYS B 1 42 ? -28.594 21.75 4.484 1 95.81 42 CYS B O 1
ATOM 5322 N N . LEU B 1 43 ? -27.266 23.438 4.746 1 96.12 43 LEU B N 1
ATOM 5323 C CA . LEU B 1 43 ? -27.75 23.75 6.086 1 96.12 43 LEU B CA 1
ATOM 5324 C C . LEU B 1 43 ? -29.172 24.281 6.043 1 96.12 43 LEU B C 1
ATOM 5326 O O . LEU B 1 43 ? -29.859 24.328 7.066 1 96.12 43 LEU B O 1
ATOM 5330 N N . LYS B 1 44 ? -29.625 24.609 4.859 1 96.44 44 LYS B N 1
ATOM 5331 C CA . LYS B 1 44 ? -30.984 25.125 4.703 1 96.44 44 LYS B CA 1
ATOM 5332 C C . LYS B 1 44 ? -31.969 24 4.445 1 96.44 44 LYS B C 1
ATOM 5334 O O . LYS B 1 44 ? -33.188 24.203 4.52 1 96.44 44 LYS B O 1
ATOM 5339 N N . TRP B 1 45 ? -31.469 22.875 4.191 1 97 45 TRP B N 1
ATOM 5340 C CA . TRP B 1 45 ? -32.344 21.781 3.748 1 97 45 TRP B CA 1
ATOM 5341 C C . TRP B 1 45 ? -33.031 21.125 4.93 1 97 45 TRP B C 1
ATOM 5343 O O . TRP B 1 45 ? -32.531 21.172 6.059 1 97 45 TRP B O 1
ATOM 5353 N N . LYS B 1 46 ? -34.188 20.562 4.613 1 95.44 46 LYS B N 1
ATOM 5354 C CA . LYS B 1 46 ? -35 19.906 5.633 1 95.44 46 LYS B CA 1
ATOM 5355 C C . LYS B 1 46 ? -35.125 18.406 5.371 1 95.44 46 LYS B C 1
ATOM 5357 O O . LYS B 1 46 ? -34.594 17.906 4.379 1 95.44 46 LYS B O 1
ATOM 5362 N N . GLU B 1 47 ? -35.688 17.734 6.309 1 95.19 47 GLU B N 1
ATOM 5363 C CA . GLU B 1 47 ? -35.812 16.281 6.203 1 95.19 47 GLU B CA 1
ATOM 5364 C C . GLU B 1 47 ? -36.5 15.891 4.887 1 95.19 47 GLU B C 1
ATOM 5366 O O . GLU B 1 47 ? -37.469 16.5 4.48 1 95.19 47 GLU B O 1
ATOM 5371 N N . GLY B 1 48 ? -35.875 14.938 4.219 1 93.81 48 GLY B N 1
ATOM 5372 C CA . GLY B 1 48 ? -36.469 14.414 3 1 93.81 48 GLY B CA 1
ATOM 5373 C C . GLY B 1 48 ? -36 15.133 1.748 1 93.81 48 GLY B C 1
ATOM 5374 O O . GLY B 1 48 ? -36.375 14.758 0.634 1 93.81 48 GLY B O 1
ATOM 5375 N N . HIS B 1 49 ? -35.188 16.094 1.946 1 94.62 49 HIS B N 1
ATOM 5376 C CA . HIS B 1 49 ? -34.656 16.766 0.769 1 94.62 49 HIS B CA 1
ATOM 5377 C C . HIS B 1 49 ? -34.062 15.758 -0.211 1 94.62 49 HIS B C 1
ATOM 5379 O O . HIS B 1 49 ? -33.406 14.781 0.202 1 94.62 49 HIS B O 1
ATOM 5385 N N . LYS B 1 50 ? -34.188 16.016 -1.547 1 90.38 50 LYS B N 1
ATOM 5386 C CA . LYS B 1 50 ? -33.812 15.078 -2.611 1 90.38 50 LYS B CA 1
ATOM 5387 C C . LYS B 1 50 ? -32.312 14.797 -2.629 1 90.38 50 LYS B C 1
ATOM 5389 O O . LYS B 1 50 ? -31.906 13.648 -2.713 1 90.38 50 LYS B O 1
ATOM 5394 N N . VAL B 1 51 ? -31.609 15.883 -2.619 1 90.31 51 VAL B N 1
ATOM 5395 C CA . VAL B 1 51 ? -30.172 15.75 -2.566 1 90.31 51 VAL B CA 1
ATOM 5396 C C . VAL B 1 51 ? -29.719 15.484 -1.13 1 90.31 51 VAL B C 1
ATOM 5398 O O . VAL B 1 51 ? -30.109 16.203 -0.208 1 90.31 51 VAL B O 1
ATOM 5401 N N . LYS B 1 52 ? -29.047 14.406 -0.938 1 90.38 52 LYS B N 1
ATOM 5402 C CA . LYS B 1 52 ? -28.531 14.062 0.387 1 90.38 52 LYS B CA 1
ATOM 5403 C C . LYS B 1 52 ? -27.109 14.57 0.582 1 90.38 52 LYS B C 1
ATOM 5405 O O . LYS B 1 52 ? -26.219 14.234 -0.194 1 90.38 52 LYS B O 1
ATOM 5410 N N . PRO B 1 53 ? -26.953 15.336 1.61 1 92.06 53 PRO B N 1
ATOM 5411 C CA . PRO B 1 53 ? -25.594 15.836 1.842 1 92.06 53 PRO B CA 1
ATOM 5412 C C . PRO B 1 53 ? -24.609 14.742 2.248 1 92.06 53 PRO B C 1
ATOM 5414 O O . PRO B 1 53 ? -25.016 13.758 2.879 1 92.06 53 PRO B O 1
ATOM 5417 N N . HIS B 1 54 ? -23.375 14.969 1.864 1 90.5 54 HIS B N 1
ATOM 5418 C CA . HIS B 1 54 ? -22.281 14.164 2.4 1 90.5 54 HIS B CA 1
ATOM 5419 C C . HIS B 1 54 ? -22.047 14.469 3.877 1 90.5 54 HIS B C 1
ATOM 5421 O O . HIS B 1 54 ? -22.281 15.594 4.328 1 90.5 54 HIS B O 1
ATOM 5427 N N . PRO B 1 55 ? -21.484 13.5 4.59 1 91.31 55 PRO B N 1
ATOM 5428 C CA . PRO B 1 55 ? -21.344 13.672 6.035 1 91.31 55 PRO B CA 1
ATOM 5429 C C . PRO B 1 55 ? -20.469 14.875 6.398 1 91.31 55 PRO B C 1
ATOM 5431 O O . PRO B 1 55 ? -20.562 15.391 7.516 1 91.31 55 PRO B O 1
ATOM 5434 N N . PHE B 1 56 ? -19.672 15.375 5.539 1 90.62 56 PHE B N 1
ATOM 5435 C CA . PHE B 1 56 ? -18.797 16.438 6.023 1 90.62 56 PHE B CA 1
ATOM 5436 C C . PHE B 1 56 ? -18.938 17.688 5.16 1 90.62 56 PHE B C 1
ATOM 5438 O O . PHE B 1 56 ? -18.047 18.531 5.137 1 90.62 56 PHE B O 1
ATOM 5445 N N . TRP B 1 57 ? -20.062 17.859 4.469 1 93.19 57 TRP B N 1
ATOM 5446 C CA . TRP B 1 57 ? -20.312 19.062 3.688 1 93.19 57 TRP B CA 1
ATOM 5447 C C . TRP B 1 57 ? -20.344 20.297 4.586 1 93.19 57 TRP B C 1
ATOM 5449 O O . TRP B 1 57 ? -19.828 21.359 4.211 1 93.19 57 TRP B O 1
ATOM 5459 N N . ASP B 1 58 ? -20.906 20.141 5.797 1 96.38 58 ASP B N 1
ATOM 5460 C CA . ASP B 1 58 ? -20.953 21.266 6.73 1 96.38 58 ASP B CA 1
ATOM 5461 C C . ASP B 1 58 ? -19.562 21.844 6.98 1 96.38 58 ASP B C 1
ATOM 5463 O O . ASP B 1 58 ? -19.391 23.062 7.039 1 96.38 58 ASP B O 1
ATOM 5467 N N . SER B 1 59 ? -18.641 20.938 7.137 1 96.25 59 SER B N 1
ATOM 5468 C CA . SER B 1 59 ? -17.297 21.359 7.484 1 96.25 59 SER B CA 1
ATOM 5469 C C . SER B 1 59 ? -16.672 22.188 6.367 1 96.25 59 SER B C 1
ATOM 5471 O O . SER B 1 59 ? -15.883 23.109 6.629 1 96.25 59 SER B O 1
ATOM 5473 N N . ASP B 1 60 ? -17.062 21.938 5.148 1 94 60 ASP B N 1
ATOM 5474 C CA . ASP B 1 60 ? -16.531 22.719 4.031 1 94 60 ASP B CA 1
ATOM 5475 C C . ASP B 1 60 ? -16.969 24.188 4.137 1 94 60 ASP B C 1
ATOM 5477 O O . ASP B 1 60 ? -16.172 25.094 3.895 1 94 60 ASP B O 1
ATOM 5481 N N . VAL B 1 61 ? -18.188 24.328 4.504 1 95.94 61 VAL B N 1
ATOM 5482 C CA . VAL B 1 61 ? -18.703 25.688 4.684 1 95.94 61 VAL B CA 1
ATOM 5483 C C . VAL B 1 61 ? -17.984 26.375 5.84 1 95.94 61 VAL B C 1
ATOM 5485 O O . VAL B 1 61 ? -17.578 27.531 5.723 1 95.94 61 VAL B O 1
ATOM 5488 N N . TYR B 1 62 ? -17.859 25.672 6.918 1 97.81 62 TYR B N 1
ATOM 5489 C CA . TYR B 1 62 ? -17.25 26.25 8.117 1 97.81 62 TYR B CA 1
ATOM 5490 C C . TYR B 1 62 ? -15.789 26.594 7.879 1 97.81 62 TYR B C 1
ATOM 5492 O O . TYR B 1 62 ? -15.328 27.656 8.297 1 97.81 62 TYR B O 1
ATOM 5500 N N . LYS B 1 63 ? -15.023 25.75 7.203 1 97.06 63 LYS B N 1
ATOM 5501 C CA . LYS B 1 63 ? -13.609 25.984 6.914 1 97.06 63 LYS B CA 1
ATOM 5502 C C . LYS B 1 63 ? -13.438 27.203 6.008 1 97.06 63 LYS B C 1
ATOM 5504 O O . LYS B 1 63 ? -12.539 28.016 6.215 1 97.06 63 LYS B O 1
ATOM 5509 N N . THR B 1 64 ? -14.305 27.266 5.031 1 96.19 64 THR B N 1
ATOM 5510 C CA . THR B 1 64 ? -14.258 28.406 4.121 1 96.19 64 THR B CA 1
ATOM 5511 C C . THR B 1 64 ? -14.57 29.703 4.859 1 96.19 64 THR B C 1
ATOM 5513 O O . THR B 1 64 ? -13.906 30.719 4.645 1 96.19 64 THR B O 1
ATOM 5516 N N . THR B 1 65 ? -15.531 29.641 5.723 1 97.94 65 THR B N 1
ATOM 5517 C CA . THR B 1 65 ? -15.898 30.797 6.527 1 97.94 65 THR B CA 1
ATOM 5518 C C . THR B 1 65 ? -14.742 31.219 7.43 1 97.94 65 THR B C 1
ATOM 5520 O O . THR B 1 65 ? -14.43 32.406 7.539 1 97.94 65 THR B O 1
ATOM 5523 N N . GLU B 1 66 ? -14.148 30.266 8.039 1 98.12 66 GLU B N 1
ATOM 5524 C CA . GLU B 1 66 ? -12.992 30.547 8.891 1 98.12 66 GLU B CA 1
ATOM 5525 C C . GLU B 1 66 ? -11.875 31.234 8.102 1 98.12 66 GLU B C 1
ATOM 5527 O O . GLU B 1 66 ? -11.344 32.25 8.531 1 98.12 66 GLU B O 1
ATOM 5532 N N . ALA B 1 67 ? -11.555 30.703 6.945 1 97.38 67 ALA B N 1
ATOM 5533 C CA . ALA B 1 67 ? -10.508 31.25 6.094 1 97.38 67 ALA B CA 1
ATOM 5534 C C . ALA B 1 67 ? -10.828 32.688 5.695 1 97.38 67 ALA B C 1
ATOM 5536 O O . ALA B 1 67 ? -9.969 33.562 5.762 1 97.38 67 ALA B O 1
ATOM 5537 N N . ALA B 1 68 ? -12.055 32.875 5.305 1 97.94 68 ALA B N 1
ATOM 5538 C CA . ALA B 1 68 ? -12.492 34.219 4.906 1 97.94 68 ALA B CA 1
ATOM 5539 C C . ALA B 1 68 ? -12.32 35.219 6.047 1 97.94 68 ALA B C 1
ATOM 5541 O O . ALA B 1 68 ? -11.867 36.344 5.836 1 97.94 68 ALA B O 1
ATOM 5542 N N . CYS B 1 69 ? -12.672 34.781 7.23 1 98.44 69 CYS B N 1
ATOM 5543 C CA . CYS B 1 69 ? -12.562 35.656 8.391 1 98.44 69 CYS B CA 1
ATOM 5544 C C . CYS B 1 69 ? -11.117 36.062 8.633 1 98.44 69 CYS B C 1
ATOM 5546 O O . CYS B 1 69 ? -10.852 37.219 8.961 1 98.44 69 CYS B O 1
ATOM 5548 N N . TYR B 1 70 ? -10.195 35.156 8.492 1 97.69 70 TYR B N 1
ATOM 5549 C CA . TYR B 1 70 ? -8.789 35.5 8.688 1 97.69 70 TYR B CA 1
ATOM 5550 C C . TYR B 1 70 ? -8.352 36.594 7.727 1 97.69 70 TYR B C 1
ATOM 5552 O O . TYR B 1 70 ? -7.668 37.531 8.125 1 97.69 70 TYR B O 1
ATOM 5560 N N . PHE B 1 71 ? -8.766 36.469 6.48 1 97.19 71 PHE B N 1
ATOM 5561 C CA . PHE B 1 71 ? -8.367 37.469 5.492 1 97.19 71 PHE B CA 1
ATOM 5562 C C . PHE B 1 71 ? -9.07 38.812 5.754 1 97.19 71 PHE B C 1
ATOM 5564 O O . PHE B 1 71 ? -8.484 39.875 5.555 1 97.19 71 PHE B O 1
ATOM 5571 N N . LEU B 1 72 ? -10.289 38.75 6.223 1 97.69 72 LEU B N 1
ATOM 5572 C CA . LEU B 1 72 ? -11.055 39.969 6.488 1 97.69 72 LEU B CA 1
ATOM 5573 C C . LEU B 1 72 ? -10.453 40.75 7.652 1 97.69 72 LEU B C 1
ATOM 5575 O O . LEU B 1 72 ? -10.648 41.938 7.762 1 97.69 72 LEU B O 1
ATOM 5579 N N . MET B 1 73 ? -9.734 40.125 8.516 1 95.94 73 MET B N 1
ATOM 5580 C CA . MET B 1 73 ? -9.109 40.781 9.664 1 95.94 73 MET B CA 1
ATOM 5581 C C . MET B 1 73 ? -8.055 41.781 9.203 1 95.94 73 MET B C 1
ATOM 5583 O O . MET B 1 73 ? -7.863 42.812 9.836 1 95.94 73 MET B O 1
ATOM 5587 N N . SER B 1 74 ? -7.426 41.469 8.102 1 91.88 74 SER B N 1
ATOM 5588 C CA . SER B 1 74 ? -6.348 42.312 7.621 1 91.88 74 SER B CA 1
ATOM 5589 C C . SER B 1 74 ? -6.77 43.094 6.379 1 91.88 74 SER B C 1
ATOM 5591 O O . SER B 1 74 ? -6.195 44.156 6.074 1 91.88 74 SER B O 1
ATOM 5593 N N . HIS B 1 75 ? -7.746 42.5 5.637 1 94.31 75 HIS B N 1
ATOM 5594 C CA . HIS B 1 75 ? -8.203 43.125 4.395 1 94.31 75 HIS B CA 1
ATOM 5595 C C . HIS B 1 75 ? -9.727 43.156 4.32 1 94.31 75 HIS B C 1
ATOM 5597 O O . HIS B 1 75 ? -10.336 42.281 3.693 1 94.31 75 HIS B O 1
ATOM 5603 N N . PRO B 1 76 ? -10.258 44.188 4.812 1 95 76 PRO B N 1
ATOM 5604 C CA . PRO B 1 76 ? -11.719 44.281 4.711 1 95 76 PRO B CA 1
ATOM 5605 C C . PRO B 1 76 ? -12.219 44.156 3.275 1 95 76 PRO B C 1
ATOM 5607 O O . PRO B 1 76 ? -11.602 44.719 2.357 1 95 76 PRO B O 1
ATOM 5610 N N . ASP B 1 77 ? -13.211 43.406 3.055 1 96.25 77 ASP B N 1
ATOM 5611 C CA . ASP B 1 77 ? -13.828 43.125 1.762 1 96.25 77 ASP B CA 1
ATOM 5612 C C . ASP B 1 77 ? -15.328 42.875 1.912 1 96.25 77 ASP B C 1
ATOM 5614 O O . ASP B 1 77 ? -15.734 41.812 2.391 1 96.25 77 ASP B O 1
ATOM 5618 N N . GLU B 1 78 ? -16.109 43.781 1.377 1 96.81 78 GLU B N 1
ATOM 5619 C CA . GLU B 1 78 ? -17.547 43.75 1.631 1 96.81 78 GLU B CA 1
ATOM 5620 C C . GLU B 1 78 ? -18.203 42.531 1.001 1 96.81 78 GLU B C 1
ATOM 5622 O O . GLU B 1 78 ? -19.016 41.875 1.639 1 96.81 78 GLU B O 1
ATOM 5627 N N . PRO B 1 79 ? -17.844 42.219 -0.239 1 96.5 79 PRO B N 1
ATOM 5628 C CA . PRO B 1 79 ? -18.453 41.031 -0.833 1 96.5 79 PRO B CA 1
ATOM 5629 C C . PRO B 1 79 ? -18.141 39.75 -0.052 1 96.5 79 PRO B C 1
ATOM 5631 O O . PRO B 1 79 ? -19.031 38.906 0.158 1 96.5 79 PRO B O 1
ATOM 5634 N N . ILE B 1 80 ? -16.922 39.625 0.359 1 97.19 80 ILE B N 1
ATOM 5635 C CA . ILE B 1 80 ? -16.547 38.438 1.124 1 97.19 80 ILE B CA 1
ATOM 5636 C C . ILE B 1 80 ? -17.25 38.438 2.473 1 97.19 80 ILE B C 1
ATOM 5638 O O . ILE B 1 80 ? -17.734 37.406 2.934 1 97.19 80 ILE B O 1
ATOM 5642 N N . MET B 1 81 ? -17.312 39.594 3.059 1 97.88 81 MET B N 1
ATOM 5643 C CA . MET B 1 81 ? -18.016 39.719 4.336 1 97.88 81 MET B CA 1
ATOM 5644 C C . MET B 1 81 ? -19.484 39.344 4.188 1 97.88 81 MET B C 1
ATOM 5646 O O . MET B 1 81 ? -20.062 38.719 5.082 1 97.88 81 MET B O 1
ATOM 5650 N N . ALA B 1 82 ? -20.062 39.719 3.105 1 98.19 82 ALA B N 1
ATOM 5651 C CA . ALA B 1 82 ? -21.469 39.375 2.855 1 98.19 82 ALA B CA 1
ATOM 5652 C C . ALA B 1 82 ? -21.656 37.844 2.828 1 98.19 82 ALA B C 1
ATOM 5654 O O . ALA B 1 82 ? -22.672 37.344 3.316 1 98.19 82 ALA B O 1
ATOM 5655 N N . HIS B 1 83 ? -20.75 37.188 2.18 1 97.62 83 HIS B N 1
ATOM 5656 C CA . HIS B 1 83 ? -20.812 35.719 2.162 1 97.62 83 HIS B CA 1
ATOM 5657 C C . HIS B 1 83 ? -20.656 35.156 3.566 1 97.62 83 HIS B C 1
ATOM 5659 O O . HIS B 1 83 ? -21.328 34.188 3.924 1 97.62 83 HIS B O 1
ATOM 5665 N N . VAL B 1 84 ? -19.75 35.719 4.344 1 98.38 84 VAL B N 1
ATOM 5666 C CA . VAL B 1 84 ? -19.547 35.281 5.723 1 98.38 84 VAL B CA 1
ATOM 5667 C C . VAL B 1 84 ? -20.844 35.469 6.512 1 98.38 84 VAL B C 1
ATOM 5669 O O . VAL B 1 84 ? -21.281 34.531 7.219 1 98.38 84 VAL B O 1
ATOM 5672 N N . GLU B 1 85 ? -21.453 36.594 6.355 1 98.5 85 GLU B N 1
ATOM 5673 C CA . GLU B 1 85 ? -22.703 36.875 7.066 1 98.5 85 GLU B CA 1
ATOM 5674 C C . GLU B 1 85 ? -23.812 35.938 6.609 1 98.5 85 GLU B C 1
ATOM 5676 O O . GLU B 1 85 ? -24.656 35.531 7.414 1 98.5 85 GLU B O 1
ATOM 5681 N N . GLU B 1 86 ? -23.812 35.688 5.367 1 98.19 86 GLU B N 1
ATOM 5682 C CA . GLU B 1 86 ? -24.781 34.719 4.852 1 98.19 86 GLU B CA 1
ATOM 5683 C C . GLU B 1 86 ? -24.609 33.375 5.512 1 98.19 86 GLU B C 1
ATOM 5685 O O . GLU B 1 86 ? -25.578 32.719 5.91 1 98.19 86 GLU B O 1
ATOM 5690 N N . ALA B 1 87 ? -23.391 32.938 5.57 1 98 87 ALA B N 1
ATOM 5691 C CA . ALA B 1 87 ? -23.109 31.656 6.223 1 98 87 ALA B CA 1
ATOM 5692 C C . ALA B 1 87 ? -23.562 31.672 7.68 1 98 87 ALA B C 1
ATOM 5694 O O . ALA B 1 87 ? -24.156 30.703 8.164 1 98 87 ALA B O 1
ATOM 5695 N N . VAL B 1 88 ? -23.266 32.75 8.367 1 98.5 88 VAL B N 1
ATOM 5696 C CA . VAL B 1 88 ? -23.641 32.875 9.773 1 98.5 88 VAL B CA 1
ATOM 5697 C C . VAL B 1 88 ? -25.156 32.812 9.922 1 98.5 88 VAL B C 1
ATOM 5699 O O . VAL B 1 88 ? -25.672 32.125 10.812 1 98.5 88 VAL B O 1
ATOM 5702 N N . ASP B 1 89 ? -25.859 33.469 9.023 1 98.38 89 ASP B N 1
ATOM 5703 C CA . ASP B 1 89 ? -27.312 33.438 9.031 1 98.38 89 ASP B CA 1
ATOM 5704 C C . ASP B 1 89 ? -27.828 32 8.82 1 98.38 89 ASP B C 1
ATOM 5706 O O . ASP B 1 89 ? -28.734 31.562 9.516 1 98.38 89 ASP B O 1
ATOM 5710 N N . ASN B 1 90 ? -27.266 31.359 7.855 1 98 90 ASN B N 1
ATOM 5711 C CA . ASN B 1 90 ? -27.656 29.984 7.57 1 98 90 ASN B CA 1
ATOM 5712 C C . ASN B 1 90 ? -27.422 29.062 8.766 1 98 90 ASN B C 1
ATOM 5714 O O . ASN B 1 90 ? -28.266 28.219 9.086 1 98 90 ASN B O 1
ATOM 5718 N N . ILE B 1 91 ? -26.312 29.219 9.438 1 98.38 91 ILE B N 1
ATOM 5719 C CA . ILE B 1 91 ? -25.953 28.406 10.594 1 98.38 91 ILE B CA 1
ATOM 5720 C C . ILE B 1 91 ? -26.953 28.641 11.727 1 98.38 91 ILE B C 1
ATOM 5722 O O . ILE B 1 91 ? -27.469 27.688 12.32 1 98.38 91 ILE B O 1
ATOM 5726 N N . ARG B 1 92 ? -27.234 29.875 12.008 1 98.31 92 ARG B N 1
ATOM 5727 C CA . ARG B 1 92 ? -28.172 30.234 13.078 1 98.31 92 ARG B CA 1
ATOM 5728 C C . ARG B 1 92 ? -29.562 29.672 12.797 1 98.31 92 ARG B C 1
ATOM 5730 O O . ARG B 1 92 ? -30.219 29.156 13.695 1 98.31 92 ARG B O 1
ATOM 5737 N N . ALA B 1 93 ? -29.922 29.703 11.562 1 97.88 93 ALA B N 1
ATOM 5738 C CA . ALA B 1 93 ? -31.25 29.25 11.18 1 97.88 93 ALA B CA 1
ATOM 5739 C C . ALA B 1 93 ? -31.344 27.719 11.172 1 97.88 93 ALA B C 1
ATOM 5741 O O . ALA B 1 93 ? -32.438 27.156 11.344 1 97.88 93 ALA B O 1
ATOM 5742 N N . ALA B 1 94 ? -30.25 27.125 10.977 1 98 94 ALA B N 1
ATOM 5743 C CA . ALA B 1 94 ? -30.203 25.688 10.781 1 98 94 ALA B CA 1
ATOM 5744 C C . ALA B 1 94 ? -30.266 24.938 12.109 1 98 94 ALA B C 1
ATOM 5746 O O . ALA B 1 94 ? -30.562 23.734 12.148 1 98 94 ALA B O 1
ATOM 5747 N N . GLN B 1 95 ? -29.922 25.547 13.234 1 98.38 95 GLN B N 1
ATOM 5748 C CA . GLN B 1 95 ? -29.781 24.875 14.516 1 98.38 95 GLN B CA 1
ATOM 5749 C C . GLN B 1 95 ? -31.141 24.422 15.055 1 98.38 95 GLN B C 1
ATOM 5751 O O . GLN B 1 95 ? -32.125 25.188 14.992 1 98.38 95 GLN B O 1
ATOM 5756 N N . HIS B 1 96 ? -31.281 23.266 15.547 1 98.06 96 HIS B N 1
ATOM 5757 C CA . HIS B 1 96 ? -32.5 22.719 16.141 1 98.06 96 HIS B CA 1
ATOM 5758 C C . HIS B 1 96 ? -32.719 23.266 17.547 1 98.06 96 HIS B C 1
ATOM 5760 O O . HIS B 1 96 ? -31.781 23.766 18.172 1 98.06 96 HIS B O 1
ATOM 5766 N N . PRO B 1 97 ? -33.875 23.062 18.125 1 97.56 97 PRO B N 1
ATOM 5767 C CA . PRO B 1 97 ? -34.219 23.656 19.422 1 97.56 97 PRO B CA 1
ATOM 5768 C C . PRO B 1 97 ? -33.344 23.141 20.562 1 97.56 97 PRO B C 1
ATOM 5770 O O . PRO B 1 97 ? -33.031 23.891 21.5 1 97.56 97 PRO B O 1
ATOM 5773 N N . ASP B 1 98 ? -32.875 22.016 20.422 1 97.88 98 ASP B N 1
ATOM 5774 C CA . ASP B 1 98 ? -32.094 21.453 21.5 1 97.88 98 ASP B CA 1
ATOM 5775 C C . ASP B 1 98 ? -30.609 21.797 21.328 1 97.88 98 ASP B C 1
ATOM 5777 O O . ASP B 1 98 ? -29.766 21.328 22.109 1 97.88 98 ASP B O 1
ATOM 5781 N N . GLY B 1 99 ? -30.281 22.516 20.266 1 98.31 99 GLY B N 1
ATOM 5782 C CA . GLY B 1 99 ? -28.906 22.969 20.031 1 98.31 99 GLY B CA 1
ATOM 5783 C C . GLY B 1 99 ? -28.203 22.156 18.953 1 98.31 99 GLY B C 1
ATOM 5784 O O . GLY B 1 99 ? -27.156 22.578 18.453 1 98.31 99 GLY B O 1
ATOM 5785 N N . TYR B 1 100 ? -28.781 21.016 18.547 1 98.38 100 TYR B N 1
ATOM 5786 C CA . TYR B 1 100 ? -28.172 20.156 17.547 1 98.38 100 TYR B CA 1
ATOM 5787 C C . TYR B 1 100 ? -28.047 20.875 16.203 1 98.38 100 TYR B C 1
ATOM 5789 O O . TYR B 1 100 ? -28.938 21.641 15.828 1 98.38 100 TYR B O 1
ATOM 5797 N N . ILE B 1 101 ? -26.984 20.641 15.492 1 98.25 101 ILE B N 1
ATOM 5798 C CA . ILE B 1 101 ? -26.812 21.219 14.164 1 98.25 101 ILE B CA 1
ATOM 5799 C C . ILE B 1 101 ? -25.969 20.281 13.289 1 98.25 101 ILE B C 1
ATOM 5801 O O . ILE B 1 101 ? -24.828 20 13.617 1 98.25 101 ILE B O 1
ATOM 5805 N N . ASN B 1 102 ? -26.5 19.797 12.242 1 98.12 102 ASN B N 1
ATOM 5806 C CA . ASN B 1 102 ? -25.891 18.922 11.25 1 98.12 102 ASN B CA 1
ATOM 5807 C C . ASN B 1 102 ? -26.812 18.672 10.062 1 98.12 102 ASN B C 1
ATOM 5809 O O . ASN B 1 102 ? -27.953 18.219 10.242 1 98.12 102 ASN B O 1
ATOM 5813 N N . SER B 1 103 ? -26.312 18.969 8.867 1 97.5 103 SER B N 1
ATOM 5814 C CA . SER B 1 103 ? -27.172 18.875 7.695 1 97.5 103 SER B CA 1
ATOM 5815 C C . SER B 1 103 ? -27.453 17.422 7.332 1 97.5 103 SER B C 1
ATOM 5817 O O . SER B 1 103 ? -28.562 17.078 6.898 1 97.5 103 SER B O 1
ATOM 5819 N N . TYR B 1 104 ? -26.453 16.531 7.5 1 96.38 104 TYR B N 1
ATOM 5820 C CA . TYR B 1 104 ? -26.562 15.133 7.086 1 96.38 104 TYR B CA 1
ATOM 5821 C C . TYR B 1 104 ? -27.75 14.453 7.762 1 96.38 104 TYR B C 1
ATOM 5823 O O . TYR B 1 104 ? -28.625 13.914 7.086 1 96.38 104 TYR B O 1
ATOM 5831 N N . TYR B 1 105 ? -27.844 14.562 9.078 1 96.94 105 TYR B N 1
ATOM 5832 C CA . TYR B 1 105 ? -28.891 13.852 9.812 1 96.94 105 TYR B CA 1
ATOM 5833 C C . TYR B 1 105 ? -30.188 14.672 9.836 1 96.94 105 TYR B C 1
ATOM 5835 O O . TYR B 1 105 ? -31.266 14.117 10.031 1 96.94 105 TYR B O 1
ATOM 5843 N N . THR B 1 106 ? -30.047 16 9.672 1 97.44 106 THR B N 1
ATOM 5844 C CA . THR B 1 106 ? -31.25 16.797 9.508 1 97.44 106 THR B CA 1
ATOM 5845 C C . THR B 1 106 ? -32.031 16.344 8.273 1 97.44 106 THR B C 1
ATOM 5847 O O . THR B 1 106 ? -33.25 16.156 8.336 1 97.44 106 THR B O 1
ATOM 5850 N N . VAL B 1 107 ? -31.328 16.141 7.168 1 96.75 107 VAL B N 1
ATOM 5851 C CA . VAL B 1 107 ? -31.953 15.805 5.891 1 96.75 107 VAL B CA 1
ATOM 5852 C C . VAL B 1 107 ? -32.406 14.352 5.914 1 96.75 107 VAL B C 1
ATOM 5854 O O . VAL B 1 107 ? -33.469 14.031 5.387 1 96.75 107 VAL B O 1
ATOM 5857 N N . ARG B 1 108 ? -31.656 13.445 6.531 1 94.69 108 ARG B N 1
ATOM 5858 C CA . ARG B 1 108 ? -31.938 12.016 6.5 1 94.69 108 ARG B CA 1
ATOM 5859 C C . ARG B 1 108 ? -32.875 11.609 7.633 1 94.69 108 ARG B C 1
ATOM 5861 O O . ARG B 1 108 ? -33.5 10.547 7.586 1 94.69 108 ARG B O 1
ATOM 5868 N N . GLY B 1 109 ? -33 12.43 8.625 1 95.31 109 GLY B N 1
ATOM 5869 C CA . GLY B 1 109 ? -33.781 12.141 9.805 1 95.31 109 GLY B CA 1
ATOM 5870 C C . GLY B 1 109 ? -33 12.219 11.102 1 95.31 109 GLY B C 1
ATOM 5871 O O . GLY B 1 109 ? -31.969 11.578 11.242 1 95.31 109 GLY B O 1
ATOM 5872 N N . LEU B 1 110 ? -33.531 12.93 12.055 1 95.69 110 LEU B N 1
ATOM 5873 C CA . LEU B 1 110 ? -32.812 13.234 13.305 1 95.69 110 LEU B CA 1
ATOM 5874 C C . LEU B 1 110 ? -32.781 12.016 14.211 1 95.69 110 LEU B C 1
ATOM 5876 O O . LEU B 1 110 ? -32 11.984 15.164 1 95.69 110 LEU B O 1
ATOM 5880 N N . GLY B 1 111 ? -33.562 11.078 13.906 1 95.38 111 GLY B N 1
ATOM 5881 C CA . GLY B 1 111 ? -33.625 9.875 14.719 1 95.38 111 GLY B CA 1
ATOM 5882 C C . GLY B 1 111 ? -32.281 9.125 14.742 1 95.38 111 GLY B C 1
ATOM 5883 O O . GLY B 1 111 ? -32 8.375 15.672 1 95.38 111 GLY B O 1
ATOM 5884 N N . GLU B 1 112 ? -31.422 9.383 13.805 1 94.31 112 GLU B N 1
ATOM 5885 C CA . GLU B 1 112 ? -30.188 8.625 13.68 1 94.31 112 GLU B CA 1
ATOM 5886 C C . GLU B 1 112 ? -28.984 9.461 14.102 1 94.31 112 GLU B C 1
ATOM 5888 O O . GLU B 1 112 ? -27.844 9.016 13.984 1 94.31 112 GLU B O 1
ATOM 5893 N N . ARG B 1 113 ? -29.312 10.625 14.625 1 97 113 ARG B N 1
ATOM 5894 C CA . ARG B 1 113 ? -28.188 11.43 15.094 1 97 113 ARG B CA 1
ATOM 5895 C C . ARG B 1 113 ? -27.453 10.727 16.234 1 97 113 ARG B C 1
ATOM 5897 O O . ARG B 1 113 ? -28.062 10 17.016 1 97 113 ARG B O 1
ATOM 5904 N N . TRP B 1 114 ? -26.109 10.836 16.344 1 97.69 114 TRP B N 1
ATOM 5905 C CA . TRP B 1 114 ? -25.219 10.359 17.406 1 97.69 114 TRP B CA 1
ATOM 5906 C C . TRP B 1 114 ? -25.219 8.836 17.469 1 97.69 114 TRP B C 1
ATOM 5908 O O . TRP B 1 114 ? -24.906 8.258 18.516 1 97.69 114 TRP B O 1
ATOM 5918 N N . THR B 1 115 ? -25.531 8.133 16.328 1 96.75 115 THR B N 1
ATOM 5919 C CA . THR B 1 115 ? -25.547 6.68 16.344 1 96.75 115 THR B CA 1
ATOM 5920 C C . THR B 1 115 ? -24.266 6.121 15.703 1 96.75 115 THR B C 1
ATOM 5922 O O . THR B 1 115 ? -23.969 4.934 15.844 1 96.75 115 THR B O 1
ATOM 5925 N N . ASN B 1 116 ? -23.516 6.965 15 1 96.38 116 ASN B N 1
ATOM 5926 C CA . ASN B 1 116 ? -22.297 6.547 14.344 1 96.38 116 ASN B CA 1
ATOM 5927 C C . ASN B 1 116 ? -21.234 7.641 14.383 1 96.38 116 ASN B C 1
ATOM 5929 O O . ASN B 1 116 ? -20.906 8.242 13.359 1 96.38 116 ASN B O 1
ATOM 5933 N N . LEU B 1 117 ? -20.609 7.766 15.547 1 97.75 117 LEU B N 1
ATOM 5934 C CA . LEU B 1 117 ? -19.578 8.781 15.75 1 97.75 117 LEU B CA 1
ATOM 5935 C C . LEU B 1 117 ? -18.297 8.43 14.992 1 97.75 117 LEU B C 1
ATOM 5937 O O . LEU B 1 117 ? -17.578 9.32 14.547 1 97.75 117 LEU B O 1
ATOM 5941 N N . ARG B 1 118 ? -18.109 7.16 14.805 1 97.06 118 ARG B N 1
ATOM 5942 C CA . ARG B 1 118 ? -16.891 6.672 14.18 1 97.06 118 ARG B CA 1
ATOM 5943 C C . ARG B 1 118 ? -16.75 7.191 12.758 1 97.06 118 ARG B C 1
ATOM 5945 O O . ARG B 1 118 ? -15.664 7.598 12.336 1 97.06 118 ARG B O 1
ATOM 5952 N N . ASP B 1 119 ? -17.875 7.2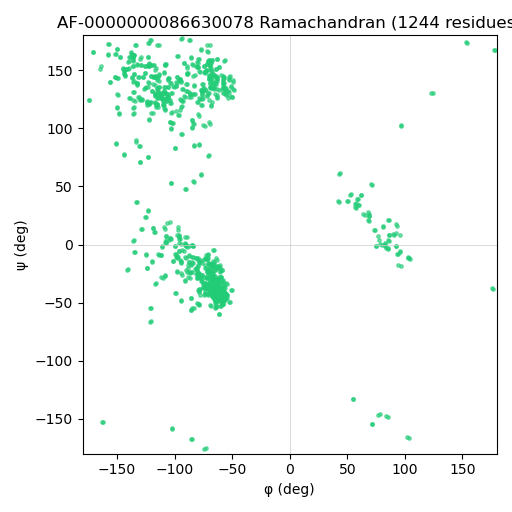73 12.031 1 94.5 119 ASP B N 1
ATOM 5953 C CA . ASP B 1 119 ? -17.734 7.402 10.586 1 94.5 119 ASP B CA 1
ATOM 5954 C C . ASP B 1 119 ? -18.453 8.648 10.062 1 94.5 119 ASP B C 1
ATOM 5956 O O . ASP B 1 119 ? -18.125 9.148 8.992 1 94.5 119 ASP B O 1
ATOM 5960 N N . MET B 1 120 ? -19.438 9.242 10.812 1 94.94 120 MET B N 1
ATOM 5961 C CA . MET B 1 120 ? -20.375 10.156 10.164 1 94.94 120 MET B CA 1
ATOM 5962 C C . MET B 1 120 ? -20.047 11.602 10.5 1 94.94 120 MET B C 1
ATOM 5964 O O . MET B 1 120 ? -20.812 12.508 10.18 1 94.94 120 MET B O 1
ATOM 5968 N N . HIS B 1 121 ? -19.062 12 11.148 1 97 121 HIS B N 1
ATOM 5969 C CA . HIS B 1 121 ? -18.344 13.266 11.203 1 97 121 HIS B CA 1
ATOM 5970 C C . HIS B 1 121 ? -19.203 14.359 11.836 1 97 121 HIS B C 1
ATOM 5972 O O . HIS B 1 121 ? -19.016 15.539 11.539 1 97 121 HIS B O 1
ATOM 5978 N N . GLU B 1 122 ? -20.172 14 12.664 1 98 122 GLU B N 1
ATOM 5979 C CA . GLU B 1 122 ? -20.984 15.031 13.312 1 98 122 GLU B CA 1
ATOM 5980 C C . GLU B 1 122 ? -20.109 15.945 14.18 1 98 122 GLU B C 1
ATOM 5982 O O . GLU B 1 122 ? -20.109 17.156 14 1 98 122 GLU B O 1
ATOM 5987 N N . LEU B 1 123 ? -19.359 15.312 15.039 1 98.69 123 LEU B N 1
ATOM 5988 C CA . LEU B 1 123 ? -18.531 16.078 15.969 1 98.69 123 LEU B CA 1
ATOM 5989 C C . LEU B 1 123 ? -17.391 16.781 15.234 1 98.69 123 LEU B C 1
ATOM 5991 O O . LEU B 1 123 ? -16.984 17.875 15.625 1 98.69 123 LEU B O 1
ATOM 5995 N N . TYR B 1 124 ? -16.922 16.172 14.164 1 98.12 124 TYR B N 1
ATOM 5996 C CA . TYR B 1 124 ? -15.922 16.781 13.297 1 98.12 124 TYR B CA 1
ATOM 5997 C C . TYR B 1 124 ? -16.438 18.094 12.711 1 98.12 124 TYR B C 1
ATOM 5999 O O . TYR B 1 124 ? -15.742 19.109 12.766 1 98.12 124 TYR B O 1
ATOM 6007 N N . CYS B 1 125 ? -17.609 18.062 12.203 1 98.12 125 CYS B N 1
ATOM 6008 C CA . CYS B 1 125 ? -18.219 19.266 11.617 1 98.12 125 CYS B CA 1
ATOM 6009 C C . CYS B 1 125 ? -18.406 20.344 12.664 1 98.12 125 CYS B C 1
ATOM 6011 O O . CYS B 1 125 ? -18.109 21.516 12.414 1 98.12 125 CYS B O 1
ATOM 6013 N N . ILE B 1 126 ? -18.859 19.969 13.789 1 98.75 126 ILE B N 1
ATOM 6014 C CA . ILE B 1 126 ? -19.078 20.938 14.859 1 98.75 126 ILE B CA 1
ATOM 6015 C C . ILE B 1 126 ? -17.75 21.547 15.289 1 98.75 126 ILE B C 1
ATOM 6017 O O . ILE B 1 126 ? -17.672 22.734 15.609 1 98.75 126 ILE B O 1
ATOM 6021 N N . GLY B 1 127 ? -16.688 20.719 15.297 1 98.75 127 GLY B N 1
ATOM 6022 C CA . GLY B 1 127 ? -15.367 21.25 15.562 1 98.75 127 GLY B CA 1
ATOM 6023 C C . GLY B 1 127 ? -14.992 22.391 14.641 1 98.75 127 GLY B C 1
ATOM 6024 O O . GLY B 1 127 ? -14.516 23.438 15.102 1 98.75 127 GLY B O 1
ATOM 6025 N N . HIS B 1 128 ? -15.242 22.219 13.375 1 98.5 128 HIS B N 1
ATOM 6026 C CA . HIS B 1 128 ? -14.93 23.266 12.406 1 98.5 128 HIS B CA 1
ATOM 6027 C C . HIS B 1 128 ? -15.859 24.469 12.578 1 98.5 128 HIS B C 1
ATOM 6029 O O . HIS B 1 128 ? -15.461 25.609 12.352 1 98.5 128 HIS B O 1
ATOM 6035 N N . LEU B 1 129 ? -17.078 24.188 12.984 1 98.81 129 LEU B N 1
ATOM 6036 C CA . LEU B 1 129 ? -17.984 25.297 13.305 1 98.81 129 LEU B CA 1
ATOM 6037 C C . LEU B 1 129 ? -17.406 26.156 14.438 1 98.81 129 LEU B C 1
ATOM 6039 O O . LEU B 1 129 ? -17.453 27.375 14.367 1 98.81 129 LEU B O 1
ATOM 6043 N N . ILE B 1 130 ? -16.953 25.5 15.438 1 98.94 130 ILE B N 1
ATOM 6044 C CA . ILE B 1 130 ? -16.391 26.219 16.578 1 98.94 130 ILE B CA 1
ATOM 6045 C C . ILE B 1 130 ? -15.18 27.031 16.125 1 98.94 130 ILE B C 1
ATOM 6047 O O . ILE B 1 130 ? -15 28.172 16.547 1 98.94 130 ILE B O 1
ATOM 6051 N N . GLU B 1 131 ? -14.312 26.453 15.305 1 98.5 131 GLU B N 1
ATOM 6052 C CA . GLU B 1 131 ? -13.156 27.172 14.781 1 98.5 131 GLU B CA 1
ATOM 6053 C C . GLU B 1 131 ? -13.594 28.391 13.977 1 98.5 131 GLU B C 1
ATOM 6055 O O . GLU B 1 131 ? -12.992 29.469 14.094 1 98.5 131 GLU B O 1
ATOM 6060 N N . ALA B 1 132 ? -14.609 28.188 13.156 1 98.62 132 ALA B N 1
ATOM 6061 C CA . ALA B 1 132 ? -15.156 29.328 12.422 1 98.62 132 ALA B CA 1
ATOM 6062 C C . ALA B 1 132 ? -15.68 30.391 13.375 1 98.62 132 ALA B C 1
ATOM 6064 O O . ALA B 1 132 ? -15.531 31.594 13.117 1 98.62 132 ALA B O 1
ATOM 6065 N N . CYS B 1 133 ? -16.297 29.953 14.422 1 98.88 133 CYS B N 1
ATOM 6066 C CA . CYS B 1 133 ? -16.812 30.875 15.43 1 98.88 133 CYS B CA 1
ATOM 6067 C C . CYS B 1 133 ? -15.68 31.703 16.047 1 98.88 133 CYS B C 1
ATOM 6069 O O . CYS B 1 133 ? -15.805 32.906 16.188 1 98.88 133 CYS B O 1
ATOM 6071 N N . VAL B 1 134 ? -14.602 31.031 16.406 1 98.5 134 VAL B N 1
ATOM 6072 C CA . VAL B 1 134 ? -13.461 31.734 16.984 1 98.5 134 VAL B CA 1
ATOM 6073 C C . VAL B 1 134 ? -12.969 32.812 16.031 1 98.5 134 VAL B C 1
ATOM 6075 O O . VAL B 1 134 ? -12.734 33.969 16.422 1 98.5 134 VAL B O 1
ATOM 6078 N N . ALA B 1 135 ? -12.82 32.469 14.766 1 98.38 135 ALA B N 1
ATOM 6079 C CA . ALA B 1 135 ? -12.352 33.438 13.766 1 98.38 135 ALA B CA 1
ATOM 6080 C C . ALA B 1 135 ? -13.352 34.594 13.594 1 98.38 135 ALA B C 1
ATOM 6082 O O . ALA B 1 135 ? -12.961 35.75 13.578 1 98.38 135 ALA B O 1
ATOM 6083 N N . TYR B 1 136 ? -14.602 34.219 13.484 1 98.69 136 TYR B N 1
ATOM 6084 C CA . TYR B 1 136 ? -15.664 35.188 13.258 1 98.69 136 TYR B CA 1
ATOM 6085 C C . TYR B 1 136 ? -15.773 36.156 14.43 1 98.69 136 TYR B C 1
ATOM 6087 O O . TYR B 1 136 ? -15.891 37.375 14.227 1 98.69 136 TYR B O 1
ATOM 6095 N N . GLU B 1 137 ? -15.742 35.656 15.625 1 98.38 137 GLU B N 1
ATOM 6096 C CA . GLU B 1 137 ? -15.891 36.5 16.797 1 98.38 137 GLU B CA 1
ATOM 6097 C C . GLU B 1 137 ? -14.625 37.312 17.062 1 98.38 137 GLU B C 1
ATOM 6099 O O . GLU B 1 137 ? -14.688 38.406 17.656 1 98.38 137 GLU B O 1
ATOM 6104 N N . THR B 1 138 ? -13.492 36.781 16.656 1 97 138 THR B N 1
ATOM 6105 C CA . THR B 1 138 ? -12.289 37.594 16.672 1 97 138 THR B CA 1
ATOM 6106 C C . THR B 1 138 ? -12.422 38.781 15.734 1 97 138 THR B C 1
ATOM 6108 O O . THR B 1 138 ? -12 39.906 16.062 1 97 138 THR B O 1
ATOM 6111 N N . LEU B 1 139 ? -13.023 38.562 14.609 1 97.44 139 LEU B N 1
ATOM 6112 C CA . LEU B 1 139 ? -13.203 39.594 13.57 1 97.44 139 LEU B CA 1
ATOM 6113 C C . LEU B 1 139 ? -14.273 40.594 13.984 1 97.44 139 LEU B C 1
ATOM 6115 O O . LEU B 1 139 ? -14.086 41.812 13.836 1 97.44 139 LEU B O 1
ATOM 6119 N N . THR B 1 140 ? -15.438 40.125 14.602 1 97.56 140 THR B N 1
ATOM 6120 C CA . THR B 1 140 ? -16.625 40.969 14.656 1 97.56 140 THR B CA 1
ATOM 6121 C C . THR B 1 140 ? -16.984 41.312 16.109 1 97.56 140 THR B C 1
ATOM 6123 O O . THR B 1 140 ? -17.641 42.312 16.375 1 97.56 140 THR B O 1
ATOM 6126 N N . LYS B 1 141 ? -16.719 40.375 17.031 1 96.62 141 LYS B N 1
ATOM 6127 C CA . LYS B 1 141 ? -17.125 40.469 18.422 1 96.62 141 LYS B CA 1
ATOM 6128 C C . LYS B 1 141 ? -18.641 40.656 18.547 1 96.62 141 LYS B C 1
ATOM 6130 O O . LYS B 1 141 ? -19.109 41.344 19.438 1 96.62 141 LYS B O 1
ATOM 6135 N N . SER B 1 142 ? -19.359 40.094 17.656 1 97.44 142 SER B N 1
ATOM 6136 C CA . SER B 1 142 ? -20.812 40.312 17.578 1 97.44 142 SER B CA 1
ATOM 6137 C C . SER B 1 142 ? -21.578 39.344 18.469 1 97.44 142 SER B C 1
ATOM 6139 O O . SER B 1 142 ? -22.688 39.656 18.906 1 97.44 142 SER B O 1
ATOM 6141 N N . GLY B 1 143 ? -21.047 38.219 18.688 1 97.81 143 GLY B N 1
ATOM 6142 C CA . GLY B 1 143 ? -21.734 37.219 19.453 1 97.81 143 GLY B CA 1
ATOM 6143 C C . GLY B 1 143 ? -22.719 36.406 18.625 1 97.81 143 GLY B C 1
ATOM 6144 O O . GLY B 1 143 ? -23.25 35.375 19.094 1 97.81 143 GLY B O 1
ATOM 6145 N N . ARG B 1 144 ? -22.906 36.688 17.391 1 98.31 144 ARG B N 1
ATOM 6146 C CA . ARG B 1 144 ? -23.906 36.062 16.531 1 98.31 144 ARG B CA 1
ATOM 6147 C C . ARG B 1 144 ? -23.641 34.594 16.344 1 98.31 144 ARG B C 1
ATOM 6149 O O . ARG B 1 144 ? -24.562 33.781 16.25 1 98.31 144 ARG B O 1
ATOM 6156 N N . LEU B 1 145 ? -22.391 34.25 16.234 1 98.38 145 LEU B N 1
ATOM 6157 C CA . LEU B 1 145 ? -22.062 32.844 16.047 1 98.38 145 LEU B CA 1
ATOM 6158 C C . LEU B 1 145 ? -21.781 32.156 17.391 1 98.38 145 LEU B C 1
ATOM 6160 O O . LEU B 1 145 ? -21.906 30.938 17.516 1 98.38 145 LEU B O 1
ATOM 6164 N N . LEU B 1 146 ? -21.359 32.938 18.359 1 98.62 146 LEU B N 1
ATOM 6165 C CA . LEU B 1 146 ? -21.062 32.375 19.688 1 98.62 146 LEU B CA 1
ATOM 6166 C C . LEU B 1 146 ? -22.312 31.766 20.297 1 98.62 146 LEU B C 1
ATOM 6168 O O . LEU B 1 146 ? -22.234 30.719 20.969 1 98.62 146 LEU B O 1
ATOM 6172 N N . GLU B 1 147 ? -23.453 32.344 20.078 1 98.31 147 GLU B N 1
ATOM 6173 C CA . GLU B 1 147 ? -24.703 31.875 20.672 1 98.31 147 GLU B CA 1
ATOM 6174 C C . GLU B 1 147 ? -25.031 30.453 20.234 1 98.31 147 GLU B C 1
ATOM 6176 O O . GLU B 1 147 ? -25.109 29.547 21.062 1 98.31 147 GLU B O 1
ATOM 6181 N N . PRO B 1 148 ? -25.188 30.219 18.922 1 98.56 148 PRO B N 1
ATOM 6182 C CA . PRO B 1 148 ? -25.5 28.844 18.516 1 98.56 148 PRO B CA 1
ATOM 6183 C C . PRO B 1 148 ? -24.375 27.859 18.859 1 98.56 148 PRO B C 1
ATOM 6185 O O . PRO B 1 148 ? -24.641 26.688 19.141 1 98.56 148 PRO B O 1
ATOM 6188 N N . VAL B 1 149 ? -23.141 28.312 18.859 1 98.88 149 VAL B N 1
ATOM 6189 C CA . VAL B 1 149 ? -22.016 27.438 19.156 1 98.88 149 VAL B CA 1
ATOM 6190 C C . VAL B 1 149 ? -22.062 26.984 20.609 1 98.88 149 VAL B C 1
ATOM 6192 O O . VAL B 1 149 ? -21.906 25.797 20.906 1 98.88 149 VAL B O 1
ATOM 6195 N N . MET B 1 150 ? -22.328 27.938 21.516 1 98.81 150 MET B N 1
ATOM 6196 C CA . MET B 1 150 ? -22.406 27.562 22.922 1 98.81 150 MET B CA 1
ATOM 6197 C C . MET B 1 150 ? -23.609 26.656 23.188 1 98.81 150 MET B C 1
ATOM 6199 O O . MET B 1 150 ? -23.547 25.766 24.016 1 98.81 150 MET B O 1
ATOM 6203 N N . LYS B 1 151 ? -24.672 26.891 22.406 1 98.75 151 LYS B N 1
ATOM 6204 C CA . LYS B 1 151 ? -25.859 26.047 22.547 1 98.75 151 LYS B CA 1
ATOM 6205 C C . LYS B 1 151 ? -25.547 24.609 22.156 1 98.75 151 LYS B C 1
ATOM 6207 O O . LYS B 1 151 ? -25.984 23.672 22.828 1 98.75 151 LYS B O 1
ATOM 6212 N N . VAL B 1 152 ? -24.875 24.438 21.094 1 98.81 152 VAL B N 1
ATOM 6213 C CA . VAL B 1 152 ? -24.578 23.062 20.672 1 98.81 152 VAL B CA 1
ATOM 6214 C C . VAL B 1 152 ? -23.562 22.438 21.641 1 98.81 152 VAL B C 1
ATOM 6216 O O . VAL B 1 152 ? -23.609 21.234 21.906 1 98.81 152 VAL B O 1
ATOM 6219 N N . VAL B 1 153 ? -22.625 23.188 22.203 1 98.81 153 VAL B N 1
ATOM 6220 C CA . VAL B 1 153 ? -21.672 22.672 23.172 1 98.81 153 VAL B CA 1
ATOM 6221 C C . VAL B 1 153 ? -22.406 22.141 24.391 1 98.81 153 VAL B C 1
ATOM 6223 O O . VAL B 1 153 ? -22.078 21.062 24.906 1 98.81 153 VAL B O 1
ATOM 6226 N N . HIS B 1 154 ? -23.406 22.891 24.828 1 98.69 154 HIS B N 1
ATOM 6227 C CA . HIS B 1 154 ? -24.219 22.422 25.953 1 98.69 154 HIS B CA 1
ATOM 6228 C C . HIS B 1 154 ? -24.969 21.156 25.594 1 98.69 154 HIS B C 1
ATOM 6230 O O . HIS B 1 154 ? -25.094 20.25 26.422 1 98.69 154 HIS B O 1
ATOM 6236 N N . HIS B 1 155 ? -25.453 21.125 24.375 1 98.69 155 HIS B N 1
ATOM 6237 C CA . HIS B 1 155 ? -26.109 19.922 23.906 1 98.69 155 HIS B CA 1
ATOM 6238 C C . HIS B 1 155 ? -25.156 18.734 23.953 1 98.69 155 HIS B C 1
ATOM 6240 O O . HIS B 1 155 ? -25.516 17.656 24.453 1 98.69 155 HIS B O 1
ATOM 6246 N N . ILE B 1 156 ? -23.984 18.906 23.484 1 98.81 156 ILE B N 1
ATOM 6247 C CA . ILE B 1 156 ? -22.969 17.859 23.438 1 98.81 156 ILE B CA 1
ATOM 6248 C C . ILE B 1 156 ? -22.641 17.391 24.859 1 98.81 156 ILE B C 1
ATOM 6250 O O . ILE B 1 156 ? -22.562 16.188 25.125 1 98.81 156 ILE B O 1
ATOM 6254 N N . ASP B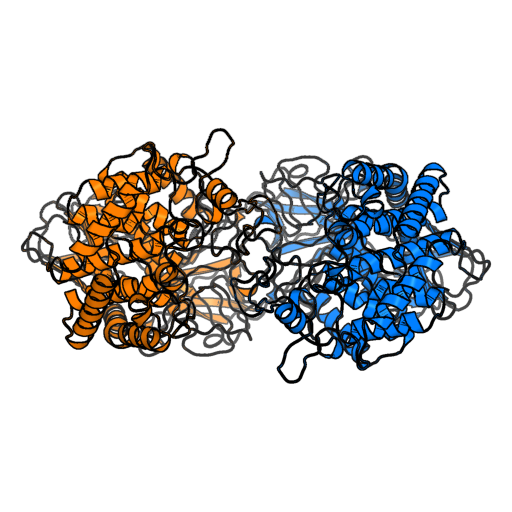 1 157 ? -22.484 18.328 25.75 1 98.5 157 ASP B N 1
ATOM 6255 C CA . ASP B 1 157 ? -22.172 18.016 27.141 1 98.5 157 ASP B CA 1
ATOM 6256 C C . ASP B 1 157 ? -23.312 17.219 27.781 1 98.5 157 ASP B C 1
ATOM 6258 O O . ASP B 1 157 ? -23.078 16.406 28.672 1 98.5 157 ASP B O 1
ATOM 6262 N N . SER B 1 158 ? -24.516 17.5 27.359 1 98.25 158 SER B N 1
ATOM 6263 C CA . SER B 1 158 ? -25.656 16.797 27.906 1 98.25 158 SER B CA 1
ATOM 6264 C C . SER B 1 158 ? -25.688 15.344 27.438 1 98.25 158 SER B C 1
ATOM 6266 O O . SER B 1 158 ? -26.281 14.484 28.094 1 98.25 158 SER B O 1
ATOM 6268 N N . ILE B 1 159 ? -25.062 15.07 26.328 1 98.25 159 ILE B N 1
ATOM 6269 C CA . ILE B 1 159 ? -25.156 13.758 25.703 1 98.25 159 ILE B CA 1
ATOM 6270 C C . ILE B 1 159 ? -23.922 12.93 26.047 1 98.25 159 ILE B C 1
ATOM 6272 O O . ILE B 1 159 ? -24.031 11.727 26.312 1 98.25 159 ILE B O 1
ATOM 6276 N N . PHE B 1 160 ? -22.734 13.539 26.031 1 98.31 160 PHE B N 1
ATOM 6277 C CA . PHE B 1 160 ? -21.484 12.805 26.125 1 98.31 160 PHE B CA 1
ATOM 6278 C C . PHE B 1 160 ? -20.766 13.133 27.422 1 98.31 160 PHE B C 1
ATOM 6280 O O . PHE B 1 160 ? -20.781 14.273 27.891 1 98.31 160 PHE B O 1
ATOM 6287 N N . GLY B 1 161 ? -20.094 12.18 27.969 1 97.12 161 GLY B N 1
ATOM 6288 C CA . GLY B 1 161 ? -19.328 12.367 29.188 1 97.12 161 GLY B CA 1
ATOM 6289 C C . GLY B 1 161 ? -19.141 11.086 29.984 1 97.12 161 GLY B C 1
ATOM 6290 O O . GLY B 1 161 ? -19.672 10.039 29.609 1 97.12 161 GLY B O 1
ATOM 6291 N N . ALA B 1 162 ? -18.359 11.172 31 1 93.5 162 ALA B N 1
ATOM 6292 C CA . ALA B 1 162 ? -18.078 10.023 31.859 1 93.5 162 ALA B CA 1
ATOM 6293 C C . ALA B 1 162 ? -19.188 9.812 32.875 1 93.5 162 ALA B C 1
ATOM 6295 O O . ALA B 1 162 ? -19.281 8.75 33.5 1 93.5 162 ALA B O 1
ATOM 6296 N N . GLU B 1 163 ? -20.047 10.773 32.969 1 94.75 163 GLU B N 1
ATOM 6297 C CA . GLU B 1 163 ? -21.109 10.719 33.969 1 94.75 163 GLU B CA 1
ATOM 6298 C C . GLU B 1 163 ? -22.141 9.648 33.625 1 94.75 163 GLU B C 1
ATOM 6300 O O . GLU B 1 163 ? -22.344 9.344 32.469 1 94.75 163 GLU B O 1
ATOM 6305 N N . GLU B 1 164 ? -22.828 9.141 34.656 1 93.94 164 GLU B N 1
ATOM 6306 C CA . GLU B 1 164 ? -23.875 8.148 34.469 1 93.94 164 GLU B CA 1
ATOM 6307 C C . GLU B 1 164 ? -24.984 8.688 33.562 1 93.94 164 GLU B C 1
ATOM 6309 O O . GLU B 1 164 ? -25.406 9.836 33.688 1 93.94 164 GLU B O 1
ATOM 6314 N N . GLY B 1 165 ? -25.375 7.918 32.656 1 94.06 165 GLY B N 1
ATOM 6315 C CA . GLY B 1 165 ? -26.469 8.297 31.781 1 94.06 165 GLY B CA 1
ATOM 6316 C C . GLY B 1 165 ? -26 8.898 30.469 1 94.06 165 GLY B C 1
ATOM 6317 O O . GLY B 1 165 ? -26.766 8.977 29.5 1 94.06 165 GLY B O 1
ATOM 6318 N N . LYS B 1 166 ? -24.797 9.336 30.422 1 96.44 166 LYS B N 1
ATOM 6319 C CA . LYS B 1 166 ? -24.266 9.914 29.188 1 96.44 166 LYS B CA 1
ATOM 6320 C C . LYS B 1 166 ? -23.578 8.859 28.328 1 96.44 166 LYS B C 1
ATOM 6322 O O . LYS B 1 166 ? -23.219 7.785 28.828 1 96.44 166 LYS B O 1
ATOM 6327 N N . LYS B 1 167 ? -23.516 9.164 27.047 1 96.69 167 LYS B N 1
ATOM 6328 C CA . LYS B 1 167 ? -22.75 8.328 26.141 1 96.69 167 LYS B CA 1
ATOM 6329 C C . LYS B 1 167 ? -21.25 8.531 26.328 1 96.69 167 LYS B C 1
ATOM 6331 O O . LYS B 1 167 ? -20.781 9.664 26.406 1 96.69 167 LYS B O 1
ATOM 6336 N N . GLN B 1 168 ? -20.562 7.449 26.406 1 96.62 168 GLN B N 1
ATOM 6337 C CA . GLN B 1 168 ? -19.109 7.551 26.547 1 96.62 168 GLN B CA 1
ATOM 6338 C C . GLN B 1 168 ? -18.438 7.551 25.172 1 96.62 168 GLN B C 1
ATOM 6340 O O . GLN B 1 168 ? -17.5 6.785 24.953 1 96.62 168 GLN B O 1
ATOM 6345 N N . GLY B 1 169 ? -18.984 8.406 24.25 1 97.62 169 GLY B N 1
ATOM 6346 C CA . GLY B 1 169 ? -18.516 8.469 22.875 1 97.62 169 GLY B CA 1
ATOM 6347 C C . GLY B 1 169 ? -17.516 9.586 22.641 1 97.62 169 GLY B C 1
ATOM 6348 O O . GLY B 1 169 ? -17.344 10.461 23.484 1 97.62 169 GLY B O 1
ATOM 6349 N N . TYR B 1 170 ? -16.812 9.539 21.641 1 98.31 170 TYR B N 1
ATOM 6350 C CA . TYR B 1 170 ? -15.867 10.531 21.141 1 98.31 170 TYR B CA 1
ATOM 6351 C C . TYR B 1 170 ? -15.805 10.508 19.609 1 98.31 170 TYR B C 1
ATOM 6353 O O . TYR B 1 170 ? -16.234 9.539 18.984 1 98.31 170 TYR B O 1
ATOM 6361 N N . PRO B 1 171 ? -15.297 11.578 18.984 1 97.81 171 PRO B N 1
ATOM 6362 C CA . PRO B 1 171 ? -15.336 11.664 17.516 1 97.81 171 PRO B CA 1
ATOM 6363 C C . PRO B 1 171 ? -14.391 10.672 16.844 1 97.81 171 PRO B C 1
ATOM 6365 O O . PRO B 1 171 ? -13.281 10.445 17.328 1 97.81 171 PRO B O 1
ATOM 6368 N N . GLY B 1 172 ? -14.859 10.086 15.672 1 97.56 172 GLY B N 1
ATOM 6369 C CA . GLY B 1 172 ? -14 9.266 14.844 1 97.56 172 GLY B CA 1
ATOM 6370 C C . GLY B 1 172 ? -12.922 10.062 14.133 1 97.56 172 GLY B C 1
ATOM 6371 O O . GLY B 1 172 ? -11.836 9.539 13.859 1 97.56 172 GLY B O 1
ATOM 6372 N N . HIS B 1 173 ? -13.227 11.25 13.742 1 97.75 173 HIS B N 1
ATOM 6373 C CA . HIS B 1 173 ? -12.305 12.219 13.172 1 97.75 173 HIS B CA 1
ATOM 6374 C C . HIS B 1 173 ? -12.141 13.43 14.086 1 97.75 173 HIS B C 1
ATOM 6376 O O . HIS B 1 173 ? -13.094 14.18 14.305 1 97.75 173 HIS B O 1
ATOM 6382 N N . GLN B 1 174 ? -10.93 13.648 14.539 1 98.31 174 GLN B N 1
ATOM 6383 C CA . GLN B 1 174 ? -10.656 14.703 15.516 1 98.31 174 GLN B CA 1
ATOM 6384 C C . GLN B 1 174 ? -10.797 16.078 14.891 1 98.31 174 GLN B C 1
ATOM 6386 O O . GLN B 1 174 ? -10.555 16.25 13.688 1 98.31 174 GLN B O 1
ATOM 6391 N N . GLU B 1 175 ? -11.219 17.047 15.547 1 98.38 175 GLU B N 1
ATOM 6392 C CA . GLU B 1 175 ? -11.32 18.469 15.234 1 98.38 175 GLU B CA 1
ATOM 6393 C C . GLU B 1 175 ? -12.023 19.234 16.359 1 98.38 175 GLU B C 1
ATOM 6395 O O . GLU B 1 175 ? -11.609 20.344 16.719 1 98.38 175 GLU B O 1
ATOM 6400 N N . ILE B 1 176 ? -13.023 18.625 16.953 1 98.81 176 ILE B N 1
ATOM 6401 C CA . ILE B 1 176 ? -13.836 19.328 17.953 1 98.81 176 ILE B CA 1
ATOM 6402 C C . ILE B 1 176 ? -12.969 19.688 19.156 1 98.81 176 ILE B C 1
ATOM 6404 O O . ILE B 1 176 ? -13.172 20.734 19.781 1 98.81 176 ILE B O 1
ATOM 6408 N N . GLU B 1 177 ? -12 18.812 19.484 1 98.88 177 GLU B N 1
ATOM 6409 C CA . GLU B 1 177 ? -11.117 19.062 20.609 1 98.88 177 GLU B CA 1
ATOM 6410 C C . GLU B 1 177 ? -10.336 20.359 20.438 1 98.88 177 GLU B C 1
ATOM 6412 O O . GLU B 1 177 ? -10.219 21.156 21.359 1 98.88 177 GLU B O 1
ATOM 6417 N N . ILE B 1 178 ? -9.828 20.562 19.203 1 98.69 178 ILE B N 1
ATOM 6418 C CA . ILE B 1 178 ? -9.109 21.797 18.891 1 98.69 178 ILE B CA 1
ATOM 6419 C C . ILE B 1 178 ? -10.047 22.984 19.031 1 98.69 178 ILE B C 1
ATOM 6421 O O . ILE B 1 178 ? -9.711 23.984 19.688 1 98.69 178 ILE B O 1
ATOM 6425 N N . GLY B 1 179 ? -11.266 22.875 18.406 1 98.81 179 GLY B N 1
ATOM 6426 C CA . GLY B 1 179 ? -12.234 23.969 18.453 1 98.81 179 GLY B CA 1
ATOM 6427 C C . GLY B 1 179 ? -12.617 24.359 19.875 1 98.81 179 GLY B C 1
ATOM 6428 O O . GLY B 1 179 ? -12.641 25.547 20.203 1 98.81 179 GLY B O 1
ATOM 6429 N N . LEU B 1 180 ? -12.883 23.359 20.672 1 98.94 180 LEU B N 1
ATOM 6430 C CA . LEU B 1 180 ? -13.289 23.594 22.062 1 98.94 180 LEU B CA 1
ATOM 6431 C C . LEU B 1 180 ? -12.188 24.328 22.828 1 98.94 180 LEU B C 1
ATOM 6433 O O . LEU B 1 180 ? -12.469 25.297 23.547 1 98.94 180 LEU B O 1
ATOM 6437 N N . LEU B 1 181 ? -11 23.953 22.688 1 98.75 181 LEU B N 1
ATOM 6438 C CA . LEU B 1 181 ? -9.914 24.531 23.469 1 98.75 181 LEU B CA 1
ATOM 6439 C C . LEU B 1 181 ? -9.586 25.953 22.984 1 98.75 181 LEU B C 1
ATOM 6441 O O . LEU B 1 181 ? -9.25 26.828 23.781 1 98.75 181 LEU B O 1
ATOM 6445 N N . ARG B 1 182 ? -9.656 26.156 21.688 1 98.19 182 ARG B N 1
ATOM 6446 C CA . ARG B 1 182 ? -9.469 27.516 21.172 1 98.19 182 ARG B CA 1
ATOM 6447 C C . ARG B 1 182 ? -10.562 28.453 21.672 1 98.19 182 ARG B C 1
ATOM 6449 O O . ARG B 1 182 ? -10.281 29.594 22.047 1 98.19 182 ARG B O 1
ATOM 6456 N N . LEU B 1 183 ? -11.781 27.938 21.656 1 98.75 183 LEU B N 1
ATOM 6457 C CA . LEU B 1 183 ? -12.875 28.75 22.141 1 98.75 183 LEU B CA 1
ATOM 6458 C C . LEU B 1 183 ? -12.734 29 23.641 1 98.75 183 LEU B C 1
ATOM 6460 O O . LEU B 1 183 ? -13.094 30.078 24.141 1 98.75 183 LEU B O 1
ATOM 6464 N N . TYR B 1 184 ? -12.289 28.047 24.391 1 98.56 184 TYR B N 1
ATOM 6465 C CA . TYR B 1 184 ? -12.023 28.219 25.812 1 98.56 184 TYR B CA 1
ATOM 6466 C C . TYR B 1 184 ? -11.031 29.359 26.047 1 98.56 184 TYR B C 1
ATOM 6468 O O . TYR B 1 184 ? -11.227 30.188 26.938 1 98.56 184 TYR B O 1
ATOM 6476 N N . GLU B 1 185 ? -9.969 29.375 25.281 1 96.62 185 GLU B N 1
ATOM 6477 C CA . GLU B 1 185 ? -8.977 30.422 25.438 1 96.62 185 GLU B CA 1
ATOM 6478 C C . GLU B 1 185 ? -9.586 31.797 25.156 1 96.62 185 GLU B C 1
ATOM 6480 O O . GLU B 1 185 ? -9.18 32.781 25.766 1 96.62 185 GLU B O 1
ATOM 6485 N N . MET B 1 186 ? -10.539 31.781 24.266 1 96.12 186 MET B N 1
ATOM 6486 C CA . MET B 1 186 ? -11.172 33.062 23.906 1 96.12 186 MET B CA 1
ATOM 6487 C C . MET B 1 186 ? -12.172 33.469 24.969 1 96.12 186 MET B C 1
ATOM 6489 O O . MET B 1 186 ? -12.242 34.656 25.312 1 96.12 186 MET B O 1
ATOM 6493 N N . THR B 1 187 ? -12.961 32.531 25.578 1 97.44 187 THR B N 1
ATOM 6494 C CA . THR B 1 187 ? -14.133 32.875 26.375 1 97.44 187 THR B CA 1
ATOM 6495 C C . THR B 1 187 ? -13.898 32.594 27.844 1 97.44 187 THR B C 1
ATOM 6497 O O . THR B 1 187 ? -14.57 33.188 28.703 1 97.44 187 THR B O 1
ATOM 6500 N N . GLY B 1 188 ? -13.055 31.625 28.141 1 97.38 188 GLY B N 1
ATOM 6501 C CA . GLY B 1 188 ? -12.812 31.219 29.516 1 97.38 188 GLY B CA 1
ATOM 6502 C C . GLY B 1 188 ? -13.922 30.344 30.078 1 97.38 188 GLY B C 1
ATOM 6503 O O . GLY B 1 188 ? -13.898 29.984 31.25 1 97.38 188 GLY B O 1
ATOM 6504 N N . GLU B 1 189 ? -14.898 30 29.25 1 98.19 189 GLU B N 1
ATOM 6505 C CA . GLU B 1 189 ? -16.016 29.203 29.719 1 98.19 189 GLU B CA 1
ATOM 6506 C C . GLU B 1 189 ? -15.562 27.781 30.094 1 98.19 189 GLU B C 1
ATOM 6508 O O . GLU B 1 189 ? -15.102 27.031 29.25 1 98.19 189 GLU B O 1
ATOM 6513 N N . PRO B 1 190 ? -15.773 27.312 31.297 1 98.31 190 PRO B N 1
ATOM 6514 C CA . PRO B 1 190 ? -15.18 26.062 31.797 1 98.31 190 PRO B CA 1
ATOM 6515 C C . PRO B 1 190 ? -15.727 24.828 31.078 1 98.31 190 PRO B C 1
ATOM 6517 O O . PRO B 1 190 ? -15.023 23.828 30.953 1 98.31 190 PRO B O 1
ATOM 6520 N N . ILE B 1 191 ? -16.984 24.891 30.641 1 98.56 191 ILE B N 1
ATOM 6521 C CA . ILE B 1 191 ? -17.609 23.734 30 1 98.56 191 ILE B CA 1
ATOM 6522 C C . ILE B 1 191 ? -16.812 23.328 28.781 1 98.56 191 ILE B C 1
ATOM 6524 O O . ILE B 1 191 ? -16.734 22.141 28.438 1 98.56 191 ILE B O 1
ATOM 6528 N N . LEU B 1 192 ? -16.203 24.266 28.141 1 98.81 192 LEU B N 1
ATOM 6529 C CA . LEU B 1 192 ? -15.422 24.016 26.938 1 98.81 192 LEU B CA 1
ATOM 6530 C C . LEU B 1 192 ? -14.203 23.141 27.25 1 98.81 192 LEU B C 1
ATOM 6532 O O . LEU B 1 192 ? -13.93 22.172 26.547 1 98.81 192 LEU B O 1
ATOM 6536 N N . LEU B 1 193 ? -13.461 23.469 28.266 1 98.75 193 LEU B N 1
ATOM 6537 C CA . LEU B 1 193 ? -12.312 22.672 28.703 1 98.75 193 LEU B CA 1
ATOM 6538 C C . LEU B 1 193 ? -12.75 21.297 29.188 1 98.75 193 LEU B C 1
ATOM 6540 O O . LEU B 1 193 ? -12.078 20.297 28.922 1 98.75 193 LEU B O 1
ATOM 6544 N N . LYS B 1 194 ? -13.891 21.281 29.875 1 98.62 194 LYS B N 1
ATOM 6545 C CA . LYS B 1 194 ? -14.422 20.016 30.391 1 98.62 194 LYS B CA 1
ATOM 6546 C C . LYS B 1 194 ? -14.703 19.031 29.25 1 98.62 194 LYS B C 1
ATOM 6548 O O . LYS B 1 194 ? -14.234 17.891 29.297 1 98.62 194 LYS B O 1
ATOM 6553 N N . VAL B 1 195 ? -15.375 19.516 28.266 1 98.75 195 VAL B N 1
ATOM 6554 C CA . VAL B 1 195 ? -15.789 18.656 27.156 1 98.75 195 VAL B CA 1
ATOM 6555 C C . VAL B 1 195 ? -14.57 18.234 26.344 1 98.75 195 VAL B C 1
ATOM 6557 O O . VAL B 1 195 ? -14.438 17.078 25.953 1 98.75 195 VAL B O 1
ATOM 6560 N N . ALA B 1 196 ? -13.648 19.156 26.109 1 98.81 196 ALA B N 1
ATOM 6561 C CA . ALA B 1 196 ? -12.43 18.859 25.359 1 98.81 196 ALA B CA 1
ATOM 6562 C C . ALA B 1 196 ? -11.602 17.781 26.062 1 98.81 196 ALA B C 1
ATOM 6564 O O . ALA B 1 196 ? -11.133 16.844 25.438 1 98.81 196 ALA B O 1
ATOM 6565 N N . GLN B 1 197 ? -11.422 17.984 27.375 1 98.56 197 GLN B N 1
ATOM 6566 C CA . GLN B 1 197 ? -10.648 17.031 28.172 1 98.56 197 GLN B CA 1
ATOM 6567 C C . GLN B 1 197 ? -11.258 15.641 28.109 1 98.56 197 GLN B C 1
ATOM 6569 O O . GLN B 1 197 ? -10.539 14.648 28 1 98.56 197 GLN B O 1
ATOM 6574 N N . TYR B 1 198 ? -12.562 15.562 28.203 1 98.44 198 TYR B N 1
ATOM 6575 C CA . TYR B 1 198 ? -13.25 14.281 28.125 1 98.44 198 TYR B CA 1
ATOM 6576 C C . TYR B 1 198 ? -12.945 13.586 26.797 1 98.44 198 TYR B C 1
ATOM 6578 O O . TYR B 1 198 ? -12.523 12.43 26.781 1 98.44 198 TYR B O 1
ATOM 6586 N N . PHE B 1 199 ? -13.125 14.312 25.625 1 98.75 199 PHE B N 1
ATOM 6587 C CA . PHE B 1 199 ? -12.945 13.711 24.312 1 98.75 199 PHE B CA 1
ATOM 6588 C C . PHE B 1 199 ? -11.508 13.242 24.125 1 98.75 199 PHE B C 1
ATOM 6590 O O . PHE B 1 199 ? -11.258 12.211 23.5 1 98.75 199 PHE B O 1
ATOM 6597 N N . ILE B 1 200 ? -10.531 13.984 24.625 1 98.69 200 ILE B N 1
ATOM 6598 C CA . ILE B 1 200 ? -9.117 13.68 24.453 1 98.69 200 ILE B CA 1
ATOM 6599 C C . ILE B 1 200 ? -8.75 12.445 25.281 1 98.69 200 ILE B C 1
ATOM 6601 O O . ILE B 1 200 ? -8.109 11.523 24.781 1 98.69 200 ILE B O 1
ATOM 6605 N N . LEU B 1 201 ? -9.242 12.383 26.531 1 98.06 201 LEU B N 1
ATOM 6606 C CA . LEU B 1 201 ? -8.75 11.375 27.469 1 98.06 201 LEU B CA 1
ATOM 6607 C C . LEU B 1 201 ? -9.562 10.094 27.359 1 98.06 201 LEU B C 1
ATOM 6609 O O . LEU B 1 201 ? -9.07 9.016 27.703 1 98.06 201 LEU B O 1
ATOM 6613 N N . GLU B 1 202 ? -10.812 10.188 26.859 1 98 202 GLU B N 1
ATOM 6614 C CA . GLU B 1 202 ? -11.695 9.023 26.781 1 98 202 GLU B CA 1
ATOM 6615 C C . GLU B 1 202 ? -11.344 8.133 25.594 1 98 202 GLU B C 1
ATOM 6617 O O . GLU B 1 202 ? -11.625 6.938 25.609 1 98 202 GLU B O 1
ATOM 6622 N N . ARG B 1 203 ? -10.781 8.727 24.547 1 98.06 203 ARG B N 1
ATOM 6623 C CA . ARG B 1 203 ? -10.492 8.016 23.312 1 98.06 203 ARG B CA 1
ATOM 6624 C C . ARG B 1 203 ? -9.594 6.812 23.562 1 98.06 203 ARG B C 1
ATOM 6626 O O . ARG B 1 203 ? -8.555 6.934 24.203 1 98.06 203 ARG B O 1
ATOM 6633 N N . GLY B 1 204 ? -10.008 5.66 23.031 1 97.25 204 GLY B N 1
ATOM 6634 C CA . GLY B 1 204 ? -9.195 4.453 23.109 1 97.25 204 GLY B CA 1
ATOM 6635 C C . GLY B 1 204 ? -9.398 3.684 24.391 1 97.25 204 GLY B C 1
ATOM 6636 O O . GLY B 1 204 ? -8.859 2.59 24.562 1 97.25 204 GLY B O 1
ATOM 6637 N N . SER B 1 205 ? -10.211 4.223 25.328 1 97.06 205 SER B N 1
ATOM 6638 C CA . SER B 1 205 ? -10.5 3.514 26.562 1 97.06 205 SER B CA 1
ATOM 6639 C C . SER B 1 205 ? -11.328 2.26 26.312 1 97.06 205 SER B C 1
ATOM 6641 O O . SER B 1 205 ? -12.211 2.26 25.453 1 97.06 205 SER B O 1
ATOM 6643 N N . ARG B 1 206 ? -11.016 1.257 27.094 1 96.38 206 ARG B N 1
ATOM 6644 C CA . ARG B 1 206 ? -11.695 -0.026 26.938 1 96.38 206 ARG B CA 1
ATOM 6645 C C . ARG B 1 206 ? -12.453 -0.402 28.203 1 96.38 206 ARG B C 1
ATOM 6647 O O . ARG B 1 206 ? -12.016 -0.081 29.312 1 96.38 206 ARG B O 1
ATOM 6654 N N . ASP B 1 207 ? -13.594 -1.031 28 1 95 207 ASP B N 1
ATOM 6655 C CA . ASP B 1 207 ? -14.352 -1.511 29.156 1 95 207 ASP B CA 1
ATOM 6656 C C . ASP B 1 207 ? -13.859 -2.887 29.594 1 95 207 ASP B C 1
ATOM 6658 O O . ASP B 1 207 ? -12.781 -3.33 29.188 1 95 207 ASP B O 1
ATOM 6662 N N . GLU B 1 208 ? -14.617 -3.506 30.438 1 93.81 208 GLU B N 1
ATOM 6663 C CA . GLU B 1 208 ? -14.219 -4.781 31.031 1 93.81 208 GLU B CA 1
ATOM 6664 C C . GLU B 1 208 ? -14.164 -5.883 29.969 1 93.81 208 GLU B C 1
ATOM 6666 O O . GLU B 1 208 ? -13.422 -6.855 30.125 1 93.81 208 GLU B O 1
ATOM 6671 N N . LYS B 1 209 ? -14.883 -5.773 28.875 1 93.19 209 LYS B N 1
ATOM 6672 C CA . LYS B 1 209 ? -14.914 -6.77 27.812 1 93.19 209 LYS B CA 1
ATOM 6673 C C . LYS B 1 209 ? -13.859 -6.473 26.75 1 93.19 209 LYS B C 1
ATOM 6675 O O . LYS B 1 209 ? -13.781 -7.168 25.734 1 93.19 209 LYS B O 1
ATOM 6680 N N . GLY B 1 210 ? -13.094 -5.395 26.984 1 95.12 210 GLY B N 1
ATOM 6681 C CA . GLY B 1 210 ? -12.055 -5.016 26.031 1 95.12 210 GLY B CA 1
ATOM 6682 C C . GLY B 1 210 ? -12.594 -4.234 24.844 1 95.12 210 GLY B C 1
ATOM 6683 O O . GLY B 1 210 ? -11.922 -4.117 23.828 1 95.12 210 GLY B O 1
ATOM 6684 N N . GLU B 1 211 ? -13.766 -3.736 24.922 1 96.88 211 GLU B N 1
ATOM 6685 C CA . GLU B 1 211 ? -14.406 -3.01 23.828 1 96.88 211 GLU B CA 1
ATOM 6686 C C . GLU B 1 211 ? -14.281 -1.502 24.016 1 96.88 211 GLU B C 1
ATOM 6688 O O . GLU B 1 211 ? -14.352 -1.004 25.141 1 96.88 211 GLU B O 1
ATOM 6693 N N . ILE B 1 212 ? -14.023 -0.841 22.906 1 97.94 212 ILE B N 1
ATOM 6694 C CA . ILE B 1 212 ? -14.047 0.618 22.953 1 97.94 212 ILE B CA 1
ATOM 6695 C C . ILE B 1 212 ? -15.43 1.12 22.547 1 97.94 212 ILE B C 1
ATOM 6697 O O . ILE B 1 212 ? -16.312 0.325 22.234 1 97.94 212 ILE B O 1
ATOM 6701 N N . TYR B 1 213 ? -15.633 2.348 22.578 1 97.88 213 TYR B N 1
ATOM 6702 C CA . TYR B 1 213 ? -16.953 2.906 22.312 1 97.88 213 TYR B CA 1
ATOM 6703 C C . TYR B 1 213 ? -17.406 2.549 20.891 1 97.88 213 TYR B C 1
ATOM 6705 O O . TYR B 1 213 ? -18.594 2.322 20.672 1 97.88 213 TYR B O 1
ATOM 6713 N N . PHE B 1 214 ? -16.531 2.504 19.906 1 98.06 214 PHE B N 1
ATOM 6714 C CA . PHE B 1 214 ? -16.906 2.23 18.516 1 98.06 214 PHE B CA 1
ATOM 6715 C C . PHE B 1 214 ? -17.469 0.821 18.375 1 98.06 214 PHE B C 1
ATOM 6717 O O . PHE B 1 214 ? -18.312 0.572 17.516 1 98.06 214 PHE B O 1
ATOM 6724 N N . ASP B 1 215 ? -16.969 -0.097 19.172 1 97.69 215 ASP B N 1
ATOM 6725 C CA . ASP B 1 215 ? -17.562 -1.428 19.203 1 97.69 215 ASP B CA 1
ATOM 6726 C C . ASP B 1 215 ? -19.016 -1.366 19.703 1 97.69 215 ASP B C 1
ATOM 6728 O O . ASP B 1 215 ? -19.906 -1.971 19.094 1 97.69 215 ASP B O 1
ATOM 6732 N N . LYS B 1 216 ? -19.188 -0.615 20.797 1 96.5 216 LYS B N 1
ATOM 6733 C CA . LYS B 1 216 ? -20.516 -0.498 21.422 1 96.5 216 LYS B CA 1
ATOM 6734 C C . LYS B 1 216 ? -21.516 0.116 20.453 1 96.5 216 LYS B C 1
ATOM 6736 O O . LYS B 1 216 ? -22.672 -0.328 20.375 1 96.5 216 LYS B O 1
ATOM 6741 N N . GLU B 1 217 ? -21.094 1.08 19.766 1 96.44 217 GLU B N 1
ATOM 6742 C CA . GLU B 1 217 ? -21.984 1.723 18.797 1 96.44 217 GLU B CA 1
ATOM 6743 C C . GLU B 1 217 ? -22.328 0.785 17.641 1 96.44 217 GLU B C 1
ATOM 6745 O O . GLU B 1 217 ? -23.438 0.8 17.141 1 96.44 217 GLU B O 1
ATOM 6750 N N . ALA B 1 218 ? -21.312 0.005 17.156 1 96.38 218 ALA B N 1
ATOM 6751 C CA . ALA B 1 218 ? -21.562 -0.976 16.109 1 96.38 218 ALA B CA 1
ATOM 6752 C C . ALA B 1 218 ? -22.625 -1.986 16.547 1 96.38 218 ALA B C 1
ATOM 6754 O O . ALA B 1 218 ? -23.562 -2.27 15.797 1 96.38 218 ALA B O 1
ATOM 6755 N N . TRP B 1 219 ? -22.531 -2.494 17.766 1 96 219 TRP B N 1
ATOM 6756 C CA . TRP B 1 219 ? -23.5 -3.428 18.297 1 96 219 TRP B CA 1
ATOM 6757 C C . TRP B 1 219 ? -24.891 -2.785 18.375 1 96 219 TRP B C 1
ATOM 6759 O O . TRP B 1 219 ? -25.891 -3.418 18.062 1 96 219 TRP B O 1
ATOM 6769 N N . ALA B 1 220 ? -24.891 -1.551 18.844 1 96.25 220 ALA B N 1
ATOM 6770 C CA . ALA B 1 220 ? -26.156 -0.832 18.969 1 96.25 220 ALA B CA 1
ATOM 6771 C C . ALA B 1 220 ? -26.844 -0.668 17.609 1 96.25 220 ALA B C 1
ATOM 6773 O O . ALA B 1 220 ? -28.078 -0.634 17.531 1 96.25 220 ALA B O 1
ATOM 6774 N N . ARG B 1 221 ? -26.031 -0.64 16.578 1 94.38 221 ARG B N 1
ATOM 6775 C CA . ARG B 1 221 ? -26.578 -0.507 15.227 1 94.38 221 ARG B CA 1
ATOM 6776 C C . ARG B 1 221 ? -26.859 -1.874 14.609 1 94.38 221 ARG B C 1
ATOM 6778 O O . ARG B 1 221 ? -27.281 -1.967 13.461 1 94.38 221 ARG B O 1
ATOM 6785 N N . GLY B 1 222 ? -26.594 -2.83 15.297 1 93.88 222 GLY B N 1
ATOM 6786 C CA . GLY B 1 222 ? -26.922 -4.184 14.867 1 93.88 222 GLY B CA 1
ATOM 6787 C C . GLY B 1 222 ? -25.859 -4.793 13.969 1 93.88 222 GLY B C 1
ATOM 6788 O O . GLY B 1 222 ? -26.156 -5.668 13.156 1 93.88 222 GLY B O 1
ATOM 6789 N N . THR B 1 223 ? -24.719 -4.262 14.062 1 91.75 223 THR B N 1
ATOM 6790 C CA . THR B 1 223 ? -23.641 -4.766 13.219 1 91.75 223 THR B CA 1
ATOM 6791 C C . THR B 1 223 ? -22.516 -5.359 14.07 1 91.75 223 THR B C 1
ATOM 6793 O O . THR B 1 223 ? -22.344 -4.98 15.234 1 91.75 223 THR B O 1
ATOM 6796 N N . ASP B 1 224 ? -21.812 -6.328 13.547 1 92.75 224 ASP B N 1
ATOM 6797 C CA . ASP B 1 224 ? -20.703 -6.984 14.227 1 92.75 224 ASP B CA 1
ATOM 6798 C C . ASP B 1 224 ? -19.375 -6.383 13.805 1 92.75 224 ASP B C 1
ATOM 6800 O O . ASP B 1 224 ? -18.906 -6.609 12.688 1 92.75 224 ASP B O 1
ATOM 6804 N N . PRO B 1 225 ? -18.703 -5.695 14.703 1 95.12 225 PRO B N 1
ATOM 6805 C CA . PRO B 1 225 ? -17.453 -5.027 14.336 1 95.12 225 PRO B CA 1
ATOM 6806 C C . PRO B 1 225 ? -16.312 -6.012 14.086 1 95.12 225 PRO B C 1
ATOM 6808 O O . PRO B 1 225 ? -15.25 -5.621 13.578 1 95.12 225 PRO B O 1
ATOM 6811 N N . SER B 1 226 ? -16.5 -7.262 14.391 1 91.56 226 SER B N 1
ATOM 6812 C CA . SER B 1 226 ? -15.445 -8.258 14.258 1 91.56 226 SER B CA 1
ATOM 6813 C C . SER B 1 226 ? -15.562 -9 12.93 1 91.56 226 SER B C 1
ATOM 6815 O O . SER B 1 226 ? -14.672 -9.773 12.562 1 91.56 226 SER B O 1
ATOM 6817 N N . ASN B 1 227 ? -16.609 -8.734 12.203 1 87.38 227 ASN B N 1
ATOM 6818 C CA . ASN B 1 227 ? -16.891 -9.477 10.977 1 87.38 227 ASN B CA 1
ATOM 6819 C C . ASN B 1 227 ? -16.266 -8.812 9.758 1 87.38 227 ASN B C 1
ATOM 6821 O O . ASN B 1 227 ? -16.531 -7.648 9.469 1 87.38 227 ASN B O 1
ATOM 6825 N N . TRP B 1 228 ? -15.484 -9.562 8.953 1 79.12 228 TRP B N 1
ATOM 6826 C CA . TRP B 1 228 ? -14.789 -9.086 7.766 1 79.12 228 TRP B CA 1
ATOM 6827 C C . TRP B 1 228 ? -15.773 -8.664 6.684 1 79.12 228 TRP B C 1
ATOM 6829 O O . TRP B 1 228 ? -15.438 -7.871 5.801 1 79.12 228 TRP B O 1
ATOM 6839 N N . ASP B 1 229 ? -16.969 -9.094 6.836 1 74.38 229 ASP B N 1
ATOM 6840 C CA . ASP B 1 229 ? -17.953 -8.859 5.777 1 74.38 229 ASP B CA 1
ATOM 6841 C C . ASP B 1 229 ? -18.969 -7.809 6.195 1 74.38 229 ASP B C 1
ATOM 6843 O O . ASP B 1 229 ? -19.938 -7.543 5.465 1 74.38 229 ASP B O 1
ATOM 6847 N N . SER B 1 230 ? -18.75 -7.297 7.352 1 82.88 230 SER B N 1
ATOM 6848 C CA . SER B 1 230 ? -19.703 -6.305 7.832 1 82.88 230 SER B CA 1
ATOM 6849 C C . SER B 1 230 ? -19.344 -4.91 7.324 1 82.88 230 SER B C 1
ATOM 6851 O O . SER B 1 230 ? -18.203 -4.656 6.926 1 82.88 230 SER B O 1
ATOM 6853 N N . PHE B 1 231 ? -20.266 -4.027 7.344 1 82.38 231 PHE B N 1
ATOM 6854 C CA . PHE B 1 231 ? -20.078 -2.629 6.98 1 82.38 231 PHE B CA 1
ATOM 6855 C C . PHE B 1 231 ? -19.094 -1.951 7.938 1 82.38 231 PHE B C 1
ATOM 6857 O O . PHE B 1 231 ? -18.594 -0.86 7.652 1 82.38 231 PHE B O 1
ATOM 6864 N N . GLU B 1 232 ? -18.844 -2.672 9.023 1 89.5 232 GLU B N 1
ATOM 6865 C CA . GLU B 1 232 ? -17.891 -2.121 9.977 1 89.5 232 GLU B CA 1
ATOM 6866 C C . GLU B 1 232 ? -16.453 -2.273 9.484 1 89.5 232 GLU B C 1
ATOM 6868 O O . GLU B 1 232 ? -15.555 -1.594 9.969 1 89.5 232 GLU B O 1
ATOM 6873 N N . MET B 1 233 ? -16.312 -3.148 8.492 1 90.62 233 MET B N 1
ATOM 6874 C CA . MET B 1 233 ? -15 -3.303 7.852 1 90.62 233 MET B CA 1
ATOM 6875 C C . MET B 1 233 ? -14.805 -2.264 6.754 1 90.62 233 MET B C 1
ATOM 6877 O O . MET B 1 233 ? -15.148 -2.51 5.594 1 90.62 233 MET B O 1
ATOM 6881 N N . ARG B 1 234 ? -14.055 -1.191 7.066 1 90.31 234 ARG B N 1
ATOM 6882 C CA . ARG B 1 234 ? -13.852 -0.077 6.148 1 90.31 234 ARG B CA 1
ATOM 6883 C C . ARG B 1 234 ? -12.703 -0.365 5.184 1 90.31 234 ARG B C 1
ATOM 6885 O O . ARG B 1 234 ? -11.773 -1.092 5.523 1 90.31 234 ARG B O 1
ATOM 6892 N N . PRO B 1 235 ? -12.75 0.292 4.012 1 87.94 235 PRO B N 1
ATOM 6893 C CA . PRO B 1 235 ? -11.641 0.14 3.064 1 87.94 235 PRO B CA 1
ATOM 6894 C C . PRO B 1 235 ? -10.305 0.568 3.65 1 87.94 235 PRO B C 1
ATOM 6896 O O . PRO B 1 235 ? -9.25 0.063 3.238 1 87.94 235 PRO B O 1
ATOM 6899 N N . THR B 1 236 ? -10.367 1.384 4.66 1 91.94 236 THR B N 1
ATOM 6900 C CA . THR B 1 236 ? -9.156 1.934 5.262 1 91.94 236 THR B CA 1
ATOM 6901 C C . THR B 1 236 ? -8.617 0.995 6.332 1 91.94 236 THR B C 1
ATOM 6903 O O . THR B 1 236 ? -7.523 1.215 6.863 1 91.94 236 THR B O 1
ATOM 6906 N N . TYR B 1 237 ? -9.406 -0.044 6.707 1 92.94 237 TYR B N 1
ATOM 6907 C CA . TYR B 1 237 ? -8.977 -0.995 7.727 1 92.94 237 TYR B CA 1
ATOM 6908 C C . TYR B 1 237 ? -8.188 -2.143 7.102 1 92.94 237 TYR B C 1
ATOM 6910 O O . TYR B 1 237 ? -8.484 -2.566 5.98 1 92.94 237 TYR B O 1
ATOM 6918 N N . ARG B 1 238 ? -7.227 -2.725 7.77 1 88.75 238 ARG B N 1
ATOM 6919 C CA . ARG B 1 238 ? -6.488 -3.912 7.355 1 88.75 238 ARG B CA 1
ATOM 6920 C C . ARG B 1 238 ? -7.148 -5.18 7.883 1 88.75 238 ARG B C 1
ATOM 6922 O O . ARG B 1 238 ? -6.992 -6.258 7.301 1 88.75 238 ARG B O 1
ATOM 6929 N N . PHE B 1 239 ? -7.773 -5.008 9.023 1 88.62 239 PHE B N 1
ATOM 6930 C CA . PHE B 1 239 ? -8.484 -6.066 9.734 1 88.62 239 PHE B CA 1
ATOM 6931 C C . PHE B 1 239 ? -9.625 -5.488 10.562 1 88.62 239 PHE B C 1
ATOM 6933 O O . PHE B 1 239 ? -9.68 -4.281 10.797 1 88.62 239 PHE B O 1
ATOM 6940 N N . PRO B 1 240 ? -10.547 -6.316 11 1 93.06 240 PRO B N 1
ATOM 6941 C CA . PRO B 1 240 ? -11.656 -5.793 11.805 1 93.06 240 PRO B CA 1
ATOM 6942 C C . PRO B 1 240 ? -11.18 -5.074 13.07 1 93.06 240 PRO B C 1
ATOM 6944 O O . PRO B 1 240 ? -10.242 -5.535 13.727 1 93.06 240 PRO B O 1
ATOM 6947 N N . ARG B 1 241 ? -11.758 -3.957 13.43 1 95.75 241 ARG B N 1
ATOM 6948 C CA . ARG B 1 241 ? -11.492 -3.189 14.641 1 95.75 241 ARG B CA 1
ATOM 6949 C C . ARG B 1 241 ? -10.109 -2.555 14.594 1 95.75 241 ARG B C 1
ATOM 6951 O O . ARG B 1 241 ? -9.453 -2.402 15.633 1 95.75 241 ARG B O 1
ATOM 6958 N N . ASP B 1 242 ? -9.625 -2.309 13.312 1 95.62 242 ASP B N 1
ATOM 6959 C CA . ASP B 1 242 ? -8.367 -1.582 13.164 1 95.62 242 ASP B CA 1
ATOM 6960 C C . ASP B 1 242 ? -8.531 -0.118 13.562 1 95.62 242 ASP B C 1
ATOM 6962 O O . ASP B 1 242 ? -8.406 0.777 12.727 1 95.62 242 ASP B O 1
ATOM 6966 N N . TYR B 1 243 ? -8.57 0.145 14.859 1 97.88 243 TYR B N 1
ATOM 6967 C CA . TYR B 1 243 ? -8.969 1.45 15.375 1 97.88 243 TYR B CA 1
ATOM 6968 C C . TYR B 1 243 ? -7.785 2.41 15.398 1 97.88 243 TYR B C 1
ATOM 6970 O O . TYR B 1 243 ? -7.938 3.588 15.734 1 97.88 243 TYR B O 1
ATOM 6978 N N . GLY B 1 244 ? -6.59 1.914 14.953 1 97.25 244 GLY B N 1
ATOM 6979 C CA . GLY B 1 244 ? -5.469 2.82 14.766 1 97.25 244 GLY B CA 1
ATOM 6980 C C . GLY B 1 244 ? -5.75 3.922 13.766 1 97.25 244 GLY B C 1
ATOM 6981 O O . GLY B 1 244 ? -5.254 5.043 13.906 1 97.25 244 GLY B O 1
ATOM 6982 N N . TYR B 1 245 ? -6.621 3.629 12.844 1 97.25 245 TYR B N 1
ATOM 6983 C CA . TYR B 1 245 ? -7.035 4.602 11.836 1 97.25 245 TYR B CA 1
ATOM 6984 C C . TYR B 1 245 ? -7.566 5.871 12.492 1 97.25 245 TYR B C 1
ATOM 6986 O O . TYR B 1 245 ? -7.359 6.977 11.984 1 97.25 245 TYR B O 1
ATOM 6994 N N . HIS B 1 246 ? -8.203 5.711 13.656 1 98.19 246 HIS B N 1
ATOM 6995 C CA . HIS B 1 246 ? -8.875 6.793 14.359 1 98.19 246 HIS B CA 1
ATOM 6996 C C . HIS B 1 246 ? -8.055 7.273 15.547 1 98.19 246 HIS B C 1
ATOM 6998 O O . HIS B 1 246 ? -8.539 8.062 16.359 1 98.19 246 HIS B O 1
ATOM 7004 N N . GLN B 1 247 ? -6.84 6.773 15.75 1 98.38 247 GLN B N 1
ATOM 7005 C CA . GLN B 1 247 ? -6.039 6.973 16.953 1 98.38 247 GLN B CA 1
ATOM 7006 C C . GLN B 1 247 ? -6.785 6.5 18.203 1 98.38 247 GLN B C 1
ATOM 7008 O O . GLN B 1 247 ? -6.684 7.113 19.266 1 98.38 247 GLN B O 1
ATOM 7013 N N . ALA B 1 248 ? -7.562 5.434 18.078 1 98.5 248 ALA B N 1
ATOM 7014 C CA . ALA B 1 248 ? -8.383 4.965 19.188 1 98.5 248 ALA B CA 1
ATOM 7015 C C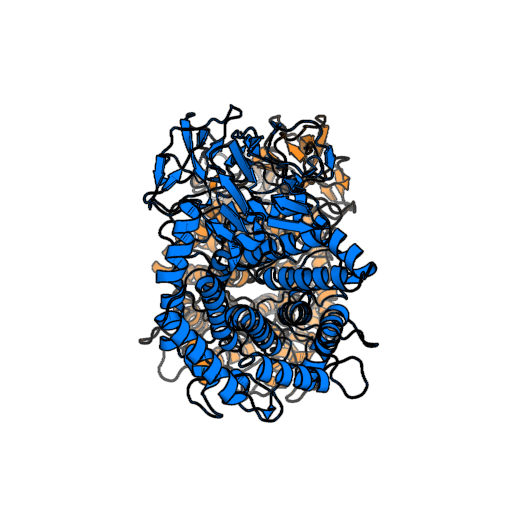 . ALA B 1 248 ? -7.98 3.549 19.594 1 98.5 248 ALA B C 1
ATOM 7017 O O . ALA B 1 248 ? -8.734 2.863 20.297 1 98.5 248 ALA B O 1
ATOM 7018 N N . ASN B 1 249 ? -6.832 3.098 19.125 1 97.38 249 ASN B N 1
ATOM 7019 C CA . ASN B 1 249 ? -6.371 1.754 19.453 1 97.38 249 ASN B CA 1
ATOM 7020 C C . ASN B 1 249 ? -5.945 1.649 20.922 1 97.38 249 ASN B C 1
ATOM 7022 O O . ASN B 1 249 ? -5.887 0.552 21.469 1 97.38 249 ASN B O 1
ATOM 7026 N N . CYS B 1 250 ? -5.605 2.758 21.594 1 97.94 250 CYS B N 1
ATOM 7027 C CA . CYS B 1 250 ? -5.277 2.854 23 1 97.94 250 CYS B CA 1
ATOM 7028 C C . CYS B 1 250 ? -5.484 4.273 23.516 1 97.94 250 CYS B C 1
ATOM 7030 O O . CYS B 1 250 ? -5.609 5.211 22.734 1 97.94 250 CYS B O 1
ATOM 7032 N N . PRO B 1 251 ? -5.547 4.434 24.828 1 98.12 251 PRO B N 1
ATOM 7033 C CA . PRO B 1 251 ? -5.566 5.801 25.359 1 98.12 251 PRO B CA 1
ATOM 7034 C C . PRO B 1 251 ? -4.309 6.59 25.016 1 98.12 251 PRO B C 1
ATOM 7036 O O . PRO B 1 251 ? -3.227 6.008 24.875 1 98.12 251 PRO B O 1
ATOM 7039 N N . LEU B 1 252 ? -4.465 7.883 24.953 1 98.44 252 LEU B N 1
ATOM 7040 C CA . LEU B 1 252 ? -3.377 8.758 24.531 1 98.44 252 LEU B CA 1
ATOM 7041 C C . LEU B 1 252 ? -2.15 8.562 25.422 1 98.44 252 LEU B C 1
ATOM 7043 O O . LEU B 1 252 ? -1.021 8.523 24.922 1 98.44 252 LEU B O 1
ATOM 7047 N N . VAL B 1 253 ? -2.279 8.414 26.719 1 98.19 253 VAL B N 1
ATOM 7048 C CA . VAL B 1 253 ? -1.18 8.359 27.672 1 98.19 253 VAL B CA 1
ATOM 7049 C C . VAL B 1 253 ? -0.348 7.098 27.438 1 98.19 253 VAL B C 1
ATOM 7051 O O . VAL B 1 253 ? 0.838 7.059 27.766 1 98.19 253 VAL B O 1
ATOM 7054 N N . ASP B 1 254 ? -0.967 6.105 26.734 1 97.75 254 ASP B N 1
ATOM 7055 C CA . ASP B 1 254 ? -0.296 4.832 26.484 1 97.75 254 ASP B CA 1
ATOM 7056 C C . ASP B 1 254 ? 0.295 4.785 25.078 1 97.75 254 ASP B C 1
ATOM 7058 O O . ASP B 1 254 ? 1.024 3.852 24.734 1 97.75 254 ASP B O 1
ATOM 7062 N N . ALA B 1 255 ? -0.012 5.773 24.266 1 97.88 255 ALA B N 1
ATOM 7063 C CA . ALA B 1 255 ? 0.428 5.75 22.875 1 97.88 255 ALA B CA 1
ATOM 7064 C C . ALA B 1 255 ? 1.942 5.906 22.781 1 97.88 255 ALA B C 1
A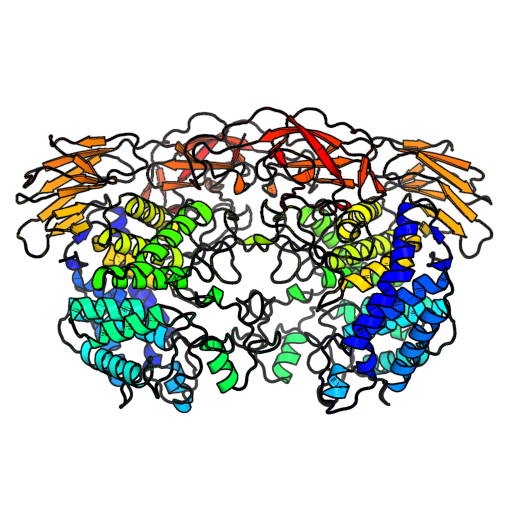TOM 7066 O O . ALA B 1 255 ? 2.527 6.77 23.438 1 97.88 255 ALA B O 1
ATOM 7067 N N . THR B 1 256 ? 2.57 5.074 21.953 1 96.38 256 THR B N 1
ATOM 7068 C CA . THR B 1 256 ? 4.027 5.102 21.859 1 96.38 256 THR B CA 1
ATOM 7069 C C . THR B 1 256 ? 4.465 5.449 20.438 1 96.38 256 THR B C 1
ATOM 7071 O O . THR B 1 256 ? 5.629 5.785 20.203 1 96.38 256 THR B O 1
ATOM 7074 N N . GLU B 1 257 ? 3.584 5.375 19.516 1 97.19 257 GLU B N 1
ATOM 7075 C CA . GLU B 1 257 ? 3.891 5.711 18.125 1 97.19 257 GLU B CA 1
ATOM 7076 C C . GLU B 1 257 ? 2.713 6.406 17.453 1 97.19 257 GLU B C 1
ATOM 7078 O O . GLU B 1 257 ? 1.556 6.137 17.781 1 97.19 257 GLU B O 1
ATOM 7083 N N . VAL B 1 258 ? 3.023 7.305 16.578 1 98.38 258 VAL B N 1
ATOM 7084 C CA . VAL B 1 258 ? 1.97 7.84 15.727 1 98.38 258 VAL B CA 1
ATOM 7085 C C . VAL B 1 258 ? 1.496 6.77 14.75 1 98.38 258 VAL B C 1
ATOM 7087 O O . VAL B 1 258 ? 2.299 5.973 14.258 1 98.38 258 VAL B O 1
ATOM 7090 N N . CYS B 1 259 ? 0.196 6.672 14.523 1 96.94 259 CYS B N 1
ATOM 7091 C CA . CYS B 1 259 ? -0.349 5.645 13.648 1 96.94 259 CYS B CA 1
ATOM 7092 C C . CYS B 1 259 ? -1.63 6.121 12.977 1 96.94 259 CYS B C 1
ATOM 7094 O O . CYS B 1 259 ? -2.145 7.191 13.305 1 96.94 259 CYS B O 1
ATOM 7096 N N . GLY B 1 260 ? -2.053 5.367 12.008 1 96.88 260 GLY B N 1
ATOM 7097 C CA . GLY B 1 260 ? -3.34 5.617 11.375 1 96.88 260 GLY B CA 1
ATOM 7098 C C . GLY B 1 260 ? -3.35 6.867 10.516 1 96.88 260 GLY B C 1
ATOM 7099 O O . GLY B 1 260 ? -2.326 7.234 9.938 1 96.88 260 GLY B O 1
ATOM 7100 N N . HIS B 1 261 ? -4.543 7.449 10.352 1 97.94 261 HIS B N 1
ATOM 7101 C CA . HIS B 1 261 ? -4.746 8.609 9.484 1 97.94 261 HIS B CA 1
ATOM 7102 C C . HIS B 1 261 ? -3.949 9.812 9.984 1 97.94 261 HIS B C 1
ATOM 7104 O O . HIS B 1 261 ? -4.137 10.258 11.117 1 97.94 261 HIS B O 1
ATOM 7110 N N . SER B 1 262 ? -3.145 10.391 9.125 1 98.44 262 SER B N 1
ATOM 7111 C CA . SER B 1 262 ? -2.164 11.391 9.547 1 98.44 262 SER B CA 1
ATOM 7112 C C . SER B 1 262 ? -2.844 12.688 9.961 1 98.44 262 SER B C 1
ATOM 7114 O O . SER B 1 262 ? -2.426 13.328 10.93 1 98.44 262 SER B O 1
ATOM 7116 N N . VAL B 1 263 ? -3.893 13.07 9.258 1 98.19 263 VAL B N 1
ATOM 7117 C CA . VAL B 1 263 ? -4.59 14.312 9.594 1 98.19 263 VAL B CA 1
ATOM 7118 C C . VAL B 1 263 ? -5.238 14.18 10.969 1 98.19 263 VAL B C 1
ATOM 7120 O O . VAL B 1 263 ? -5.113 15.078 11.805 1 98.19 263 VAL B O 1
ATOM 7123 N N . ARG B 1 264 ? -5.926 13.055 11.188 1 98.5 264 ARG B N 1
ATOM 7124 C CA . ARG B 1 264 ? -6.555 12.797 12.477 1 98.5 264 ARG B CA 1
ATOM 7125 C C . ARG B 1 264 ? -5.531 12.852 13.609 1 98.5 264 ARG B C 1
ATOM 7127 O O . ARG B 1 264 ? -5.789 13.438 14.664 1 98.5 264 ARG B O 1
ATOM 7134 N N . SER B 1 265 ? -4.414 12.281 13.336 1 98.69 265 SER B N 1
ATOM 7135 C CA . SER B 1 265 ? -3.348 12.242 14.328 1 98.69 265 SER B CA 1
ATOM 7136 C C . SER B 1 265 ? -2.854 13.648 14.656 1 98.69 265 SER B C 1
ATOM 7138 O O . SER B 1 265 ? -2.701 14 15.828 1 98.69 265 SER B O 1
ATOM 7140 N N . MET B 1 266 ? -2.58 14.422 13.641 1 98.62 266 MET B N 1
ATOM 7141 C CA . MET B 1 266 ? -2.074 15.773 13.859 1 98.62 266 MET B CA 1
ATOM 7142 C C . MET B 1 266 ? -3.096 16.625 14.609 1 98.62 266 MET B C 1
ATOM 7144 O O . MET B 1 266 ? -2.736 17.391 15.508 1 98.62 266 MET B O 1
ATOM 7148 N N . TYR B 1 267 ? -4.379 16.516 14.242 1 98.62 267 TYR B N 1
ATOM 7149 C CA . TYR B 1 267 ? -5.418 17.25 14.945 1 98.62 267 TYR B CA 1
ATOM 7150 C C . TYR B 1 267 ? -5.504 16.828 16.406 1 98.62 267 TYR B C 1
ATOM 7152 O O . TYR B 1 267 ? -5.617 17.672 17.297 1 98.62 267 TYR B O 1
ATOM 7160 N N . TYR B 1 268 ? -5.422 15.5 16.625 1 98.75 268 TYR B N 1
ATOM 7161 C CA . TYR B 1 268 ? -5.477 14.93 17.969 1 98.75 268 TYR B CA 1
ATOM 7162 C C . TYR B 1 268 ? -4.344 15.469 18.844 1 98.75 268 TYR B C 1
ATOM 7164 O O . TYR B 1 268 ? -4.582 15.945 19.953 1 98.75 268 TYR B O 1
ATOM 7172 N N . LEU B 1 269 ? -3.188 15.492 18.297 1 98.88 269 LEU B N 1
ATOM 7173 C CA . LEU B 1 269 ? -1.997 15.859 19.062 1 98.88 269 LEU B CA 1
ATOM 7174 C C . LEU B 1 269 ? -1.928 17.375 19.266 1 98.88 269 LEU B C 1
ATOM 7176 O O . LEU B 1 269 ? -1.432 17.844 20.281 1 98.88 269 LEU B O 1
ATOM 7180 N N . THR B 1 270 ? -2.443 18.109 18.312 1 98.69 270 THR B N 1
ATOM 7181 C CA . THR B 1 270 ? -2.566 19.547 18.5 1 98.69 270 THR B CA 1
ATOM 7182 C C . THR B 1 270 ? -3.441 19.875 19.703 1 98.69 270 THR B C 1
ATOM 7184 O O . THR B 1 270 ? -3.045 20.641 20.578 1 98.69 270 THR B O 1
ATOM 7187 N N . ALA B 1 271 ? -4.59 19.234 19.766 1 98.81 271 ALA B N 1
ATOM 7188 C CA . ALA B 1 271 ? -5.508 19.469 20.891 1 98.81 271 ALA B CA 1
ATOM 7189 C C . ALA B 1 271 ? -4.895 19 22.203 1 98.81 271 ALA B C 1
ATOM 7191 O O . ALA B 1 271 ? -5.016 19.672 23.234 1 98.81 271 ALA B O 1
ATOM 7192 N N . ALA B 1 272 ? -4.301 17.844 22.172 1 98.88 272 ALA B N 1
ATOM 7193 C CA . ALA B 1 272 ? -3.654 17.312 23.359 1 98.88 272 ALA B CA 1
ATOM 7194 C C . ALA B 1 272 ? -2.582 18.266 23.875 1 98.88 272 ALA B C 1
ATOM 7196 O O . ALA B 1 272 ? -2.41 18.406 25.094 1 98.88 272 ALA B O 1
ATOM 7197 N N . THR B 1 273 ? -1.815 18.859 23 1 98.75 273 THR B N 1
ATOM 7198 C CA . THR B 1 273 ? -0.78 19.812 23.375 1 98.75 273 THR B CA 1
ATOM 7199 C C . THR B 1 273 ? -1.392 21.016 24.078 1 98.75 273 THR B C 1
ATOM 7201 O O . THR B 1 273 ? -0.877 21.484 25.094 1 98.75 273 THR B O 1
ATOM 7204 N N . ASP B 1 274 ? -2.48 21.531 23.547 1 98.31 274 ASP B N 1
ATOM 7205 C CA . ASP B 1 274 ? -3.186 22.625 24.203 1 98.31 274 ASP B CA 1
ATOM 7206 C C . ASP B 1 274 ? -3.691 22.203 25.578 1 98.31 274 ASP B C 1
ATOM 7208 O O . ASP B 1 274 ? -3.658 23 26.516 1 98.31 274 ASP B O 1
ATOM 7212 N N . LEU B 1 275 ? -4.164 20.969 25.641 1 98.62 275 LEU B N 1
ATOM 7213 C CA . LEU B 1 275 ? -4.629 20.469 26.922 1 98.62 275 LEU B CA 1
ATOM 7214 C C . LEU B 1 275 ? -3.506 20.484 27.953 1 98.62 275 LEU B C 1
ATOM 7216 O O . LEU B 1 275 ? -3.707 20.922 29.094 1 98.62 275 LEU B O 1
ATOM 7220 N N . VAL B 1 276 ? -2.367 20 27.578 1 98.62 276 VAL B N 1
ATOM 7221 C CA . VAL B 1 276 ? -1.209 20 28.469 1 98.62 276 VAL B CA 1
ATOM 7222 C C . VAL B 1 276 ? -0.87 21.422 28.875 1 98.62 276 VAL B C 1
ATOM 7224 O O . VAL B 1 276 ? -0.642 21.688 30.062 1 98.62 276 VAL B O 1
ATOM 7227 N N . ARG B 1 277 ? -0.821 22.328 27.938 1 97 277 ARG B N 1
ATOM 7228 C CA . ARG B 1 277 ? -0.478 23.719 28.203 1 97 277 ARG B CA 1
ATOM 7229 C C . ARG B 1 277 ? -1.445 24.344 29.219 1 97 277 ARG B C 1
ATOM 7231 O O . ARG B 1 277 ? -1.035 25.109 30.094 1 97 277 ARG B O 1
ATOM 7238 N N . LEU B 1 278 ? -2.719 24 29.109 1 97.06 278 LEU B N 1
ATOM 7239 C CA . LEU B 1 278 ? -3.77 24.641 29.891 1 97.06 278 LEU B CA 1
ATOM 7240 C C . LEU B 1 278 ? -3.943 23.953 31.25 1 97.06 278 LEU B C 1
ATOM 7242 O O . LEU B 1 278 ? -4.41 24.578 32.219 1 97.06 278 LEU B O 1
ATOM 7246 N N . THR B 1 279 ? -3.531 22.609 31.359 1 97.5 279 THR B N 1
ATOM 7247 C CA . THR B 1 279 ? -3.865 21.875 32.562 1 97.5 279 THR B CA 1
ATOM 7248 C C . THR B 1 279 ? -2.609 21.281 33.219 1 97.5 279 THR B C 1
ATOM 7250 O O . THR B 1 279 ? -2.664 20.734 34.312 1 97.5 279 THR B O 1
ATOM 7253 N N . ASN B 1 280 ? -1.481 21.344 32.562 1 96.94 280 ASN B N 1
ATOM 7254 C CA . ASN B 1 280 ? -0.224 20.75 33 1 96.94 280 ASN B CA 1
ATOM 7255 C C . ASN B 1 280 ? -0.353 19.234 33.188 1 96.94 280 ASN B C 1
ATOM 7257 O O . ASN B 1 280 ? 0.112 18.688 34.188 1 96.94 280 ASN B O 1
ATOM 7261 N N . HIS B 1 281 ? -1.069 18.656 32.312 1 96.88 281 HIS B N 1
ATOM 7262 C CA . HIS B 1 281 ? -1.248 17.219 32.344 1 96.88 281 HIS B CA 1
ATOM 7263 C C . HIS B 1 281 ? 0.044 16.484 31.984 1 96.88 281 HIS B C 1
ATOM 7265 O O . HIS B 1 281 ? 0.267 16.141 30.812 1 96.88 281 HIS B O 1
ATOM 7271 N N . GLU B 1 282 ? 0.778 15.922 32.906 1 97.25 282 GLU B N 1
ATOM 7272 C CA . GLU B 1 282 ? 2.143 15.438 32.75 1 97.25 282 GLU B CA 1
ATOM 7273 C C . GLU B 1 282 ? 2.17 14.141 31.938 1 97.25 282 GLU B C 1
ATOM 7275 O O . GLU B 1 282 ? 3.068 13.93 31.125 1 97.25 282 GLU B O 1
ATOM 7280 N N . ASP B 1 283 ? 1.253 13.266 32.219 1 97.69 283 ASP B N 1
ATOM 7281 C CA . ASP B 1 283 ? 1.232 11.992 31.516 1 97.69 283 ASP B CA 1
ATOM 7282 C C . ASP B 1 283 ? 1.008 12.211 30.016 1 97.69 283 ASP B C 1
ATOM 7284 O O . ASP B 1 283 ? 1.621 11.531 29.188 1 97.69 283 ASP B O 1
ATOM 7288 N N . VAL B 1 284 ? 0.125 13.109 29.672 1 98.38 284 VAL B N 1
ATOM 7289 C CA . VAL B 1 284 ? -0.123 13.422 28.281 1 98.38 284 VAL B CA 1
ATOM 7290 C C . VAL B 1 284 ? 1.122 14.062 27.656 1 98.38 284 VAL B C 1
ATOM 7292 O O . VAL B 1 284 ? 1.488 13.758 26.531 1 98.38 284 VAL B O 1
ATOM 7295 N N . LYS B 1 285 ? 1.777 14.914 28.406 1 98.38 285 LYS B N 1
ATOM 7296 C CA . LYS B 1 285 ? 3 15.555 27.922 1 98.38 285 LYS B CA 1
ATOM 7297 C C . LYS B 1 285 ? 4.062 14.516 27.578 1 98.38 285 LYS B C 1
ATOM 7299 O O . LYS B 1 285 ? 4.711 14.617 26.531 1 98.38 285 LYS B O 1
ATOM 7304 N N . THR B 1 286 ? 4.223 13.547 28.422 1 98.19 286 THR B N 1
ATOM 7305 C CA . THR B 1 286 ? 5.191 12.484 28.203 1 98.19 286 THR B CA 1
ATOM 7306 C C . THR B 1 286 ? 4.871 11.719 26.906 1 98.19 286 THR B C 1
ATOM 7308 O O . THR B 1 286 ? 5.773 11.406 26.141 1 98.19 286 THR B O 1
ATOM 7311 N N . SER B 1 287 ? 3.633 11.469 26.734 1 98.19 287 SER B N 1
ATOM 7312 C CA . SER B 1 287 ? 3.201 10.781 25.516 1 98.19 287 SER B CA 1
ATOM 7313 C C . SER B 1 287 ? 3.469 11.625 24.281 1 98.19 287 SER B C 1
ATOM 7315 O O . SER B 1 287 ? 3.926 11.117 23.25 1 98.19 287 SER B O 1
ATOM 7317 N N . LEU B 1 288 ? 3.178 12.906 24.344 1 98.44 288 LEU B N 1
ATOM 7318 C CA . LEU B 1 288 ? 3.42 13.812 23.234 1 98.44 288 LEU B CA 1
ATOM 7319 C C . LEU B 1 288 ? 4.891 13.797 22.828 1 98.44 288 LEU B C 1
ATOM 7321 O O . LEU B 1 288 ? 5.215 13.773 21.641 1 98.44 288 LEU B O 1
ATOM 7325 N N . ASP B 1 289 ? 5.77 13.789 23.844 1 98.12 289 ASP B N 1
ATOM 7326 C CA . ASP B 1 289 ? 7.203 13.766 23.578 1 98.12 289 ASP B CA 1
ATOM 7327 C C . ASP B 1 289 ? 7.605 12.484 22.844 1 98.12 289 ASP B C 1
ATOM 7329 O O . ASP B 1 289 ? 8.383 12.531 21.891 1 98.12 289 ASP B O 1
ATOM 7333 N N . ARG B 1 290 ? 7.043 11.406 23.266 1 98.12 290 ARG B N 1
ATOM 7334 C CA . ARG B 1 290 ? 7.328 10.117 22.641 1 98.12 290 ARG B CA 1
ATOM 7335 C C . ARG B 1 290 ? 6.832 10.094 21.203 1 98.12 290 ARG B C 1
ATOM 7337 O O . ARG B 1 290 ? 7.531 9.625 20.297 1 98.12 290 ARG B O 1
ATOM 7344 N N . LEU B 1 291 ? 5.66 10.547 21.031 1 98.69 291 LEU B N 1
ATOM 7345 C CA . LEU B 1 291 ? 5.039 10.523 19.719 1 98.69 291 LEU B CA 1
ATOM 7346 C C . LEU B 1 291 ? 5.766 11.461 18.75 1 98.69 291 LEU B C 1
ATOM 7348 O O . LEU B 1 291 ? 5.91 11.156 17.562 1 98.69 291 LEU B O 1
ATOM 7352 N N . TRP B 1 292 ? 6.262 12.617 19.266 1 98.69 292 TRP B N 1
ATOM 7353 C CA . TRP B 1 292 ? 7.055 13.539 18.469 1 98.69 292 TRP B CA 1
ATOM 7354 C C . TRP B 1 292 ? 8.312 12.867 17.938 1 98.69 292 TRP B C 1
ATOM 7356 O O . TRP B 1 292 ? 8.602 12.914 16.75 1 98.69 292 TRP B O 1
ATOM 7366 N N . ARG B 1 293 ? 9.008 12.195 18.828 1 98.38 293 ARG B N 1
ATOM 7367 C CA . ARG B 1 293 ? 10.242 11.516 18.453 1 98.38 293 ARG B CA 1
ATOM 7368 C C . ARG B 1 293 ? 9.969 10.406 17.438 1 98.38 293 ARG B C 1
ATOM 7370 O O . ARG B 1 293 ? 10.703 10.25 16.469 1 98.38 293 ARG B O 1
ATOM 7377 N N . ASN B 1 294 ? 8.93 9.664 17.688 1 98.38 294 ASN B N 1
ATOM 7378 C CA . ASN B 1 294 ? 8.562 8.609 16.75 1 98.38 294 ASN B CA 1
ATOM 7379 C C . ASN B 1 294 ? 8.297 9.156 15.352 1 98.38 294 ASN B C 1
ATOM 7381 O O . ASN B 1 294 ? 8.711 8.555 14.359 1 98.38 294 ASN B O 1
ATOM 7385 N N . MET B 1 295 ? 7.629 10.227 15.25 1 98.56 295 MET B N 1
ATOM 7386 C CA . MET B 1 295 ? 7.258 10.82 13.977 1 98.56 295 MET B CA 1
ATOM 7387 C C . MET B 1 295 ? 8.484 11.367 13.25 1 98.56 295 MET B C 1
ATOM 7389 O O . MET B 1 295 ? 8.789 10.945 12.133 1 98.56 295 MET B O 1
ATOM 7393 N N . VAL B 1 296 ? 9.328 12.227 13.906 1 98.38 296 VAL B N 1
ATOM 7394 C CA . VAL B 1 296 ? 10.391 12.977 13.242 1 98.38 296 VAL B CA 1
ATOM 7395 C C . VAL B 1 296 ? 11.594 12.062 13 1 98.38 296 VAL B C 1
ATOM 7397 O O . VAL B 1 296 ? 12.32 12.227 12.016 1 98.38 296 VAL B O 1
ATOM 7400 N N . ASP B 1 297 ? 11.695 11.016 13.828 1 97.94 297 ASP B N 1
ATOM 7401 C CA . ASP B 1 297 ? 12.891 10.188 13.734 1 97.94 297 ASP B CA 1
ATOM 7402 C C . ASP B 1 297 ? 12.633 8.945 12.883 1 97.94 297 ASP B C 1
ATOM 7404 O O . ASP B 1 297 ? 13.57 8.25 12.492 1 97.94 297 ASP B O 1
ATOM 7408 N N . LYS B 1 298 ? 11.336 8.703 12.539 1 97.56 298 LYS B N 1
ATOM 7409 C CA . LYS B 1 298 ? 11.125 7.395 11.93 1 97.56 298 LYS B CA 1
ATOM 7410 C C . LYS B 1 298 ? 10.109 7.473 10.789 1 97.56 298 LYS B C 1
ATOM 7412 O O . LYS B 1 298 ? 10.102 6.617 9.906 1 97.56 298 LYS B O 1
ATOM 7417 N N . LYS B 1 299 ? 9.242 8.508 10.773 1 97.94 299 LYS B N 1
ATOM 7418 C CA . LYS B 1 299 ? 8.062 8.312 9.93 1 97.94 299 LYS B CA 1
ATOM 7419 C C . LYS B 1 299 ? 7.77 9.562 9.102 1 97.94 299 LYS B C 1
ATOM 7421 O O . LYS B 1 299 ? 6.789 9.594 8.359 1 97.94 299 LYS B O 1
ATOM 7426 N N . MET B 1 300 ? 8.547 10.578 9.133 1 98.62 300 MET B N 1
ATOM 7427 C CA . MET B 1 300 ? 8.297 11.828 8.422 1 98.62 300 MET B CA 1
ATOM 7428 C C . MET B 1 300 ? 9.141 11.906 7.148 1 98.62 300 MET B C 1
ATOM 7430 O O . MET B 1 300 ? 10.312 11.531 7.152 1 98.62 300 MET B O 1
ATOM 7434 N N . TYR B 1 301 ? 8.555 12.328 6.07 1 98.56 301 TYR B N 1
ATOM 7435 C CA . TYR B 1 301 ? 9.312 12.562 4.844 1 98.56 301 TYR B CA 1
ATOM 7436 C C . TYR B 1 301 ? 10.219 13.773 4.992 1 98.56 301 TYR B C 1
ATOM 7438 O O . TYR B 1 301 ? 9.93 14.68 5.777 1 98.56 301 TYR B O 1
ATOM 7446 N N . ILE B 1 302 ? 11.219 13.867 4.203 1 98.62 302 ILE B N 1
ATOM 7447 C CA . ILE B 1 302 ? 12.211 14.938 4.254 1 98.62 302 ILE B CA 1
ATOM 7448 C C . ILE B 1 302 ? 11.547 16.281 3.92 1 98.62 302 ILE B C 1
ATOM 7450 O O . ILE B 1 302 ? 12.047 17.328 4.297 1 98.62 302 ILE B O 1
ATOM 7454 N N . THR B 1 303 ? 10.367 16.281 3.279 1 98.69 303 THR B N 1
ATOM 7455 C CA . THR B 1 303 ? 9.625 17.469 2.873 1 98.69 303 THR B CA 1
ATOM 7456 C C . THR B 1 303 ? 8.68 17.922 3.98 1 98.69 303 THR B C 1
ATOM 7458 O O . THR B 1 303 ? 7.91 18.859 3.799 1 98.69 303 THR B O 1
ATOM 7461 N N . GLY B 1 304 ? 8.633 17.219 5.039 1 98.56 304 GLY B N 1
ATOM 7462 C CA . GLY B 1 304 ? 7.668 17.5 6.09 1 98.56 304 GLY B CA 1
ATOM 7463 C C . GLY B 1 304 ? 6.328 16.828 5.863 1 98.56 304 GLY B C 1
ATOM 7464 O O . GLY B 1 304 ? 5.391 17.031 6.645 1 98.56 304 GLY B O 1
ATOM 7465 N N . GLY B 1 305 ? 6.223 16.031 4.785 1 98.38 305 GLY B N 1
ATOM 7466 C CA . GLY B 1 305 ? 5.004 15.289 4.539 1 98.38 305 GLY B CA 1
ATOM 7467 C C . GLY B 1 305 ? 4.805 14.141 5.508 1 98.38 305 GLY B C 1
ATOM 7468 O O . GLY B 1 305 ? 5.773 13.586 6.035 1 98.38 305 GLY B O 1
ATOM 7469 N N . LEU B 1 306 ? 3.518 13.812 5.77 1 98.5 306 LEU B N 1
ATOM 7470 C CA . LEU B 1 306 ? 3.152 12.703 6.645 1 98.5 306 LEU B CA 1
ATOM 7471 C C . LEU B 1 306 ? 2.199 11.742 5.938 1 98.5 306 LEU B C 1
ATOM 7473 O O . LEU B 1 306 ? 1.32 12.172 5.188 1 98.5 306 LEU B O 1
ATOM 7477 N N . GLY B 1 307 ? 2.367 10.453 6.328 1 97.06 307 GLY B N 1
ATOM 7478 C CA . GLY B 1 307 ? 1.519 9.414 5.758 1 97.06 307 GLY B CA 1
ATOM 7479 C C . GLY B 1 307 ? 2.164 8.688 4.594 1 97.06 307 GLY B C 1
ATOM 7480 O O . GLY B 1 307 ? 2.195 9.203 3.475 1 97.06 307 GLY B O 1
ATOM 7481 N N . SER B 1 308 ? 2.646 7.488 4.891 1 95.81 308 SER B N 1
ATOM 7482 C CA . SER B 1 308 ? 3.326 6.719 3.855 1 95.81 308 SER B CA 1
ATOM 7483 C C . SER B 1 308 ? 2.371 5.746 3.174 1 95.81 308 SER B C 1
ATOM 7485 O O . SER B 1 308 ? 2.658 5.246 2.084 1 95.81 308 SER B O 1
ATOM 7487 N N . VAL B 1 309 ? 1.198 5.508 3.738 1 94.5 309 VAL B N 1
ATOM 7488 C CA . VAL B 1 309 ? 0.317 4.469 3.213 1 94.5 309 VAL B CA 1
ATOM 7489 C C . VAL B 1 309 ? -0.963 5.102 2.672 1 94.5 309 VAL B C 1
ATOM 7491 O O . VAL B 1 309 ? -1.69 5.773 3.41 1 94.5 309 VAL B O 1
ATOM 7494 N N . ARG B 1 310 ? -1.317 4.859 1.49 1 91.44 310 ARG B N 1
ATOM 7495 C CA . ARG B 1 310 ? -2.479 5.438 0.82 1 91.44 310 ARG B CA 1
ATOM 7496 C C . ARG B 1 310 ? -3.773 4.844 1.363 1 91.44 310 ARG B C 1
ATOM 7498 O O . ARG B 1 310 ? -4.762 5.562 1.545 1 91.44 310 ARG B O 1
ATOM 7505 N N . GLN B 1 311 ? -3.797 3.588 1.674 1 90.06 311 GLN B N 1
ATOM 7506 C CA . GLN B 1 311 ? -5.02 2.887 2.049 1 90.06 311 GLN B CA 1
ATOM 7507 C C . GLN B 1 311 ? -5.73 3.596 3.201 1 90.06 311 GLN B C 1
ATOM 7509 O O . GLN B 1 311 ? -6.953 3.738 3.189 1 90.06 311 GLN B O 1
ATOM 7514 N N . TRP B 1 312 ? -4.93 4.012 4.18 1 93.75 312 TRP B N 1
ATOM 7515 C CA . TRP B 1 312 ? -5.598 4.695 5.285 1 93.75 312 TRP B CA 1
ATOM 7516 C C . TRP B 1 312 ? -5.113 6.137 5.406 1 93.75 312 TRP B C 1
ATOM 7518 O O . TRP B 1 312 ? -5.297 6.773 6.445 1 93.75 312 TRP B O 1
ATOM 7528 N N . GLU B 1 313 ? -4.363 6.57 4.359 1 94.06 313 GLU B N 1
ATOM 7529 C CA . GLU B 1 313 ? -3.953 7.965 4.238 1 94.06 313 GLU B CA 1
ATOM 7530 C C . GLU B 1 313 ? -3.074 8.391 5.41 1 94.06 313 GLU B C 1
ATOM 7532 O O . GLU B 1 313 ? -3.271 9.461 5.984 1 94.06 313 GLU B O 1
ATOM 7537 N N . GLY B 1 314 ? -2.188 7.5 5.746 1 96.62 314 GLY B N 1
ATOM 7538 C CA . GLY B 1 314 ? -1.539 7.844 7 1 96.62 314 GLY B CA 1
ATOM 7539 C C . GLY B 1 314 ? -0.239 7.094 7.227 1 96.62 314 GLY B C 1
ATOM 7540 O O . GLY B 1 314 ? 0.471 6.77 6.273 1 96.62 314 GLY B O 1
ATOM 7541 N N . PHE B 1 315 ? 0.092 6.91 8.5 1 97.62 315 PHE B N 1
ATOM 7542 C CA . PHE B 1 315 ? 1.401 6.426 8.914 1 97.62 315 PHE B CA 1
ATOM 7543 C C . PHE B 1 315 ? 1.519 4.922 8.695 1 97.62 315 PHE B C 1
ATOM 7545 O O . PHE B 1 315 ? 0.585 4.172 8.984 1 97.62 315 PHE B O 1
ATOM 7552 N N . GLY B 1 316 ? 2.631 4.531 8.094 1 94.81 316 GLY B N 1
ATOM 7553 C CA . GLY B 1 316 ? 2.986 3.123 7.988 1 94.81 316 GLY B CA 1
ATOM 7554 C C . GLY B 1 316 ? 4.043 2.697 8.984 1 94.81 316 GLY B C 1
ATOM 7555 O O . GLY B 1 316 ? 4.195 3.32 10.039 1 94.81 316 GLY B O 1
ATOM 7556 N N . HIS B 1 317 ? 4.723 1.655 8.734 1 94.62 317 HIS B N 1
ATOM 7557 C CA . HIS B 1 317 ? 5.785 1.118 9.578 1 94.62 317 HIS B CA 1
ATOM 7558 C C . HIS B 1 317 ? 6.98 2.066 9.633 1 94.62 317 HIS B C 1
ATOM 7560 O O . HIS B 1 317 ? 7.301 2.723 8.641 1 94.62 317 HIS B O 1
ATOM 7566 N N . PRO B 1 318 ? 7.668 2.119 10.805 1 96.06 318 PRO B N 1
ATOM 7567 C CA . PRO B 1 318 ? 8.852 2.975 10.906 1 96.06 318 PRO B CA 1
ATOM 7568 C C . PRO B 1 318 ? 9.852 2.74 9.773 1 96.06 318 PRO B C 1
ATOM 7570 O O . PRO B 1 318 ? 10.07 1.597 9.367 1 96.06 318 PRO B O 1
ATOM 7573 N N . TYR B 1 319 ? 10.391 3.812 9.195 1 96 319 TYR B N 1
ATOM 7574 C CA . TYR B 1 319 ? 11.5 3.844 8.25 1 96 319 TYR B CA 1
ATOM 7575 C C . TYR B 1 319 ? 11.055 3.373 6.867 1 96 319 TYR B C 1
ATOM 7577 O O . TYR B 1 319 ? 11.867 3.293 5.941 1 96 319 TYR B O 1
ATOM 7585 N N . VAL B 1 320 ? 9.773 2.98 6.711 1 95.81 320 VAL B N 1
ATOM 7586 C CA . VAL B 1 320 ? 9.266 2.611 5.395 1 95.81 320 VAL B CA 1
ATOM 7587 C C . VAL B 1 320 ? 8.602 3.82 4.738 1 95.81 320 VAL B C 1
ATOM 7589 O O . VAL B 1 320 ? 7.418 4.09 4.969 1 95.81 320 VAL B O 1
ATOM 7592 N N . LEU B 1 321 ? 9.344 4.504 3.938 1 96.38 321 LEU B N 1
ATOM 7593 C CA . LEU B 1 321 ? 8.93 5.762 3.328 1 96.38 321 LEU B CA 1
ATOM 7594 C C . LEU B 1 321 ? 9.172 5.742 1.823 1 96.38 321 LEU B C 1
ATOM 7596 O O . LEU B 1 321 ? 10.156 6.316 1.34 1 96.38 321 LEU B O 1
ATOM 7600 N N . GLY B 1 322 ? 8.219 5.188 1.075 1 94 322 GLY B N 1
ATOM 7601 C CA . GLY B 1 322 ? 8.312 5.184 -0.376 1 94 322 GLY B CA 1
ATOM 7602 C C . GLY B 1 322 ? 8.102 6.555 -0.988 1 94 322 GLY B C 1
ATOM 7603 O O . GLY B 1 322 ? 7.559 7.453 -0.339 1 94 322 GLY B O 1
ATOM 7604 N N . ASP B 1 323 ? 8.438 6.742 -2.27 1 95.5 323 ASP B N 1
ATOM 7605 C CA . ASP B 1 323 ? 8.508 8.086 -2.824 1 95.5 323 ASP B CA 1
ATOM 7606 C C . ASP B 1 323 ? 7.395 8.32 -3.848 1 95.5 323 ASP B C 1
ATOM 7608 O O . ASP B 1 323 ? 7.203 9.438 -4.324 1 95.5 323 ASP B O 1
ATOM 7612 N N . THR B 1 324 ? 6.695 7.273 -4.207 1 94 324 THR B N 1
ATOM 7613 C CA . THR B 1 324 ? 5.766 7.449 -5.32 1 94 324 THR B CA 1
ATOM 7614 C C . THR B 1 324 ? 4.367 6.973 -4.938 1 94 324 THR B C 1
ATOM 7616 O O . THR B 1 324 ? 4.215 5.977 -4.23 1 94 324 THR B O 1
ATOM 7619 N N . GLU B 1 325 ? 3.389 7.633 -5.414 1 91.12 325 GLU B N 1
ATOM 7620 C CA . GLU B 1 325 ? 1.991 7.277 -5.184 1 91.12 325 GLU B CA 1
ATOM 7621 C C . GLU B 1 325 ? 1.604 6.023 -5.961 1 91.12 325 GLU B C 1
ATOM 7623 O O . GLU B 1 325 ? 0.661 5.324 -5.59 1 91.12 325 GLU B O 1
ATOM 7628 N N . GLU B 1 326 ? 2.312 5.742 -7 1 87.69 326 GLU B N 1
ATOM 7629 C CA . GLU B 1 326 ? 2.031 4.582 -7.844 1 87.69 326 GLU B CA 1
ATOM 7630 C C . GLU B 1 326 ? 2.246 3.279 -7.078 1 87.69 326 GLU B C 1
ATOM 7632 O O . GLU B 1 326 ? 1.675 2.246 -7.434 1 87.69 326 GLU B O 1
ATOM 7637 N N . GLY B 1 327 ? 2.986 3.256 -6.07 1 79.94 327 GLY B N 1
ATOM 7638 C CA . GLY B 1 327 ? 3.199 2.094 -5.219 1 79.94 327 GLY B CA 1
ATOM 7639 C C . GLY B 1 327 ? 2.242 2.031 -4.043 1 79.94 327 GLY B C 1
ATOM 7640 O O . GLY B 1 327 ? 2.223 1.047 -3.303 1 79.94 327 GLY B O 1
ATOM 7641 N N . GLY B 1 328 ? 1.453 3.08 -3.91 1 79.75 328 GLY B N 1
ATOM 7642 C CA . GLY B 1 328 ? 0.553 3.148 -2.77 1 79.75 328 GLY B CA 1
ATOM 7643 C C . GLY B 1 328 ? 1.265 3.461 -1.468 1 79.75 328 GLY B C 1
ATOM 7644 O O . GLY B 1 328 ? 0.715 3.24 -0.386 1 79.75 328 GLY B O 1
ATOM 7645 N N . ILE B 1 329 ? 2.529 3.875 -1.547 1 85.62 329 ILE B N 1
ATOM 7646 C CA . ILE B 1 329 ? 3.322 4.031 -0.332 1 85.62 329 ILE B CA 1
ATOM 7647 C C . ILE B 1 329 ? 3.846 5.465 -0.239 1 85.62 329 ILE B C 1
ATOM 7649 O O . ILE B 1 329 ? 4.922 5.703 0.313 1 85.62 329 ILE B O 1
ATOM 7653 N N . CYS B 1 330 ? 3.26 6.465 -0.709 1 93.19 330 CYS B N 1
ATOM 7654 C CA . CYS B 1 330 ? 3.541 7.879 -0.503 1 93.19 330 CYS B CA 1
ATOM 7655 C C . CYS B 1 330 ? 2.271 8.711 -0.639 1 93.19 330 CYS B C 1
ATOM 7657 O O . CYS B 1 330 ? 1.953 9.195 -1.728 1 93.19 330 CYS B O 1
ATOM 7659 N N . TYR B 1 331 ? 1.656 8.805 0.405 1 94 331 TYR B N 1
ATOM 7660 C CA . TYR B 1 331 ? 0.436 9.602 0.407 1 94 331 TYR B CA 1
ATOM 7661 C C . TYR B 1 331 ? 0.749 11.07 0.655 1 94 331 TYR B C 1
ATOM 7663 O O . TYR B 1 331 ? 0.498 11.922 -0.205 1 94 331 TYR B O 1
ATOM 7671 N N . ALA B 1 332 ? 1.425 11.352 1.776 1 96.88 332 ALA B N 1
ATOM 7672 C CA . ALA B 1 332 ? 1.876 12.703 2.1 1 96.88 332 ALA B CA 1
ATOM 7673 C C . ALA B 1 332 ? 0.787 13.734 1.802 1 96.88 332 ALA B C 1
ATOM 7675 O O . ALA B 1 332 ? 1.014 14.688 1.057 1 96.88 332 ALA B O 1
ATOM 7676 N N . GLU B 1 333 ? -0.328 13.633 2.439 1 96.19 333 GLU B N 1
ATOM 7677 C CA . GLU B 1 333 ? -1.486 14.5 2.242 1 96.19 333 GLU B CA 1
ATOM 7678 C C . GLU B 1 333 ? -1.17 15.945 2.631 1 96.19 333 GLU B C 1
ATOM 7680 O O . GLU B 1 333 ? -0.53 16.188 3.654 1 96.19 333 GLU B O 1
ATOM 7685 N N . THR B 1 334 ? -1.632 16.875 1.817 1 96.69 334 THR B N 1
ATOM 7686 C CA . THR B 1 334 ? -1.438 18.297 2.1 1 96.69 334 THR B CA 1
ATOM 7687 C C . THR B 1 334 ? -2.01 18.656 3.467 1 96.69 334 THR B C 1
ATOM 7689 O O . THR B 1 334 ? -1.375 19.375 4.242 1 96.69 334 THR B O 1
ATOM 7692 N N . CYS B 1 335 ? -3.17 18.125 3.818 1 96.94 335 CYS B N 1
ATOM 7693 C CA . CYS B 1 335 ? -3.824 18.453 5.078 1 96.94 335 CYS B CA 1
ATOM 7694 C C . CYS B 1 335 ? -3.016 17.938 6.262 1 96.94 335 CYS B C 1
ATOM 7696 O O . CYS B 1 335 ? -3.066 18.5 7.355 1 96.94 335 CYS B O 1
ATOM 7698 N N . ALA B 1 336 ? -2.312 16.844 6.039 1 98.25 336 ALA B N 1
ATOM 7699 C CA . ALA B 1 336 ? -1.475 16.328 7.121 1 98.25 336 ALA B CA 1
ATOM 7700 C C . ALA B 1 336 ? -0.327 17.281 7.426 1 98.25 336 ALA B C 1
ATOM 7702 O O . ALA B 1 336 ? 0.029 17.484 8.586 1 98.25 336 ALA B O 1
ATOM 7703 N N . THR B 1 337 ? 0.274 17.812 6.391 1 98.31 337 THR B N 1
ATOM 7704 C CA . THR B 1 337 ? 1.324 18.812 6.59 1 98.31 337 THR B CA 1
ATOM 7705 C C . THR B 1 337 ? 0.758 20.078 7.234 1 98.31 337 THR B C 1
ATOM 7707 O O . THR B 1 337 ? 1.405 20.688 8.086 1 98.31 337 THR B O 1
ATOM 7710 N N . PHE B 1 338 ? -0.442 20.469 6.762 1 97.62 338 PHE B N 1
ATOM 7711 C CA . PHE B 1 338 ? -1.158 21.562 7.41 1 97.62 338 PHE B CA 1
ATOM 7712 C C . PHE B 1 338 ? -1.292 21.312 8.906 1 97.62 338 PHE B C 1
ATOM 7714 O O . PHE B 1 338 ? -0.979 22.188 9.719 1 97.62 338 PHE B O 1
ATOM 7721 N N . GLY B 1 339 ? -1.753 20.094 9.227 1 98.38 339 GLY B N 1
ATOM 7722 C CA . GLY B 1 339 ? -1.889 19.719 10.625 1 98.38 339 GLY B CA 1
ATOM 7723 C C . GLY B 1 339 ? -0.572 19.734 11.383 1 98.38 339 GLY B C 1
ATOM 7724 O O . GLY B 1 339 ? -0.517 20.156 12.531 1 98.38 339 GLY B O 1
ATOM 7725 N N . LEU B 1 340 ? 0.491 19.297 10.742 1 98.81 340 LEU B N 1
ATOM 7726 C CA . LEU B 1 340 ? 1.818 19.266 11.352 1 98.81 340 LEU B CA 1
ATOM 7727 C C . LEU B 1 340 ? 2.283 20.688 11.695 1 98.81 340 LEU B C 1
ATOM 7729 O O . LEU B 1 340 ? 2.811 20.922 12.781 1 98.81 340 LEU B O 1
ATOM 7733 N N . ILE B 1 341 ? 2.113 21.562 10.797 1 98.69 341 ILE B N 1
ATOM 7734 C CA . ILE B 1 341 ? 2.502 22.953 11.008 1 98.69 341 ILE B CA 1
ATOM 7735 C C . ILE B 1 341 ? 1.768 23.516 12.227 1 98.69 341 ILE B C 1
ATOM 7737 O O . ILE B 1 341 ? 2.377 24.156 13.086 1 98.69 341 ILE B O 1
ATOM 7741 N N . GLY B 1 342 ? 0.49 23.203 12.281 1 98.19 342 GLY B N 1
ATOM 7742 C CA . GLY B 1 342 ? -0.289 23.609 13.438 1 98.19 342 GLY B CA 1
ATOM 7743 C C . GLY B 1 342 ? 0.218 23.016 14.734 1 98.19 342 GLY B C 1
ATOM 7744 O O . GLY B 1 342 ? 0.296 23.703 15.758 1 98.19 342 GLY B O 1
ATOM 7745 N N . TRP B 1 343 ? 0.547 21.75 14.68 1 98.75 343 TRP B N 1
ATOM 7746 C CA . TRP B 1 343 ? 1.03 21.078 15.883 1 98.75 343 TRP B CA 1
ATOM 7747 C C . TRP B 1 343 ? 2.367 21.656 16.328 1 98.75 343 TRP B C 1
ATOM 7749 O O . TRP B 1 343 ? 2.586 21.875 17.516 1 98.75 343 TRP B O 1
ATOM 7759 N N . CYS B 1 344 ? 3.268 21.922 15.406 1 98.75 344 CYS B N 1
ATOM 7760 C CA . CYS B 1 344 ? 4.555 22.531 15.719 1 98.75 344 CYS B CA 1
ATOM 7761 C C . CYS B 1 344 ? 4.359 23.859 16.453 1 98.75 344 CYS B C 1
ATOM 7763 O O . CYS B 1 344 ? 5.039 24.125 17.453 1 98.75 344 CYS B O 1
ATOM 7765 N N . ASN B 1 345 ? 3.451 24.625 15.93 1 97.88 345 ASN B N 1
ATOM 7766 C CA . ASN B 1 345 ? 3.166 25.906 16.562 1 97.88 345 ASN B CA 1
ATOM 7767 C C . ASN B 1 345 ? 2.705 25.75 18 1 97.88 345 ASN B C 1
ATOM 7769 O O . ASN B 1 345 ? 3.113 26.5 18.875 1 97.88 345 ASN B O 1
ATOM 7773 N N . ARG B 1 346 ? 1.864 24.766 18.25 1 97.81 346 ARG B N 1
ATOM 7774 C CA . ARG B 1 346 ? 1.389 24.516 19.609 1 97.81 346 ARG B CA 1
ATOM 7775 C C . ARG B 1 346 ? 2.514 24 20.5 1 97.81 346 ARG B C 1
ATOM 7777 O O . ARG B 1 346 ? 2.525 24.25 21.703 1 97.81 346 ARG B O 1
ATOM 7784 N N . MET B 1 347 ? 3.355 23.203 19.922 1 98.25 347 MET B N 1
ATOM 7785 C CA . MET B 1 347 ? 4.496 22.703 20.688 1 98.25 347 MET B CA 1
ATOM 7786 C C . MET B 1 347 ? 5.41 23.844 21.109 1 98.25 347 MET B C 1
ATOM 7788 O O . MET B 1 347 ? 5.949 23.844 22.219 1 98.25 347 MET B O 1
ATOM 7792 N N . LEU B 1 348 ? 5.594 24.812 20.25 1 97.69 348 LEU B N 1
ATOM 7793 C CA . LEU B 1 348 ? 6.426 25.969 20.547 1 97.69 348 LEU B CA 1
ATOM 7794 C C . LEU B 1 348 ? 5.844 26.781 21.703 1 97.69 348 LEU B C 1
ATOM 7796 O O . LEU B 1 348 ? 6.586 27.391 22.469 1 97.69 348 LEU B O 1
ATOM 7800 N N . ARG B 1 349 ? 4.52 26.766 21.797 1 95.62 349 ARG B N 1
ATOM 7801 C CA . ARG B 1 349 ? 3.875 27.453 22.906 1 95.62 349 ARG B CA 1
ATOM 7802 C C . ARG B 1 349 ? 4.113 26.719 24.234 1 95.62 349 ARG B C 1
ATOM 7804 O O . ARG B 1 349 ? 4.125 27.344 25.297 1 95.62 349 ARG B O 1
ATOM 7811 N N . LEU B 1 350 ? 4.277 25.438 24.094 1 94.38 350 LEU B N 1
ATOM 7812 C CA . LEU B 1 350 ? 4.543 24.625 25.281 1 94.38 350 LEU B CA 1
ATOM 7813 C C . LEU B 1 350 ? 6 24.75 25.703 1 94.38 350 LEU B C 1
ATOM 7815 O O . LEU B 1 350 ? 6.293 24.984 26.891 1 94.38 350 LEU B O 1
ATOM 7819 N N . ASN B 1 351 ? 6.848 24.531 24.75 1 93.12 351 ASN B N 1
ATOM 7820 C CA . ASN B 1 351 ? 8.297 24.594 24.953 1 93.12 351 ASN B CA 1
ATOM 7821 C C . ASN B 1 351 ? 8.992 25.266 23.781 1 93.12 351 ASN B C 1
ATOM 7823 O O . ASN B 1 351 ? 8.844 24.844 22.625 1 93.12 351 ASN B O 1
ATOM 7827 N N . LEU B 1 352 ? 9.82 26.344 24.109 1 95.88 352 LEU B N 1
ATOM 7828 C CA . LEU B 1 352 ? 10.562 27.016 23.047 1 95.88 352 LEU B CA 1
ATOM 7829 C C . LEU B 1 352 ? 11.805 26.219 22.656 1 95.88 352 LEU B C 1
ATOM 7831 O O . LEU B 1 352 ? 12.883 26.438 23.203 1 95.88 352 LEU B O 1
ATOM 7835 N N . ASN B 1 353 ? 11.633 25.328 21.781 1 97.5 353 ASN B N 1
ATOM 7836 C CA . ASN B 1 353 ? 12.656 24.484 21.172 1 97.5 353 ASN B CA 1
ATOM 7837 C C . ASN B 1 353 ? 12.688 24.656 19.656 1 97.5 353 ASN B C 1
ATOM 7839 O O . ASN B 1 353 ? 11.68 24.438 18.984 1 97.5 353 ASN B O 1
ATOM 7843 N N . SER B 1 354 ? 13.891 25.047 19.125 1 97.88 354 SER B N 1
ATOM 7844 C CA . SER B 1 354 ? 13.992 25.422 17.719 1 97.88 354 SER B CA 1
ATOM 7845 C C . SER B 1 354 ? 13.656 24.25 16.812 1 97.88 354 SER B C 1
ATOM 7847 O O . SER B 1 354 ? 13.297 24.438 15.641 1 97.88 354 SER B O 1
ATOM 7849 N N . GLU B 1 355 ? 13.734 23.016 17.312 1 97.88 355 GLU B N 1
ATOM 7850 C CA . GLU B 1 355 ? 13.414 21.844 16.5 1 97.88 355 GLU B CA 1
ATOM 7851 C C . GLU B 1 355 ? 11.984 21.922 15.953 1 97.88 355 GLU B C 1
ATOM 7853 O O . GLU B 1 355 ? 11.734 21.578 14.797 1 97.88 355 GLU B O 1
ATOM 7858 N N . TYR B 1 356 ? 11.039 22.328 16.812 1 98.69 356 TYR B N 1
ATOM 7859 C CA . TYR B 1 356 ? 9.648 22.422 16.391 1 98.69 356 TYR B CA 1
ATOM 7860 C C . TYR B 1 356 ? 9.492 23.453 15.273 1 98.69 356 TYR B C 1
ATOM 7862 O O . TYR B 1 356 ? 8.727 23.234 14.328 1 98.69 356 TYR B O 1
ATOM 7870 N N . ALA B 1 357 ? 10.219 24.562 15.375 1 98.62 357 ALA B N 1
ATOM 7871 C CA . ALA B 1 357 ? 10.148 25.594 14.352 1 98.62 357 ALA B CA 1
ATOM 7872 C C . ALA B 1 357 ? 10.828 25.141 13.062 1 98.62 357 ALA B C 1
ATOM 7874 O O . ALA B 1 357 ? 10.398 25.5 11.961 1 98.62 357 ALA B O 1
ATOM 7875 N N . ASP B 1 358 ? 11.914 24.375 13.25 1 98.62 358 ASP B N 1
ATOM 7876 C CA . ASP B 1 358 ? 12.594 23.828 12.07 1 98.62 358 ASP B CA 1
ATOM 7877 C C . ASP B 1 358 ? 11.672 22.906 11.281 1 98.62 358 ASP B C 1
ATOM 7879 O O . ASP B 1 358 ? 11.594 23 10.055 1 98.62 358 ASP B O 1
ATOM 7883 N N . VAL B 1 359 ? 10.984 22.016 11.969 1 98.75 359 VAL B N 1
ATOM 7884 C CA . VAL B 1 359 ? 10.055 21.109 11.32 1 98.75 359 VAL B CA 1
ATOM 7885 C C . VAL B 1 359 ? 8.898 21.891 10.703 1 98.75 359 VAL B C 1
ATOM 7887 O O . VAL B 1 359 ? 8.461 21.578 9.594 1 98.75 359 VAL B O 1
ATOM 7890 N N . MET B 1 360 ? 8.43 22.875 11.398 1 98.81 360 MET B N 1
ATOM 7891 C CA . MET B 1 360 ? 7.383 23.766 10.891 1 98.81 360 MET B CA 1
ATOM 7892 C C . MET B 1 360 ? 7.812 24.406 9.578 1 98.81 360 MET B C 1
ATOM 7894 O O . MET B 1 360 ? 7.043 24.453 8.617 1 98.81 360 MET B O 1
ATOM 7898 N N . GLU B 1 361 ? 9.062 24.922 9.562 1 98.75 361 GLU B N 1
ATOM 7899 C CA . GLU B 1 361 ? 9.602 25.609 8.391 1 98.75 361 GLU B CA 1
ATOM 7900 C C . GLU B 1 361 ? 9.719 24.656 7.199 1 98.75 361 GLU B C 1
ATOM 7902 O O . GLU B 1 361 ? 9.336 25.016 6.078 1 98.75 361 GLU B O 1
ATOM 7907 N N . VAL B 1 362 ? 10.18 23.469 7.441 1 98.75 362 VAL B N 1
ATOM 7908 C CA . VAL B 1 362 ? 10.32 22.484 6.379 1 98.75 362 VAL B CA 1
ATOM 7909 C C . VAL B 1 362 ? 8.945 22.109 5.82 1 98.75 362 VAL B C 1
ATOM 7911 O O . VAL B 1 362 ? 8.758 22.062 4.605 1 98.75 362 VAL B O 1
ATOM 7914 N N . GLY B 1 363 ? 8.016 21.859 6.75 1 98.69 363 GLY B N 1
ATOM 7915 C CA . GLY B 1 363 ? 6.664 21.562 6.309 1 98.69 363 GLY B CA 1
ATOM 7916 C C . GLY B 1 363 ? 6.031 22.688 5.512 1 98.69 363 GLY B C 1
ATOM 7917 O O . GLY B 1 363 ? 5.387 22.453 4.488 1 98.69 363 GLY B O 1
ATOM 7918 N N . LEU B 1 364 ? 6.246 23.891 5.922 1 98.62 364 LEU B N 1
ATOM 7919 C CA . LEU B 1 364 ? 5.664 25.062 5.273 1 98.62 364 LEU B CA 1
ATOM 7920 C C . LEU B 1 364 ? 6.223 25.25 3.867 1 98.62 364 LEU B C 1
ATOM 7922 O O . LEU B 1 364 ? 5.465 25.422 2.912 1 98.62 364 LEU B O 1
ATOM 7926 N N . TYR B 1 365 ? 7.555 25.125 3.697 1 98.38 365 TYR B N 1
ATOM 7927 C CA . TYR B 1 365 ? 8.219 25.5 2.453 1 98.38 365 TYR B CA 1
ATOM 7928 C C . TYR B 1 365 ? 8.195 24.359 1.456 1 98.38 365 TYR B C 1
ATOM 7930 O O . TYR B 1 365 ? 8.469 24.547 0.269 1 98.38 365 TYR B O 1
ATOM 7938 N N . ASN B 1 366 ? 7.934 23.078 1.926 1 98.69 366 ASN B N 1
ATOM 7939 C CA . ASN B 1 366 ? 8.016 21.953 1.014 1 98.69 366 ASN B CA 1
ATOM 7940 C C . ASN B 1 366 ? 6.691 21.203 0.918 1 98.69 366 ASN B C 1
ATOM 7942 O O . ASN B 1 366 ? 5.934 21.391 -0.034 1 9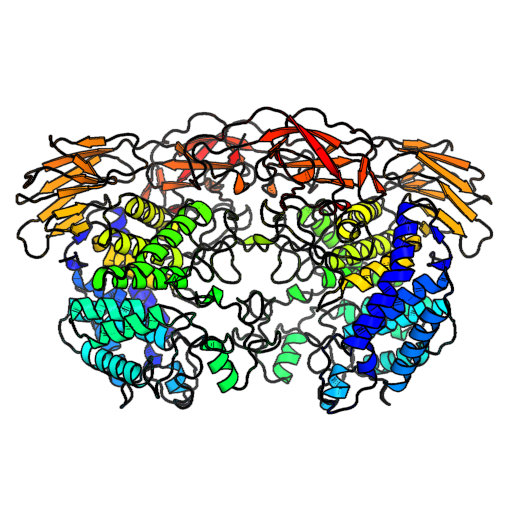8.69 366 ASN B O 1
ATOM 7946 N N . GLY B 1 367 ? 6.27 20.562 2.047 1 97.5 367 GLY B N 1
ATOM 7947 C CA . GLY B 1 367 ? 5.027 19.797 2.027 1 97.5 367 GLY B CA 1
ATOM 7948 C C . GLY B 1 367 ? 3.809 20.656 1.753 1 97.5 367 GLY B C 1
ATOM 7949 O O . GLY B 1 367 ? 2.914 20.25 1.005 1 97.5 367 GLY B O 1
ATOM 7950 N N . PHE B 1 368 ? 3.705 21.844 2.293 1 97.31 368 PHE B N 1
ATOM 7951 C CA . PHE B 1 368 ? 2.553 22.719 2.141 1 97.31 368 PHE B CA 1
ATOM 7952 C C . PHE B 1 368 ? 2.656 23.531 0.852 1 97.31 368 PHE B C 1
ATOM 7954 O O . PHE B 1 368 ? 1.791 23.422 -0.02 1 97.31 368 PHE B O 1
ATOM 7961 N N . LEU B 1 369 ? 3.777 24.219 0.725 1 96.75 369 LEU B N 1
ATOM 7962 C CA . LEU B 1 369 ? 3.961 25.062 -0.451 1 96.75 369 LEU B CA 1
ATOM 7963 C C . LEU B 1 369 ? 4.051 24.219 -1.718 1 96.75 369 LEU B C 1
ATOM 7965 O O . LEU B 1 369 ? 3.637 24.656 -2.793 1 96.75 369 LEU B O 1
ATOM 7969 N N . GLY B 1 370 ? 4.57 23.016 -1.57 1 95.94 370 GLY B N 1
ATOM 7970 C CA . GLY B 1 370 ? 4.699 22.109 -2.699 1 95.94 370 GLY B CA 1
ATOM 7971 C C . GLY B 1 370 ? 3.359 21.641 -3.244 1 95.94 370 GLY B C 1
ATOM 7972 O O . GLY B 1 370 ? 3.283 21.125 -4.359 1 95.94 370 GLY B O 1
ATOM 7973 N N . ALA B 1 371 ? 2.312 21.859 -2.473 1 95.69 371 ALA B N 1
ATOM 7974 C CA . ALA B 1 371 ? 0.974 21.453 -2.891 1 95.69 371 ALA B CA 1
ATOM 7975 C C . ALA B 1 371 ? 0.3 22.547 -3.717 1 95.69 371 ALA B C 1
ATOM 7977 O O . ALA B 1 371 ? -0.695 22.297 -4.398 1 95.69 371 ALA B O 1
ATOM 7978 N N . VAL B 1 372 ? 0.842 23.75 -3.67 1 94.69 372 VAL B N 1
ATOM 7979 C CA . VAL B 1 372 ? 0.2 24.906 -4.285 1 94.69 372 VAL B CA 1
ATOM 7980 C C . VAL B 1 372 ? 0.892 25.234 -5.605 1 94.69 372 VAL B C 1
ATOM 7982 O O . VAL B 1 372 ? 2.121 25.344 -5.664 1 94.69 372 VAL B O 1
ATOM 7985 N N . GLY B 1 373 ? 0.097 25.391 -6.648 1 94.19 373 GLY B N 1
ATOM 7986 C CA . GLY B 1 373 ? 0.685 25.875 -7.891 1 94.19 373 GLY B CA 1
ATOM 7987 C C . GLY B 1 373 ? 1.248 27.281 -7.781 1 94.19 373 GLY B C 1
ATOM 7988 O O . GLY B 1 373 ? 0.731 28.109 -7.027 1 94.19 373 GLY B O 1
ATOM 7989 N N . LEU B 1 374 ? 2.25 27.531 -8.578 1 94.56 374 LEU B N 1
ATOM 7990 C CA . LEU B 1 374 ? 2.932 28.828 -8.492 1 94.56 374 LEU B CA 1
ATOM 7991 C C . LEU B 1 374 ? 2.023 29.953 -8.953 1 94.56 374 LEU B C 1
ATOM 7993 O O . LEU B 1 374 ? 2.293 31.125 -8.68 1 94.56 374 LEU B O 1
ATOM 7997 N N . GLU B 1 375 ? 0.995 29.578 -9.656 1 90.81 375 GLU B N 1
ATOM 7998 C CA . GLU B 1 375 ? -0.008 30.578 -10.031 1 90.81 375 GLU B CA 1
ATOM 7999 C C . GLU B 1 375 ? -0.957 30.859 -8.875 1 90.81 375 GLU B C 1
ATOM 8001 O O . GLU B 1 375 ? -1.685 31.859 -8.891 1 90.81 375 GLU B O 1
ATOM 8006 N N . GLY B 1 376 ? -1.019 30.016 -7.906 1 88.81 376 GLY B N 1
ATOM 8007 C CA . GLY B 1 376 ? -1.688 30.266 -6.645 1 88.81 376 GLY B CA 1
ATOM 8008 C C . GLY B 1 376 ? -3.135 29.812 -6.629 1 88.81 376 GLY B C 1
ATOM 8009 O O . GLY B 1 376 ? -3.898 30.188 -5.73 1 88.81 376 GLY B O 1
ATOM 8010 N N . GLU B 1 377 ? -3.539 28.922 -7.598 1 88.56 377 GLU B N 1
ATOM 8011 C CA . GLU B 1 377 ? -4.965 28.625 -7.672 1 88.56 377 GLU B CA 1
ATOM 8012 C C . GLU B 1 377 ? -5.195 27.125 -7.828 1 88.56 377 GLU B C 1
ATOM 8014 O O . GLU B 1 377 ? -6.34 26.656 -7.855 1 88.56 377 GLU B O 1
ATOM 8019 N N . THR B 1 378 ? -4.141 26.328 -8 1 92.06 378 THR B N 1
ATOM 8020 C CA . THR B 1 378 ? -4.254 24.891 -8.141 1 92.06 378 THR B CA 1
ATOM 8021 C C . THR B 1 378 ? -3.518 24.172 -7.016 1 92.06 378 THR B C 1
ATOM 8023 O O . THR B 1 378 ? -2.586 24.719 -6.426 1 92.06 378 THR B O 1
ATOM 8026 N N . PHE B 1 379 ? -3.986 22.938 -6.73 1 92.94 379 PHE B N 1
ATOM 8027 C CA . PHE B 1 379 ? -3.479 22.266 -5.531 1 92.94 379 PHE B CA 1
ATOM 8028 C C . PHE B 1 379 ? -3.291 20.781 -5.773 1 92.94 379 PHE B C 1
ATOM 8030 O O . PHE B 1 379 ? -3.961 20.188 -6.625 1 92.94 379 PHE B O 1
ATOM 8037 N N . TYR B 1 380 ? -2.324 20.188 -5.039 1 93.69 380 TYR B N 1
ATOM 8038 C CA . TYR B 1 380 ? -2.225 18.734 -4.898 1 93.69 380 TYR B CA 1
ATOM 8039 C C . TYR B 1 380 ? -2.906 18.266 -3.621 1 93.69 380 TYR B C 1
ATOM 8041 O O . TYR B 1 380 ? -2.842 18.938 -2.59 1 93.69 380 TYR B O 1
ATOM 8049 N N . TYR B 1 381 ? -3.574 17.141 -3.701 1 92.56 381 TYR B N 1
ATOM 8050 C CA . TYR B 1 381 ? -4.031 16.422 -2.508 1 92.56 381 TYR B CA 1
ATOM 8051 C C . TYR B 1 381 ? -2.898 15.617 -1.891 1 92.56 381 TYR B C 1
ATOM 8053 O O . TYR B 1 381 ? -2.686 15.656 -0.676 1 92.56 381 TYR B O 1
ATOM 8061 N N . GLU B 1 382 ? -2.199 14.805 -2.68 1 94.25 382 GLU B N 1
ATOM 8062 C CA . GLU B 1 382 ? -1.029 14.008 -2.322 1 94.25 382 GLU B CA 1
ATOM 8063 C C . GLU B 1 382 ? 0.25 14.617 -2.885 1 94.25 382 GLU B C 1
ATOM 8065 O O . GLU B 1 382 ? 0.244 15.188 -3.979 1 94.25 382 GLU B O 1
ATOM 8070 N N . ASN B 1 383 ? 1.319 14.539 -2.156 1 96.06 383 ASN B N 1
ATOM 8071 C CA . ASN B 1 383 ? 2.57 15.18 -2.555 1 96.06 383 ASN B CA 1
ATOM 8072 C C . ASN B 1 383 ? 3.709 14.164 -2.648 1 96.06 383 ASN B C 1
ATOM 8074 O O . ASN B 1 383 ? 4.598 14.141 -1.793 1 96.06 383 ASN B O 1
ATOM 8078 N N . PRO B 1 384 ? 3.727 13.352 -3.695 1 96.25 384 PRO B N 1
ATOM 8079 C CA . PRO B 1 384 ? 4.789 12.352 -3.842 1 96.25 384 PRO B CA 1
ATOM 8080 C C . PRO B 1 384 ? 6.16 12.984 -4.086 1 96.25 384 PRO B C 1
ATOM 8082 O O . PRO B 1 384 ? 6.246 14.125 -4.535 1 96.25 384 PRO B O 1
ATOM 8085 N N . LEU B 1 385 ? 7.199 12.25 -3.816 1 97.94 385 LEU B N 1
ATOM 8086 C CA . LEU B 1 385 ? 8.57 12.711 -3.99 1 97.94 385 LEU B CA 1
ATOM 8087 C C . LEU B 1 385 ? 9.164 12.188 -5.293 1 97.94 385 LEU B C 1
ATOM 8089 O O . LEU B 1 385 ? 10.312 12.484 -5.625 1 97.94 385 LEU B O 1
ATOM 8093 N N . ARG B 1 386 ? 8.336 11.391 -6.016 1 97 386 ARG B N 1
ATOM 8094 C CA . ARG B 1 386 ? 8.75 10.867 -7.312 1 97 386 ARG B CA 1
ATOM 8095 C C . ARG B 1 386 ? 7.547 10.672 -8.234 1 97 386 ARG B C 1
ATOM 8097 O O . ARG B 1 386 ? 6.508 10.164 -7.809 1 97 386 ARG B O 1
ATOM 8104 N N . THR B 1 387 ? 7.605 11.172 -9.422 1 96.5 387 THR B N 1
ATOM 8105 C CA . THR B 1 387 ? 6.723 10.844 -10.539 1 96.5 387 THR B CA 1
ATOM 8106 C C . THR B 1 387 ? 7.52 10.297 -11.719 1 96.5 387 THR B C 1
ATOM 8108 O O . THR B 1 387 ? 8.672 10.68 -11.93 1 96.5 387 THR B O 1
ATOM 8111 N N . PHE B 1 388 ? 6.953 9.398 -12.406 1 95.5 388 PHE B N 1
ATOM 8112 C CA . PHE B 1 388 ? 7.66 8.711 -13.484 1 95.5 388 PHE B CA 1
ATOM 8113 C C . PHE B 1 388 ? 7.488 9.461 -14.797 1 95.5 388 PHE B C 1
ATOM 8115 O O . PHE B 1 388 ? 6.438 10.047 -15.055 1 95.5 388 PHE B O 1
ATOM 8122 N N . THR B 1 389 ? 8.57 9.383 -15.633 1 95 389 THR B N 1
ATOM 8123 C CA . THR B 1 389 ? 8.453 9.867 -17 1 95 389 THR B CA 1
ATOM 8124 C C . THR B 1 389 ? 7.293 9.188 -17.719 1 95 389 THR B C 1
ATOM 8126 O O . THR B 1 389 ? 7.168 7.957 -17.688 1 95 389 THR B O 1
ATOM 8129 N N . GLY B 1 390 ? 6.477 10.031 -18.297 1 94.31 390 GLY B N 1
ATOM 8130 C CA . GLY B 1 390 ? 5.301 9.5 -18.984 1 94.31 390 GLY B CA 1
ATOM 8131 C C . GLY B 1 390 ? 4.066 9.477 -18.109 1 94.31 390 GLY B C 1
ATOM 8132 O O . GLY B 1 390 ? 2.957 9.242 -18.594 1 94.31 390 GLY B O 1
ATOM 8133 N N . HIS B 1 391 ? 4.25 9.766 -16.844 1 93.25 391 HIS B N 1
ATOM 8134 C CA . HIS B 1 391 ? 3.139 9.781 -15.891 1 93.25 391 HIS B CA 1
ATOM 8135 C C . HIS B 1 391 ? 3.127 11.07 -15.078 1 93.25 391 HIS B C 1
ATOM 8137 O O . HIS B 1 391 ? 3.338 11.047 -13.867 1 93.25 391 HIS B O 1
ATOM 8143 N N . PRO B 1 392 ? 2.791 12.117 -15.711 1 93.31 392 PRO B N 1
ATOM 8144 C CA . PRO B 1 392 ? 2.771 13.391 -14.992 1 93.31 392 PRO B CA 1
ATOM 8145 C C . PRO B 1 392 ? 1.658 13.469 -13.953 1 93.31 392 PRO B C 1
ATOM 8147 O O . PRO B 1 392 ? 0.632 12.797 -14.094 1 93.31 392 PRO B O 1
ATOM 8150 N N . LYS B 1 393 ? 1.893 14.211 -12.945 1 92 393 LYS B N 1
ATOM 8151 C CA . LYS B 1 393 ? 0.88 14.539 -11.945 1 92 393 LYS B CA 1
ATOM 8152 C C . LYS B 1 393 ? 0.477 16 -12.031 1 92 393 LYS B C 1
ATOM 8154 O O . LYS B 1 393 ? 1.324 16.891 -11.922 1 92 393 LYS B O 1
ATOM 8159 N N . GLU B 1 394 ? -0.791 16.188 -12.156 1 90.75 394 GLU B N 1
ATOM 8160 C CA . GLU B 1 394 ? -1.267 17.562 -12.312 1 90.75 394 GLU B CA 1
ATOM 8161 C C . GLU B 1 394 ? -2.012 18.031 -11.062 1 90.75 394 GLU B C 1
ATOM 8163 O O . GLU B 1 394 ? -2.617 17.219 -10.359 1 90.75 394 GLU B O 1
ATOM 8168 N N . ARG B 1 395 ? -1.86 19.359 -10.82 1 91.56 395 ARG B N 1
ATOM 8169 C CA . ARG B 1 395 ? -2.656 19.984 -9.766 1 91.56 395 ARG B CA 1
ATOM 8170 C C . ARG B 1 395 ? -4.074 20.281 -10.25 1 91.56 395 ARG B C 1
ATOM 8172 O O . ARG B 1 395 ? -4.324 20.328 -11.453 1 91.56 395 ARG B O 1
ATOM 8179 N N . THR B 1 396 ? -4.945 20.375 -9.336 1 87.94 396 THR B N 1
ATOM 8180 C CA . THR B 1 396 ? -6.332 20.688 -9.664 1 87.94 396 THR B CA 1
ATOM 8181 C C . THR B 1 396 ? -6.844 21.844 -8.82 1 87.94 396 THR B C 1
ATOM 8183 O O . THR B 1 396 ? -6.324 22.109 -7.734 1 87.94 396 THR B O 1
ATOM 8186 N N . ARG B 1 397 ? -7.828 22.531 -9.367 1 78.19 397 ARG B N 1
ATOM 8187 C CA . ARG B 1 397 ? -8.406 23.672 -8.664 1 78.19 397 ARG B CA 1
ATOM 8188 C C . ARG B 1 397 ? -9.406 23.219 -7.605 1 78.19 397 ARG B C 1
ATOM 8190 O O . ARG B 1 397 ? -9.703 23.953 -6.664 1 78.19 397 ARG B O 1
ATOM 8197 N N . TRP B 1 398 ? -9.984 22.094 -7.895 1 74.06 398 TRP B N 1
ATOM 8198 C CA . TRP B 1 398 ? -11.016 21.594 -6.992 1 74.06 398 TRP B CA 1
ATOM 8199 C C . TRP B 1 398 ? -10.961 20.078 -6.895 1 74.06 398 TRP B C 1
ATOM 8201 O O . TRP B 1 398 ? -10.422 19.406 -7.777 1 74.06 398 TRP B O 1
ATOM 8211 N N . PHE B 1 399 ? -11.383 19.641 -5.633 1 70.62 399 PHE B N 1
ATOM 8212 C CA . PHE B 1 399 ? -11.539 18.219 -5.41 1 70.62 399 PHE B CA 1
ATOM 8213 C C . PHE B 1 399 ? -12.977 17.875 -5.004 1 70.62 399 PHE B C 1
ATOM 8215 O O . PHE B 1 399 ? -13.68 18.734 -4.461 1 70.62 399 PHE B O 1
ATOM 8222 N N . ASP B 1 400 ? -13.367 16.672 -5.262 1 58.75 400 ASP B N 1
ATOM 8223 C CA . ASP B 1 400 ? -14.641 16.203 -4.723 1 58.75 400 ASP B CA 1
ATOM 8224 C C . ASP B 1 400 ? -14.641 16.25 -3.197 1 58.75 400 ASP B C 1
ATOM 8226 O O . ASP B 1 400 ? -15.648 16.609 -2.584 1 58.75 400 ASP B O 1
ATOM 8230 N N . VAL B 1 401 ? -13.523 15.852 -2.721 1 56.19 401 VAL B N 1
ATOM 8231 C CA . VAL B 1 401 ? -13.266 16.062 -1.299 1 56.19 401 VAL B CA 1
ATOM 8232 C C . VAL B 1 401 ? -12.32 17.234 -1.111 1 56.19 401 VAL B C 1
ATOM 8234 O O . VAL B 1 401 ? -11.117 17.125 -1.346 1 56.19 401 VAL B O 1
ATOM 8237 N N . ALA B 1 402 ? -12.898 18.266 -0.803 1 68.62 402 ALA B N 1
ATOM 8238 C CA . ALA B 1 402 ? -12.164 19.516 -0.953 1 68.62 402 ALA B CA 1
ATOM 8239 C C . ALA B 1 402 ? -11.672 20.031 0.397 1 68.62 402 ALA B C 1
ATOM 8241 O O . ALA B 1 402 ? -11.844 21.219 0.723 1 68.62 402 ALA B O 1
ATOM 8242 N N . CYS B 1 403 ? -11 19.109 1.042 1 78.25 403 CYS B N 1
ATOM 8243 C CA . CYS B 1 403 ? -10.523 19.562 2.344 1 78.25 403 CYS B CA 1
ATOM 8244 C C . CYS B 1 403 ? -9.242 20.375 2.205 1 78.25 403 CYS B C 1
ATOM 8246 O O . CYS B 1 403 ? -8.969 21.25 3.029 1 78.25 403 CYS B O 1
ATOM 8248 N N . CYS B 1 404 ? -8.531 20.172 1.231 1 84.75 404 CYS B N 1
ATOM 8249 C CA . CYS B 1 404 ? -7.191 20.734 1.158 1 84.75 404 CYS B CA 1
ATOM 8250 C C . CYS B 1 404 ? -7.238 22.203 0.757 1 84.75 404 CYS B C 1
ATOM 8252 O O . CYS B 1 404 ? -6.594 23.047 1.386 1 84.75 404 CYS B O 1
ATOM 8254 N N . PRO B 1 405 ? -8.07 22.641 -0.15 1 86.31 405 PRO B N 1
ATOM 8255 C CA . PRO B 1 405 ? -8.031 24.031 -0.575 1 86.31 405 PRO B CA 1
ATOM 8256 C C . PRO B 1 405 ? -8.43 25 0.54 1 86.31 405 PRO B C 1
ATOM 8258 O O . PRO B 1 405 ? -7.734 25.984 0.784 1 86.31 405 PRO B O 1
ATOM 8261 N N . PRO B 1 406 ? -9.469 24.703 1.298 1 90.44 406 PRO B N 1
ATOM 8262 C CA . PRO B 1 406 ? -9.773 25.609 2.406 1 90.44 406 PRO B CA 1
ATOM 8263 C C . PRO B 1 406 ? -8.68 25.641 3.471 1 90.44 406 PRO B C 1
ATOM 8265 O O . PRO B 1 406 ? -8.422 26.688 4.066 1 90.44 406 PRO B O 1
ATOM 8268 N N . ASN B 1 407 ? -8.086 24.5 3.771 1 93.12 407 ASN B N 1
ATOM 8269 C CA . ASN B 1 407 ? -7.008 24.469 4.754 1 93.12 407 ASN B CA 1
ATOM 8270 C C . ASN B 1 407 ? -5.805 25.281 4.281 1 93.12 407 ASN B C 1
ATOM 8272 O O . ASN B 1 407 ? -5.129 25.922 5.09 1 93.12 407 ASN B O 1
ATOM 8276 N N . VAL B 1 408 ? -5.562 25.266 2.973 1 93.75 408 VAL B N 1
ATOM 8277 C CA . VAL B 1 408 ? -4.504 26.109 2.416 1 93.75 408 VAL B CA 1
ATOM 8278 C C . VAL B 1 408 ? -4.836 27.578 2.635 1 93.75 408 VAL B C 1
ATOM 8280 O O . VAL B 1 408 ? -3.988 28.344 3.09 1 93.75 408 VAL B O 1
ATOM 8283 N N . ALA B 1 409 ? -6.059 27.922 2.389 1 94.62 409 ALA B N 1
ATOM 8284 C CA . ALA B 1 409 ? -6.496 29.297 2.57 1 94.62 409 ALA B CA 1
ATOM 8285 C C . ALA B 1 409 ? -6.418 29.719 4.039 1 94.62 409 ALA B C 1
ATOM 8287 O O . ALA B 1 409 ? -6.02 30.844 4.355 1 94.62 409 ALA B O 1
ATOM 8288 N N . LYS B 1 410 ? -6.793 28.844 4.91 1 96.62 410 LYS B N 1
ATOM 8289 C CA . LYS B 1 410 ? -6.742 29.109 6.344 1 96.62 410 LYS B CA 1
ATOM 8290 C C . LYS B 1 410 ? -5.316 29.422 6.793 1 96.62 410 LYS B C 1
ATOM 8292 O O . LYS B 1 410 ? -5.086 30.391 7.523 1 96.62 410 LYS B O 1
ATOM 8297 N N . LEU B 1 411 ? -4.406 28.578 6.375 1 97.19 411 LEU B N 1
ATOM 8298 C CA . LEU B 1 411 ? -3.023 28.766 6.793 1 97.19 411 LEU B CA 1
ATOM 8299 C C . LEU B 1 411 ? -2.457 30.062 6.234 1 97.19 411 LEU B C 1
ATOM 8301 O O . LEU B 1 411 ? -1.788 30.812 6.949 1 97.19 411 LEU B O 1
ATOM 8305 N N . LEU B 1 412 ? -2.75 30.312 4.957 1 96.75 412 LEU B N 1
ATOM 8306 C CA . LEU B 1 412 ? -2.246 31.531 4.34 1 96.75 412 LEU B CA 1
ATOM 8307 C C . LEU B 1 412 ? -2.834 32.75 5.02 1 96.75 412 LEU B C 1
ATOM 8309 O O . LEU B 1 412 ? -2.131 33.75 5.227 1 96.75 412 LEU B O 1
ATOM 8313 N N . GLY B 1 413 ? -4.07 32.688 5.363 1 96.5 413 GLY B N 1
ATOM 8314 C CA . GLY B 1 413 ? -4.715 33.812 6.043 1 96.5 413 GLY B CA 1
ATOM 8315 C C . GLY B 1 413 ? -4.172 34.031 7.441 1 96.5 413 GLY B C 1
ATOM 8316 O O . GLY B 1 413 ? -4.172 35.188 7.926 1 96.5 413 GLY B O 1
ATOM 8317 N N . ASN B 1 414 ? -3.715 33 8.062 1 95.81 414 ASN B N 1
ATOM 8318 C CA . ASN B 1 414 ? -3.238 33.062 9.438 1 95.81 414 ASN B CA 1
ATOM 8319 C C . ASN B 1 414 ? -1.722 32.938 9.516 1 95.81 414 ASN B C 1
ATOM 8321 O O . ASN B 1 414 ? -1.167 32.719 10.594 1 95.81 414 ASN B O 1
ATOM 8325 N N . LEU B 1 415 ? -1.004 33.062 8.461 1 97.06 415 LEU B N 1
ATOM 8326 C CA . LEU B 1 415 ? 0.422 32.781 8.344 1 97.06 415 LEU B CA 1
ATOM 8327 C C . LEU B 1 415 ? 1.224 33.594 9.359 1 97.06 415 LEU B C 1
ATOM 8329 O O . LEU B 1 415 ? 2.193 33.094 9.93 1 97.06 415 LEU B O 1
ATOM 8333 N N . GLY B 1 416 ? 0.826 34.781 9.594 1 95.62 416 GLY B N 1
ATOM 8334 C CA . GLY B 1 416 ? 1.54 35.688 10.5 1 95.62 416 GLY B CA 1
ATOM 8335 C C . GLY B 1 416 ? 1.67 35.125 11.898 1 95.62 416 GLY B C 1
ATOM 8336 O O . GLY B 1 416 ? 2.654 35.375 12.594 1 95.62 416 GLY B O 1
ATOM 8337 N N . THR B 1 417 ? 0.69 34.312 12.32 1 95.44 417 THR B N 1
ATOM 8338 C CA . THR B 1 417 ? 0.646 33.781 13.68 1 95.44 417 THR B CA 1
ATOM 8339 C C . THR B 1 417 ? 1.688 32.688 13.875 1 95.44 417 THR B C 1
ATOM 8341 O O . THR B 1 417 ? 1.998 32.312 15.008 1 95.44 417 THR B O 1
ATOM 8344 N N . TYR B 1 418 ? 2.258 32.219 12.812 1 97.5 418 TYR B N 1
ATOM 8345 C CA . TYR B 1 418 ? 3.289 31.203 12.883 1 97.5 418 TYR B CA 1
ATOM 8346 C C . TYR B 1 418 ? 4.68 31.812 12.891 1 97.5 418 TYR B C 1
ATOM 8348 O O . TYR B 1 418 ? 5.66 31.156 13.242 1 97.5 418 TYR B O 1
ATOM 8356 N N . ILE B 1 419 ? 4.758 33.094 12.516 1 98.25 419 ILE B N 1
ATOM 8357 C CA . ILE B 1 419 ? 6.039 33.781 12.383 1 98.25 419 ILE B CA 1
ATOM 8358 C C . ILE B 1 419 ? 6.559 34.188 13.758 1 98.25 419 ILE B C 1
ATOM 8360 O O . ILE B 1 419 ? 7.746 34.031 14.047 1 98.25 419 ILE B O 1
ATOM 8364 N N . TYR B 1 420 ? 5.625 34.656 14.57 1 97.44 420 TYR B N 1
ATOM 8365 C CA . TYR B 1 420 ? 5.996 35.219 15.867 1 97.44 420 TYR B CA 1
ATOM 8366 C C . TYR B 1 420 ? 5.27 34.5 17 1 97.44 420 TYR B C 1
ATOM 8368 O O . TYR B 1 420 ? 4.234 33.875 16.766 1 97.44 420 TYR B O 1
ATOM 8376 N N . GLY B 1 421 ? 5.875 34.531 18.172 1 94.88 421 GLY B N 1
ATOM 8377 C CA . GLY B 1 421 ? 5.223 34.156 19.422 1 94.88 421 GLY B CA 1
ATOM 8378 C C . GLY B 1 421 ? 5.531 35.125 20.547 1 94.88 421 GLY B C 1
ATOM 8379 O O . GLY B 1 421 ? 6.367 36.031 20.391 1 94.88 421 GLY B O 1
ATOM 8380 N N . VAL B 1 422 ? 4.762 35.062 21.516 1 91.94 422 VAL B N 1
ATOM 8381 C CA . VAL B 1 422 ? 5.031 35.812 22.734 1 91.94 422 VAL B CA 1
ATOM 8382 C C . VAL B 1 422 ? 5.066 34.844 23.922 1 91.94 422 VAL B C 1
ATOM 8384 O O . VAL B 1 422 ? 4.145 34.031 24.109 1 91.94 422 VAL B O 1
ATOM 8387 N N . LYS B 1 423 ? 6.156 34.812 24.562 1 88.31 423 LYS B N 1
ATOM 8388 C CA . LYS B 1 423 ? 6.32 33.969 25.75 1 88.31 423 LYS B CA 1
ATOM 8389 C C . LYS B 1 423 ? 7.008 34.75 26.875 1 88.31 423 LYS B C 1
ATOM 8391 O O . LYS B 1 423 ? 8.102 35.281 26.672 1 88.31 423 LYS B O 1
ATOM 8396 N N . ASP B 1 424 ? 6.383 34.844 28.062 1 85.12 424 ASP B N 1
ATOM 8397 C CA . ASP B 1 424 ? 6.926 35.531 29.219 1 85.12 424 ASP B CA 1
ATOM 8398 C C . ASP B 1 424 ? 7.332 36.938 28.875 1 85.12 424 ASP B C 1
ATOM 8400 O O . ASP B 1 424 ? 8.461 37.375 29.156 1 85.12 424 ASP B O 1
ATOM 8404 N N . ASP B 1 425 ? 6.547 37.625 28.156 1 86.25 425 ASP B N 1
ATOM 8405 C CA . ASP B 1 425 ? 6.688 39.031 27.766 1 86.25 425 ASP B CA 1
ATOM 8406 C C . ASP B 1 425 ? 7.855 39.219 26.797 1 86.25 425 ASP B C 1
ATOM 8408 O O . ASP B 1 425 ? 8.445 40.312 26.734 1 86.25 425 ASP B O 1
ATOM 8412 N N . ARG B 1 426 ? 8.211 38.188 26.219 1 92.69 426 ARG B N 1
ATOM 8413 C CA . ARG B 1 426 ? 9.266 38.188 25.203 1 92.69 426 ARG B CA 1
ATOM 8414 C C . ARG B 1 426 ? 8.703 37.812 23.828 1 92.69 426 ARG B C 1
ATOM 8416 O O . ARG B 1 426 ? 7.934 36.875 23.703 1 92.69 426 ARG B O 1
ATOM 8423 N N . VAL B 1 427 ? 9.039 38.719 22.875 1 96 427 VAL B N 1
ATOM 8424 C CA . VAL B 1 427 ? 8.688 38.375 21.5 1 96 427 VAL B CA 1
ATOM 8425 C C . VAL B 1 427 ? 9.656 37.312 20.969 1 96 427 VAL B C 1
ATOM 8427 O O . VAL B 1 427 ? 10.867 37.406 21.203 1 96 427 VAL B O 1
ATOM 8430 N N . VAL B 1 428 ? 9.164 36.344 20.406 1 97.5 428 VAL B N 1
ATOM 8431 C CA . VAL B 1 428 ? 9.969 35.25 19.844 1 97.5 428 VAL B CA 1
ATOM 8432 C C . VAL B 1 428 ? 9.758 35.188 18.328 1 97.5 428 VAL B C 1
ATOM 8434 O O . VAL B 1 428 ? 8.625 35.188 17.844 1 97.5 428 VAL B O 1
ATOM 8437 N N . VAL B 1 429 ? 10.844 35.188 17.531 1 98.12 429 VAL B N 1
ATOM 8438 C CA . VAL B 1 429 ? 10.781 35 16.078 1 98.12 429 VAL B CA 1
ATOM 8439 C C . VAL B 1 429 ? 11.016 33.531 15.727 1 98.12 429 VAL B C 1
ATOM 8441 O O . VAL B 1 429 ? 12.117 33 15.93 1 98.12 429 VAL B O 1
ATOM 8444 N N . HIS B 1 430 ? 10.023 32.906 15.18 1 98.31 430 HIS B N 1
ATOM 8445 C CA . HIS B 1 430 ? 10.117 31.5 14.82 1 98.31 430 HIS B CA 1
ATOM 8446 C C . HIS B 1 430 ? 10.531 31.344 13.359 1 98.31 430 HIS B C 1
ATOM 8448 O O . HIS B 1 430 ? 11.359 30.484 13.039 1 98.31 430 HIS B O 1
ATOM 8454 N N . LEU B 1 431 ? 9.883 32.062 12.453 1 98.62 431 LEU B N 1
ATOM 8455 C CA . LEU B 1 431 ? 10.133 31.969 11.016 1 98.62 431 LEU B CA 1
ATOM 8456 C C . LEU B 1 431 ? 10.648 33.312 10.469 1 98.62 431 LEU B C 1
ATOM 8458 O O . LEU B 1 431 ? 10.258 34.375 10.945 1 98.62 431 LEU B O 1
ATOM 8462 N N . TYR B 1 432 ? 11.523 33.25 9.523 1 98.44 432 TYR B N 1
ATOM 8463 C CA . TYR B 1 432 ? 12.078 34.469 8.906 1 98.44 432 TYR B CA 1
ATOM 8464 C C . TYR B 1 432 ? 11.375 34.75 7.586 1 98.44 432 TYR B C 1
ATOM 8466 O O . TYR B 1 432 ? 11.914 34.5 6.512 1 98.44 432 TYR B O 1
ATOM 8474 N N . ILE B 1 433 ? 10.266 35.375 7.68 1 98.38 433 ILE B N 1
ATOM 8475 C CA . ILE B 1 433 ? 9.438 35.875 6.59 1 98.38 433 ILE B CA 1
ATOM 8476 C C . ILE B 1 433 ? 9.234 37.375 6.738 1 98.38 433 ILE B C 1
ATOM 8478 O O . ILE B 1 433 ? 8.742 37.844 7.77 1 98.38 433 ILE B O 1
ATOM 8482 N N . ALA B 1 434 ? 9.633 38.125 5.758 1 98.56 434 ALA B N 1
ATOM 8483 C CA . ALA B 1 434 ? 9.508 39.594 5.82 1 98.56 434 ALA B CA 1
ATOM 8484 C C . ALA B 1 434 ? 8.094 40 6.223 1 98.56 434 ALA B C 1
ATOM 8486 O O . ALA B 1 434 ? 7.113 39.531 5.629 1 98.56 434 ALA B O 1
ATOM 8487 N N . SER B 1 435 ? 8 40.875 7.312 1 98.38 435 SER B N 1
ATOM 8488 C CA . SER B 1 435 ? 6.703 41.219 7.887 1 98.38 435 SER B CA 1
ATOM 8489 C C . SER B 1 435 ? 6.828 42.344 8.906 1 98.38 435 SER B C 1
ATOM 8491 O O . SER B 1 435 ? 7.938 42.688 9.305 1 98.38 435 SER B O 1
ATOM 8493 N N . THR B 1 436 ? 5.746 42.875 9.219 1 98 436 THR B N 1
ATOM 8494 C CA . THR B 1 436 ? 5.602 43.844 10.32 1 98 436 THR B CA 1
ATOM 8495 C C . THR B 1 436 ? 4.668 43.281 11.391 1 98 436 THR B C 1
ATOM 8497 O O . THR B 1 436 ? 3.561 42.812 11.078 1 98 436 THR B O 1
ATOM 8500 N N . PHE B 1 437 ? 5.164 43.344 12.641 1 97.5 437 PHE B N 1
ATOM 8501 C CA . PHE B 1 437 ? 4.418 42.75 13.758 1 97.5 437 PHE B CA 1
ATOM 8502 C C . PHE B 1 437 ? 4.098 43.844 14.797 1 97.5 437 PHE B C 1
ATOM 8504 O O . PHE B 1 437 ? 5.004 44.406 15.414 1 97.5 437 PHE B O 1
ATOM 8511 N N . ASN B 1 438 ? 2.818 44.125 14.906 1 96.31 438 ASN B N 1
ATOM 8512 C CA . ASN B 1 438 ? 2.354 44.938 16.031 1 96.31 438 ASN B CA 1
ATOM 8513 C C . ASN B 1 438 ? 2.109 44.094 17.266 1 96.31 438 ASN B C 1
ATOM 8515 O O . ASN B 1 438 ? 1.095 43.406 17.359 1 96.31 438 ASN B O 1
ATOM 8519 N N . VAL B 1 439 ? 3.012 44.219 18.25 1 94.81 439 VAL B N 1
ATOM 8520 C CA . VAL B 1 439 ? 2.98 43.344 19.406 1 94.81 439 VAL B CA 1
ATOM 8521 C C . VAL B 1 439 ? 1.737 43.656 20.25 1 94.81 439 VAL B C 1
ATOM 8523 O O . VAL B 1 439 ? 1.564 44.781 20.734 1 94.81 439 VAL B O 1
ATOM 8526 N N . PRO B 1 440 ? 0.919 42.656 20.391 1 90.5 440 PRO B N 1
ATOM 8527 C CA . PRO B 1 440 ? -0.309 42.906 21.141 1 90.5 440 PRO B CA 1
ATOM 8528 C C . PRO B 1 440 ? -0.036 43.406 22.562 1 90.5 440 PRO B C 1
ATOM 8530 O O . PRO B 1 440 ? 0.849 42.875 23.25 1 90.5 440 PRO B O 1
ATOM 8533 N N . GLY B 1 441 ? -0.85 44.375 23.016 1 87.25 441 GLY B N 1
ATOM 8534 C CA . GLY B 1 441 ? -0.762 44.875 24.375 1 87.25 441 GLY B CA 1
ATOM 8535 C C . GLY B 1 441 ? 0.387 45.844 24.594 1 87.25 441 GLY B C 1
ATOM 8536 O O . GLY B 1 441 ? 0.666 46.219 25.719 1 87.25 441 GLY B O 1
ATOM 8537 N N . SER B 1 442 ? 1.071 46.062 23.531 1 89.31 442 SER B N 1
ATOM 8538 C CA . SER B 1 442 ? 2.172 47 23.641 1 89.31 442 SER B CA 1
ATOM 8539 C C . SER B 1 442 ? 2.166 48 22.484 1 89.31 442 SER B C 1
ATOM 8541 O O . SER B 1 442 ? 1.34 47.875 21.562 1 89.31 442 SER B O 1
ATOM 8543 N N . ASN B 1 443 ? 3.025 49.031 22.562 1 90.81 443 ASN B N 1
ATOM 8544 C CA . ASN B 1 443 ? 3.172 49.969 21.469 1 90.81 443 ASN B CA 1
ATOM 8545 C C . ASN B 1 443 ? 4.359 49.625 20.578 1 90.81 443 ASN B C 1
ATOM 8547 O O . ASN B 1 443 ? 4.777 50.438 19.75 1 90.81 443 ASN B O 1
ATOM 8551 N N . THR B 1 444 ? 4.832 48.469 20.734 1 93.81 444 THR B N 1
ATOM 8552 C CA . THR B 1 444 ? 6.02 48.062 20 1 93.81 444 THR B CA 1
ATOM 8553 C C . THR B 1 444 ? 5.637 47.5 18.625 1 93.81 444 THR B C 1
ATOM 8555 O O . THR B 1 444 ? 4.719 46.688 18.531 1 93.81 444 THR B O 1
ATOM 8558 N N . THR B 1 445 ? 6.25 47.969 17.594 1 97.25 445 THR B N 1
ATOM 8559 C CA . THR B 1 445 ? 6.18 47.406 16.25 1 97.25 445 THR B CA 1
ATOM 8560 C C . THR B 1 445 ? 7.523 46.812 15.844 1 97.25 445 THR B C 1
ATOM 8562 O O . THR B 1 445 ? 8.57 47.438 16.016 1 97.25 445 THR B O 1
ATOM 8565 N N . ILE B 1 446 ? 7.496 45.625 15.383 1 97.5 446 ILE B N 1
ATOM 8566 C CA . ILE B 1 446 ? 8.68 44.938 14.906 1 97.5 446 ILE B CA 1
ATOM 8567 C C . ILE B 1 446 ? 8.617 44.781 13.383 1 97.5 446 ILE B C 1
ATOM 8569 O O . ILE B 1 446 ? 7.633 44.281 12.844 1 97.5 446 ILE B O 1
ATOM 8573 N N . THR B 1 447 ? 9.617 45.281 12.68 1 98.5 447 THR B N 1
ATOM 8574 C CA . THR B 1 447 ? 9.727 45.125 11.234 1 98.5 447 THR B CA 1
ATOM 8575 C C . THR B 1 447 ? 10.875 44.188 10.883 1 98.5 447 THR B C 1
ATOM 8577 O O . THR B 1 447 ? 12.016 44.406 11.281 1 98.5 447 THR B O 1
ATOM 8580 N N . MET B 1 448 ? 10.547 43.125 10.219 1 98.62 448 MET B N 1
ATOM 8581 C CA . MET B 1 448 ? 11.547 42.156 9.766 1 98.62 448 MET B CA 1
ATOM 8582 C C . MET B 1 448 ? 11.719 42.219 8.25 1 98.62 448 MET B C 1
ATOM 8584 O O . MET B 1 448 ? 10.758 42 7.508 1 98.62 448 MET B O 1
ATOM 8588 N N . LYS B 1 449 ? 12.914 42.562 7.773 1 98.5 449 LYS B N 1
ATOM 8589 C CA . LYS B 1 449 ? 13.281 42.531 6.363 1 98.5 449 LYS B CA 1
ATOM 8590 C C . LYS B 1 449 ? 14.211 41.344 6.074 1 98.5 449 LYS B C 1
ATOM 8592 O O . LYS B 1 449 ? 15.211 41.156 6.77 1 98.5 449 LYS B O 1
ATOM 8597 N N . THR B 1 450 ? 13.859 40.594 5.156 1 98.25 450 THR B N 1
ATOM 8598 C CA . THR B 1 450 ? 14.68 39.438 4.762 1 98.25 450 THR B CA 1
ATOM 8599 C C . THR B 1 450 ? 14.242 38.906 3.398 1 98.25 450 THR B C 1
ATOM 8601 O O . THR B 1 450 ? 13.109 39.125 2.977 1 98.25 450 THR B O 1
ATOM 8604 N N . ASN B 1 451 ? 15.172 38.312 2.646 1 96.19 451 ASN B N 1
ATOM 8605 C CA . ASN B 1 451 ? 14.875 37.562 1.416 1 96.19 451 ASN B CA 1
ATOM 8606 C C . ASN B 1 451 ? 14.953 36.062 1.626 1 96.19 451 ASN B C 1
ATOM 8608 O O . ASN B 1 451 ? 15.219 35.312 0.684 1 96.19 451 ASN B O 1
ATOM 8612 N N . ALA B 1 452 ? 14.875 35.656 2.9 1 95.5 452 ALA B N 1
ATOM 8613 C CA . ALA B 1 452 ? 14.766 34.219 3.146 1 95.5 452 ALA B CA 1
ATOM 8614 C C . ALA B 1 452 ? 13.625 33.594 2.342 1 95.5 452 ALA B C 1
ATOM 8616 O O . ALA B 1 452 ? 12.602 34.25 2.113 1 95.5 452 ALA B O 1
ATOM 8617 N N . PRO B 1 453 ? 13.852 32.406 1.848 1 95.12 453 PRO B N 1
ATOM 8618 C CA . PRO B 1 453 ? 14.922 31.469 2.176 1 95.12 453 PRO B CA 1
ATOM 8619 C C . PRO B 1 453 ? 16.109 31.547 1.215 1 95.12 453 PRO B C 1
ATOM 8621 O O . PRO B 1 453 ? 17.016 30.734 1.282 1 95.12 453 PRO B O 1
ATOM 8624 N N . TRP B 1 454 ? 16.125 32.531 0.278 1 95.62 454 TRP B N 1
ATOM 8625 C CA . TRP B 1 454 ? 17.172 32.656 -0.725 1 95.62 454 TRP B CA 1
ATOM 8626 C C . TRP B 1 454 ? 18.438 33.25 -0.114 1 95.62 454 TRP B C 1
ATOM 8628 O O . TRP B 1 454 ? 19.547 33 -0.587 1 95.62 454 TRP B O 1
ATOM 8638 N N . SER B 1 455 ? 18.219 34.062 0.907 1 93.62 455 SER B N 1
ATOM 8639 C CA . SER B 1 455 ? 19.312 34.688 1.636 1 93.62 455 SER B CA 1
ATOM 8640 C C . SER B 1 455 ? 19.219 34.406 3.129 1 93.62 455 SER B C 1
ATOM 8642 O O . SER B 1 455 ? 18.141 34.156 3.66 1 93.62 455 SER B O 1
ATOM 8644 N N . GLY B 1 456 ? 20.406 34.438 3.789 1 95.88 456 GLY B N 1
ATOM 8645 C CA . GLY B 1 456 ? 20.438 34.25 5.23 1 95.88 456 GLY B CA 1
ATOM 8646 C C . GLY B 1 456 ? 20.469 35.562 6 1 95.88 456 GLY B C 1
ATOM 8647 O O . GLY B 1 456 ? 20.562 35.562 7.227 1 95.88 456 GLY B O 1
ATOM 8648 N N . GLU B 1 457 ? 20.297 36.625 5.297 1 97.56 457 GLU B N 1
ATOM 8649 C CA . GLU B 1 457 ? 20.328 37.938 5.926 1 97.56 457 GLU B CA 1
ATOM 8650 C C . GLU B 1 457 ? 18.953 38.344 6.461 1 97.56 457 GLU B C 1
ATOM 8652 O O . GLU B 1 457 ? 17.969 38.344 5.719 1 97.56 457 GLU B O 1
ATOM 8657 N N . VAL B 1 458 ? 18.938 38.719 7.789 1 98.38 458 VAL B N 1
ATOM 8658 C CA . VAL B 1 458 ? 17.703 39.125 8.445 1 98.38 458 VAL B CA 1
ATOM 8659 C C . VAL B 1 458 ? 17.938 40.438 9.195 1 98.38 458 VAL B C 1
ATOM 8661 O O . VAL B 1 458 ? 18.891 40.562 9.953 1 98.38 458 VAL B O 1
ATOM 8664 N N . GLU B 1 459 ? 17.125 41.375 8.922 1 98.56 459 GLU B N 1
ATOM 8665 C CA . GLU B 1 459 ? 17.141 42.656 9.633 1 98.56 459 GLU B CA 1
ATOM 8666 C C . GLU B 1 459 ? 15.844 42.844 10.422 1 98.56 459 GLU B C 1
ATOM 8668 O O . GLU B 1 459 ? 14.75 42.812 9.852 1 98.56 459 GLU B O 1
ATOM 8673 N N . ILE B 1 460 ? 15.953 43 11.742 1 98.25 460 ILE B N 1
ATOM 8674 C CA . ILE B 1 460 ? 14.812 43.219 12.617 1 98.25 460 ILE B CA 1
ATOM 8675 C C . ILE B 1 460 ? 14.898 44.625 13.258 1 98.25 460 ILE B C 1
ATOM 8677 O O . ILE B 1 460 ? 15.875 44.938 13.938 1 98.25 460 ILE B O 1
ATOM 8681 N N . THR B 1 461 ? 13.922 45.375 13 1 98.31 461 THR B N 1
ATOM 8682 C CA . THR B 1 461 ? 13.859 46.719 13.578 1 98.31 461 THR B CA 1
ATOM 8683 C C . THR B 1 461 ? 12.75 46.812 14.617 1 98.31 461 THR B C 1
ATOM 8685 O O . THR B 1 461 ? 11.609 46.438 14.352 1 98.31 461 THR B O 1
ATOM 8688 N N . LEU B 1 462 ? 13.109 47.344 15.773 1 97.25 462 LEU B N 1
ATOM 8689 C CA . LEU B 1 462 ? 12.172 47.531 16.875 1 97.25 462 LEU B CA 1
ATOM 8690 C C . LEU B 1 462 ? 11.82 49 17.062 1 97.25 462 LEU B C 1
ATOM 8692 O O . LEU B 1 462 ? 12.711 49.844 17.172 1 97.25 462 LEU B O 1
ATOM 8696 N N . SER B 1 463 ? 10.562 49.344 17.156 1 97.19 463 SER B N 1
ATOM 8697 C CA . SER B 1 463 ? 10.148 50.719 17.375 1 97.19 463 SER B CA 1
ATOM 8698 C C . SER B 1 463 ? 10.367 51.156 18.828 1 97.19 463 SER B C 1
ATOM 8700 O O . SER B 1 463 ? 10.555 52.344 19.109 1 97.19 463 SER B O 1
ATOM 8702 N N . GLU B 1 464 ? 10.203 50.188 19.734 1 95.62 464 GLU B N 1
ATOM 8703 C CA . GLU B 1 464 ? 10.453 50.375 21.156 1 95.62 464 GLU B CA 1
ATOM 8704 C C . GLU B 1 464 ? 11.289 49.219 21.719 1 95.62 464 GLU B C 1
ATOM 8706 O O . GLU B 1 464 ? 11.32 48.125 21.156 1 95.62 464 GLU B O 1
ATOM 8711 N N . PRO B 1 465 ? 11.977 49.562 22.812 1 93.38 465 PRO B N 1
ATOM 8712 C CA . PRO B 1 465 ? 12.742 48.469 23.438 1 93.38 465 PRO B CA 1
ATOM 8713 C C . PRO B 1 465 ? 11.867 47.281 23.797 1 93.38 465 PRO B C 1
ATOM 8715 O O . PRO B 1 465 ? 10.75 47.469 24.297 1 93.38 465 PRO B O 1
ATOM 8718 N N . THR B 1 466 ? 12.312 46.125 23.469 1 92.5 466 THR B N 1
ATOM 8719 C CA . THR B 1 466 ? 11.547 44.906 23.672 1 92.5 466 THR B CA 1
ATOM 8720 C C . THR B 1 466 ? 12.477 43.719 23.906 1 92.5 466 THR B C 1
ATOM 8722 O O . THR B 1 466 ? 13.609 43.719 23.422 1 92.5 466 THR B O 1
ATOM 8725 N N . SER B 1 467 ? 12.039 42.812 24.797 1 94 467 SER B N 1
ATOM 8726 C CA . SER B 1 467 ? 12.727 41.531 24.906 1 94 467 SER B CA 1
ATOM 8727 C C . SER B 1 467 ? 12.477 40.656 23.688 1 94 467 SER B C 1
ATOM 8729 O O . SER B 1 467 ? 11.336 40.5 23.25 1 94 467 SER B O 1
ATOM 8731 N N . LEU B 1 468 ? 13.602 40.125 23.141 1 96 468 LEU B N 1
ATOM 8732 C CA . LEU B 1 468 ? 13.5 39.438 21.859 1 96 468 LEU B CA 1
ATOM 8733 C C . LEU B 1 468 ? 14.305 38.125 21.891 1 96 468 LEU B C 1
ATOM 8735 O O . LEU B 1 468 ? 15.414 38.094 22.422 1 96 468 LEU B O 1
ATOM 8739 N N . ALA B 1 469 ? 13.742 37.094 21.484 1 97.06 469 ALA B N 1
ATOM 8740 C CA . ALA B 1 469 ? 14.453 35.844 21.172 1 97.06 469 ALA B CA 1
ATOM 8741 C C . ALA B 1 469 ? 14.281 35.469 19.703 1 97.06 469 ALA B C 1
ATOM 8743 O O . ALA B 1 469 ? 13.203 35.625 19.141 1 97.06 469 ALA B O 1
ATOM 8744 N N . CYS B 1 470 ? 15.383 35 19.016 1 97.62 470 CYS B N 1
ATOM 8745 C CA . CYS B 1 470 ? 15.375 34.656 17.609 1 97.62 470 CYS B CA 1
ATOM 8746 C C . CYS B 1 470 ? 15.844 33.25 17.391 1 97.62 470 CYS B C 1
ATOM 8748 O O . CYS B 1 470 ? 16.844 32.812 17.969 1 97.62 470 CYS B O 1
ATOM 8750 N N . ARG B 1 471 ? 15.141 32.562 16.562 1 98.12 471 ARG B N 1
ATOM 8751 C CA . ARG B 1 471 ? 15.508 31.172 16.25 1 98.12 471 ARG B CA 1
ATOM 8752 C C . ARG B 1 471 ? 16.828 31.109 15.5 1 98.12 471 ARG B C 1
ATOM 8754 O O . ARG B 1 471 ? 17.094 31.938 14.625 1 98.12 471 ARG B O 1
ATOM 8761 N N . ILE B 1 472 ? 17.641 30.203 15.812 1 97.5 472 ILE B N 1
ATOM 8762 C CA . ILE B 1 472 ? 18.781 29.812 15 1 97.5 472 ILE B CA 1
ATOM 8763 C C . ILE B 1 472 ? 18.469 28.531 14.234 1 97.5 472 ILE B C 1
ATOM 8765 O O . ILE B 1 472 ? 18.453 27.453 14.805 1 97.5 472 ILE B O 1
ATOM 8769 N N . PRO B 1 473 ? 18.203 28.672 12.922 1 97.5 473 PRO B N 1
ATOM 8770 C CA . PRO B 1 473 ? 17.828 27.469 12.172 1 97.5 473 PRO B CA 1
ATOM 8771 C C . PRO B 1 473 ? 18.891 26.359 12.234 1 97.5 473 PRO B C 1
ATOM 8773 O O . PRO B 1 473 ? 20.078 26.656 12.18 1 97.5 473 PRO B O 1
ATOM 8776 N N . SER B 1 474 ? 18.453 25.109 12.328 1 94.88 474 SER B N 1
ATOM 8777 C CA . SER B 1 474 ? 19.375 23.984 12.438 1 94.88 474 SER B CA 1
ATOM 8778 C C . SER B 1 474 ? 20.172 23.797 11.156 1 94.88 474 SER B C 1
ATOM 8780 O O . SER B 1 474 ? 21.266 23.203 11.18 1 94.88 474 SER B O 1
ATOM 8782 N N . TRP B 1 475 ? 19.688 24.219 10.031 1 95.06 475 TRP B N 1
ATOM 8783 C CA . TRP B 1 475 ? 20.375 24.047 8.75 1 95.06 475 TRP B CA 1
ATOM 8784 C C . TRP B 1 475 ? 21.5 25.062 8.602 1 95.06 475 TRP B C 1
ATOM 8786 O O . TRP B 1 475 ? 22.344 24.938 7.711 1 95.06 475 TRP B O 1
ATOM 8796 N N . ALA B 1 476 ? 21.516 26.094 9.484 1 92.5 476 ALA B N 1
ATOM 8797 C CA . ALA B 1 476 ? 22.547 27.109 9.398 1 92.5 476 ALA B CA 1
ATOM 8798 C C . ALA B 1 476 ? 23.859 26.609 10 1 92.5 476 ALA B C 1
ATOM 8800 O O . ALA B 1 476 ? 23.859 26.031 11.094 1 92.5 476 ALA B O 1
ATOM 8801 N N . THR B 1 477 ? 24.984 26.625 9.328 1 84.12 477 THR B N 1
ATOM 8802 C CA . THR B 1 477 ? 26.297 26.203 9.797 1 84.12 477 THR B CA 1
ATOM 8803 C C . THR B 1 477 ? 26.844 27.188 10.828 1 84.12 477 THR B C 1
ATOM 8805 O O . THR B 1 477 ? 27.781 26.875 11.555 1 84.12 477 THR B O 1
ATOM 8808 N N . GLY B 1 478 ? 26.234 28.344 10.984 1 86.75 478 GLY B N 1
ATOM 8809 C CA . GLY B 1 478 ? 26.625 29.406 11.898 1 86.75 478 GLY B CA 1
ATOM 8810 C C . GLY B 1 478 ? 25.734 30.625 11.812 1 86.75 478 GLY B C 1
ATOM 8811 O O . GLY B 1 478 ? 24.859 30.703 10.945 1 86.75 478 GLY B O 1
ATOM 8812 N N . TYR B 1 479 ? 25.906 31.5 12.828 1 93.94 479 TYR B N 1
ATOM 8813 C CA . TYR B 1 479 ? 25.141 32.75 12.781 1 93.94 479 TYR B CA 1
ATOM 8814 C C . TYR B 1 479 ? 25.984 33.938 13.242 1 93.94 479 TYR B C 1
ATOM 8816 O O . TYR B 1 479 ? 27 33.75 13.906 1 93.94 479 TYR B O 1
ATOM 8824 N N . LYS B 1 480 ? 25.672 35.062 12.75 1 96 480 LYS B N 1
ATOM 8825 C CA . LYS B 1 480 ? 26.203 36.312 13.234 1 96 480 LYS B CA 1
ATOM 8826 C C . LYS B 1 480 ? 25.078 37.25 13.656 1 96 480 LYS B C 1
ATOM 8828 O O . LYS B 1 480 ? 24 37.281 13.039 1 96 480 LYS B O 1
ATOM 8833 N N . ALA B 1 481 ? 25.312 37.938 14.766 1 95.44 481 ALA B N 1
ATOM 8834 C CA . ALA B 1 481 ? 24.359 38.938 15.258 1 95.44 481 ALA B CA 1
ATOM 8835 C C . ALA B 1 481 ? 25.062 40.25 15.609 1 95.44 481 ALA B C 1
ATOM 8837 O O . ALA B 1 481 ? 26.172 40.219 16.141 1 95.44 481 ALA B O 1
ATOM 8838 N N . THR B 1 482 ? 24.453 41.344 15.375 1 94.06 482 THR B N 1
ATOM 8839 C CA . THR B 1 482 ? 25.062 42.625 15.656 1 94.06 482 THR B CA 1
ATOM 8840 C C . THR B 1 482 ? 24.938 42.969 17.141 1 94.06 482 THR B C 1
ATOM 8842 O O . THR B 1 482 ? 25.656 43.844 17.641 1 94.06 482 THR B O 1
ATOM 8845 N N . VAL B 1 483 ? 23.969 42.375 17.797 1 90.75 483 VAL B N 1
ATOM 8846 C CA . VAL B 1 483 ? 23.797 42.625 19.234 1 90.75 483 VAL B CA 1
ATOM 8847 C C . VAL B 1 483 ? 24.672 41.656 20.031 1 90.75 483 VAL B C 1
ATOM 8849 O O . VAL B 1 483 ? 24.656 40.438 19.766 1 90.75 483 VAL B O 1
ATOM 8852 N N . GLU B 1 484 ? 25.438 42.219 20.953 1 88.12 484 GLU B N 1
ATOM 8853 C CA . GLU B 1 484 ? 26.297 41.406 21.812 1 88.12 484 GLU B CA 1
ATOM 8854 C C . GLU B 1 484 ? 25.562 40.969 23.062 1 88.12 484 GLU B C 1
ATOM 8856 O O . GLU B 1 484 ? 24.562 41.562 23.453 1 88.12 484 GLU B O 1
ATOM 8861 N N . GLY B 1 485 ? 25.953 39.906 23.609 1 88.19 485 GLY B N 1
ATOM 8862 C CA . GLY B 1 485 ? 25.469 39.438 24.906 1 88.19 485 GLY B CA 1
ATOM 8863 C C . GLY B 1 485 ? 24.297 38.5 24.812 1 88.19 485 GLY B C 1
ATOM 8864 O O . GLY B 1 485 ? 23.656 38.188 25.812 1 88.19 485 GLY B O 1
ATOM 8865 N N . GLY B 1 486 ? 23.969 38.062 23.703 1 91.25 486 GLY B N 1
ATOM 8866 C CA . GLY B 1 486 ? 22.891 37.094 23.562 1 91.25 486 GLY B CA 1
ATOM 8867 C C . GLY B 1 486 ? 23.281 35.688 24.016 1 91.25 486 GLY B C 1
ATOM 8868 O O . GLY B 1 486 ? 24.469 35.344 24.016 1 91.25 486 GLY B O 1
ATOM 8869 N N . GLU B 1 487 ? 22.312 34.938 24.531 1 95.12 487 GLU B N 1
ATOM 8870 C CA . GLU B 1 487 ? 22.5 33.562 24.953 1 95.12 487 GLU B CA 1
ATOM 8871 C C . GLU B 1 487 ? 21.672 32.625 24.109 1 95.12 487 GLU B C 1
ATOM 8873 O O . GLU B 1 487 ? 20.484 32.875 23.844 1 95.12 487 GLU B O 1
ATOM 8878 N N . VAL B 1 488 ? 22.297 31.562 23.688 1 95.62 488 VAL B N 1
ATOM 8879 C CA . VAL B 1 488 ? 21.578 30.578 22.891 1 95.62 488 VAL B CA 1
ATOM 8880 C C . VAL B 1 488 ? 21.047 29.469 23.812 1 95.62 488 VAL B C 1
ATOM 8882 O O . VAL B 1 488 ? 21.812 28.844 24.547 1 95.62 488 VAL B O 1
ATOM 8885 N N . ARG B 1 489 ? 19.75 29.312 23.859 1 96.62 489 ARG B N 1
ATOM 8886 C CA . ARG B 1 489 ? 19.094 28.234 24.594 1 96.62 489 ARG B CA 1
ATOM 8887 C C . ARG B 1 489 ? 18.109 27.484 23.703 1 96.62 489 ARG B C 1
ATOM 8889 O O . ARG B 1 489 ? 17.188 28.094 23.141 1 96.62 489 ARG B O 1
ATOM 8896 N N . ASP B 1 490 ? 18.25 26.125 23.578 1 96.88 490 ASP B N 1
ATOM 8897 C CA . ASP B 1 490 ? 17.359 25.234 22.812 1 96.88 490 ASP B CA 1
ATOM 8898 C C . ASP B 1 490 ? 17.141 25.766 21.406 1 96.88 490 ASP B C 1
ATOM 8900 O O . ASP B 1 490 ? 16.016 25.75 20.906 1 96.88 490 ASP B O 1
ATOM 8904 N N . GLY B 1 491 ? 18.203 26.328 20.828 1 96.88 491 GLY B N 1
ATOM 8905 C CA . GLY B 1 491 ? 18.203 26.75 19.438 1 96.88 491 GLY B CA 1
ATOM 8906 C C . GLY B 1 491 ? 17.656 28.156 19.234 1 96.88 491 GLY B C 1
ATOM 8907 O O . GLY B 1 491 ? 17.438 28.594 18.109 1 96.88 491 GLY B O 1
ATOM 8908 N N . TYR B 1 492 ? 17.391 28.906 20.328 1 97.25 492 TYR B N 1
ATOM 8909 C CA . TYR B 1 492 ? 16.953 30.297 20.25 1 97.25 492 TYR B CA 1
ATOM 8910 C C . TYR B 1 492 ? 18.016 31.234 20.844 1 97.25 492 TYR B C 1
ATOM 8912 O O . TYR B 1 492 ? 18.578 30.953 21.891 1 97.25 492 TYR B O 1
ATOM 8920 N N . LEU B 1 493 ? 18.344 32.281 20.141 1 97 493 LEU B N 1
ATOM 8921 C CA . LEU B 1 493 ? 19.203 33.344 20.641 1 97 493 LEU B CA 1
ATOM 8922 C C . LEU B 1 493 ? 18.406 34.344 21.453 1 97 493 LEU B C 1
ATOM 8924 O O . LEU B 1 493 ? 17.688 35.156 20.891 1 97 493 LEU B O 1
ATOM 8928 N N . TYR B 1 494 ? 18.531 34.281 22.766 1 96.5 494 TYR B N 1
ATOM 8929 C CA . TYR B 1 494 ? 17.938 35.25 23.672 1 96.5 494 TYR B CA 1
ATOM 8930 C C . TYR B 1 494 ? 18.781 36.531 23.719 1 96.5 494 TYR B C 1
ATOM 8932 O O . TYR B 1 494 ? 19.906 36.531 24.219 1 96.5 494 TYR B O 1
ATOM 8940 N N . LEU B 1 495 ? 18.234 37.562 23.188 1 95 495 LEU B N 1
ATOM 8941 C CA . LEU B 1 495 ? 18.938 38.844 23.219 1 95 495 LEU B CA 1
ATOM 8942 C C . LEU B 1 495 ? 18.781 39.5 24.594 1 95 495 LEU B C 1
ATOM 8944 O O . LEU B 1 495 ? 17.906 39.125 25.375 1 95 495 LEU B O 1
ATOM 8948 N N . PRO B 1 496 ? 19.719 40.438 24.859 1 91.06 496 PRO B N 1
ATOM 8949 C CA . PRO B 1 496 ? 19.594 41.125 26.141 1 91.06 496 PRO B CA 1
ATOM 8950 C C . PRO B 1 496 ? 18.234 41.812 26.328 1 91.06 496 PRO B C 1
ATOM 8952 O O . PRO B 1 496 ? 17.562 42.125 25.344 1 91.06 496 PRO B O 1
ATOM 8955 N N . ALA B 1 497 ? 17.969 42 27.609 1 87.88 497 ALA B N 1
ATOM 8956 C CA . ALA B 1 497 ? 16.672 42.594 27.938 1 87.88 497 ALA B CA 1
ATOM 8957 C C . ALA B 1 497 ? 16.547 44 27.375 1 87.88 497 ALA B C 1
ATOM 8959 O O . ALA B 1 497 ? 17.5 44.781 27.422 1 87.88 497 ALA B O 1
ATOM 8960 N N . SER B 1 498 ? 15.555 44.25 26.719 1 88.31 498 SER B N 1
ATOM 8961 C CA . SER B 1 498 ? 15.164 45.562 26.25 1 88.31 498 SER B CA 1
ATOM 8962 C C . SER B 1 498 ? 16.094 46.062 25.141 1 88.31 498 SER B C 1
ATOM 8964 O O . SER B 1 498 ? 16.625 47.156 25.219 1 88.31 498 SER B O 1
ATOM 8966 N N . VAL B 1 499 ? 16.203 45.219 24.219 1 90.69 499 VAL B N 1
ATOM 8967 C CA . VAL B 1 499 ? 16.984 45.625 23.047 1 90.69 499 VAL B CA 1
ATOM 8968 C C . VAL B 1 499 ? 16.188 46.625 22.203 1 90.69 499 VAL B C 1
ATOM 8970 O O . VAL B 1 499 ? 14.953 46.625 22.25 1 90.69 499 VAL B O 1
ATOM 8973 N N . SER B 1 500 ? 16.906 47.531 21.547 1 92.56 500 SER B N 1
ATOM 8974 C CA . SER B 1 500 ? 16.266 48.562 20.75 1 92.56 500 SER B CA 1
ATOM 8975 C C . SER B 1 500 ? 17 48.781 19.438 1 92.56 500 SER B C 1
ATOM 8977 O O . SER B 1 500 ? 18.109 48.312 19.25 1 92.56 500 SER B O 1
ATOM 8979 N N . GLY B 1 501 ? 16.328 49.375 18.531 1 93.81 501 GLY B N 1
ATOM 8980 C CA . GLY B 1 501 ? 16.922 49.688 17.25 1 93.81 501 GLY B CA 1
ATOM 8981 C C . GLY B 1 501 ? 16.906 48.562 16.25 1 93.81 501 GLY B C 1
ATOM 8982 O O . GLY B 1 501 ? 15.914 47.812 16.172 1 93.81 501 GLY B O 1
ATOM 8983 N N . THR B 1 502 ? 17.891 48.531 15.445 1 96.75 502 THR B N 1
ATOM 8984 C CA . THR B 1 502 ? 17.953 47.531 14.367 1 96.75 502 THR B CA 1
ATOM 8985 C C . THR B 1 502 ? 18.938 46.438 14.703 1 96.75 502 THR B C 1
ATOM 8987 O O . THR B 1 502 ? 20.109 46.688 15.023 1 96.75 502 THR B O 1
ATOM 8990 N N . ILE B 1 503 ? 18.469 45.25 14.672 1 96.5 503 ILE B N 1
ATOM 8991 C CA . ILE B 1 503 ? 19.266 44.031 14.898 1 96.5 503 ILE B CA 1
ATOM 8992 C C . ILE B 1 503 ? 19.469 43.312 13.578 1 96.5 503 ILE B C 1
ATOM 8994 O O . ILE B 1 503 ? 18.516 43.062 12.844 1 96.5 503 ILE B O 1
ATOM 8998 N N . LYS B 1 504 ? 20.719 42.969 13.273 1 97.69 504 LYS B N 1
ATOM 8999 C CA . LYS B 1 504 ? 21.016 42.188 12.07 1 97.69 504 LYS B CA 1
ATOM 9000 C C . LYS B 1 504 ? 21.5 40.781 12.422 1 97.69 504 LYS B C 1
ATOM 9002 O O . LYS B 1 504 ? 22.359 40.625 13.289 1 97.69 504 LYS B O 1
ATOM 9007 N N . LEU B 1 505 ? 20.828 39.844 11.852 1 97.44 505 LEU B N 1
ATOM 9008 C CA . LEU B 1 505 ? 21.234 38.438 11.938 1 97.44 505 LEU B CA 1
ATOM 9009 C C . LEU B 1 505 ? 21.656 37.906 10.57 1 97.44 505 LEU B C 1
ATOM 9011 O O . LEU B 1 505 ? 21.062 38.281 9.555 1 97.44 505 LEU B O 1
ATOM 9015 N N . THR B 1 506 ? 22.688 37.094 10.539 1 97.25 506 THR B N 1
ATOM 9016 C CA . THR B 1 506 ? 23.125 36.438 9.312 1 97.25 506 THR B CA 1
ATOM 9017 C C . THR B 1 506 ? 23.312 34.938 9.539 1 97.25 506 THR B C 1
ATOM 9019 O O . THR B 1 506 ? 24 34.531 10.477 1 97.25 506 THR B O 1
ATOM 9022 N N . PHE B 1 507 ? 22.625 34.188 8.695 1 96.62 507 PHE B N 1
ATOM 9023 C CA . PHE B 1 507 ? 22.781 32.75 8.672 1 96.62 507 PHE B CA 1
ATOM 9024 C C . PHE B 1 507 ? 23.422 32.281 7.363 1 96.62 507 PHE B C 1
ATOM 9026 O O . PHE B 1 507 ? 23.062 32.781 6.289 1 96.62 507 PHE B O 1
ATOM 9033 N N . GLU B 1 508 ? 24.328 31.438 7.367 1 93 508 GLU B N 1
ATOM 9034 C CA . GLU B 1 508 ? 24.938 30.922 6.141 1 93 508 GLU B CA 1
ATOM 9035 C C . GLU B 1 508 ? 24.016 29.891 5.477 1 93 508 GLU B C 1
ATOM 9037 O O . GLU B 1 508 ? 23.672 28.875 6.078 1 93 508 GLU B O 1
ATOM 9042 N N . VAL B 1 509 ? 23.625 30.234 4.223 1 94.31 509 VAL B N 1
ATOM 9043 C CA . VAL B 1 509 ? 22.766 29.344 3.455 1 94.31 509 VAL B CA 1
ATOM 9044 C C . VAL B 1 509 ? 23.562 28.703 2.324 1 94.31 509 VAL B C 1
ATOM 9046 O O . VAL B 1 509 ? 24.062 29.391 1.433 1 94.31 509 VAL B O 1
ATOM 9049 N N . LYS B 1 510 ? 23.734 27.406 2.336 1 92.81 510 LYS B N 1
ATOM 9050 C CA . LYS B 1 510 ? 24.438 26.656 1.301 1 92.81 510 LYS B CA 1
ATOM 9051 C C . LYS B 1 510 ? 23.703 25.375 0.941 1 92.81 510 LYS B C 1
ATOM 9053 O O . LYS B 1 510 ? 23.094 24.734 1.803 1 92.81 510 LYS B O 1
ATOM 9058 N N . PRO B 1 511 ? 23.797 25.062 -0.428 1 96.56 511 PRO B N 1
ATOM 9059 C CA . PRO B 1 511 ? 23.25 23.75 -0.752 1 96.56 511 PRO B CA 1
ATOM 9060 C C . PRO B 1 511 ? 24.047 22.609 -0.101 1 96.56 511 PRO B C 1
ATOM 9062 O O . PRO B 1 511 ? 25.266 22.703 0.053 1 96.56 511 PRO B O 1
ATOM 9065 N N . ARG B 1 512 ? 23.359 21.594 0.284 1 96.38 512 ARG B N 1
ATOM 9066 C CA . ARG B 1 512 ? 23.984 20.438 0.912 1 96.38 512 ARG B CA 1
ATOM 9067 C C . ARG B 1 512 ? 23.297 19.141 0.495 1 96.38 512 ARG B C 1
ATOM 9069 O O . ARG B 1 512 ? 22.094 19.125 0.235 1 96.38 512 ARG B O 1
ATOM 9076 N N . LYS B 1 513 ? 24.031 18.062 0.378 1 96.88 513 LYS B N 1
ATOM 9077 C CA . LYS B 1 513 ? 23.484 16.719 0.182 1 96.88 513 LYS B CA 1
ATOM 9078 C C . LYS B 1 513 ? 22.906 16.172 1.48 1 96.88 513 LYS B C 1
ATOM 9080 O O . LYS B 1 513 ? 23.438 16.422 2.562 1 96.88 513 LYS B O 1
ATOM 9085 N N . MET B 1 514 ? 21.797 15.547 1.381 1 97.31 514 MET B N 1
ATOM 9086 C CA . MET B 1 514 ? 21.141 14.906 2.518 1 97.31 514 MET B CA 1
ATOM 9087 C C . MET B 1 514 ? 21.047 13.398 2.307 1 97.31 514 MET B C 1
ATOM 9089 O O . MET B 1 514 ? 20.828 12.938 1.188 1 97.31 514 MET B O 1
ATOM 9093 N N . TYR B 1 515 ? 21.188 12.648 3.412 1 96.69 515 TYR B N 1
ATOM 9094 C CA . TYR B 1 515 ? 21.125 11.195 3.414 1 96.69 515 TYR B CA 1
ATOM 9095 C C . TYR B 1 515 ? 20.094 10.688 4.418 1 96.69 515 TYR B C 1
ATOM 9097 O O . TYR B 1 515 ? 19.984 11.227 5.52 1 96.69 515 TYR B O 1
ATOM 9105 N N . ALA B 1 516 ? 19.266 9.734 4.008 1 97 516 ALA B N 1
ATOM 9106 C CA . ALA B 1 516 ? 18.328 9.102 4.93 1 97 516 ALA B CA 1
ATOM 9107 C C . ALA B 1 516 ? 19.031 8.039 5.777 1 97 516 ALA B C 1
ATOM 9109 O O . ALA B 1 516 ? 20.047 7.484 5.367 1 97 516 ALA B O 1
ATOM 9110 N N . ASN B 1 517 ? 18.5 7.793 6.988 1 97.06 517 ASN B N 1
ATOM 9111 C CA . ASN B 1 517 ? 18.969 6.645 7.758 1 97.06 517 ASN B CA 1
ATOM 9112 C C . ASN B 1 517 ? 18.984 5.371 6.914 1 97.06 517 ASN B C 1
ATOM 9114 O O . ASN B 1 517 ? 18.031 5.094 6.191 1 97.06 517 ASN B O 1
ATOM 9118 N N . PRO B 1 518 ? 20.094 4.645 7.012 1 95.81 518 PRO B N 1
ATOM 9119 C CA . PRO B 1 518 ? 20.219 3.482 6.125 1 95.81 518 PRO B CA 1
ATOM 9120 C C . PRO B 1 518 ? 19.109 2.453 6.355 1 95.81 518 PRO B C 1
ATOM 9122 O O . PRO B 1 518 ? 18.781 1.674 5.457 1 95.81 518 PRO B O 1
ATOM 9125 N N . ILE B 1 519 ? 18.484 2.398 7.488 1 95.12 519 ILE B N 1
ATOM 9126 C CA . ILE B 1 519 ? 17.422 1.438 7.785 1 95.12 519 ILE B CA 1
ATOM 9127 C C . ILE B 1 519 ? 16.25 1.667 6.848 1 95.12 519 ILE B C 1
ATOM 9129 O O . ILE B 1 519 ? 15.438 0.763 6.629 1 95.12 519 ILE B O 1
ATOM 9133 N N . THR B 1 520 ? 16.156 2.873 6.199 1 95.19 520 THR B N 1
ATOM 9134 C CA . THR B 1 520 ? 15.062 3.182 5.277 1 95.19 520 THR B CA 1
ATOM 9135 C C . THR B 1 520 ? 15.234 2.418 3.965 1 95.19 520 THR B C 1
ATOM 9137 O O . THR B 1 520 ? 14.297 2.312 3.176 1 95.19 520 THR B O 1
ATOM 9140 N N . GLY B 1 521 ? 16.438 1.995 3.734 1 93.12 521 GLY B N 1
ATOM 9141 C CA . GLY B 1 521 ? 16.734 1.339 2.473 1 93.12 521 GLY B CA 1
ATOM 9142 C C . GLY B 1 521 ? 17.016 2.312 1.344 1 93.12 521 GLY B C 1
ATOM 9143 O O . GLY B 1 521 ? 17.328 1.902 0.226 1 93.12 521 GLY B O 1
ATOM 9144 N N . LYS B 1 522 ? 16.984 3.574 1.603 1 94.25 522 LYS B N 1
ATOM 9145 C CA . LYS B 1 522 ? 17.188 4.59 0.576 1 94.25 522 LYS B CA 1
ATOM 9146 C C . LYS B 1 522 ? 18.672 4.828 0.33 1 94.25 522 LYS B C 1
ATOM 9148 O O . LYS B 1 522 ? 19.266 5.758 0.888 1 94.25 522 LYS B O 1
ATOM 9153 N N . ASN B 1 523 ? 19.234 3.982 -0.551 1 94.62 523 ASN B N 1
ATOM 9154 C CA . ASN B 1 523 ? 20.594 4.258 -1.005 1 94.62 523 ASN B CA 1
ATOM 9155 C C . ASN B 1 523 ? 20.625 5.371 -2.049 1 94.62 523 ASN B C 1
ATOM 9157 O O . ASN B 1 523 ? 21.016 5.145 -3.195 1 94.62 523 ASN B O 1
ATOM 9161 N N . GLU B 1 524 ? 20.172 6.477 -1.653 1 96.06 524 GLU B N 1
ATOM 9162 C CA . GLU B 1 524 ? 19.938 7.664 -2.469 1 96.06 524 GLU B CA 1
ATOM 9163 C C . GLU B 1 524 ? 20.391 8.93 -1.747 1 96.06 524 GLU B C 1
ATOM 9165 O O . GLU B 1 524 ? 20.734 8.891 -0.565 1 96.06 524 GLU B O 1
ATOM 9170 N N . VAL B 1 525 ? 20.5 9.984 -2.457 1 96.88 525 VAL B N 1
ATOM 9171 C CA . VAL B 1 525 ? 20.906 11.289 -1.937 1 96.88 525 VAL B CA 1
ATOM 9172 C C . VAL B 1 525 ? 19.953 12.367 -2.463 1 96.88 525 VAL B C 1
ATOM 9174 O O . VAL B 1 525 ? 19.484 12.289 -3.602 1 96.88 525 VAL B O 1
ATOM 9177 N N . CYS B 1 526 ? 19.562 13.273 -1.644 1 97.38 526 CYS B N 1
ATOM 9178 C CA . CYS B 1 526 ? 18.812 14.438 -2.115 1 97.38 526 CYS B CA 1
ATOM 9179 C C . CYS B 1 526 ? 19.516 15.734 -1.729 1 97.38 526 CYS B C 1
ATOM 9181 O O . CYS B 1 526 ? 20.594 15.703 -1.114 1 97.38 526 CYS B O 1
ATOM 9183 N N . ILE B 1 527 ? 19.016 16.828 -2.211 1 98.44 527 ILE B N 1
ATOM 9184 C CA . ILE B 1 527 ? 19.656 18.125 -2.021 1 98.44 527 ILE B CA 1
ATOM 9185 C C . ILE B 1 527 ? 18.719 19.062 -1.269 1 98.44 527 ILE B C 1
ATOM 9187 O O . ILE B 1 527 ? 17.516 19.109 -1.552 1 98.44 527 ILE B O 1
ATOM 9191 N N . MET B 1 528 ? 19.297 19.688 -0.259 1 98.44 528 MET B N 1
ATOM 9192 C CA . MET B 1 528 ? 18.578 20.781 0.407 1 98.44 528 MET B CA 1
ATOM 9193 C C . MET B 1 528 ? 19.406 22.062 0.368 1 98.44 528 MET B C 1
ATOM 9195 O O . MET B 1 528 ? 20.625 22.031 0.262 1 98.44 528 MET B O 1
ATOM 9199 N N . ARG B 1 529 ? 18.844 23.172 0.407 1 98 529 ARG B N 1
ATOM 9200 C CA . ARG B 1 529 ? 19.391 24.516 0.588 1 98 529 ARG B CA 1
ATOM 9201 C C . ARG B 1 529 ? 18.562 25.312 1.584 1 98 529 ARG B C 1
ATOM 9203 O O . ARG B 1 529 ? 17.438 25.734 1.276 1 98 529 ARG B O 1
ATOM 9210 N N . GLY B 1 530 ? 19.188 25.625 2.775 1 97 530 GLY B N 1
ATOM 9211 C CA . GLY B 1 530 ? 18.328 26.078 3.857 1 97 530 GLY B CA 1
ATOM 9212 C C . GLY B 1 530 ? 17.203 25.094 4.176 1 97 530 GLY B C 1
ATOM 9213 O O . GLY B 1 530 ? 17.453 23.906 4.367 1 97 530 GLY B O 1
ATOM 9214 N N . PRO B 1 531 ? 15.977 25.594 4.316 1 97.75 531 PRO B N 1
ATOM 9215 C CA . PRO B 1 531 ? 14.852 24.719 4.613 1 97.75 531 PRO B CA 1
ATOM 9216 C C . PRO B 1 531 ? 14.25 24.078 3.361 1 97.75 531 PRO B C 1
ATOM 9218 O O . PRO B 1 531 ? 13.32 23.281 3.455 1 97.75 531 PRO B O 1
ATOM 9221 N N . LEU B 1 532 ? 14.742 24.359 2.17 1 98.56 532 LEU B N 1
ATOM 9222 C CA . LEU B 1 532 ? 14.125 23.938 0.921 1 98.56 532 LEU B CA 1
ATOM 9223 C C . LEU B 1 532 ? 14.672 22.578 0.489 1 98.56 532 LEU B C 1
ATOM 9225 O O . LEU B 1 532 ? 15.883 22.344 0.511 1 98.56 532 LEU B O 1
ATOM 9229 N N . VAL B 1 533 ? 13.797 21.703 0.134 1 98.81 533 VAL B N 1
ATOM 9230 C CA . VAL B 1 533 ? 14.141 20.453 -0.538 1 98.81 533 VAL B CA 1
ATOM 9231 C C . VAL B 1 533 ? 14.133 20.656 -2.051 1 98.81 533 VAL B C 1
ATOM 9233 O O . VAL B 1 533 ? 13.25 21.328 -2.586 1 98.81 533 VAL B O 1
ATOM 9236 N N . TYR B 1 534 ? 15.078 20.109 -2.748 1 98.81 534 TYR B N 1
ATOM 9237 C CA . TYR B 1 534 ? 15.18 20.281 -4.191 1 98.81 534 TYR B CA 1
ATOM 9238 C C . TYR B 1 534 ? 14.82 19 -4.922 1 98.81 534 TYR B C 1
ATOM 9240 O O . TYR B 1 534 ? 14.922 17.906 -4.359 1 98.81 534 TYR B O 1
ATOM 9248 N N . CYS B 1 535 ? 14.375 19.141 -6.129 1 98.5 535 CYS B N 1
ATOM 9249 C CA . CYS B 1 535 ? 14.086 18 -6.996 1 98.5 535 CYS B CA 1
ATOM 9250 C C . CYS B 1 535 ? 14.625 18.25 -8.406 1 98.5 535 CYS B C 1
ATOM 9252 O O . CYS B 1 535 ? 14.953 19.375 -8.758 1 98.5 535 CYS B O 1
ATOM 9254 N N . ILE B 1 536 ? 14.773 17.203 -9.133 1 98 536 ILE B N 1
ATOM 9255 C CA . ILE B 1 536 ? 15.164 17.25 -10.539 1 98 536 ILE B CA 1
ATOM 9256 C C . ILE B 1 536 ? 13.961 16.938 -11.422 1 98 536 ILE B C 1
ATOM 9258 O O . ILE B 1 536 ? 13.156 16.062 -11.094 1 98 536 ILE B O 1
ATOM 9262 N N . GLU B 1 537 ? 13.727 17.688 -12.508 1 97.5 537 GLU B N 1
ATOM 9263 C CA . GLU B 1 537 ? 12.664 17.453 -13.477 1 97.5 537 GLU B CA 1
ATOM 9264 C C . GLU B 1 537 ? 13.227 17.266 -14.883 1 97.5 537 GLU B C 1
ATOM 9266 O O . GLU B 1 537 ? 14.289 17.797 -15.211 1 97.5 537 GLU B O 1
ATOM 9271 N N . ASP B 1 538 ? 12.438 16.594 -15.633 1 96.25 538 ASP B N 1
ATOM 9272 C CA . ASP B 1 538 ? 12.875 16.281 -17 1 96.25 538 ASP B CA 1
ATOM 9273 C C . ASP B 1 538 ? 12.922 17.547 -17.844 1 96.25 538 ASP B C 1
ATOM 9275 O O . ASP B 1 538 ? 13.703 17.641 -18.797 1 96.25 538 ASP B O 1
ATOM 9279 N N . VAL B 1 539 ? 12.148 18.547 -17.562 1 95.5 539 VAL B N 1
ATOM 9280 C CA . VAL B 1 539 ? 12.031 19.75 -18.391 1 95.5 539 VAL B CA 1
ATOM 9281 C C . VAL B 1 539 ? 13.344 20.531 -18.359 1 95.5 539 VAL B C 1
ATOM 9283 O O . VAL B 1 539 ? 13.703 21.203 -19.328 1 95.5 539 VAL B O 1
ATOM 9286 N N . ASP B 1 540 ? 14.133 20.422 -17.25 1 95.81 540 ASP B N 1
ATOM 9287 C CA . ASP B 1 540 ? 15.375 21.172 -17.078 1 95.81 540 ASP B CA 1
ATOM 9288 C C . ASP B 1 540 ? 16.578 20.312 -17.453 1 95.81 540 ASP B C 1
ATOM 9290 O O . ASP B 1 540 ? 17.719 20.812 -17.516 1 95.81 540 ASP B O 1
ATOM 9294 N N . ASN B 1 541 ? 16.359 19.031 -17.625 1 96.5 541 ASN B N 1
ATOM 9295 C CA . ASN B 1 541 ? 17.469 18.078 -17.734 1 96.5 541 ASN B CA 1
ATOM 9296 C C . ASN B 1 541 ? 17.234 17.094 -18.875 1 96.5 541 ASN B C 1
ATOM 9298 O O . ASN B 1 541 ? 16.297 16.297 -18.844 1 96.5 541 ASN B O 1
ATOM 9302 N N . ASP B 1 542 ? 18.109 17.094 -19.875 1 92.56 542 ASP B N 1
ATOM 9303 C CA . ASP B 1 542 ? 18 16.203 -21.016 1 92.56 542 ASP B CA 1
ATOM 9304 C C . ASP B 1 542 ? 18.609 14.836 -20.703 1 92.56 542 ASP B C 1
ATOM 9306 O O . ASP B 1 542 ? 19.531 14.383 -21.391 1 92.56 542 ASP B O 1
ATOM 9310 N N . VAL B 1 543 ? 18.172 14.203 -19.656 1 93.75 543 VAL B N 1
ATOM 9311 C CA . VAL B 1 543 ? 18.531 12.867 -19.188 1 93.75 543 VAL B CA 1
ATOM 9312 C C . VAL B 1 543 ? 17.281 12.125 -18.75 1 93.75 543 VAL B C 1
ATOM 9314 O O . VAL B 1 543 ? 16.219 12.719 -18.609 1 93.75 543 VAL B O 1
ATOM 9317 N N . ASP B 1 544 ? 17.406 10.836 -18.641 1 93.69 544 ASP B N 1
ATOM 9318 C CA . ASP B 1 544 ? 16.328 10.07 -18 1 93.69 544 ASP B CA 1
ATOM 9319 C C . ASP B 1 544 ? 16.359 10.266 -16.484 1 93.69 544 ASP B C 1
ATOM 9321 O O . ASP B 1 544 ? 17.125 9.602 -15.781 1 93.69 544 ASP B O 1
ATOM 9325 N N . ILE B 1 545 ? 15.461 11.078 -15.984 1 93.88 545 ILE B N 1
ATOM 9326 C CA . ILE B 1 545 ? 15.492 11.477 -14.578 1 93.88 545 ILE B CA 1
ATOM 9327 C C . ILE B 1 545 ? 15.148 10.281 -13.695 1 93.88 545 ILE B C 1
ATOM 9329 O O . ILE B 1 545 ? 15.484 10.266 -12.508 1 93.88 545 ILE B O 1
ATOM 9333 N N . ASP B 1 546 ? 14.477 9.234 -14.281 1 95.31 546 ASP B N 1
ATOM 9334 C CA . ASP B 1 546 ? 14.039 8.078 -13.5 1 95.31 546 ASP B CA 1
ATOM 9335 C C . ASP B 1 546 ? 15.227 7.23 -13.055 1 95.31 546 ASP B C 1
ATOM 9337 O O . ASP B 1 546 ? 15.117 6.434 -12.125 1 95.31 546 ASP B O 1
ATOM 9341 N N . THR B 1 547 ? 16.391 7.418 -13.703 1 96.5 547 THR B N 1
ATOM 9342 C CA . THR B 1 547 ? 17.516 6.527 -13.422 1 96.5 547 THR B CA 1
ATOM 9343 C C . THR B 1 547 ? 18.797 7.328 -13.195 1 96.5 547 THR B C 1
ATOM 9345 O O . THR B 1 547 ? 19.875 6.887 -13.57 1 96.5 547 THR B O 1
ATOM 9348 N N . ILE B 1 548 ? 18.703 8.469 -12.562 1 96.38 548 ILE B N 1
ATOM 9349 C CA . ILE B 1 548 ? 19.844 9.375 -12.422 1 96.38 548 ILE B CA 1
ATOM 9350 C C . ILE B 1 548 ? 20.562 9.094 -11.109 1 96.38 548 ILE B C 1
ATOM 9352 O O . ILE B 1 548 ? 19.938 8.875 -10.078 1 96.38 548 ILE B O 1
ATOM 9356 N N . ALA B 1 549 ? 21.891 9.008 -11.141 1 96.5 549 ALA B N 1
ATOM 9357 C CA . ALA B 1 549 ? 22.766 8.945 -9.977 1 96.5 549 ALA B CA 1
ATOM 9358 C C . ALA B 1 549 ? 23.562 10.227 -9.812 1 96.5 549 ALA B C 1
ATOM 9360 O O . ALA B 1 549 ? 24.125 10.75 -10.781 1 96.5 549 ALA B O 1
ATOM 9361 N N . LEU B 1 550 ? 23.594 10.781 -8.602 1 96.38 550 LEU B N 1
ATOM 9362 C CA . LEU B 1 550 ? 24.391 11.984 -8.344 1 96.38 550 LEU B CA 1
ATOM 9363 C C . LEU B 1 550 ? 25.844 11.633 -8.07 1 96.38 550 LEU B C 1
ATOM 9365 O O . LEU B 1 550 ? 26.141 10.672 -7.359 1 96.38 550 LEU B O 1
ATOM 9369 N N . SER B 1 551 ? 26.688 12.406 -8.656 1 94.56 551 SER B N 1
ATOM 9370 C CA . SER B 1 551 ? 28.109 12.227 -8.43 1 94.56 551 SER B CA 1
ATOM 9371 C C . SER B 1 551 ? 28.531 12.742 -7.055 1 94.56 551 SER B C 1
ATOM 9373 O O . SER B 1 551 ? 27.797 13.531 -6.445 1 94.56 551 SER B O 1
ATOM 9375 N N . GLN B 1 552 ? 29.609 12.312 -6.324 1 88.56 552 GLN B N 1
ATOM 9376 C CA . GLN B 1 552 ? 30.078 12.68 -4.996 1 88.56 552 GLN B CA 1
ATOM 9377 C C . GLN B 1 552 ? 30.547 14.133 -4.961 1 88.56 552 GLN B C 1
ATOM 9379 O O . GLN B 1 552 ? 30.609 14.742 -3.891 1 88.56 552 GLN B O 1
ATOM 9384 N N . GLY B 1 553 ? 30.562 14.789 -6.027 1 86.62 553 GLY B N 1
ATOM 9385 C CA . GLY B 1 553 ? 31.109 16.141 -6.082 1 86.62 553 GLY B CA 1
ATOM 9386 C C . GLY B 1 553 ? 30.219 17.156 -5.383 1 86.62 553 GLY B C 1
ATOM 9387 O O . GLY B 1 553 ? 29.188 16.797 -4.812 1 86.62 553 GLY B O 1
ATOM 9388 N N . GLN B 1 554 ? 30.703 18.359 -5.234 1 89.25 554 GLN B N 1
ATOM 9389 C CA . GLN B 1 554 ? 30.016 19.438 -4.535 1 89.25 554 GLN B CA 1
ATOM 9390 C C . GLN B 1 554 ? 28.781 19.891 -5.312 1 89.25 554 GLN B C 1
ATOM 9392 O O . GLN B 1 554 ? 28.734 19.766 -6.539 1 89.25 554 GLN B O 1
ATOM 9397 N N . VAL B 1 555 ? 27.828 20.25 -4.562 1 96.62 555 VAL B N 1
ATOM 9398 C CA . VAL B 1 555 ? 26.672 20.922 -5.117 1 96.62 555 VAL B CA 1
ATOM 9399 C C . VAL B 1 555 ? 26.812 22.438 -4.934 1 96.62 555 VAL B C 1
ATOM 9401 O O . VAL B 1 555 ? 27.391 22.891 -3.953 1 96.62 555 VAL B O 1
ATOM 9404 N N . LYS B 1 556 ? 26.328 23.203 -5.918 1 97.19 556 LYS B N 1
ATOM 9405 C CA . LYS B 1 556 ? 26.516 24.656 -5.863 1 97.19 556 LYS B CA 1
ATOM 9406 C C . LYS B 1 556 ? 25.266 25.391 -6.344 1 97.19 556 LYS B C 1
ATOM 9408 O O . LYS B 1 556 ? 24.438 24.812 -7.059 1 97.19 556 LYS B O 1
ATOM 9413 N N . ASP B 1 557 ? 25.156 26.594 -5.906 1 97.56 557 ASP B N 1
ATOM 9414 C CA . ASP B 1 557 ? 24.078 27.438 -6.398 1 97.56 557 ASP B CA 1
ATOM 9415 C C . ASP B 1 557 ? 24.188 27.656 -7.906 1 97.56 557 ASP B C 1
ATOM 9417 O O . ASP B 1 557 ? 25.297 27.828 -8.43 1 97.56 557 ASP B O 1
ATOM 9421 N N . GLY B 1 558 ? 23.078 27.5 -8.578 1 97.31 558 GLY B N 1
ATOM 9422 C CA . GLY B 1 558 ? 23.016 27.938 -9.969 1 97.31 558 GLY B CA 1
ATOM 9423 C C . GLY B 1 558 ? 22.641 29.406 -10.117 1 97.31 558 GLY B C 1
ATOM 9424 O O . GLY B 1 558 ? 22.375 30.078 -9.125 1 97.31 558 GLY B O 1
ATOM 9425 N N . ALA B 1 559 ? 22.656 29.844 -11.352 1 96.44 559 ALA B N 1
ATOM 9426 C CA . ALA B 1 559 ? 22.156 31.188 -11.641 1 96.44 559 ALA B CA 1
ATOM 9427 C C . ALA B 1 559 ? 20.656 31.297 -11.367 1 96.44 559 ALA B C 1
ATOM 9429 O O . ALA B 1 559 ? 19.906 30.391 -11.703 1 96.44 559 ALA B O 1
ATOM 9430 N N . PRO B 1 560 ? 20.328 32.406 -10.664 1 96.5 560 PRO B N 1
ATOM 9431 C CA . PRO B 1 560 ? 18.891 32.562 -10.438 1 96.5 560 PRO B CA 1
ATOM 9432 C C . PRO B 1 560 ? 18.062 32.406 -11.719 1 96.5 560 PRO B C 1
ATOM 9434 O O . PRO B 1 560 ? 18.5 32.812 -12.797 1 96.5 560 PRO B O 1
ATOM 9437 N N . MET B 1 561 ? 16.922 31.781 -11.602 1 95.5 561 MET B N 1
ATOM 9438 C CA . MET B 1 561 ? 16.016 31.625 -12.734 1 95.5 561 MET B CA 1
ATOM 9439 C C . MET B 1 561 ? 14.57 31.922 -12.32 1 95.5 561 MET B C 1
ATOM 9441 O O . MET B 1 561 ? 14.273 32.031 -11.133 1 95.5 561 MET B O 1
ATOM 9445 N N . THR B 1 562 ? 13.734 32.156 -13.336 1 95.69 562 THR B N 1
ATOM 9446 C CA . THR B 1 562 ? 12.336 32.469 -13.078 1 95.69 562 THR B CA 1
ATOM 9447 C C . THR B 1 562 ? 11.422 31.359 -13.547 1 95.69 562 THR B C 1
ATOM 9449 O O . THR B 1 562 ? 11.586 30.828 -14.648 1 95.69 562 THR B O 1
ATOM 9452 N N . ILE B 1 563 ? 10.555 30.953 -12.648 1 95.69 563 ILE B N 1
ATOM 9453 C CA . ILE B 1 563 ? 9.469 30.047 -12.992 1 95.69 563 ILE B CA 1
ATOM 9454 C C . ILE B 1 563 ? 8.125 30.734 -12.773 1 95.69 563 ILE B C 1
ATOM 9456 O O . ILE B 1 563 ? 7.805 31.141 -11.648 1 95.69 563 ILE B O 1
ATOM 9460 N N . LEU B 1 564 ? 7.164 30.922 -13.719 1 92.12 564 LEU B N 1
ATOM 9461 C CA . LEU B 1 564 ? 5.891 31.625 -13.68 1 92.12 564 LEU B CA 1
ATOM 9462 C C . LEU B 1 564 ? 6.031 32.969 -12.945 1 92.12 564 LEU B C 1
ATOM 9464 O O . LEU B 1 564 ? 5.273 33.25 -12.016 1 92.12 564 LEU B O 1
ATOM 9468 N N . ASP B 1 565 ? 7.047 33.688 -13.039 1 91 565 ASP B N 1
ATOM 9469 C CA . ASP B 1 565 ? 7.27 35.031 -12.547 1 91 565 ASP B CA 1
ATOM 9470 C C . ASP B 1 565 ? 7.863 35.031 -11.141 1 91 565 ASP B C 1
ATOM 9472 O O . ASP B 1 565 ? 7.875 36.031 -10.453 1 91 565 ASP B O 1
ATOM 9476 N N . HIS B 1 566 ? 8.234 33.906 -10.664 1 94.62 566 HIS B N 1
ATOM 9477 C CA . HIS B 1 566 ? 8.883 33.781 -9.359 1 94.62 566 HIS B CA 1
ATOM 9478 C C . HIS B 1 566 ? 10.367 33.469 -9.508 1 94.62 566 HIS B C 1
ATOM 9480 O O . HIS B 1 566 ? 10.719 32.5 -10.188 1 94.62 566 HIS B O 1
ATOM 9486 N N . GLU B 1 567 ? 11.117 34.25 -8.969 1 95.06 567 GLU B N 1
ATOM 9487 C CA . GLU B 1 567 ? 12.555 34 -9 1 95.06 567 GLU B CA 1
ATOM 9488 C C . GLU B 1 567 ? 12.953 32.906 -8.008 1 95.06 567 GLU B C 1
ATOM 9490 O O . GLU B 1 567 ? 12.492 32.906 -6.863 1 95.06 567 GLU B O 1
ATOM 9495 N N . ILE B 1 568 ? 13.734 31.953 -8.453 1 96.62 568 ILE B N 1
ATOM 9496 C CA . ILE B 1 568 ? 14.266 30.906 -7.586 1 96.62 568 ILE B CA 1
ATOM 9497 C C . ILE B 1 568 ? 15.773 30.797 -7.773 1 96.62 568 ILE B C 1
ATOM 9499 O O . ILE B 1 568 ? 16.328 31.344 -8.727 1 96.62 568 ILE B O 1
ATOM 9503 N N . ILE B 1 569 ? 16.453 30.203 -6.844 1 97.69 569 ILE B N 1
ATOM 9504 C CA . ILE B 1 569 ? 17.859 29.812 -6.977 1 97.69 569 ILE B CA 1
ATOM 9505 C C . ILE B 1 569 ? 17.953 28.312 -7.195 1 97.69 569 ILE B C 1
ATOM 9507 O O . ILE B 1 569 ? 17.688 27.531 -6.281 1 97.69 569 ILE B O 1
ATOM 9511 N N . PRO B 1 570 ? 18.25 27.891 -8.461 1 98.38 570 PRO B N 1
ATOM 9512 C CA . PRO B 1 570 ? 18.484 26.453 -8.672 1 98.38 570 PRO B CA 1
ATOM 9513 C C . PRO B 1 570 ? 19.797 25.969 -8.07 1 98.38 570 PRO B C 1
ATOM 9515 O O . PRO B 1 570 ? 20.656 26.781 -7.707 1 98.38 570 PRO B O 1
ATOM 9518 N N . VAL B 1 571 ? 19.906 24.734 -7.805 1 98.56 571 VAL B N 1
ATOM 9519 C CA . VAL B 1 571 ? 21.156 24.109 -7.387 1 98.56 571 VAL B CA 1
ATOM 9520 C C . VAL B 1 571 ? 21.703 23.219 -8.516 1 98.56 571 VAL B C 1
ATOM 9522 O O . VAL B 1 571 ? 20.938 22.531 -9.188 1 98.56 571 VAL B O 1
ATOM 9525 N N . ILE B 1 572 ? 22.969 23.312 -8.766 1 98.44 572 ILE B N 1
ATOM 9526 C CA . ILE B 1 572 ? 23.625 22.547 -9.82 1 98.44 572 ILE B CA 1
ATOM 9527 C C . ILE B 1 572 ? 24.453 21.422 -9.195 1 98.44 572 ILE B C 1
ATOM 9529 O O . ILE B 1 572 ? 25.219 21.656 -8.258 1 98.44 572 ILE B O 1
ATOM 9533 N N . ALA B 1 573 ? 24.25 20.25 -9.648 1 97.44 573 ALA B N 1
ATOM 9534 C CA . ALA B 1 573 ? 25.031 19.078 -9.266 1 97.44 573 ALA B CA 1
ATOM 9535 C C . ALA B 1 573 ? 25.391 18.234 -10.492 1 97.44 573 ALA B C 1
ATOM 9537 O O . ALA B 1 573 ? 24.781 18.359 -11.547 1 97.44 573 ALA B O 1
ATOM 9538 N N . LYS B 1 574 ? 26.391 17.438 -10.391 1 97.25 574 LYS B N 1
ATOM 9539 C CA . LYS B 1 574 ? 26.766 16.516 -11.469 1 97.25 574 LYS B CA 1
ATOM 9540 C C . LYS B 1 574 ? 26.172 15.133 -11.234 1 97.25 574 LYS B C 1
ATOM 9542 O O . LYS B 1 574 ? 26.047 14.688 -10.094 1 97.25 574 LYS B O 1
ATOM 9547 N N . GLY B 1 575 ? 25.766 14.531 -12.258 1 96.62 575 GLY B N 1
ATOM 9548 C CA . GLY B 1 575 ? 25.219 13.188 -12.172 1 96.62 575 GLY B CA 1
ATOM 9549 C C . GLY B 1 575 ? 25.297 12.43 -13.484 1 96.62 575 GLY B C 1
ATOM 9550 O O . GLY B 1 575 ? 25.812 12.945 -14.477 1 96.62 575 GLY B O 1
ATOM 9551 N N . ARG B 1 576 ? 24.938 11.117 -13.43 1 96.12 576 ARG B N 1
ATOM 9552 C CA . ARG B 1 576 ? 24.969 10.227 -14.586 1 96.12 576 ARG B CA 1
ATOM 9553 C C . ARG B 1 576 ? 23.703 9.383 -14.664 1 96.12 576 ARG B C 1
ATOM 9555 O O . ARG B 1 576 ? 23.125 9.008 -13.641 1 96.12 576 ARG B O 1
ATOM 9562 N N . GLU B 1 577 ? 23.297 9.094 -15.953 1 95.38 577 GLU B N 1
ATOM 9563 C CA . GLU B 1 577 ? 22.219 8.141 -16.172 1 95.38 577 GLU B CA 1
ATOM 9564 C C . GLU B 1 577 ? 22.703 6.707 -15.945 1 95.38 577 GLU B C 1
ATOM 9566 O O . GLU B 1 577 ? 23.797 6.344 -16.359 1 95.38 577 GLU B O 1
ATOM 9571 N N . LEU B 1 578 ? 21.891 5.957 -15.227 1 95.75 578 LEU B N 1
ATOM 9572 C CA . LEU B 1 578 ? 22.156 4.527 -15.078 1 95.75 578 LEU B CA 1
ATOM 9573 C C . LEU B 1 578 ? 21.297 3.717 -16.047 1 95.75 578 LEU B C 1
ATOM 9575 O O . LEU B 1 578 ? 20.125 4.047 -16.281 1 95.75 578 LEU B O 1
ATOM 9579 N N . ARG B 1 579 ? 21.922 2.744 -16.672 1 92.94 579 ARG B N 1
ATOM 9580 C CA . ARG B 1 579 ? 21.219 1.893 -17.625 1 92.94 579 ARG B CA 1
ATOM 9581 C C . ARG B 1 579 ? 21.516 0.42 -17.375 1 92.94 579 ARG B C 1
ATOM 9583 O O . ARG B 1 579 ? 22.656 0.065 -17.031 1 92.94 579 ARG B O 1
ATOM 9590 N N . SER B 1 580 ? 20.453 -0.373 -17.5 1 91.31 580 SER B N 1
ATOM 9591 C CA . SER B 1 580 ? 20.719 -1.809 -17.484 1 91.31 580 SER B CA 1
ATOM 9592 C C . SER B 1 580 ? 21.406 -2.248 -18.781 1 91.31 580 SER B C 1
ATOM 9594 O O . SER B 1 580 ? 21.297 -1.57 -19.797 1 91.31 580 SER B O 1
ATOM 9596 N N . ALA B 1 581 ? 22.125 -3.328 -18.703 1 87.75 581 ALA B N 1
ATOM 9597 C CA . ALA B 1 581 ? 22.719 -3.889 -19.906 1 87.75 581 ALA B CA 1
ATOM 9598 C C . ALA B 1 581 ? 21.656 -4.242 -20.938 1 87.75 581 ALA B C 1
ATOM 9600 O O . ALA B 1 581 ? 21.828 -3.975 -22.141 1 87.75 581 ALA B O 1
ATOM 9601 N N . ASP B 1 582 ? 20.562 -4.801 -20.531 1 89.56 582 ASP B N 1
ATOM 9602 C CA . ASP B 1 582 ? 19.375 -5.059 -21.328 1 89.56 582 ASP B CA 1
ATOM 9603 C C . ASP B 1 582 ? 18.141 -4.383 -20.719 1 89.56 582 ASP B C 1
ATOM 9605 O O . ASP B 1 582 ? 17.547 -4.906 -19.781 1 89.56 582 ASP B O 1
ATOM 9609 N N . ALA B 1 583 ? 17.734 -3.379 -21.359 1 85.06 583 ALA B N 1
ATOM 9610 C CA . ALA B 1 583 ? 16.703 -2.508 -20.812 1 85.06 583 ALA B CA 1
ATOM 9611 C C . ALA B 1 583 ? 15.344 -3.211 -20.797 1 85.06 583 ALA B C 1
ATOM 9613 O O . ALA B 1 583 ? 14.422 -2.775 -20.109 1 85.06 583 ALA B O 1
ATOM 9614 N N . SER B 1 584 ? 15.258 -4.227 -21.5 1 88.62 584 SER B N 1
ATOM 9615 C CA . SER B 1 584 ? 13.969 -4.906 -21.562 1 88.62 584 SER B CA 1
ATOM 9616 C C . SER B 1 584 ? 13.789 -5.875 -20.406 1 88.62 584 SER B C 1
ATOM 9618 O O . SER B 1 584 ? 12.68 -6.312 -20.125 1 88.62 584 SER B O 1
ATOM 9620 N N . LYS B 1 585 ? 14.891 -6.191 -19.719 1 94.38 585 LYS B N 1
ATOM 9621 C CA . LYS B 1 585 ? 14.836 -7.18 -18.641 1 94.38 585 LYS B CA 1
ATOM 9622 C C . LYS B 1 585 ? 14.641 -6.508 -17.281 1 94.38 585 LYS B C 1
ATOM 9624 O O . LYS B 1 585 ? 15.234 -5.461 -17.016 1 94.38 585 LYS B O 1
ATOM 9629 N N . LEU B 1 586 ? 13.852 -7.121 -16.484 1 97.69 586 LEU B N 1
ATOM 9630 C CA . LEU B 1 586 ? 13.641 -6.648 -15.117 1 97.69 586 LEU B CA 1
ATOM 9631 C C . LEU B 1 586 ? 14.859 -6.953 -14.242 1 97.69 586 LEU B C 1
ATOM 9633 O O . LEU B 1 586 ? 15.188 -6.18 -13.344 1 97.69 586 LEU B O 1
ATOM 9637 N N . TYR B 1 587 ? 15.555 -8.047 -14.484 1 97.75 587 TYR B N 1
ATOM 9638 C CA . TYR B 1 587 ? 16.734 -8.492 -13.734 1 97.75 587 TYR B CA 1
ATOM 9639 C C . TYR B 1 587 ? 17.828 -8.953 -14.688 1 97.75 587 TYR B C 1
ATOM 9641 O O . TYR B 1 587 ? 17.547 -9.562 -15.719 1 97.75 587 TYR B O 1
ATOM 9649 N N . ASP B 1 588 ? 19.109 -8.625 -14.375 1 96.12 588 ASP B N 1
ATOM 9650 C CA . ASP B 1 588 ? 20.266 -9.008 -15.188 1 96.12 588 ASP B CA 1
ATOM 9651 C C . ASP B 1 588 ? 21.469 -9.305 -14.305 1 96.12 588 ASP B C 1
ATOM 9653 O O . ASP B 1 588 ? 21.562 -8.828 -13.172 1 96.12 588 ASP B O 1
ATOM 9657 N N . ASP B 1 589 ? 22.391 -10.164 -14.742 1 94.81 589 ASP B N 1
ATOM 9658 C CA . ASP B 1 589 ? 23.578 -10.5 -13.977 1 94.81 589 ASP B CA 1
ATOM 9659 C C . ASP B 1 589 ? 24.734 -9.562 -14.328 1 94.81 589 ASP B C 1
ATOM 9661 O O . ASP B 1 589 ? 25.859 -9.766 -13.883 1 94.81 589 ASP B O 1
ATOM 9665 N N . LYS B 1 590 ? 24.438 -8.555 -15.125 1 94.56 590 LYS B N 1
ATOM 9666 C CA . LYS B 1 590 ? 25.406 -7.508 -15.445 1 94.56 590 LYS B CA 1
ATOM 9667 C C . LYS B 1 590 ? 25.109 -6.227 -14.672 1 94.56 590 LYS B C 1
ATOM 9669 O O . LYS B 1 590 ? 23.953 -5.852 -14.508 1 94.56 590 LYS B O 1
ATOM 9674 N N . GLU B 1 591 ? 26.125 -5.621 -14.203 1 93.06 591 GLU B N 1
ATOM 9675 C CA . GLU B 1 591 ? 25.969 -4.352 -13.5 1 93.06 591 GLU B CA 1
ATOM 9676 C C . GLU B 1 591 ? 25.406 -3.27 -14.414 1 93.06 591 GLU B C 1
ATOM 9678 O O . GLU B 1 591 ? 25.531 -3.363 -15.641 1 93.06 591 GLU B O 1
ATOM 9683 N N . TRP B 1 592 ? 24.859 -2.252 -13.773 1 94.94 592 TRP B N 1
ATOM 9684 C CA . TRP B 1 592 ? 24.359 -1.11 -14.531 1 94.94 592 TRP B CA 1
ATOM 9685 C C . TRP B 1 592 ? 25.484 -0.4 -15.273 1 94.94 592 TRP B C 1
ATOM 9687 O O . TRP B 1 592 ? 26.609 -0.305 -14.766 1 94.94 592 TRP B O 1
ATOM 9697 N N . GLU B 1 593 ? 25.188 0.015 -16.438 1 95.19 593 GLU B N 1
ATOM 9698 C CA . GLU B 1 593 ? 26.078 0.915 -17.172 1 95.19 593 GLU B CA 1
ATOM 9699 C C . GLU B 1 593 ? 25.844 2.367 -16.766 1 95.19 593 GLU B C 1
ATOM 9701 O O . GLU B 1 593 ? 24.734 2.754 -16.422 1 95.19 593 GLU B O 1
ATOM 9706 N N . GLN B 1 594 ? 26.969 3.109 -16.766 1 94.06 594 GLN B N 1
ATOM 9707 C CA . GLN B 1 594 ? 26.891 4.523 -16.406 1 94.06 594 GLN B CA 1
ATOM 9708 C C . GLN B 1 594 ? 27.047 5.41 -17.641 1 94.06 594 GLN B C 1
ATOM 9710 O O . GLN B 1 594 ? 27.984 5.234 -18.422 1 94.06 594 GLN B O 1
ATOM 9715 N N . GLY B 1 595 ? 26.141 6.254 -17.812 1 94.19 595 GLY B N 1
ATOM 9716 C CA . GLY B 1 595 ? 26.266 7.234 -18.891 1 94.19 595 GLY B CA 1
ATOM 9717 C C . GLY B 1 595 ? 27.281 8.32 -18.578 1 94.19 595 GLY B C 1
ATOM 9718 O O . GLY B 1 595 ? 27.984 8.25 -17.562 1 94.19 595 GLY B O 1
ATOM 9719 N N . GLU B 1 596 ? 27.406 9.281 -19.438 1 94.94 596 GLU B N 1
ATOM 9720 C CA . GLU B 1 596 ? 28.312 10.406 -19.25 1 94.94 596 GLU B CA 1
ATOM 9721 C C . GLU B 1 596 ? 27.859 11.312 -18.125 1 94.94 596 GLU B C 1
ATOM 9723 O O . GLU B 1 596 ? 26.656 11.5 -17.906 1 94.94 596 GLU B O 1
ATOM 9728 N N . GLU B 1 597 ? 28.844 11.812 -17.391 1 95.88 597 GLU B N 1
ATOM 9729 C CA . GLU B 1 597 ? 28.531 12.781 -16.344 1 95.88 597 GLU B CA 1
ATOM 9730 C C . GLU B 1 597 ? 28.031 14.086 -16.938 1 95.88 597 GLU B C 1
ATOM 9732 O O . GLU B 1 597 ? 28.578 14.578 -17.922 1 95.88 597 GLU B O 1
ATOM 9737 N N . ARG B 1 598 ? 27.016 14.594 -16.359 1 95.81 598 ARG B N 1
ATOM 9738 C CA . ARG B 1 598 ? 26.406 15.836 -16.844 1 95.81 598 ARG B CA 1
ATOM 9739 C C . ARG B 1 598 ? 26.078 16.766 -15.672 1 95.81 598 ARG B C 1
ATOM 9741 O O . ARG B 1 598 ? 25.906 16.312 -14.539 1 95.81 598 ARG B O 1
ATOM 9748 N N . GLU B 1 599 ? 26.047 18.047 -15.984 1 96.81 599 GLU B N 1
ATOM 9749 C CA . GLU B 1 599 ? 25.5 19 -15.023 1 96.81 599 GLU B CA 1
ATOM 9750 C C . GLU B 1 599 ? 23.984 18.953 -14.992 1 96.81 599 GLU B C 1
ATOM 9752 O O . GLU B 1 599 ? 23.328 18.984 -16.047 1 96.81 599 GLU B O 1
ATOM 9757 N N . LEU B 1 600 ? 23.5 18.828 -13.844 1 97.81 600 LEU B N 1
ATOM 9758 C CA . LEU B 1 600 ? 22.062 18.719 -13.648 1 97.81 600 LEU B CA 1
ATOM 9759 C C . LEU B 1 600 ? 21.516 19.922 -12.875 1 97.81 600 LEU B C 1
ATOM 9761 O O . LEU B 1 600 ? 22.188 20.438 -11.977 1 97.81 600 LEU B O 1
ATOM 9765 N N . THR B 1 601 ? 20.359 20.328 -13.234 1 98.38 601 THR B N 1
ATOM 9766 C CA . THR B 1 601 ? 19.688 21.438 -12.578 1 98.38 601 THR B CA 1
ATOM 9767 C C . THR B 1 601 ? 18.594 20.938 -11.641 1 98.38 601 THR B C 1
ATOM 9769 O O . THR B 1 601 ? 17.688 20.219 -12.062 1 98.38 601 THR B O 1
ATOM 9772 N N . PHE B 1 602 ? 18.734 21.297 -10.406 1 98.56 602 PHE B N 1
ATOM 9773 C CA . PHE B 1 602 ? 17.703 21.031 -9.406 1 98.56 602 PHE B CA 1
ATOM 9774 C C . PHE B 1 602 ? 16.953 22.312 -9.047 1 98.56 602 PHE B C 1
ATOM 9776 O O . PHE B 1 602 ? 17.562 23.375 -8.953 1 98.56 602 PHE B O 1
ATOM 9783 N N . ILE B 1 603 ? 15.688 22.203 -8.836 1 98.62 603 ILE B N 1
ATOM 9784 C CA . ILE B 1 603 ? 14.867 23.344 -8.438 1 98.62 603 ILE B CA 1
ATOM 9785 C C . ILE B 1 603 ? 14.164 23.031 -7.117 1 98.62 603 ILE B C 1
ATOM 9787 O O . ILE B 1 603 ? 14.062 21.875 -6.719 1 98.62 603 ILE B O 1
ATOM 9791 N N . PRO B 1 604 ? 13.68 24.062 -6.383 1 98.62 604 PRO B N 1
ATOM 9792 C CA . PRO B 1 604 ? 12.906 23.781 -5.168 1 98.62 604 PRO B CA 1
ATOM 9793 C C . PRO B 1 604 ? 11.68 22.906 -5.434 1 98.62 604 PRO B C 1
ATOM 9795 O O . PRO B 1 604 ? 10.953 23.141 -6.402 1 98.62 604 PRO B O 1
ATOM 9798 N N . PHE B 1 605 ? 11.5 21.969 -4.59 1 98.38 605 PHE B N 1
ATOM 9799 C CA . PHE B 1 605 ? 10.422 21 -4.703 1 98.38 605 PHE B CA 1
ATOM 9800 C C . PHE B 1 605 ? 9.078 21.703 -4.906 1 98.38 605 PHE B C 1
ATOM 9802 O O . PHE B 1 605 ? 8.242 21.234 -5.676 1 98.38 605 PHE B O 1
ATOM 9809 N N . TYR B 1 606 ? 8.859 22.812 -4.238 1 97.69 606 TYR B N 1
ATOM 9810 C CA . TYR B 1 606 ? 7.566 23.484 -4.312 1 97.69 606 TYR B CA 1
ATOM 9811 C C . TYR B 1 606 ? 7.32 24.047 -5.707 1 97.69 606 TYR B C 1
ATOM 9813 O O . TYR B 1 606 ? 6.184 24.344 -6.074 1 97.69 606 TYR B O 1
ATOM 9821 N N . ALA B 1 607 ? 8.352 24.172 -6.531 1 97.38 607 ALA B N 1
ATOM 9822 C CA . ALA B 1 607 ? 8.234 24.781 -7.855 1 97.38 607 ALA B CA 1
ATOM 9823 C C . ALA B 1 607 ? 8.031 23.719 -8.93 1 97.38 607 ALA B C 1
ATOM 9825 O O . ALA B 1 607 ? 7.906 24.047 -10.117 1 97.38 607 ALA B O 1
ATOM 9826 N N . ARG B 1 608 ? 7.898 22.5 -8.508 1 96.44 608 ARG B N 1
ATOM 9827 C CA . ARG B 1 608 ? 7.809 21.391 -9.461 1 96.44 608 ARG B CA 1
ATOM 9828 C C . ARG B 1 608 ? 6.5 21.453 -10.242 1 96.44 608 ARG B C 1
ATOM 9830 O O . ARG B 1 608 ? 5.516 22.031 -9.773 1 96.44 608 ARG B O 1
ATOM 9837 N N . ALA B 1 609 ? 6.492 20.844 -11.391 1 95 609 ALA B N 1
ATOM 9838 C CA . ALA B 1 609 ? 5.309 20.578 -12.211 1 95 609 ALA B CA 1
ATOM 9839 C C . ALA B 1 609 ? 4.602 21.875 -12.586 1 95 609 ALA B C 1
ATOM 9841 O O . ALA B 1 609 ? 3.371 21.922 -12.656 1 95 609 ALA B O 1
ATOM 9842 N N . ASN B 1 610 ? 5.355 22.938 -12.781 1 95 610 ASN B N 1
ATOM 9843 C CA . ASN B 1 610 ? 4.773 24.203 -13.203 1 95 610 ASN B CA 1
ATOM 9844 C C . ASN B 1 610 ? 5.176 24.562 -14.633 1 95 610 ASN B C 1
ATOM 9846 O O . ASN B 1 610 ? 4.758 25.594 -15.164 1 95 610 ASN B O 1
ATOM 9850 N N . ARG B 1 611 ? 6 23.75 -15.32 1 92.25 611 ARG B N 1
ATOM 9851 C CA . ARG B 1 611 ? 6.582 24.125 -16.609 1 92.25 611 ARG B CA 1
ATOM 9852 C C . ARG B 1 611 ? 6.355 23.031 -17.656 1 92.25 611 ARG B C 1
ATOM 9854 O O . ARG B 1 611 ? 6.965 23.062 -18.719 1 92.25 611 ARG B O 1
ATOM 9861 N N . GLY B 1 612 ? 5.508 22.125 -17.359 1 89.19 612 GLY B N 1
ATOM 9862 C CA . GLY B 1 612 ? 5.27 21.047 -18.297 1 89.19 612 GLY B CA 1
ATOM 9863 C C . GLY B 1 612 ? 6.352 19.984 -18.266 1 89.19 612 GLY B C 1
ATOM 9864 O O . GLY B 1 612 ? 6.902 19.672 -17.203 1 89.19 612 GLY B O 1
ATOM 9865 N N . GLY B 1 613 ? 6.688 19.359 -19.375 1 92.81 613 GLY B N 1
ATOM 9866 C CA . GLY B 1 613 ? 7.609 18.234 -19.484 1 92.81 613 GLY B CA 1
ATOM 9867 C C . GLY B 1 613 ? 6.91 16.906 -19.641 1 92.81 613 GLY B C 1
ATOM 9868 O O . GLY B 1 613 ? 5.762 16.844 -20.078 1 92.81 613 GLY B O 1
ATOM 9869 N N . LYS B 1 614 ? 7.691 15.875 -19.438 1 94.38 614 LYS B N 1
ATOM 9870 C CA . LYS B 1 614 ? 7.18 14.531 -19.672 1 94.38 614 LYS B CA 1
ATOM 9871 C C . LYS B 1 614 ? 6.68 13.891 -18.391 1 94.38 614 LYS B C 1
ATOM 9873 O O . LYS B 1 614 ? 6.258 12.734 -18.375 1 94.38 614 LYS B O 1
ATOM 9878 N N . GLY B 1 615 ? 6.727 14.594 -17.234 1 94.94 615 GLY B N 1
ATOM 9879 C CA . GLY B 1 615 ? 6.148 14.117 -15.992 1 94.94 615 GLY B CA 1
ATOM 9880 C C . GLY B 1 615 ? 7.184 13.57 -15.023 1 94.94 615 GLY B C 1
ATOM 9881 O O . GLY B 1 615 ? 6.891 13.359 -13.844 1 94.94 615 GLY B O 1
ATOM 9882 N N . GLY B 1 616 ? 8.422 13.375 -15.5 1 96 616 GLY B N 1
ATOM 9883 C CA . GLY B 1 616 ? 9.469 12.844 -14.648 1 96 616 GLY B CA 1
ATOM 9884 C C . GLY B 1 616 ? 9.953 13.836 -13.609 1 96 616 GLY B C 1
ATOM 9885 O O . GLY B 1 616 ? 10.281 14.977 -13.945 1 96 616 GLY B O 1
ATOM 9886 N N . MET B 1 617 ? 9.969 13.438 -12.367 1 97.31 617 MET B N 1
ATOM 9887 C CA . MET B 1 617 ? 10.453 14.242 -11.242 1 97.31 617 MET B CA 1
ATOM 9888 C C . MET B 1 617 ? 10.891 13.352 -10.086 1 97.31 617 MET B C 1
ATOM 9890 O O . MET B 1 617 ? 10.242 12.352 -9.781 1 97.31 617 MET B O 1
ATOM 9894 N N . ARG B 1 618 ? 12.008 13.719 -9.43 1 97.62 618 ARG B N 1
ATOM 9895 C CA . ARG B 1 618 ? 12.359 12.977 -8.227 1 97.62 618 ARG B CA 1
ATOM 9896 C C . ARG B 1 618 ? 13.156 13.852 -7.262 1 97.62 618 ARG B C 1
ATOM 9898 O O . ARG B 1 618 ? 13.961 14.688 -7.684 1 97.62 618 ARG B O 1
ATOM 9905 N N . VAL B 1 619 ? 12.914 13.641 -6.027 1 98.38 619 VAL B N 1
ATOM 9906 C CA . VAL B 1 619 ? 13.641 14.297 -4.945 1 98.38 619 VAL B CA 1
ATOM 9907 C C . VAL B 1 619 ? 14.914 13.516 -4.629 1 98.38 619 VAL B C 1
ATOM 9909 O O . VAL B 1 619 ? 15.984 14.102 -4.461 1 98.38 619 VAL B O 1
ATOM 9912 N N . TRP B 1 620 ? 14.828 12.188 -4.508 1 98 620 TRP B N 1
ATOM 9913 C CA . TRP B 1 620 ? 15.945 11.305 -4.188 1 98 620 TRP B CA 1
ATOM 9914 C C . TRP B 1 620 ? 16.578 10.742 -5.453 1 98 620 TRP B C 1
ATOM 9916 O O . TRP B 1 620 ? 15.891 10.156 -6.289 1 98 620 TRP B O 1
ATOM 9926 N N . CYS B 1 621 ? 17.844 10.922 -5.652 1 97.31 621 CYS B N 1
ATOM 9927 C CA . CYS B 1 621 ? 18.609 10.336 -6.746 1 97.31 621 CYS B CA 1
ATOM 9928 C C . CYS B 1 621 ? 19.516 9.227 -6.242 1 97.31 621 CYS B C 1
ATOM 9930 O O . CYS B 1 621 ? 19.906 9.219 -5.07 1 97.31 621 CYS B O 1
ATOM 9932 N N . PHE B 1 622 ? 19.859 8.289 -7.145 1 96 622 PHE B N 1
ATOM 9933 C CA . PHE B 1 622 ? 20.781 7.23 -6.75 1 96 622 PHE B CA 1
ATOM 9934 C C . PHE B 1 622 ? 22.094 7.812 -6.25 1 96 622 PHE B C 1
ATOM 9936 O O . PHE B 1 622 ? 22.547 8.859 -6.73 1 96 622 PHE B O 1
ATOM 9943 N N . ARG B 1 623 ? 22.594 7.082 -5.238 1 91.88 623 ARG B N 1
ATOM 9944 C CA . ARG B 1 623 ? 23.953 7.402 -4.812 1 91.88 623 ARG B CA 1
ATOM 9945 C C . ARG B 1 623 ? 24.984 6.715 -5.703 1 91.88 623 ARG B C 1
ATOM 9947 O O . ARG B 1 623 ? 24.812 5.547 -6.066 1 91.88 623 ARG B O 1
ATOM 9954 N N . GLN B 1 624 ? 25.906 7.43 -6.191 1 83.56 624 GLN B N 1
ATOM 9955 C CA . GLN B 1 624 ? 26.984 6.824 -6.977 1 83.56 624 GLN B CA 1
ATOM 9956 C C . GLN B 1 624 ? 28 6.137 -6.074 1 83.56 624 GLN B C 1
ATOM 9958 O O . GLN B 1 624 ? 28.312 6.633 -4.992 1 83.56 624 GLN B O 1
#

Nearest PDB structures (foldseek):
  4qk0-assembly2_D  TM=9.124E-01  e=3.922E-53  Geobacillus stearothermophilus
  7exw-assembly1_A-2  TM=9.123E-01  e=1.115E-49  Bifidobacterium longum subsp. longum JCM 1217
  3wrf-assembly1_A  TM=9.060E-01  e=2.070E-49  Bifidobacterium longum subsp. longum JCM 1217
  3wkw-assembly1_A-2  TM=8.964E-01  e=1.390E-48  Bifidobacterium longum subsp. longum JCM 1217
  6ex6-assembly2_A  TM=8.693E-01  e=2.238E-48  Bacteroides thetaiotaomicron VPI-5482

Foldseek 3Di:
DFDFLQQWFFPFPQLVLLLVCCQPPLLVVLCVVCVVVVLLPLLVDAAQDPDADALQSLLSLLLSLLLLLLQCSNPPDDVSVVSNVVSLVSQLVSADPQLQGGSRCRHHDVVCPPLAQQPRCRLVSLLSLLSSVLSNCVRPVPCSSVVSNVSNLVSQVVADDPDPPHQPDAHNFFRNLVSLLSVCVVPVDVSSLVSSVSRLQSALDADPVRDHSNQVSCVVVVHHQQDCPTPNNDQLAPHRPNSLQSVRNHGLLPDQERGHALLSSLSSLLSLLSSCVVPVPPSNVVSSVRHVCRCVVFWADLQLFAAQAQRRNGTDDTLAHAFDCVVRGFFRFLSSLLSLLSSLLSVCQVPVALVSLLSNLSSVQGSNLLQAASSNQWGDGTQGQWWAQQGADDTHNADPPRPNSSSSSSCSSGVRSSQWTADPQEIEGSDQGFMWGNDPPDRKIKGWDDPPPQFQKIKIAIPWFGWYKYAQHPQFPDKDKPAPDWDDDNRITGGDHRDHGMMMMGTDWWKDKDDDDCVSVQQWIFIDTRSFQKKFDCVQPVARRVAKAFDPDDKGWDDWDDFPRDIFIKIKTKIWGWADPDNVDPDDPDGTDTHDIDIGIITTSSNPPRPDDRRTMHRIHHYD/DFDFLQQWFFPFPQLVLLLCCCQPPQLVVLCVVCVVVVLLVLLVDAAQDPDADALQSLLSLLLSLLLLLLQCSNPPDDVSVVSNVVSLVSQLVSADPQLQGGSRCRHHDVVCPPLAQQPRCRLVSLLSLLSSVLSNCVRPVPCSSVVSNVSNLVSQVVADDPDPPHQPDAHNFFRNLVSLLSVCVVPVDVSSLRSSVSRLQSALDADPVRDHSNQVSCVVVVHHQQDCPTPNNDQLAPHRPNSLQSVRNHGLLPDQERGHALLSSLSSLLSLLSSCVVPVPPSNVVSSVRHVCRCVVFWADLQLFAAQAQRRNGTDDTLAHAFDCVVRGFFRFLSSLLSLLSSLLSVCVVPVALVSLLSNLSSVQGSNLLQAASSNQWGDGTQGQWWAQQGADDTHNADPPRPNSSSSSSCSSGVRSSQWTADPQEIEGSDQGFMWGNDPPDRKIWGWDDPPPQFQKIKIAIPWFGWYKYAQHPQFPDKDKPAPDWDADNRITGGDHRDHGMMMMGTDWWKDKDDDDCVSVQQWIFIDTRSFQKKFDCVQPVARSVAKAFDPDDKGWDDWDDFPRDIFIKIKTKIWGWADPDNVDPDDPDGTDTHDIDIGIITTSSNPPRPDDRRTMHRIHHYD

Radius of gyration: 33.38 Å; Cα contacts (8 Å, |Δi|>4): 2812; chains: 2; bounding box: 71×100×68 Å

Solvent-accessible surface area (backbone atoms only — not comparable to full-atom values): 61983 Å² total; per-residue (Å²): 115,68,60,45,38,61,34,30,49,67,61,28,67,68,62,39,47,46,38,47,28,26,64,72,44,40,51,53,48,50,52,51,51,28,51,73,72,40,42,63,51,39,48,73,52,48,64,67,46,88,75,74,63,55,56,54,35,63,26,52,47,23,38,44,42,24,20,50,29,32,40,40,52,70,47,79,44,70,72,60,47,50,52,43,50,49,50,51,51,42,52,61,68,43,41,43,95,72,24,53,69,56,44,40,35,40,26,75,35,64,86,60,54,92,54,47,42,62,78,44,30,58,52,26,26,48,8,31,41,37,42,20,31,48,34,43,40,70,62,64,67,69,50,74,52,51,52,57,50,52,37,27,50,51,36,47,55,68,43,34,39,89,52,91,91,33,41,71,64,51,59,29,44,52,33,32,43,40,15,27,46,54,42,20,72,73,69,63,48,63,68,32,48,53,52,25,50,47,45,58,62,51,34,26,45,58,51,95,87,66,43,35,51,65,48,54,36,29,50,73,70,72,41,53,42,76,36,78,84,31,88,61,41,43,50,54,40,92,49,50,72,48,34,36,50,51,59,35,67,41,30,55,61,72,41,65,58,67,45,20,17,28,40,40,41,27,36,44,50,33,26,50,44,50,47,25,67,75,65,66,41,61,60,51,46,54,19,51,54,39,27,49,50,40,34,64,34,31,53,48,46,93,37,35,22,30,14,21,23,42,69,45,48,3,45,51,42,77,35,47,70,51,42,27,51,66,52,43,18,18,21,18,31,29,52,20,12,51,25,43,37,52,26,25,54,46,45,39,73,67,46,75,39,33,65,37,41,46,51,27,47,20,11,47,53,21,27,40,39,39,24,37,38,85,86,39,60,30,33,37,63,55,55,51,46,34,39,46,68,78,46,59,76,78,63,38,73,73,52,97,74,53,62,44,64,35,52,51,35,33,46,52,31,37,44,45,37,62,28,41,43,54,55,95,84,21,41,31,39,56,48,76,62,17,24,35,35,49,43,73,98,54,90,34,38,36,38,35,49,41,56,44,81,84,40,37,50,36,36,40,36,36,74,38,63,40,34,41,30,37,51,50,62,82,69,35,88,48,76,46,60,71,64,75,76,50,45,77,51,61,42,25,36,35,44,46,81,53,40,62,46,73,41,43,38,39,35,55,67,56,57,42,57,34,27,50,29,42,73,45,64,50,61,34,37,30,42,31,39,50,65,36,43,29,23,38,41,36,69,71,29,101,58,61,64,69,27,31,23,38,49,90,65,76,55,38,78,40,72,71,42,70,59,91,85,39,79,44,68,27,37,33,35,43,25,26,39,47,35,43,80,53,79,71,40,34,63,40,73,53,69,67,41,72,50,69,76,38,84,35,51,24,36,50,44,28,63,56,81,73,79,69,61,53,28,21,32,31,34,65,27,35,56,106,115,68,62,44,37,63,34,30,48,67,63,28,66,67,63,39,48,44,38,46,29,26,65,70,44,38,50,54,49,50,53,51,51,28,51,73,72,39,41,62,52,40,48,74,51,47,63,69,46,87,75,73,63,55,57,54,35,62,26,54,47,22,38,43,42,22,18,49,30,31,39,39,51,70,46,79,46,67,72,62,48,51,51,44,51,49,50,52,52,43,52,61,69,41,42,43,97,73,23,52,69,56,44,39,35,40,25,75,35,64,87,59,54,91,55,49,43,61,78,45,30,59,52,26,26,49,8,30,42,37,42,20,28,48,34,43,40,70,62,64,66,69,51,73,52,51,53,56,48,52,37,26,50,53,35,47,56,68,44,36,39,90,51,88,90,33,42,72,60,51,58,29,43,52,33,31,42,40,17,27,45,53,42,20,73,74,69,65,48,62,68,30,49,53,52,24,49,46,45,58,62,52,33,27,44,59,51,95,86,66,44,36,51,66,48,54,36,30,48,75,71,72,41,54,43,75,35,78,86,30,89,62,40,43,51,55,39,92,48,53,74,47,34,36,48,51,59,35,67,40,29,55,62,73,41,63,58,67,45,21,16,27,41,40,42,26,36,44,51,31,27,50,43,51,46,25,65,76,66,65,40,60,60,51,46,54,17,51,54,41,26,49,49,38,34,63,36,33,52,48,45,95,37,35,21,31,13,22,23,44,69,45,47,4,44,52,40,75,34,47,70,51,42,27,49,66,53,41,16,18,22,18,31,28,50,20,11,53,24,43,35,52,27,24,53,46,44,40,74,67,46,77,38,35,66,38,42,46,52,25,46,20,10,49,52,21,27,39,38,39,22,36,39,85,84,37,61,29,32,38,62,55,57,50,46,34,39,46,67,77,46,58,76,77,62,39,73,72,53,98,74,53,63,47,63,35,53,51,36,31,47,51,31,36,44,46,36,63,28,42,43,55,56,95,84,21,43,33,40,55,48,76,62,19,26,36,36,48,42,74,99,55,91,34,37,37,40,35,50,43,57,43,80,84,38,37,50,36,37,38,35,36,74,39,64,40,32,41,31,37,52,48,61,82,70,36,87,47,74,47,62,72,64,75,77,52,44,77,51,59,42,24,38,35,43,45,81,53,41,62,45,74,40,43,38,37,33,54,67,55,57,42,58,34,28,52,30,42,74,45,64,51,60,32,36,30,43,32,39,51,66,36,43,28,24,38,40,36,70,72,28,102,58,60,64,68,26,32,22,37,48,92,65,76,55,38,77,40,73,70,44,71,58,92,85,39,79,42,67,28,37,32,34,44,25,26,39,49,37,44,81,52,78,71,39,35,63,40,74,52,69,67,41,74,50,70,79,39,84,36,51,25,38,49,44,29,63,58,81,72,78,68,62,54,28,21,32,32,34,65,29,36,55,106